Protein AF-0000000083167479 (afdb_homodimer)

Radius of gyration: 53.08 Å; Cα contacts (8 Å, |Δi|>4): 2328; chains: 2; bounding box: 78×182×163 Å

Organism: Aspergillus parasiticus (NCBI:txid5067)

Sequence (1270 aa):
MRNGRDNPLRPVHSHDAQPKSSTLSESQAQGLIDTSMTSSSPKRPLQARQLRYNKWQLIFDLLSAISALLFVALALVAMIFNSRSVDGHVWDDLQIAMKTSVTIFPLIYSAVIGRAIRQIAKQNFERGSTLGRLEQLNKSTTVFGAISTPLMLRSWNILSLVLVLIWLVSPLGGQASLYLISPRTLEHVERQEVQYLDINGLSKAPNLTSFPRFTDALEAMFLACLIAPVSVKEADSDAWGNVKIPLLRSLVRNNTVQSEGWFEPTCNNITYSSLVGVPMFGISSRGNSTFQLQTSYIDTDCFELGEPPDELVYEYKGQSGQFRVFPAAPWNATRSVNASVAPDIHVLSGYGREATNGAMITCHLTNVYVELKVLCSGSNTTAQSQRSCRVTAIRESVEPHQSSSLPPLMYPDFNVWDTFAQGLVNASLSVNRKVSTYTEAYLQDIDVAEIIPLPKYLLKTPLHDISDHLTQVMNTFYLGSIALPFVTLGPNLPSEGNYSKYSEAYEAFDRSSLASLVAERAFRDTTATYVVNWGWTVVLLLASLVLIGASVVSFLVARQSLNPDIIGYASTLTREAPYLPLPSAASTLSGYERARWLKDVLIRFGDVQPESTVGRLAISTPDLTDRSRKGRLYFMRNGRDNPLRPVHSHDAQPKSSTLSESQAQGLIDTSMTSSSPKRPLQARQLRYNKWQLIFDLLSAISALLFVALALVAMIFNSRSVDGHVWDDLQIAMKTSVTIFPLIYSAVIGRAIRQIAKQNFERGSTLGRLEQLNKSTTVFGAISTPLMLRSWNILSLVLVLIWLVSPLGGQASLYLISPRTLEHVERQEVQYLDINGLSKAPNLTSFPRFTDALEAMFLACLIAPVSVKEADSDAWGNVKIPLLRSLVRNNTVQSEGWFEPTCNNITYSSLVGVPMFGISSRGNSTFQLQTSYIDTDCFELGEPPDELVYEYKGQSGQFRVFPAAPWNATRSVNASVAPDIHVLSGYGREATNGAMITCHLTNVYVELKVLCSGSNTTAQSQRSCRVTAIRESVEPHQSSSLPPLMYPDFNVWDTFAQGLVNASLSVNRKVSTYTEAYLQDIDVAEIIPLPKYLLKTPLHDISDHLTQVMNTFYLGSIALPFVTLGPNLPSEGNYSKYSEAYEAFDRSSLASLVAERAFRDTTATYVVNWGWTVVLLLASLVLIGASVVSFLVARQSLNPDIIGYASTLTREAPYLPLPSAASTLSGYERARWLKDVLIRFGDVQPESTVGRLAISTPDLTDRSRKGRLYF

pLDDT: mean 76.13, std 20.34, range [15.3, 96.38]

Foldseek 3Di:
DDDDDDDPPPDPPPPPPDPPDCPVPPPVVVPPVVPPPVCPPPPPPDFWDFQDFDPVLVVLLVVLLVVLVLLVVLLVVLVVQFFPFDDPVVVVVLQVSLVVLLVVQLVSLLVLLLLLLLLVLLLCQLVWDFLQVSQQSQQLSAQVSLVCQCVLLVHDDPVSVVSNVLSVLRNLLSVLSNQFKDWDWDKDKDKWKKKWFAPQPPPAQPPLVVPPVCLVVLLVLLLCLLQDDPCQQLAQAHPLQAGFAFDVVVQVVPHDADPPFKGFDDNPDTQTLASFHIFMAGDALFFKWKDKDKHKAKFWAWDDKDDDDPVVLVVCAPVFFFWFKAWPDDCVVCLVVPLVAATKMWIWGGRYPPSPAIMIIIIGIWMFMKMFMKMWGHDNPDSPDRIHMHTGIMGGDPDDDRRRSDDSQCPPPNVSVVSLRVSLRVSQDDPDSNATGSLQCVLQVHNPVRPDSRRNCNSVGDSVSSRSSVSHSSRHSSVCSLCVCSRNVHHHPPPDPPCVVVDPPVVPNDCVSMDMDMIMGMHINPTIGMHTDVVSSVSNVVSSVSSSVSSVSSVVSSVVRRDDNDDDLSLVQPAPFVQEPDPNPDPPDDSSRSCSVSRRAMKHFAWQCPPDQETETGIYHPVRHDRHDGPGTYD/DDDDPDDDPPDPPPDDDDPDDDDPPPPPVPPPVVPPPVCPPPPPPDDWDFQDFDPVLVVVLVVLLVVLVLLVVLLVVLVVQFFPFDDPVVVVVLQVSLVVLLVVQLVSLLVLLLLLLLLVLLLCQQVWDFLQVSQQSNQLSAQVSLVCQCVLLVNDDPVSVVSNVLSVLRNLLSVLSNQFKDWDWDKDKDKWKKKWFAPQPPPDQPPLVVPPVCLVVLLVLLLCLLQDDPCQQLAQAHPLQAGFAFDVVVQVVPHDADPPFKGFDDNPDTQTLASFHIFMAGDALFFKWKDKDKHKAKFWAWDDKDDDDPVVLVVCAVVFFFWFKAWPDDVVVCLVVPLVAATKMWIWGGRYPPRPAIMIIIIGIWMFMKMFMKMWGHDNPDRPDRIHMHTGIMGGDPDDDRRRSADSQCPPPNVSVVSLRVSLRVSQDDPDSNATGSLQCVLQVHNPVPPPRRRNCNSVGDSVSNRSSVSHSSRHSSCCSLCVPSRNVHHCPPPDPPCVVVDPPVVPRDCVSMDMDMIMGMHINPTIGMHTDVVSSVSNVVSSVSSSVSSVSSVVSSVVRRDDNDDDLSLVLQAPFPAEPDDNPDPPDDSSRSCSVSRRAMKHFAFQCPPDQETETGIYHPVRHDRHDRPGTYD

Secondary structure (DSSP, 8-state):
-------------------------SGGGTTTT------------PPPEE----HHHHHHHHHHHHHHHHHHHHHHHHHHTTTPB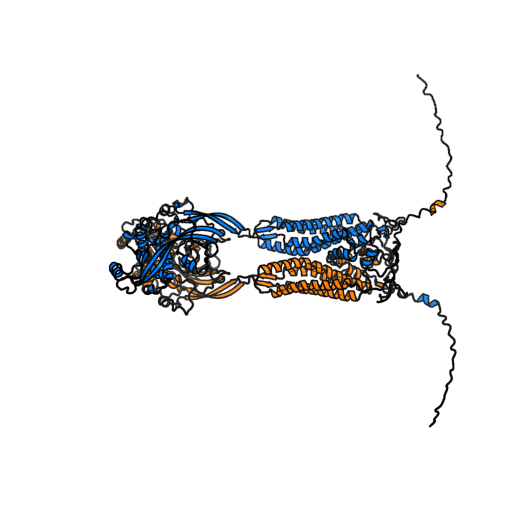PPHHHHHHHHHHHHHHHHHHHHHHHHHHHHHHHHHHHHHHHH-EEHHHHHHHHH-SSHHHHHHHHHHHT---HHHHHHHHHHHHHHHHHHHHHTSEEEEPPEEEEEEEEEEE-TTT--S---GGG-GGGHHHHHHHHHHHHHS-HHHHSSSB-TTSPBPPBPHHHHHHHS---GGG-B---TT---BS-SS-B-EE---SBSEEEEEEEEEEEEEEEEEEEPPPHHHHHHTTTSTT--EEEESS-TTTTTS--TTSPPEEEEEE--STT-TT-EEEEEEEEEEEEEEEEEEE-BSS-TTS--EEEEEEEEE--S--S-TTS-TTTSS-THHHHHHHHHHHHHT-BSSTTS-BHHHHHHTT--TTS----GGGGGGS-HHHHHHHHHHHHHHHHHHHHHHHHHHH-S----GGGGGSS-TTTTTS-GGGEEEEEEEEEEE-SS-EEEE-HHHHHHHHHHHHHHHHHHHHHHHHHHH--S----S-TTGGGTT-TTS-S----TT--HHHHHHHTTT-EEEEEES-TTSSSB-EEEE-TTT-BPP-TT-EE-/-------------------------SGGGGTTT------------PPPEE----HHHHHHHHHHHHHHHHHHHHHHHHHHTTTPBPPHHHHHHHHHHHHHHHHHHHHHHHHHHHHHHHHHHHHHHHH-EEHHHHHHHHH-SSHHHHHHHHHHHT---HHHHHHHHHHHHHHHHHHHHHTSEEEEPPEEEEEEEEEEE-STT--S---GGG-GGGHHHHHHHHHHHHHS-HHHHSSSB-TTSPBPPBPHHHHHHHS---GGG-B---TT---BS-SS-B-EE---SBSEEEEEEEEEEEEEEEEEEEPPPHHHHHHTTTSTT--EEEESS-HHHHTS--TTSPPEEEEEE--STT-TT-EEEEEEEEEEEEEEEEEEE-BSS-TTS--EEEEEEEEE--S--S-TTS-TTTSS-THHHHHHHHHHHHHT-BSSTTS-BHHHHHHTT--TT-----GGGGGGS-HHHHHHHHHHHHHHHHHHHHHHHHHHHTT----GGGGGSS-TTGGGS-GGGEEEEEEEEEEE-SS-EEEE-HHHHHHHHHHHHHHHHHHHHHHHHHHH--S----S-TTGGGTT-TTS-S----TT--HHHHHHHTTT-EEEEEES-TTSSSB-EEEE-TTT-BPP-TT-EE-

Structure (mmCIF, N/CA/C/O backbone):
data_AF-0000000083167479-model_v1
#
loop_
_entity.id
_entity.type
_entity.pdbx_description
1 polymer 'Uncharacterized protein'
#
loop_
_atom_site.group_PDB
_atom_site.id
_atom_site.type_symbol
_atom_site.label_atom_id
_atom_site.label_alt_id
_atom_site.label_comp_id
_atom_site.label_asym_id
_atom_site.label_entity_id
_atom_site.label_seq_id
_atom_site.pdbx_PDB_ins_code
_atom_site.Cartn_x
_atom_site.Cartn_y
_atom_site.Cartn_z
_atom_site.occupancy
_atom_site.B_iso_or_equiv
_atom_site.auth_seq_id
_atom_site.auth_comp_id
_atom_site.auth_asym_id
_atom_site.auth_atom_id
_atom_site.pdbx_PDB_model_num
ATOM 1 N N . MET A 1 1 ? -9.586 -114.062 41.031 1 17.53 1 MET A N 1
ATOM 2 C CA . MET A 1 1 ? -10.297 -115.062 40.25 1 17.53 1 MET A CA 1
ATOM 3 C C . MET A 1 1 ? -10.398 -114.562 38.781 1 17.53 1 MET A C 1
ATOM 5 O O . MET A 1 1 ? -10.266 -113.375 38.469 1 17.53 1 MET A O 1
ATOM 9 N N . ARG A 1 2 ? -11.133 -115.438 37.844 1 16.72 2 ARG A N 1
ATOM 10 C CA . ARG A 1 2 ? -10.922 -116.188 36.625 1 16.72 2 ARG A CA 1
ATOM 11 C C . ARG A 1 2 ? -11.398 -115.375 35.406 1 16.72 2 ARG A C 1
ATOM 13 O O . ARG A 1 2 ? -10.719 -115.312 34.375 1 16.72 2 ARG A O 1
ATOM 20 N N . ASN A 1 3 ? -12.641 -115 35.438 1 16.69 3 ASN A N 1
ATOM 21 C CA . ASN A 1 3 ? -13.5 -115.562 34.375 1 16.69 3 ASN A CA 1
ATOM 22 C C . ASN A 1 3 ? -13.203 -114.938 33.031 1 16.69 3 ASN A C 1
ATOM 24 O O . ASN A 1 3 ? -12.703 -113.812 32.969 1 16.69 3 ASN A O 1
ATOM 28 N N . GLY A 1 4 ? -13.617 -115.562 31.812 1 15.3 4 GLY A N 1
ATOM 29 C CA . GLY A 1 4 ? -13.414 -116.188 30.516 1 15.3 4 GLY A CA 1
ATOM 30 C C . GLY A 1 4 ? -14 -115.438 29.375 1 15.3 4 GLY A C 1
ATOM 31 O O . GLY A 1 4 ? -14.031 -115.875 28.234 1 15.3 4 GLY A O 1
ATOM 32 N N . ARG A 1 5 ? -14.766 -114.375 29.609 1 17.3 5 ARG A N 1
ATOM 33 C CA . ARG A 1 5 ? -15.836 -114.312 28.609 1 17.3 5 ARG A CA 1
ATOM 34 C C . ARG A 1 5 ? -15.273 -114.375 27.203 1 17.3 5 ARG A C 1
ATOM 36 O O . ARG A 1 5 ? -14.164 -113.938 26.938 1 17.3 5 ARG A O 1
ATOM 43 N N . ASP A 1 6 ? -16.094 -114.938 26.25 1 16.53 6 ASP A N 1
ATOM 44 C CA . ASP A 1 6 ? -16.297 -115.688 25.031 1 16.53 6 ASP A CA 1
ATOM 45 C C . ASP A 1 6 ? -15.836 -114.875 23.812 1 16.53 6 ASP A C 1
ATOM 47 O O . ASP A 1 6 ? -15.766 -113.688 23.844 1 16.53 6 ASP A O 1
ATOM 51 N N . ASN A 1 7 ? -15.469 -115.625 22.672 1 17.33 7 ASN A N 1
ATOM 52 C CA . ASN A 1 7 ? -14.555 -115.875 21.562 1 17.33 7 ASN A CA 1
ATOM 53 C C . ASN A 1 7 ? -15.055 -115.25 20.25 1 17.33 7 ASN A C 1
ATOM 55 O O . ASN A 1 7 ? -14.289 -115.125 19.297 1 17.33 7 ASN A O 1
ATOM 59 N N . PRO A 1 8 ? -16.5 -114.938 20.062 1 19 8 PRO A N 1
ATOM 60 C CA . PRO A 1 8 ? -16.906 -115.438 18.766 1 19 8 PRO A CA 1
ATOM 61 C C . PRO A 1 8 ? -16.219 -114.75 17.594 1 19 8 PRO A C 1
ATOM 63 O O . PRO A 1 8 ? -16.062 -113.5 17.625 1 19 8 PRO A O 1
ATOM 66 N N . LEU A 1 9 ? -15.391 -115.438 16.781 1 18.94 9 LEU A N 1
ATOM 67 C CA . LEU A 1 9 ? -14.43 -115.25 15.688 1 18.94 9 LEU A CA 1
ATOM 68 C C . LEU A 1 9 ? -15.141 -115 14.367 1 18.94 9 LEU A C 1
ATOM 70 O O . LEU A 1 9 ? -14.523 -115 13.305 1 18.94 9 LEU A O 1
ATOM 74 N N . ARG A 1 10 ? -16.359 -114.25 14.398 1 20.69 10 ARG A N 1
ATOM 75 C CA . ARG A 1 10 ? -17.109 -114.375 13.156 1 20.69 10 ARG A CA 1
ATOM 76 C C . ARG A 1 10 ? -16.219 -114.188 11.945 1 20.69 10 ARG A C 1
ATOM 78 O O . ARG A 1 10 ? -15.273 -113.375 12 1 20.69 10 ARG A O 1
ATOM 85 N N . PRO A 1 11 ? -16.578 -115 10.867 1 19.02 11 PRO A N 1
ATOM 86 C CA . PRO A 1 11 ? -15.945 -115.438 9.625 1 19.02 11 PRO A CA 1
ATOM 87 C C . PRO A 1 11 ? -15.664 -114.312 8.648 1 19.02 11 PRO A C 1
ATOM 89 O O . PRO A 1 11 ? -16.344 -113.25 8.695 1 19.02 11 PRO A O 1
ATOM 92 N N . VAL A 1 12 ? -14.445 -114.25 8.008 1 20.86 12 VAL A N 1
ATOM 93 C CA . VAL A 1 12 ? -13.539 -113.438 7.199 1 20.86 12 VAL A CA 1
ATOM 94 C C . VAL A 1 12 ? -14.031 -113.438 5.754 1 20.86 12 VAL A C 1
ATOM 96 O O . VAL A 1 12 ? -13.398 -112.812 4.887 1 20.86 12 VAL A O 1
ATOM 99 N N . HIS A 1 13 ? -15.484 -113.688 5.496 1 19.03 13 HIS A N 1
ATOM 100 C CA . HIS A 1 13 ? -15.641 -114.062 4.102 1 19.03 13 HIS A CA 1
ATOM 101 C C . HIS A 1 13 ? -15.078 -113 3.164 1 19.03 13 HIS A C 1
ATOM 103 O O . HIS A 1 13 ? -15.336 -111.812 3.35 1 19.03 13 HIS A O 1
ATOM 109 N N . SER A 1 14 ? -13.953 -113.312 2.562 1 19.66 14 SER A N 1
ATOM 110 C CA . SER A 1 14 ? -13 -112.625 1.671 1 19.66 14 SER A CA 1
ATOM 111 C C . SER A 1 14 ? -13.617 -112.375 0.301 1 19.66 14 SER A C 1
ATOM 113 O O . SER A 1 14 ? -12.914 -112 -0.638 1 19.66 14 SER A O 1
ATOM 115 N N . HIS A 1 15 ? -14.961 -112 0.285 1 19.27 15 HIS A N 1
ATOM 116 C CA . HIS A 1 15 ? -15.484 -112 -1.076 1 19.27 15 HIS A CA 1
ATOM 117 C C . HIS A 1 15 ? -14.57 -111.25 -2.027 1 19.27 15 HIS A C 1
ATOM 119 O O . HIS A 1 15 ? -14.062 -110.188 -1.682 1 19.27 15 HIS A O 1
ATOM 125 N N . ASP A 1 16 ? -13.969 -111.938 -2.893 1 18.28 16 ASP A N 1
ATOM 126 C CA . ASP A 1 16 ? -13.008 -111.75 -3.975 1 18.28 16 ASP A CA 1
ATOM 127 C C . ASP A 1 16 ? -13.57 -110.75 -5.027 1 18.28 16 ASP A C 1
ATOM 129 O O . ASP A 1 16 ? -12.992 -110.625 -6.102 1 18.28 16 ASP A O 1
ATOM 133 N N . ALA A 1 17 ? -14.344 -109.875 -4.594 1 20.67 17 ALA A N 1
ATOM 134 C CA . ALA A 1 17 ? -15.016 -109.188 -5.711 1 20.67 17 ALA A CA 1
ATOM 135 C C . ALA A 1 17 ? -14.023 -108.812 -6.816 1 20.67 17 ALA A C 1
ATOM 137 O O . ALA A 1 17 ? -12.914 -108.375 -6.539 1 20.67 17 ALA A O 1
ATOM 138 N N . GLN A 1 18 ? -14.242 -109.562 -7.887 1 19.73 18 GLN A N 1
ATOM 139 C CA . GLN A 1 18 ? -13.547 -109.5 -9.164 1 19.73 18 GLN A CA 1
ATOM 140 C C . GLN A 1 18 ? -13.359 -108.062 -9.641 1 19.73 18 GLN A C 1
ATOM 142 O O . GLN A 1 18 ? -14.219 -107.188 -9.406 1 19.73 18 GLN A O 1
ATOM 147 N N . PRO A 1 19 ? -12.078 -107.688 -9.844 1 20.16 19 PRO A N 1
ATOM 148 C CA . PRO A 1 19 ? -11.664 -106.375 -10.25 1 20.16 19 PRO A CA 1
ATOM 149 C C . PRO A 1 19 ? -12.32 -105.938 -11.555 1 20.16 19 PRO A C 1
ATOM 151 O O . PRO A 1 19 ? -12.18 -106.562 -12.578 1 20.16 19 PRO A O 1
ATOM 154 N N . LYS A 1 20 ? -13.711 -105.75 -11.438 1 24.2 20 LYS A N 1
ATOM 155 C CA . LYS A 1 20 ? -14.367 -105.25 -12.648 1 24.2 20 LYS A CA 1
ATOM 156 C C . LYS A 1 20 ? -13.453 -104.312 -13.445 1 24.2 20 LYS A C 1
ATOM 158 O O . LYS A 1 20 ? -12.789 -103.438 -12.867 1 24.2 20 LYS A O 1
ATOM 163 N N . SER A 1 21 ? -13.023 -104.938 -14.539 1 19.59 21 SER A N 1
ATOM 164 C CA . SER A 1 21 ? -12.227 -104.375 -15.633 1 19.59 21 SER A CA 1
ATOM 165 C C . SER A 1 21 ? -12.758 -103 -16.062 1 19.59 21 SER A C 1
ATOM 167 O O . SER A 1 21 ? -13.969 -102.812 -16.25 1 19.59 21 SER A O 1
ATOM 169 N N . SER A 1 22 ? -12.234 -102 -15.453 1 22.53 22 SER A N 1
ATOM 170 C CA . SER A 1 22 ? -12.516 -100.562 -15.75 1 22.53 22 SER A CA 1
ATOM 171 C C . SER A 1 22 ? -12.328 -100.25 -17.234 1 22.53 22 SER A C 1
ATOM 173 O O . SER A 1 22 ? -11.195 -100.188 -17.719 1 22.53 22 SER A O 1
ATOM 175 N N . THR A 1 23 ? -12.867 -101.25 -18.078 1 23.16 23 THR A N 1
ATOM 176 C CA . THR A 1 23 ? -12.664 -100.812 -19.453 1 23.16 23 THR A CA 1
ATOM 177 C C . THR A 1 23 ? -13.148 -99.375 -19.656 1 23.16 23 THR A C 1
ATOM 179 O O . THR A 1 23 ? -14.344 -99.062 -19.562 1 23.16 23 THR A O 1
ATOM 182 N N . LEU A 1 24 ? -12.5 -98.438 -19.031 1 24.88 24 LEU A N 1
ATOM 183 C CA . LEU A 1 24 ? -12.734 -97.062 -19.266 1 24.88 24 LEU A CA 1
ATOM 184 C C . LEU A 1 24 ? -12.812 -96.75 -20.75 1 24.88 24 LEU A C 1
ATOM 186 O O . LEU A 1 24 ? -11.867 -97 -21.5 1 24.88 24 LEU A O 1
ATOM 190 N N . SER A 1 25 ? -13.953 -97.125 -21.266 1 24.66 25 SER A N 1
ATOM 191 C CA . SER A 1 25 ? -14.305 -96.875 -22.656 1 24.66 25 SER A CA 1
ATOM 192 C C . SER A 1 25 ? -13.781 -95.5 -23.078 1 24.66 25 SER A C 1
ATOM 194 O O . SER A 1 25 ? -13.781 -94.562 -22.297 1 24.66 25 SER A O 1
ATOM 196 N N . GLU A 1 26 ? -12.789 -95.5 -24.062 1 24.14 26 GLU A N 1
ATOM 197 C CA . GLU A 1 26 ? -12.039 -94.5 -24.797 1 24.14 26 GLU A CA 1
ATOM 198 C C . GLU A 1 26 ? -12.961 -93.438 -25.344 1 24.14 26 GLU A C 1
ATOM 200 O O . GLU A 1 26 ? -12.5 -92.375 -25.734 1 24.14 26 GLU A O 1
ATOM 205 N N . SER A 1 27 ? -14.203 -93.875 -25.625 1 27.38 27 SER A N 1
ATOM 206 C CA . SER A 1 27 ? -14.938 -93.062 -26.578 1 27.38 27 SER A CA 1
ATOM 207 C C . SER A 1 27 ? -15.266 -91.688 -26 1 27.38 27 SER A C 1
ATOM 209 O O . SER A 1 27 ? -15.664 -90.75 -26.734 1 27.38 27 SER A O 1
ATOM 211 N N . GLN A 1 28 ? -15.633 -91.688 -24.719 1 24.89 28 GLN A N 1
ATOM 212 C CA . GLN A 1 28 ? -16.312 -90.5 -24.297 1 24.89 28 GLN A CA 1
ATOM 213 C C . GLN A 1 28 ? -15.344 -89.312 -24.312 1 24.89 28 GLN A C 1
ATOM 215 O O . GLN A 1 28 ? -15.703 -88.188 -23.875 1 24.89 28 GLN A O 1
ATOM 220 N N . ALA A 1 29 ? -14.039 -89.562 -24.391 1 26.89 29 ALA A N 1
ATOM 221 C CA . ALA A 1 29 ? -13.148 -88.375 -24.297 1 26.89 29 ALA A CA 1
ATOM 222 C C . ALA A 1 29 ? -13.5 -87.375 -25.344 1 26.89 29 ALA A C 1
ATOM 224 O O . ALA A 1 29 ? -13.07 -86.188 -25.234 1 26.89 29 ALA A O 1
ATOM 225 N N . GLN A 1 30 ? -13.961 -88 -26.438 1 26.77 30 GLN A N 1
ATOM 226 C CA . GLN A 1 30 ? -13.984 -87 -27.516 1 26.77 30 GLN A CA 1
ATOM 227 C C . GLN A 1 30 ? -15.102 -86 -27.312 1 26.77 30 GLN A C 1
ATOM 229 O O . GLN A 1 30 ? -15.164 -84.938 -28 1 26.77 30 GLN A O 1
ATOM 234 N N . GLY A 1 31 ? -16.234 -86.562 -26.688 1 24.61 31 GLY A N 1
ATOM 235 C CA . GLY A 1 31 ? -17.375 -85.688 -26.844 1 24.61 31 GLY A CA 1
ATOM 236 C C . GLY A 1 31 ? -17.234 -84.375 -26.109 1 24.61 31 GLY A C 1
ATOM 237 O O . GLY A 1 31 ? -18 -83.438 -26.328 1 24.61 31 GLY A O 1
ATOM 238 N N . LEU A 1 32 ? -16.828 -84.625 -24.828 1 24.81 32 LEU A N 1
ATOM 239 C CA . LEU A 1 32 ? -17.203 -83.5 -23.938 1 24.81 32 LEU A CA 1
ATOM 240 C C . LEU A 1 32 ? -16.578 -82.188 -24.375 1 24.81 32 LEU A C 1
ATOM 242 O O . LEU A 1 32 ? -16.797 -81.188 -23.75 1 24.81 32 LEU A O 1
ATOM 246 N N . ILE A 1 33 ? -15.438 -82.438 -24.969 1 27.22 33 ILE A N 1
ATOM 247 C CA . ILE A 1 33 ? -14.891 -81.125 -25.031 1 27.22 33 ILE A CA 1
ATOM 248 C C . ILE A 1 33 ? -15.773 -80.25 -25.906 1 27.22 33 ILE A C 1
ATOM 250 O O . ILE A 1 33 ? -15.297 -79.25 -26.531 1 27.22 33 ILE A O 1
ATOM 254 N N . ASP A 1 34 ? -16.906 -80.875 -26.391 1 28.2 34 ASP A N 1
ATOM 255 C CA . ASP A 1 34 ? -17.688 -79.875 -27.141 1 28.2 34 ASP A CA 1
ATOM 256 C C . ASP A 1 34 ? -18.094 -78.688 -26.25 1 28.2 34 ASP A C 1
ATOM 258 O O . ASP A 1 34 ? -19.234 -78.688 -25.766 1 28.2 34 ASP A O 1
ATOM 262 N N . THR A 1 35 ? -17.5 -78.625 -25.062 1 28.84 35 THR A N 1
ATOM 263 C CA . THR A 1 35 ? -18.031 -77.5 -24.312 1 28.84 35 THR A CA 1
ATOM 264 C C . THR A 1 35 ? -18.344 -76.375 -25.266 1 28.84 35 THR A C 1
ATOM 266 O O . THR A 1 35 ? -17.594 -76.125 -26.219 1 28.84 35 THR A O 1
ATOM 269 N N . SER A 1 36 ? -19.594 -75.938 -25.203 1 29.08 36 SER A N 1
ATOM 270 C CA . SER A 1 36 ? -20.156 -74.75 -25.781 1 29.08 36 SER A CA 1
ATOM 271 C C . SER A 1 36 ? -19.125 -73.625 -25.797 1 29.08 36 SER A C 1
ATOM 273 O O . SER A 1 36 ? -18.734 -73.062 -24.75 1 29.08 36 SER A O 1
ATOM 275 N N . MET A 1 37 ? -18.031 -73.812 -26.5 1 30.8 37 MET A N 1
ATOM 276 C CA . MET A 1 37 ? -17.344 -72.562 -26.875 1 30.8 37 MET A CA 1
ATOM 277 C C . MET A 1 37 ? -18.344 -71.438 -27.094 1 30.8 37 MET A C 1
ATOM 279 O O . MET A 1 37 ? -19.188 -71.5 -28 1 30.8 37 MET A O 1
ATOM 283 N N . THR A 1 38 ? -19.062 -71.062 -26.094 1 34.75 38 THR A N 1
ATOM 284 C CA . THR A 1 38 ? -19.688 -69.75 -26.344 1 34.75 38 THR A CA 1
ATOM 285 C C . THR A 1 38 ? -19 -69.062 -27.516 1 34.75 38 THR A C 1
ATOM 287 O O . THR A 1 38 ? -17.781 -68.875 -27.5 1 34.75 38 THR A O 1
ATOM 290 N N . SER A 1 39 ? -19.5 -69.312 -28.75 1 34.81 39 SER A N 1
ATOM 291 C CA . SER A 1 39 ? -19.219 -68.812 -30.094 1 34.81 39 SER A CA 1
ATOM 292 C C . SER A 1 39 ? -18.703 -67.375 -30.047 1 34.81 39 SER A C 1
ATOM 294 O O . SER A 1 39 ? -19.469 -66.438 -29.812 1 34.81 39 SER A O 1
ATOM 296 N N . SER A 1 40 ? -17.797 -67.062 -29.25 1 40.5 40 SER A N 1
ATOM 297 C CA . SER A 1 40 ? -17.219 -65.812 -29.688 1 40.5 40 SER A CA 1
ATOM 298 C C . SER A 1 40 ? -17.141 -65.75 -31.219 1 40.5 40 SER A C 1
ATOM 300 O O . SER A 1 40 ? -16.594 -66.625 -31.859 1 40.5 40 SER A O 1
ATOM 302 N N . SER A 1 41 ? -18.328 -65.375 -31.891 1 43.75 41 SER A N 1
ATOM 303 C CA . SER A 1 41 ? -18.391 -65.188 -33.344 1 43.75 41 SER A CA 1
ATOM 304 C C . SER A 1 41 ? -17.016 -64.875 -33.906 1 43.75 41 SER A C 1
ATOM 306 O O . SER A 1 41 ? -16.297 -64 -33.406 1 43.75 41 SER A O 1
ATOM 308 N N . PRO A 1 42 ? -16.344 -65.875 -34.531 1 49.25 42 PRO A N 1
ATOM 309 C CA . PRO A 1 42 ? -15.078 -65.625 -35.219 1 49.25 42 PRO A CA 1
ATOM 310 C C . PRO A 1 42 ? -15.078 -64.25 -35.938 1 49.25 42 PRO A C 1
ATOM 312 O O . PRO A 1 42 ? -15.969 -64 -36.75 1 49.25 42 PRO A O 1
ATOM 315 N N . LYS A 1 43 ? -14.75 -63.219 -35.188 1 57.59 43 LYS A N 1
ATOM 316 C CA . LYS A 1 43 ? -14.68 -61.938 -35.875 1 57.59 43 LYS A CA 1
ATOM 317 C C . LYS A 1 43 ? -14.031 -62.094 -37.25 1 57.59 43 LYS A C 1
ATOM 319 O O . LYS A 1 43 ? -13.109 -62.875 -37.406 1 57.59 43 LYS A O 1
ATOM 324 N N . ARG A 1 44 ? -14.789 -61.875 -38.281 1 59.22 44 ARG A N 1
ATOM 325 C CA . ARG A 1 44 ? -14.445 -61.906 -39.719 1 59.22 44 ARG A CA 1
ATOM 326 C C . ARG A 1 44 ? -13.016 -61.406 -39.938 1 59.22 44 ARG A C 1
ATOM 328 O O . ARG A 1 44 ? -12.617 -60.375 -39.406 1 59.22 44 ARG A O 1
ATOM 335 N N . PRO A 1 45 ? -12.125 -62.281 -40.438 1 62.88 45 PRO A N 1
ATOM 336 C CA . PRO A 1 45 ? -10.75 -61.906 -40.781 1 62.88 45 PRO A CA 1
ATOM 337 C C . PRO A 1 45 ? -10.672 -60.594 -41.562 1 62.88 45 PRO A C 1
ATOM 339 O O . PRO A 1 45 ? -11.508 -60.344 -42.438 1 62.88 45 PRO A O 1
ATOM 342 N N . LEU A 1 46 ? -10.086 -59.625 -41 1 68.75 46 LEU A N 1
ATOM 343 C CA . LEU A 1 46 ? -9.938 -58.312 -41.656 1 68.75 46 LEU A CA 1
ATOM 344 C C . LEU A 1 46 ? -9.133 -58.438 -42.938 1 68.75 46 LEU A C 1
ATOM 346 O O . LEU A 1 46 ? -8.219 -59.281 -43.031 1 68.75 46 LEU A O 1
ATOM 350 N N . GLN A 1 47 ? -9.648 -57.844 -44 1 73.38 47 GLN A N 1
ATOM 351 C CA . GLN A 1 47 ? -9.016 -57.844 -45.312 1 73.38 47 GLN A CA 1
ATOM 352 C C . GLN A 1 47 ? -7.695 -57.062 -45.281 1 73.38 47 GLN A C 1
ATOM 354 O O . GLN A 1 47 ? -7.469 -56.25 -44.375 1 73.38 47 GLN A O 1
ATOM 359 N N . ALA A 1 48 ? -6.785 -57.469 -46.125 1 82.25 48 ALA A N 1
ATOM 360 C CA . ALA A 1 48 ? -5.504 -56.781 -46.281 1 82.25 48 ALA A CA 1
ATOM 361 C C . ALA A 1 48 ? -5.703 -55.281 -46.562 1 82.25 48 ALA A C 1
ATOM 363 O O . ALA A 1 48 ? -6.617 -54.906 -47.281 1 82.25 48 ALA A O 1
ATOM 364 N N . ARG A 1 49 ? -5.102 -54.469 -45.719 1 83.62 49 ARG A N 1
ATOM 365 C CA . ARG A 1 49 ? -5.25 -53.031 -45.844 1 83.62 49 ARG A CA 1
ATOM 366 C C . ARG A 1 49 ? -3.902 -52.375 -46.094 1 83.62 49 ARG A C 1
ATOM 368 O O . ARG A 1 49 ? -2.854 -52.938 -45.75 1 83.62 49 ARG A O 1
ATOM 375 N N . GLN A 1 50 ? -4.012 -51.25 -46.781 1 83.94 50 GLN A N 1
ATOM 376 C CA . GLN A 1 50 ? -2.822 -50.438 -47 1 83.94 50 GLN A CA 1
ATOM 377 C C . GLN A 1 50 ? -2.557 -49.531 -45.781 1 83.94 50 GLN A C 1
ATOM 379 O O . GLN A 1 50 ? -3.486 -49.156 -45.062 1 83.94 50 GLN A O 1
ATOM 384 N N . LEU A 1 51 ? -1.304 -49.344 -45.531 1 84.12 51 LEU A N 1
ATOM 385 C CA . LEU A 1 51 ? -0.901 -48.5 -44.438 1 84.12 51 LEU A CA 1
ATOM 386 C C . LEU A 1 51 ? -1.165 -47.031 -44.781 1 84.12 51 LEU A C 1
ATOM 388 O O . LEU A 1 51 ? -0.842 -46.562 -45.875 1 84.12 51 LEU A O 1
ATOM 392 N N . ARG A 1 52 ? -2.123 -46.406 -44.094 1 75.31 52 ARG A N 1
ATOM 393 C CA . ARG A 1 52 ? -2.445 -45 -44.312 1 75.31 52 ARG A CA 1
ATOM 394 C C . ARG A 1 52 ? -1.949 -44.125 -43.156 1 75.31 52 ARG A C 1
ATOM 396 O O . ARG A 1 52 ? -1.798 -44.594 -42.062 1 75.31 52 ARG A O 1
ATOM 403 N N . TYR A 1 53 ? -1.584 -42.875 -43.594 1 73.62 53 TYR A N 1
ATOM 404 C CA . TYR A 1 53 ? -1.18 -41.906 -42.594 1 73.62 53 TYR A CA 1
ATOM 405 C C . TYR A 1 53 ? -2.363 -41.5 -41.719 1 73.62 53 TYR A C 1
ATOM 407 O O . TYR A 1 53 ? -3.49 -41.406 -42.219 1 73.62 53 TYR A O 1
ATOM 415 N N . ASN A 1 54 ? -2.158 -41.375 -40.344 1 72.19 54 ASN A N 1
ATOM 416 C CA . ASN A 1 54 ? -3.203 -41 -39.406 1 72.19 54 ASN A CA 1
ATOM 417 C C . ASN A 1 54 ? -3.439 -39.5 -39.438 1 72.19 54 ASN A C 1
ATOM 419 O O . ASN A 1 54 ? -2.592 -38.719 -39 1 72.19 54 ASN A O 1
ATOM 423 N N . LYS A 1 55 ? -4.535 -39 -40 1 73.12 55 LYS A N 1
ATOM 424 C CA . LYS A 1 55 ? -4.891 -37.594 -40.125 1 73.12 55 LYS A CA 1
ATOM 425 C C . LYS A 1 55 ? -5.047 -36.938 -38.719 1 73.12 55 LYS A C 1
ATOM 427 O O . LYS A 1 55 ? -4.75 -35.75 -38.562 1 73.12 55 LYS A O 1
ATOM 432 N N . TRP A 1 56 ? -5.445 -37.625 -37.719 1 75.31 56 TRP A N 1
ATOM 433 C CA . TRP A 1 56 ? -5.652 -37.125 -36.375 1 75.31 56 TRP A CA 1
ATOM 434 C C . TRP A 1 56 ? -4.328 -36.719 -35.719 1 75.31 56 TRP A C 1
ATOM 436 O O . TRP A 1 56 ? -4.281 -35.781 -34.906 1 75.31 56 TRP A O 1
ATOM 446 N N . GLN A 1 57 ? -3.324 -37.312 -36.188 1 77.19 57 GLN A N 1
ATOM 447 C CA . GLN A 1 57 ? -2.008 -36.969 -35.656 1 77.19 57 GLN A CA 1
ATOM 448 C C . GLN A 1 57 ? -1.569 -35.562 -36.125 1 77.19 57 GLN A C 1
ATOM 450 O O . GLN A 1 57 ? -0.95 -34.844 -35.375 1 77.19 57 GLN A O 1
ATOM 455 N N . LEU A 1 58 ? -1.994 -35.219 -37.312 1 79.5 58 LEU A N 1
ATOM 456 C CA . LEU A 1 58 ? -1.649 -33.906 -37.844 1 79.5 58 LEU A CA 1
ATOM 457 C C . LEU A 1 58 ? -2.387 -32.812 -37.094 1 79.5 58 LEU A C 1
ATOM 459 O O . LEU A 1 58 ? -1.809 -31.766 -36.781 1 79.5 58 LEU A O 1
ATOM 463 N N . ILE A 1 59 ? -3.535 -33.062 -36.719 1 81.38 59 ILE A N 1
ATOM 464 C CA . ILE A 1 59 ? -4.348 -32.062 -36.031 1 81.38 59 ILE A CA 1
ATOM 465 C C . ILE A 1 59 ? -3.781 -31.844 -34.625 1 81.38 59 ILE A C 1
ATOM 467 O O . ILE A 1 59 ? -3.693 -30.703 -34.156 1 81.38 59 ILE A O 1
ATOM 471 N N . PHE A 1 60 ? -3.359 -32.812 -33.969 1 81.56 60 PHE A N 1
ATOM 472 C CA . PHE A 1 60 ? -2.809 -32.688 -32.625 1 81.56 60 PHE A CA 1
ATOM 473 C C . PHE A 1 60 ? -1.486 -31.938 -32.656 1 81.56 60 PHE A C 1
ATOM 475 O O . PHE A 1 60 ? -1.192 -31.156 -31.75 1 81.56 60 PHE A O 1
ATOM 482 N N . ASP A 1 61 ? -0.797 -32.125 -33.688 1 82.38 61 ASP A N 1
ATOM 483 C CA . ASP A 1 61 ? 0.485 -31.438 -33.781 1 82.38 61 ASP A CA 1
ATOM 484 C C . ASP A 1 61 ? 0.288 -29.953 -34.062 1 82.38 61 ASP A C 1
ATOM 486 O O . ASP A 1 61 ? 1.014 -29.109 -33.5 1 82.38 61 ASP A O 1
ATOM 490 N N . LEU A 1 62 ? -0.707 -29.688 -34.812 1 83.94 62 LEU A N 1
ATOM 491 C CA . LEU A 1 62 ? -1.007 -28.281 -35.062 1 83.94 62 LEU A CA 1
ATOM 492 C C . LEU A 1 62 ? -1.54 -27.594 -33.812 1 83.94 62 LEU A C 1
ATOM 494 O O . LEU A 1 62 ? -1.151 -26.469 -33.5 1 83.94 62 LEU A O 1
ATOM 498 N N . LEU A 1 63 ? -2.303 -28.25 -33.062 1 86.38 63 LEU A N 1
ATOM 499 C CA . LEU A 1 63 ? -2.857 -27.688 -31.828 1 86.38 63 LEU A CA 1
ATOM 500 C C . LEU A 1 63 ? -1.766 -27.5 -30.781 1 86.38 63 LEU A C 1
ATOM 502 O O . LEU A 1 63 ? -1.801 -26.531 -30.016 1 86.38 63 LEU A O 1
ATOM 506 N N . SER A 1 64 ? -0.887 -28.359 -30.828 1 86.44 64 SER A N 1
ATOM 507 C CA . SER A 1 64 ? 0.221 -28.25 -29.875 1 86.44 64 SER A CA 1
ATOM 508 C C . SER A 1 64 ? 1.092 -27.031 -30.188 1 86.44 64 SER A C 1
ATOM 510 O O . SER A 1 64 ? 1.535 -26.328 -29.281 1 86.44 64 SER A O 1
ATOM 512 N N . ALA A 1 65 ? 1.267 -26.781 -31.438 1 86.19 65 ALA A N 1
ATOM 513 C CA . ALA A 1 65 ? 2.064 -25.625 -31.828 1 86.19 65 ALA A CA 1
ATOM 514 C C . ALA A 1 65 ? 1.351 -24.312 -31.469 1 86.19 65 ALA A C 1
ATOM 516 O O . ALA A 1 65 ? 1.977 -23.375 -30.984 1 86.19 65 ALA A O 1
ATOM 517 N N . ILE A 1 66 ? 0.106 -24.359 -31.547 1 89.94 66 ILE A N 1
ATOM 518 C CA . ILE A 1 66 ? -0.691 -23.172 -31.25 1 89.94 66 ILE A CA 1
ATOM 519 C C . ILE A 1 66 ? -0.698 -22.906 -29.75 1 89.94 66 ILE A C 1
ATOM 521 O O . ILE A 1 66 ? -0.626 -21.766 -29.312 1 89.94 66 ILE A O 1
ATOM 525 N N . SER A 1 67 ? -0.748 -23.891 -29 1 89.69 67 SER A N 1
ATOM 526 C CA . SER A 1 67 ? -0.773 -23.734 -27.547 1 89.69 67 SER A CA 1
ATOM 527 C C . SER A 1 67 ? 0.528 -23.125 -27.031 1 89.69 67 SER A C 1
ATOM 529 O O . SER A 1 67 ? 0.528 -22.391 -26.047 1 89.69 67 SER A O 1
ATOM 531 N N . ALA A 1 68 ? 1.619 -23.438 -27.781 1 90.38 68 ALA A N 1
ATOM 532 C CA . ALA A 1 68 ? 2.906 -22.875 -27.375 1 90.38 68 ALA A CA 1
ATOM 533 C C . ALA A 1 68 ? 2.949 -21.375 -27.625 1 90.38 68 ALA A C 1
ATOM 535 O O . ALA A 1 68 ? 3.629 -20.641 -26.922 1 90.38 68 ALA A O 1
ATOM 536 N N . LEU A 1 69 ? 2.223 -20.922 -28.547 1 92.31 69 LEU A N 1
ATOM 537 C CA . LEU A 1 69 ? 2.209 -19.516 -28.922 1 92.31 69 LEU A CA 1
ATOM 538 C C . LEU A 1 69 ? 1.528 -18.688 -27.844 1 92.31 69 LEU A C 1
ATOM 540 O O . LEU A 1 69 ? 1.821 -17.5 -27.688 1 92.31 69 LEU A O 1
ATOM 544 N N . LEU A 1 70 ? 0.646 -19.297 -27.078 1 93.31 70 LEU A N 1
ATOM 545 C CA . LEU A 1 70 ? -0.033 -18.578 -25.984 1 93.31 70 LEU A CA 1
ATOM 546 C C . LEU A 1 70 ? 0.96 -18.141 -24.922 1 93.31 70 LEU A C 1
ATOM 548 O O . LEU A 1 70 ? 0.829 -17.062 -24.344 1 93.31 70 LEU A O 1
ATOM 552 N N . PHE A 1 71 ? 1.974 -18.922 -24.734 1 95.38 71 PHE A N 1
ATOM 553 C CA . PHE A 1 71 ? 2.953 -18.594 -23.703 1 95.38 71 PHE A CA 1
ATOM 554 C C . PHE A 1 71 ? 3.943 -17.547 -24.203 1 95.38 71 PHE A C 1
ATOM 556 O O . PHE A 1 71 ? 4.402 -16.703 -23.422 1 95.38 71 PHE A O 1
ATOM 563 N N . VAL A 1 72 ? 4.234 -17.594 -25.516 1 94.94 72 VAL A N 1
ATOM 564 C CA . VAL A 1 72 ? 5.066 -16.547 -26.109 1 94.94 72 VAL A CA 1
ATOM 565 C C . VAL A 1 72 ? 4.328 -15.211 -26.078 1 94.94 72 VAL A C 1
ATOM 567 O O . VAL A 1 72 ? 4.93 -14.18 -25.766 1 94.94 72 VAL A O 1
ATOM 570 N N . ALA A 1 73 ? 3.066 -15.312 -26.312 1 95.25 73 ALA A N 1
ATOM 571 C CA . ALA A 1 73 ? 2.248 -14.102 -26.25 1 95.25 73 ALA A CA 1
ATOM 572 C C . ALA A 1 73 ? 2.254 -13.5 -24.859 1 95.25 73 ALA A C 1
ATOM 574 O O . ALA A 1 73 ? 2.328 -12.281 -24.688 1 95.25 73 ALA A O 1
ATOM 575 N N . LEU A 1 74 ? 2.143 -14.289 -23.875 1 95.69 74 LEU A N 1
ATOM 576 C CA . LEU A 1 74 ? 2.172 -13.812 -22.5 1 95.69 74 LEU A CA 1
ATOM 577 C C . LEU A 1 74 ? 3.494 -13.117 -22.188 1 95.69 74 LEU A C 1
ATOM 579 O O . LEU A 1 74 ? 3.514 -12.062 -21.547 1 95.69 74 LEU A O 1
ATOM 583 N N . ALA A 1 75 ? 4.562 -13.68 -22.703 1 95.69 75 ALA A N 1
ATOM 584 C CA . ALA A 1 75 ? 5.875 -13.078 -22.5 1 95.69 75 ALA A CA 1
ATOM 585 C C . ALA A 1 75 ? 5.977 -11.734 -23.219 1 95.69 75 ALA A C 1
ATOM 587 O O . ALA A 1 75 ? 6.512 -10.766 -22.688 1 95.69 75 ALA A O 1
ATOM 588 N N . LEU A 1 76 ? 5.449 -11.664 -24.359 1 95.19 76 LEU A N 1
ATOM 589 C CA . LEU A 1 76 ? 5.484 -10.438 -25.141 1 95.19 76 LEU A CA 1
ATOM 590 C C . LEU A 1 76 ? 4.637 -9.352 -24.484 1 95.19 76 LEU A C 1
ATOM 592 O O . LEU A 1 76 ? 5.023 -8.18 -24.453 1 95.19 76 LEU A O 1
ATOM 596 N N . VAL A 1 77 ? 3.531 -9.727 -24.016 1 95.25 77 VAL A N 1
ATOM 597 C CA . VAL A 1 77 ? 2.668 -8.773 -23.328 1 95.25 77 VAL A CA 1
ATOM 598 C C . VAL A 1 77 ? 3.395 -8.203 -22.109 1 95.25 77 VAL A C 1
ATOM 600 O O . VAL A 1 77 ? 3.342 -6.996 -21.844 1 95.25 77 VAL A O 1
ATOM 603 N N . ALA A 1 78 ? 4.047 -9.078 -21.359 1 95.12 78 ALA A N 1
ATOM 604 C CA . ALA A 1 78 ? 4.816 -8.617 -20.203 1 95.12 78 ALA A CA 1
ATOM 605 C C . ALA A 1 78 ? 5.902 -7.629 -20.641 1 95.12 78 ALA A C 1
ATOM 607 O O . ALA A 1 78 ? 6.129 -6.617 -19.969 1 95.12 78 ALA A O 1
ATOM 608 N N . MET A 1 79 ? 6.508 -7.871 -21.828 1 94.75 79 MET A N 1
ATOM 609 C CA . MET A 1 79 ? 7.57 -7.004 -22.328 1 94.75 79 MET A CA 1
ATOM 610 C C . MET A 1 79 ? 7.012 -5.656 -22.766 1 94.75 79 MET A C 1
ATOM 612 O O . MET A 1 79 ? 7.652 -4.621 -22.562 1 94.75 79 MET A O 1
ATOM 616 N N . ILE A 1 80 ? 5.871 -5.66 -23.219 1 94.19 80 ILE A N 1
ATOM 617 C CA . ILE A 1 80 ? 5.234 -4.434 -23.688 1 94.19 80 ILE A CA 1
ATOM 618 C C . ILE A 1 80 ? 4.816 -3.582 -22.484 1 94.19 80 ILE A C 1
ATOM 620 O O . ILE A 1 80 ? 4.922 -2.354 -22.516 1 94.19 80 ILE A O 1
ATOM 624 N N . PHE A 1 81 ? 4.414 -4.215 -21.438 1 93.75 81 PHE A N 1
ATOM 625 C CA . PHE A 1 81 ? 3.928 -3.494 -20.266 1 93.75 81 PHE A CA 1
ATOM 626 C C . PHE A 1 81 ? 5.09 -3.035 -19.406 1 93.75 81 PHE A C 1
ATOM 628 O O . PHE A 1 81 ? 4.895 -2.293 -18.438 1 93.75 81 PHE A O 1
ATOM 635 N N . ASN A 1 82 ? 6.258 -3.354 -19.875 1 92.94 82 ASN A N 1
ATOM 636 C CA . ASN A 1 82 ? 7.426 -2.963 -19.094 1 92.94 82 ASN A CA 1
ATOM 637 C C . ASN A 1 82 ? 7.559 -1.445 -19 1 92.94 82 ASN A C 1
ATOM 639 O O . ASN A 1 82 ? 7.461 -0.749 -20.016 1 92.94 82 ASN A O 1
ATOM 643 N N . SER A 1 83 ? 7.715 -0.841 -17.812 1 88.19 83 SER A N 1
ATOM 644 C CA . SER A 1 83 ? 7.961 0.566 -17.516 1 88.19 83 SER A CA 1
ATOM 645 C C . SER A 1 83 ? 6.695 1.398 -17.688 1 88.19 83 SER A C 1
ATOM 647 O O . SER A 1 83 ? 6.758 2.629 -17.75 1 88.19 83 SER A O 1
ATOM 649 N N . ARG A 1 84 ? 5.645 0.708 -17.828 1 88.19 84 ARG A N 1
ATOM 650 C CA . ARG A 1 84 ? 4.371 1.419 -17.875 1 88.19 84 ARG A CA 1
ATOM 651 C C . ARG A 1 84 ? 3.758 1.53 -16.484 1 88.19 84 ARG A C 1
ATOM 653 O O . ARG A 1 84 ? 4.086 0.749 -15.594 1 88.19 84 ARG A O 1
ATOM 660 N N . SER A 1 85 ? 2.902 2.5 -16.297 1 88.38 85 SER A N 1
ATOM 661 C CA . SER A 1 85 ? 2.23 2.695 -15.016 1 88.38 85 SER A CA 1
ATOM 662 C C . SER A 1 85 ? 1.189 1.608 -14.773 1 88.38 85 SER A C 1
ATOM 664 O O . SER A 1 85 ? 0.522 1.156 -15.703 1 88.38 85 SER A O 1
ATOM 666 N N . VAL A 1 86 ? 1.131 1.172 -13.5 1 89.31 86 VAL A N 1
ATOM 667 C CA . VAL A 1 86 ? 0.249 0.072 -13.125 1 89.31 86 VAL A CA 1
ATOM 668 C C . VAL A 1 86 ? -1.203 0.545 -13.141 1 89.31 86 VAL A C 1
ATOM 670 O O . VAL A 1 86 ? -1.536 1.569 -12.539 1 89.31 86 VAL A O 1
ATOM 673 N N . ASP A 1 87 ? -1.96 -0.05 -13.945 1 85.44 87 ASP A N 1
ATOM 674 C CA . ASP A 1 87 ? -3.414 0.078 -13.945 1 85.44 87 ASP A CA 1
ATOM 675 C C . ASP A 1 87 ? -4.066 -1.064 -13.164 1 85.44 87 ASP A C 1
ATOM 677 O O . ASP A 1 87 ? -3.791 -2.238 -13.43 1 85.44 87 ASP A O 1
ATOM 681 N N . GLY A 1 88 ? -4.918 -0.745 -12.211 1 83.69 88 GLY A N 1
ATOM 682 C CA . GLY A 1 88 ? -5.516 -1.743 -11.336 1 83.69 88 GLY A CA 1
ATOM 683 C C . GLY A 1 88 ? -6.234 -2.844 -12.094 1 83.69 88 GLY A C 1
ATOM 684 O O . GLY A 1 88 ? -6.074 -4.027 -11.789 1 83.69 88 GLY A O 1
ATOM 685 N N . HIS A 1 89 ? -6.93 -2.59 -13.07 1 87.38 89 HIS A N 1
ATOM 686 C CA . HIS A 1 89 ? -7.703 -3.58 -13.82 1 87.38 89 HIS A CA 1
ATOM 687 C C . HIS A 1 89 ? -6.797 -4.449 -14.68 1 87.38 89 HIS A C 1
ATOM 689 O O . HIS A 1 89 ? -6.949 -5.672 -14.711 1 87.38 89 HIS A O 1
ATOM 695 N N . VAL A 1 90 ? -5.859 -3.75 -15.312 1 90.31 90 VAL A N 1
ATOM 696 C CA . VAL A 1 90 ? -4.938 -4.484 -16.172 1 90.31 90 VAL A CA 1
ATOM 697 C C . VAL A 1 90 ? -4.07 -5.41 -15.32 1 90.31 90 VAL A C 1
ATOM 699 O O . VAL A 1 90 ? -3.777 -6.543 -15.719 1 90.31 90 VAL A O 1
ATOM 702 N N . TRP A 1 91 ? -3.715 -5.02 -14.141 1 92 91 TRP A N 1
ATOM 703 C CA . TRP A 1 91 ? -2.895 -5.832 -13.242 1 92 91 TRP A CA 1
ATOM 704 C C . TRP A 1 91 ? -3.65 -7.074 -12.789 1 92 91 TRP A C 1
ATOM 706 O O . TRP A 1 91 ? -3.084 -8.172 -12.734 1 92 91 TRP A O 1
ATOM 716 N N . ASP A 1 92 ? -5 -6.98 -12.562 1 89.31 92 ASP A N 1
ATOM 717 C CA . ASP A 1 92 ? -5.812 -8.125 -12.172 1 89.31 92 ASP A CA 1
ATOM 718 C C . ASP A 1 92 ? -5.883 -9.164 -13.289 1 89.31 92 ASP A C 1
ATOM 720 O O . ASP A 1 92 ? -5.773 -10.367 -13.039 1 89.31 92 ASP A O 1
ATOM 724 N N . ASP A 1 93 ? -5.992 -8.688 -14.445 1 92.31 93 ASP A N 1
ATOM 725 C CA . ASP A 1 93 ? -6.039 -9.594 -15.594 1 92.31 93 ASP A CA 1
ATOM 726 C C . ASP A 1 93 ? -4.695 -10.297 -15.789 1 92.31 93 ASP A C 1
ATOM 728 O O . ASP A 1 93 ? -4.652 -11.492 -16.078 1 92.31 93 ASP A O 1
ATOM 732 N N . LEU A 1 94 ? -3.699 -9.484 -15.648 1 93.06 94 LEU A N 1
ATOM 733 C CA . LEU A 1 94 ? -2.369 -10.062 -15.797 1 93.06 94 LEU A CA 1
ATOM 734 C C . LEU A 1 94 ? -2.104 -11.109 -14.719 1 93.06 94 LEU A C 1
ATOM 736 O O . LEU A 1 94 ? -1.503 -12.148 -15 1 93.06 94 LEU A O 1
ATOM 740 N N . GLN A 1 95 ? -2.617 -10.969 -13.57 1 90.75 95 GLN A N 1
ATOM 741 C CA . GLN A 1 95 ? -2.434 -11.922 -12.484 1 90.75 95 GLN A CA 1
ATOM 742 C C . GLN A 1 95 ? -3.201 -13.219 -12.75 1 90.75 95 GLN A C 1
ATOM 744 O O . GLN A 1 95 ? -2.688 -14.312 -12.508 1 90.75 95 GLN A O 1
ATOM 749 N N . ILE A 1 96 ? -4.359 -13.102 -13.273 1 90.81 96 ILE A N 1
ATOM 750 C CA . ILE A 1 96 ? -5.152 -14.273 -13.617 1 90.81 96 ILE A CA 1
ATOM 751 C C . ILE A 1 96 ? -4.457 -15.062 -14.727 1 90.81 96 ILE A C 1
ATOM 753 O O . ILE A 1 96 ? -4.379 -16.297 -14.664 1 90.81 96 ILE A O 1
ATOM 757 N N . ALA A 1 97 ? -3.936 -14.305 -15.68 1 93.44 97 ALA A N 1
ATOM 758 C CA . ALA A 1 97 ? -3.23 -14.953 -16.781 1 93.44 97 ALA A CA 1
ATOM 759 C C . ALA A 1 97 ? -1.99 -15.688 -16.281 1 93.44 97 ALA A C 1
ATOM 761 O O . ALA A 1 97 ? -1.727 -16.828 -16.688 1 93.44 97 ALA A O 1
ATOM 762 N N . MET A 1 98 ? -1.246 -15.117 -15.367 1 93.75 98 MET A N 1
ATOM 763 C CA . MET A 1 98 ? -0.033 -15.719 -14.828 1 93.75 98 MET A CA 1
ATOM 764 C C . MET A 1 98 ? -0.367 -16.938 -13.977 1 93.75 98 MET A C 1
ATOM 766 O O . MET A 1 98 ? 0.244 -18 -14.125 1 93.75 98 MET A O 1
ATOM 770 N N . LYS A 1 99 ? -1.425 -16.891 -13.164 1 90.25 99 LYS A N 1
ATOM 771 C CA . LYS A 1 99 ? -1.827 -18 -12.281 1 90.25 99 LYS A CA 1
ATOM 772 C C . LYS A 1 99 ? -2.406 -19.156 -13.086 1 90.25 99 LYS A C 1
ATOM 774 O O . LYS A 1 99 ? -2.199 -20.328 -12.742 1 90.25 99 LYS A O 1
ATOM 779 N N . THR A 1 100 ? -3.07 -18.812 -14.141 1 90.94 100 THR A N 1
ATOM 780 C CA . THR A 1 100 ? -3.629 -19.859 -14.992 1 90.94 100 THR A CA 1
ATOM 781 C C . THR A 1 100 ? -2.535 -20.516 -15.836 1 90.94 100 THR A C 1
ATOM 783 O O . THR A 1 100 ? -2.559 -21.719 -16.047 1 90.94 100 THR A O 1
ATOM 786 N N . SER A 1 101 ? -1.589 -19.672 -16.234 1 92.56 101 SER A N 1
ATOM 787 C CA . SER A 1 101 ? -0.506 -20.188 -17.078 1 92.56 101 SER A CA 1
ATOM 788 C C . SER A 1 101 ? 0.357 -21.188 -16.312 1 92.56 101 SER A C 1
ATOM 790 O O . SER A 1 101 ? 0.826 -22.172 -16.891 1 92.56 101 SER A O 1
ATOM 792 N N . VAL A 1 102 ? 0.55 -21.016 -15.039 1 92 102 VAL A N 1
ATOM 793 C CA . VAL A 1 102 ? 1.393 -21.922 -14.25 1 92 102 VAL A CA 1
ATOM 794 C C . VAL A 1 102 ? 0.755 -23.297 -14.188 1 92 102 VAL A C 1
ATOM 796 O O . VAL A 1 102 ? 1.458 -24.312 -14.133 1 92 102 VAL A O 1
ATOM 799 N N . THR A 1 103 ? -0.565 -23.375 -14.266 1 89.25 103 THR A N 1
ATOM 800 C CA . THR A 1 103 ? -1.284 -24.641 -14.188 1 89.25 103 THR A CA 1
ATOM 801 C C . THR A 1 103 ? -1.399 -25.281 -15.562 1 89.25 103 THR A C 1
ATOM 803 O O . THR A 1 103 ? -1.235 -26.5 -15.703 1 89.25 103 THR A O 1
ATOM 806 N N . ILE A 1 104 ? -1.559 -24.516 -16.578 1 89.75 104 ILE A N 1
ATOM 807 C CA . ILE A 1 104 ? -1.834 -25.047 -17.922 1 89.75 104 ILE A CA 1
ATOM 808 C C . ILE A 1 104 ? -0.525 -25.438 -18.594 1 89.75 104 ILE A C 1
ATOM 810 O O . ILE A 1 104 ? -0.488 -26.391 -19.375 1 89.75 104 ILE A O 1
ATOM 814 N N . PHE A 1 105 ? 0.596 -24.828 -18.281 1 92.94 105 PHE A N 1
ATOM 815 C CA . PHE A 1 105 ? 1.858 -25.047 -18.969 1 92.94 105 PHE A CA 1
ATOM 816 C C . PHE A 1 105 ? 2.352 -26.469 -18.781 1 92.94 105 PHE A C 1
ATOM 818 O O . PHE A 1 105 ? 2.613 -27.172 -19.766 1 92.94 105 PHE A O 1
ATOM 825 N N . PRO A 1 106 ? 2.402 -26.938 -17.547 1 90.44 106 PRO A N 1
ATOM 826 C CA . PRO A 1 106 ? 2.871 -28.312 -17.406 1 90.44 106 PRO A CA 1
ATOM 827 C C . PRO A 1 106 ? 1.926 -29.328 -18.047 1 90.44 106 PRO A C 1
ATOM 829 O O . PRO A 1 106 ? 2.371 -30.375 -18.531 1 90.44 106 PRO A O 1
ATOM 832 N N . LEU A 1 107 ? 0.663 -29.078 -18.078 1 88.62 107 LEU A N 1
ATOM 833 C CA . LEU A 1 107 ? -0.302 -29.969 -18.703 1 88.62 107 LEU A CA 1
ATOM 834 C C . LEU A 1 107 ? -0.077 -30.047 -20.203 1 88.62 107 LEU A C 1
ATOM 836 O O . LEU A 1 107 ? -0.005 -31.141 -20.766 1 88.62 107 LEU A O 1
ATOM 840 N N . ILE A 1 108 ? 0.083 -28.938 -20.797 1 90.69 108 ILE A N 1
ATOM 841 C CA . ILE A 1 108 ? 0.319 -28.891 -22.234 1 90.69 108 ILE A CA 1
ATOM 842 C C . ILE A 1 108 ? 1.702 -29.453 -22.547 1 90.69 108 ILE A C 1
ATOM 844 O O . ILE A 1 108 ? 1.872 -30.188 -23.516 1 90.69 108 ILE A O 1
ATOM 848 N N . TYR A 1 109 ? 2.666 -29.156 -21.703 1 93.19 109 TYR A N 1
ATOM 849 C CA . TYR A 1 109 ? 4.027 -29.641 -21.891 1 93.19 109 TYR A CA 1
ATOM 850 C C . TYR A 1 109 ? 4.059 -31.172 -21.875 1 93.19 109 TYR A C 1
ATOM 852 O O . TYR A 1 109 ? 4.707 -31.797 -22.719 1 93.19 109 TYR A O 1
ATOM 860 N N . SER A 1 110 ? 3.291 -31.672 -20.969 1 90.69 110 SER A N 1
ATOM 861 C CA . SER A 1 110 ? 3.256 -33.125 -20.859 1 90.69 110 SER A CA 1
ATOM 862 C C . SER A 1 110 ? 2.592 -33.75 -22.078 1 90.69 110 SER A C 1
ATOM 864 O O . SER A 1 110 ? 3.027 -34.812 -22.562 1 90.69 110 SER A O 1
ATOM 866 N N . ALA A 1 111 ? 1.599 -33.188 -22.578 1 89.69 111 ALA A N 1
ATOM 867 C CA . ALA A 1 111 ? 0.9 -33.688 -23.75 1 89.69 111 ALA A CA 1
ATOM 868 C C . ALA A 1 111 ? 1.786 -33.625 -25 1 89.69 111 ALA A C 1
ATOM 870 O O . ALA A 1 111 ? 1.854 -34.594 -25.766 1 89.69 111 ALA A O 1
ATOM 871 N N . VAL A 1 112 ? 2.527 -32.594 -25.141 1 92.5 112 VAL A N 1
ATOM 872 C CA . VAL A 1 112 ? 3.309 -32.375 -26.344 1 92.5 112 VAL A CA 1
ATOM 873 C C . VAL A 1 112 ? 4.59 -33.188 -26.297 1 92.5 112 VAL A C 1
ATOM 875 O O . VAL A 1 112 ? 4.906 -33.906 -27.25 1 92.5 112 VAL A O 1
ATOM 878 N N . ILE A 1 113 ? 5.297 -33.125 -25.203 1 93.12 113 ILE A N 1
ATOM 879 C CA . ILE A 1 113 ? 6.555 -33.844 -25.078 1 93.12 113 ILE A CA 1
ATOM 880 C C . ILE A 1 113 ? 6.281 -35.344 -25.047 1 93.12 113 ILE A C 1
ATOM 882 O O . ILE A 1 113 ? 7.004 -36.125 -25.672 1 93.12 113 ILE A O 1
ATOM 886 N N . GLY A 1 114 ? 5.207 -35.719 -24.328 1 90.19 114 GLY A N 1
ATOM 887 C CA . GLY A 1 114 ? 4.844 -37.125 -24.312 1 90.19 114 GLY A CA 1
ATOM 888 C C . GLY A 1 114 ? 4.555 -37.688 -25.703 1 90.19 114 GLY A C 1
ATOM 889 O O . GLY A 1 114 ? 5 -38.781 -26.031 1 90.19 114 GLY A O 1
ATOM 890 N N . ARG A 1 115 ? 3.945 -36.969 -26.453 1 89.06 115 ARG A N 1
ATOM 891 C CA . ARG A 1 115 ? 3.619 -37.406 -27.812 1 89.06 115 ARG A CA 1
ATOM 892 C C . ARG A 1 115 ? 4.863 -37.438 -28.688 1 89.06 115 ARG A C 1
ATOM 894 O O . ARG A 1 115 ? 5.027 -38.344 -29.516 1 89.06 115 ARG A O 1
ATOM 901 N N . ALA A 1 116 ? 5.676 -36.469 -28.578 1 92.19 116 ALA A N 1
ATOM 902 C CA . ALA A 1 116 ? 6.902 -36.406 -29.375 1 92.19 116 ALA A CA 1
ATOM 903 C C . ALA A 1 116 ? 7.793 -37.625 -29.078 1 92.19 116 ALA A C 1
ATOM 905 O O . ALA A 1 116 ? 8.32 -38.25 -30 1 92.19 116 ALA A O 1
ATOM 906 N N . ILE A 1 117 ? 7.891 -37.969 -27.844 1 93 117 ILE A N 1
ATOM 907 C CA . ILE A 1 117 ? 8.734 -39.094 -27.469 1 93 117 ILE A CA 1
ATOM 908 C C . ILE A 1 117 ? 8.125 -40.375 -28.016 1 93 117 ILE A C 1
ATOM 910 O O . ILE A 1 117 ? 8.852 -41.25 -28.516 1 93 117 ILE A O 1
ATOM 914 N N . ARG A 1 118 ? 6.852 -40.469 -27.984 1 89.19 118 ARG A N 1
ATOM 915 C CA . ARG A 1 118 ? 6.172 -41.656 -28.5 1 89.19 118 ARG A CA 1
ATOM 916 C C . ARG A 1 118 ? 6.406 -41.812 -30 1 89.19 118 ARG A C 1
ATOM 918 O O . ARG A 1 118 ? 6.613 -42.906 -30.5 1 89.19 118 ARG A O 1
ATOM 925 N N . GLN A 1 119 ? 6.375 -40.75 -30.688 1 90.19 119 GLN A N 1
ATOM 926 C CA . GLN A 1 119 ? 6.602 -40.781 -32.125 1 90.19 119 GLN A CA 1
ATOM 927 C C . GLN A 1 119 ? 8.047 -41.156 -32.469 1 90.19 119 GLN A C 1
ATOM 929 O O . GLN A 1 119 ? 8.32 -41.875 -33.406 1 90.19 119 GLN A O 1
ATOM 934 N N . ILE A 1 120 ? 8.922 -40.656 -31.656 1 92.75 120 ILE A N 1
ATOM 935 C CA . ILE A 1 120 ? 10.328 -40.969 -31.844 1 92.75 120 ILE A CA 1
ATOM 936 C C . ILE A 1 120 ? 10.547 -42.469 -31.578 1 92.75 120 ILE A C 1
ATOM 938 O O . ILE A 1 120 ? 11.289 -43.125 -32.281 1 92.75 120 ILE A O 1
ATOM 942 N N . ALA A 1 121 ? 9.859 -42.969 -30.562 1 92.38 121 ALA A N 1
ATOM 943 C CA . ALA A 1 121 ? 9.953 -44.406 -30.25 1 92.38 121 ALA A CA 1
ATOM 944 C C . ALA A 1 121 ? 9.398 -45.25 -31.391 1 92.38 121 ALA A C 1
ATOM 946 O O . ALA A 1 121 ? 9.984 -46.25 -31.75 1 92.38 121 ALA A O 1
ATOM 947 N N . LYS A 1 122 ? 8.336 -44.812 -31.969 1 89.88 122 LYS A N 1
ATOM 948 C CA . LYS A 1 122 ? 7.73 -45.531 -33.094 1 89.88 122 LYS A CA 1
ATOM 949 C C . LYS A 1 122 ? 8.672 -45.562 -34.281 1 89.88 122 LYS A C 1
ATOM 951 O O . LYS A 1 122 ? 8.828 -46.594 -34.938 1 89.88 122 LYS A O 1
ATOM 956 N N . GLN A 1 123 ? 9.289 -44.5 -34.562 1 91.31 123 GLN A N 1
ATOM 957 C CA . GLN A 1 123 ? 10.219 -44.438 -35.688 1 91.31 123 GLN A CA 1
ATOM 958 C C . GLN A 1 123 ? 11.43 -45.312 -35.438 1 91.31 123 GLN A C 1
ATOM 960 O O . GLN A 1 123 ? 11.898 -46 -36.375 1 91.31 123 GLN A O 1
ATOM 965 N N . ASN A 1 124 ? 11.93 -45.281 -34.219 1 92.5 124 ASN A N 1
ATOM 966 C CA . ASN A 1 124 ? 13.062 -46.156 -33.906 1 92.5 124 ASN A CA 1
ATOM 967 C C . ASN A 1 124 ? 12.688 -47.625 -34 1 92.5 124 ASN A C 1
ATOM 969 O O . ASN A 1 124 ? 13.516 -48.438 -34.406 1 92.5 124 ASN A O 1
ATOM 973 N N . PHE A 1 125 ? 11.461 -47.906 -33.625 1 92.06 125 PHE A N 1
ATOM 974 C CA . PHE A 1 125 ? 10.969 -49.281 -33.688 1 92.06 125 PHE A CA 1
ATOM 975 C C . PHE A 1 125 ? 10.859 -49.75 -35.125 1 92.06 125 PHE A C 1
ATOM 977 O O . PHE A 1 125 ? 11.156 -50.906 -35.438 1 92.06 125 PHE A O 1
ATOM 984 N N . GLU A 1 126 ? 10.445 -48.844 -36.031 1 91 126 GLU A N 1
ATOM 985 C CA . GLU A 1 126 ? 10.312 -49.188 -37.469 1 91 126 GLU A CA 1
ATOM 986 C C . GLU A 1 126 ? 11.68 -49.312 -38.125 1 91 126 GLU A C 1
ATOM 988 O O . GLU A 1 126 ? 11.844 -50.125 -39.031 1 91 126 GLU A O 1
ATOM 993 N N . ARG A 1 127 ? 12.633 -48.625 -37.719 1 91.25 127 ARG A N 1
ATOM 994 C CA . ARG A 1 127 ? 13.977 -48.656 -38.312 1 91.25 127 ARG A CA 1
ATOM 995 C C . ARG A 1 127 ? 14.812 -49.781 -37.688 1 91.25 127 ARG A C 1
ATOM 997 O O . ARG A 1 127 ? 15.766 -50.25 -38.281 1 91.25 127 ARG A O 1
ATOM 1004 N N . GLY A 1 128 ? 14.516 -50.188 -36.562 1 91.88 128 GLY A N 1
ATOM 1005 C CA . GLY A 1 128 ? 15.289 -51.156 -35.781 1 91.88 128 GLY A CA 1
ATOM 1006 C C . GLY A 1 128 ? 16.109 -50.531 -34.688 1 91.88 128 GLY A C 1
ATOM 1007 O O . GLY A 1 128 ? 16.844 -49.562 -34.938 1 91.88 128 GLY A O 1
ATOM 1008 N N . SER A 1 129 ? 15.844 -50.875 -33.5 1 92.19 129 SER A N 1
ATOM 1009 C CA . SER A 1 129 ? 16.562 -50.344 -32.375 1 92.19 129 SER A CA 1
ATOM 1010 C C . SER A 1 129 ? 16.703 -51.406 -31.266 1 92.19 129 SER A C 1
ATOM 1012 O O . SER A 1 129 ? 16.109 -52.469 -31.344 1 92.19 129 SER A O 1
ATOM 1014 N N . THR A 1 130 ? 17.594 -51.094 -30.344 1 92.81 130 THR A N 1
ATOM 1015 C CA . THR A 1 130 ? 17.75 -52 -29.219 1 92.81 130 THR A CA 1
ATOM 1016 C C . THR A 1 130 ? 16.547 -51.938 -28.281 1 92.81 130 THR A C 1
ATOM 1018 O O . THR A 1 130 ? 15.875 -50.906 -28.188 1 92.81 130 THR A O 1
ATOM 1021 N N . LEU A 1 131 ? 16.266 -53.031 -27.719 1 91.38 131 LEU A N 1
ATOM 1022 C CA . LEU A 1 131 ? 15.117 -53.094 -26.828 1 91.38 131 LEU A CA 1
ATOM 1023 C C . LEU A 1 131 ? 15.258 -52.156 -25.656 1 91.38 131 LEU A C 1
ATOM 1025 O O . LEU A 1 131 ? 14.281 -51.562 -25.203 1 91.38 131 LEU A O 1
ATOM 1029 N N . GLY A 1 132 ? 16.469 -51.969 -25.125 1 89.5 132 GLY A N 1
ATOM 1030 C CA . GLY A 1 132 ? 16.703 -51.031 -24.047 1 89.5 132 GLY A CA 1
ATOM 1031 C C . GLY A 1 132 ? 16.375 -49.594 -24.406 1 89.5 132 GLY A C 1
ATOM 1032 O O . GLY A 1 132 ? 15.742 -48.906 -23.625 1 89.5 132 GLY A O 1
ATOM 1033 N N . ARG A 1 133 ? 16.719 -49.156 -25.562 1 91.94 133 ARG A N 1
ATOM 1034 C CA . ARG A 1 133 ? 16.453 -47.812 -26.031 1 91.94 133 ARG A CA 1
ATOM 1035 C C . ARG A 1 133 ? 14.961 -47.594 -26.266 1 91.94 133 ARG A C 1
ATOM 1037 O O . ARG A 1 133 ? 14.414 -46.531 -25.938 1 91.94 133 ARG A O 1
ATOM 1044 N N . LEU A 1 134 ? 14.312 -48.594 -26.766 1 92.44 134 LEU A N 1
ATOM 1045 C CA . LEU A 1 134 ? 12.883 -48.5 -27.031 1 92.44 134 LEU A CA 1
ATOM 1046 C C . LEU A 1 134 ? 12.078 -48.406 -25.734 1 92.44 134 LEU A C 1
ATOM 1048 O O . LEU A 1 134 ? 11.133 -47.625 -25.625 1 92.44 134 LEU A O 1
ATOM 1052 N N . GLU A 1 135 ? 12.492 -49.219 -24.797 1 92 135 GLU A N 1
ATOM 1053 C CA . GLU A 1 135 ? 11.805 -49.219 -23.516 1 92 135 GLU A CA 1
ATOM 1054 C C . GLU A 1 135 ? 12.031 -47.875 -22.781 1 92 135 GLU A C 1
ATOM 1056 O O . GLU A 1 135 ? 11.109 -47.344 -22.156 1 92 135 GLU A O 1
ATOM 1061 N N . GLN A 1 136 ? 13.188 -47.375 -22.891 1 91.94 136 GLN A N 1
ATOM 1062 C CA . GLN A 1 136 ? 13.5 -46.094 -22.281 1 91.94 136 GLN A CA 1
ATOM 1063 C C . GLN A 1 136 ? 12.656 -44.969 -22.875 1 91.94 136 GLN A C 1
ATOM 1065 O O . GLN A 1 136 ? 12.133 -44.125 -22.156 1 91.94 136 GLN A O 1
ATOM 1070 N N . LEU A 1 137 ? 12.484 -44.906 -24.109 1 92.5 137 LEU A N 1
ATOM 1071 C CA . LEU A 1 137 ? 11.695 -43.875 -24.781 1 92.5 137 LEU A CA 1
ATOM 1072 C C . LEU A 1 137 ? 10.211 -44.031 -24.484 1 92.5 137 LEU A C 1
ATOM 1074 O O . LEU A 1 137 ? 9.531 -43.062 -24.109 1 92.5 137 LEU A O 1
ATOM 1078 N N . ASN A 1 138 ? 9.766 -45.25 -24.469 1 89.5 138 ASN A N 1
ATOM 1079 C CA . ASN A 1 138 ? 8.336 -45.5 -24.312 1 89.5 138 ASN A CA 1
ATOM 1080 C C . ASN A 1 138 ? 7.867 -45.219 -22.891 1 89.5 138 ASN A C 1
ATOM 1082 O O . ASN A 1 138 ? 6.73 -44.812 -22.672 1 89.5 138 ASN A O 1
ATOM 1086 N N . LYS A 1 139 ? 8.664 -45.438 -21.922 1 89.56 139 LYS A N 1
ATOM 1087 C CA . LYS A 1 139 ? 8.258 -45.281 -20.531 1 89.56 139 LYS A CA 1
ATOM 1088 C C . LYS A 1 139 ? 8.617 -43.875 -20.031 1 89.56 139 LYS A C 1
ATOM 1090 O O . LYS A 1 139 ? 8.305 -43.531 -18.891 1 89.56 139 LYS A O 1
ATOM 1095 N N . SER A 1 140 ? 9.258 -43.062 -20.844 1 90.88 140 SER A N 1
ATOM 1096 C CA . SER A 1 140 ? 9.617 -41.719 -20.469 1 90.88 140 SER A CA 1
ATOM 1097 C C . SER A 1 140 ? 8.656 -40.688 -21.078 1 90.88 140 SER A C 1
ATOM 1099 O O . SER A 1 140 ? 9.078 -39.625 -21.547 1 90.88 140 SER A O 1
ATOM 1101 N N . THR A 1 141 ? 7.379 -41 -21.109 1 90.06 141 THR A N 1
ATOM 1102 C CA . THR A 1 141 ? 6.387 -40.094 -21.672 1 90.06 141 THR A CA 1
ATOM 1103 C C . THR A 1 141 ? 5.824 -39.156 -20.594 1 90.06 141 THR A C 1
ATOM 1105 O O . THR A 1 141 ? 5.031 -38.281 -20.891 1 90.06 141 THR A O 1
ATOM 1108 N N . THR A 1 142 ? 6.152 -39.406 -19.344 1 88.44 142 THR A N 1
ATOM 1109 C CA . THR A 1 142 ? 5.812 -38.531 -18.234 1 88.44 142 THR A CA 1
ATOM 1110 C C . THR A 1 142 ? 7.062 -38.156 -17.453 1 88.44 142 THR A C 1
ATOM 1112 O O . THR A 1 142 ? 8.125 -38.75 -17.625 1 88.44 142 THR A O 1
ATOM 1115 N N . VAL A 1 143 ? 6.922 -37.156 -16.656 1 87.44 143 VAL A N 1
ATOM 1116 C CA . VAL A 1 143 ? 8.055 -36.688 -15.875 1 87.44 143 VAL A CA 1
ATOM 1117 C C . VAL A 1 143 ? 8.523 -37.781 -14.93 1 87.44 143 VAL A C 1
ATOM 1119 O O . VAL A 1 143 ? 9.719 -38.062 -14.844 1 87.44 143 VAL A O 1
ATOM 1122 N N . PHE A 1 144 ? 7.621 -38.438 -14.312 1 84.5 144 PHE A N 1
ATOM 1123 C CA . PHE A 1 144 ? 7.977 -39.5 -13.367 1 84.5 144 PHE A CA 1
ATOM 1124 C C . PHE A 1 144 ? 8.547 -40.688 -14.094 1 84.5 144 PHE A C 1
ATOM 1126 O O . PHE A 1 144 ? 9.477 -41.344 -13.602 1 84.5 144 PHE A O 1
ATOM 1133 N N . GLY A 1 145 ? 7.996 -40.969 -15.227 1 87.38 145 GLY A N 1
ATOM 1134 C CA . GLY A 1 145 ? 8.531 -42.062 -16.031 1 87.38 145 GLY A CA 1
ATOM 1135 C C . GLY A 1 145 ? 9.961 -41.812 -16.484 1 87.38 145 GLY A C 1
ATOM 1136 O O . GLY A 1 145 ? 10.773 -42.75 -16.5 1 87.38 145 GLY A O 1
ATOM 1137 N N . ALA A 1 146 ? 10.211 -40.562 -16.75 1 91.25 146 ALA A N 1
ATOM 1138 C CA . ALA A 1 146 ? 11.547 -40.219 -17.219 1 91.25 146 ALA A CA 1
ATOM 1139 C C . ALA A 1 146 ? 12.578 -40.375 -16.094 1 91.25 146 ALA A C 1
ATOM 1141 O O . ALA A 1 146 ? 13.727 -40.719 -16.344 1 91.25 146 ALA A O 1
ATOM 1142 N N . ILE A 1 147 ? 12.1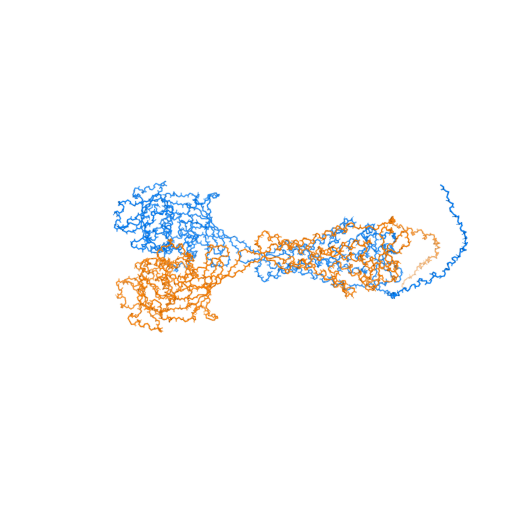48 -40.156 -14.898 1 88.31 147 ILE A N 1
ATOM 1143 C CA . ILE A 1 147 ? 13.078 -40.219 -13.773 1 88.31 147 ILE A CA 1
ATOM 1144 C C . ILE A 1 147 ? 13.195 -41.656 -13.273 1 88.31 147 ILE A C 1
ATOM 1146 O O . ILE A 1 147 ? 14.289 -42.094 -12.914 1 88.31 147 ILE A O 1
ATOM 1150 N N . SER A 1 148 ? 12.141 -42.438 -13.352 1 86.88 148 SER A N 1
ATOM 1151 C CA . SER A 1 148 ? 12.125 -43.781 -12.758 1 86.88 148 SER A CA 1
ATOM 1152 C C . SER A 1 148 ? 12.672 -44.812 -13.719 1 86.88 148 SER A C 1
ATOM 1154 O O . SER A 1 148 ? 13.227 -45.844 -13.297 1 86.88 148 SER A O 1
ATOM 1156 N N . THR A 1 149 ? 12.57 -44.594 -15.008 1 89 149 THR A N 1
ATOM 1157 C CA . THR A 1 149 ? 12.93 -45.594 -16 1 89 149 THR A CA 1
ATOM 1158 C C . THR A 1 149 ? 14.422 -45.906 -15.953 1 89 149 THR A C 1
ATOM 1160 O O . THR A 1 149 ? 14.82 -47.062 -15.922 1 89 149 THR A O 1
ATOM 1163 N N . PRO A 1 150 ? 15.266 -44.844 -15.852 1 89.62 150 PRO A N 1
ATOM 1164 C CA . PRO A 1 150 ? 16.688 -45.188 -15.766 1 89.62 150 PRO A CA 1
ATOM 1165 C C . PRO A 1 150 ? 17.047 -45.938 -14.492 1 89.62 150 PRO A C 1
ATOM 1167 O O . PRO A 1 150 ? 17.969 -46.75 -14.484 1 89.62 150 PRO A O 1
ATOM 1170 N N . LEU A 1 151 ? 16.344 -45.781 -13.492 1 85.31 151 LEU A N 1
ATOM 1171 C CA . LEU A 1 151 ? 16.594 -46.469 -12.227 1 85.31 151 LEU A CA 1
ATOM 1172 C C . LEU A 1 151 ? 16.141 -47.938 -12.305 1 85.31 151 LEU A C 1
ATOM 1174 O O . LEU A 1 151 ? 16.844 -48.812 -11.812 1 85.31 151 LEU A O 1
ATOM 1178 N N . MET A 1 152 ? 14.992 -48.188 -12.992 1 84.88 152 MET A N 1
ATOM 1179 C CA . MET A 1 152 ? 14.438 -49.531 -13.094 1 84.88 152 MET A CA 1
ATOM 1180 C C . MET A 1 152 ? 15.227 -50.344 -14.109 1 84.88 152 MET A C 1
ATOM 1182 O O . MET A 1 152 ? 15.391 -51.562 -13.93 1 84.88 152 MET A O 1
ATOM 1186 N N . LEU A 1 153 ? 15.641 -49.719 -15.172 1 87.75 153 LEU A N 1
ATOM 1187 C CA . LEU A 1 153 ? 16.422 -50.406 -16.188 1 87.75 153 LEU A CA 1
ATOM 1188 C C . LEU A 1 153 ? 17.891 -50.469 -15.797 1 87.75 153 LEU A C 1
ATOM 1190 O O . LEU A 1 153 ? 18.656 -51.219 -16.406 1 87.75 153 LEU A O 1
ATOM 1194 N N . ARG A 1 154 ? 18.344 -49.812 -14.688 1 85.06 154 ARG A N 1
ATOM 1195 C CA . ARG A 1 154 ? 19.734 -49.75 -14.234 1 85.06 154 ARG A CA 1
ATOM 1196 C C . ARG A 1 154 ? 20.672 -49.344 -15.375 1 85.06 154 ARG A C 1
ATOM 1198 O O . ARG A 1 154 ? 21.719 -49.969 -15.57 1 85.06 154 ARG A O 1
ATOM 1205 N N . SER A 1 155 ? 20.156 -48.438 -16.234 1 82.94 155 SER A N 1
ATOM 1206 C CA . SER A 1 155 ? 20.938 -47.969 -17.375 1 82.94 155 SER A CA 1
ATOM 1207 C C . SER A 1 155 ? 20.969 -46.438 -17.422 1 82.94 155 SER A C 1
ATOM 1209 O O . SER A 1 155 ? 20.016 -45.812 -17.859 1 82.94 155 SER A O 1
ATOM 1211 N N . TRP A 1 156 ? 22.094 -45.875 -16.922 1 85.75 156 TRP A N 1
ATOM 1212 C CA . TRP A 1 156 ? 22.281 -44.438 -17 1 85.75 156 TRP A CA 1
ATOM 1213 C C . TRP A 1 156 ? 23.109 -44.062 -18.219 1 85.75 156 TRP A C 1
ATOM 1215 O O . TRP A 1 156 ? 24.312 -44.344 -18.25 1 85.75 156 TRP A O 1
ATOM 1225 N N . ASN A 1 157 ? 22.406 -43.719 -19.266 1 90.81 157 ASN A N 1
ATOM 1226 C CA . ASN A 1 157 ? 23.062 -43.344 -20.516 1 90.81 157 ASN A CA 1
ATOM 1227 C C . ASN A 1 157 ? 22.734 -41.875 -20.891 1 90.81 157 ASN A C 1
ATOM 1229 O O . ASN A 1 157 ? 22.016 -41.188 -20.156 1 90.81 157 ASN A O 1
ATOM 1233 N N . ILE A 1 158 ? 23.234 -41.469 -21.984 1 92.69 158 ILE A N 1
ATOM 1234 C CA . ILE A 1 158 ? 23.078 -40.094 -22.438 1 92.69 158 ILE A CA 1
ATOM 1235 C C . ILE A 1 158 ? 21.625 -39.844 -22.812 1 92.69 158 ILE A C 1
ATOM 1237 O O . ILE A 1 158 ? 21.094 -38.75 -22.594 1 92.69 158 ILE A O 1
ATOM 1241 N N . LEU A 1 159 ? 20.938 -40.812 -23.281 1 92.88 159 LEU A N 1
ATOM 1242 C CA . LEU A 1 159 ? 19.531 -40.688 -23.641 1 92.88 159 LEU A CA 1
ATOM 1243 C C . LEU A 1 159 ? 18.672 -40.406 -22.406 1 92.88 159 LEU A C 1
ATOM 1245 O O . LEU A 1 159 ? 17.797 -39.531 -22.438 1 92.88 159 LEU A O 1
ATOM 1249 N N . SER A 1 160 ? 19 -41.094 -21.359 1 93 160 SER A N 1
ATOM 1250 C CA . SER A 1 160 ? 18.266 -40.875 -20.109 1 93 160 SER A CA 1
ATOM 1251 C C . SER A 1 160 ? 18.484 -39.469 -19.578 1 93 160 SER A C 1
ATOM 1253 O O . SER A 1 160 ? 17.547 -38.812 -19.078 1 93 160 SER A O 1
ATOM 1255 N N . LEU A 1 161 ? 19.641 -38.969 -19.703 1 93.81 161 LEU A N 1
ATOM 1256 C CA . LEU A 1 161 ? 19.953 -37.625 -19.219 1 93.81 161 LEU A CA 1
ATOM 1257 C C . LEU A 1 161 ? 19.219 -36.562 -20.016 1 93.81 161 LEU A C 1
ATOM 1259 O O . LEU A 1 161 ? 18.656 -35.625 -19.453 1 93.81 161 LEU A O 1
ATOM 1263 N N . VAL A 1 162 ? 19.234 -36.75 -21.312 1 94.38 162 VAL A N 1
ATOM 1264 C CA . VAL A 1 162 ? 18.578 -35.781 -22.188 1 94.38 162 VAL A CA 1
ATOM 1265 C C . VAL A 1 162 ? 17.062 -35.781 -21.906 1 94.38 162 VAL A C 1
ATOM 1267 O O . VAL A 1 162 ? 16.438 -34.719 -21.859 1 94.38 162 VAL A O 1
ATOM 1270 N N . LEU A 1 163 ? 16.469 -36.938 -21.641 1 95 163 LEU A N 1
ATOM 1271 C CA . LEU A 1 163 ? 15.039 -37.031 -21.375 1 95 163 LEU A CA 1
ATOM 1272 C C . LEU A 1 163 ? 14.68 -36.406 -20.047 1 95 163 LEU A C 1
ATOM 1274 O O . LEU A 1 163 ? 13.688 -35.656 -19.953 1 95 163 LEU A O 1
ATOM 1278 N N . VAL A 1 164 ? 15.508 -36.594 -19.062 1 94.19 164 VAL A N 1
ATOM 1279 C CA . VAL A 1 164 ? 15.266 -36 -17.75 1 94.19 164 VAL A CA 1
ATOM 1280 C C . VAL A 1 164 ? 15.367 -34.469 -17.859 1 94.19 164 VAL A C 1
ATOM 1282 O O . VAL A 1 164 ? 14.547 -33.75 -17.297 1 94.19 164 VAL A O 1
ATOM 1285 N N . LEU A 1 165 ? 16.312 -33.969 -18.609 1 94.5 165 LEU A N 1
ATOM 1286 C CA . LEU A 1 165 ? 16.5 -32.531 -18.766 1 94.5 165 LEU A CA 1
ATOM 1287 C C . LEU A 1 165 ? 15.336 -31.891 -19.516 1 94.5 165 LEU A C 1
ATOM 1289 O O . LEU A 1 165 ? 14.891 -30.797 -19.156 1 94.5 165 LEU A O 1
ATOM 1293 N N . ILE A 1 166 ? 14.836 -32.594 -20.484 1 95.25 166 ILE A N 1
ATOM 1294 C CA . ILE A 1 166 ? 13.711 -32.094 -21.25 1 95.25 166 ILE A CA 1
ATOM 1295 C C . ILE A 1 166 ? 12.477 -32 -20.344 1 95.25 166 ILE A C 1
ATOM 1297 O O . ILE A 1 166 ? 11.727 -31.016 -20.422 1 95.25 166 ILE A O 1
ATOM 1301 N N . TRP A 1 167 ? 12.305 -32.969 -19.484 1 94.94 167 TRP A N 1
ATOM 1302 C CA . TRP A 1 167 ? 11.117 -32.969 -18.641 1 94.94 167 TRP A CA 1
ATOM 1303 C C . TRP A 1 167 ? 11.25 -31.969 -17.5 1 94.94 167 TRP A C 1
ATOM 1305 O O . TRP A 1 167 ? 10.25 -31.484 -16.969 1 94.94 167 TRP A O 1
ATOM 1315 N N . LEU A 1 168 ? 12.445 -31.547 -17.125 1 93.38 168 LEU A N 1
ATOM 1316 C CA . LEU A 1 168 ? 12.664 -30.562 -16.062 1 93.38 168 LEU A CA 1
ATOM 1317 C C . LEU A 1 168 ? 12.305 -29.172 -16.547 1 93.38 168 LEU A C 1
ATOM 1319 O O . LEU A 1 168 ? 12.102 -28.266 -15.742 1 93.38 168 LEU A O 1
ATOM 1323 N N . VAL A 1 169 ? 12.195 -28.953 -17.812 1 94.81 169 VAL A N 1
ATOM 1324 C CA . VAL A 1 169 ? 11.82 -27.656 -18.391 1 94.81 169 VAL A CA 1
ATOM 1325 C C . VAL A 1 169 ? 10.352 -27.359 -18.062 1 94.81 169 VAL A C 1
ATOM 1327 O O . VAL A 1 169 ? 9.953 -26.203 -17.984 1 94.81 169 VAL A O 1
ATOM 1330 N N . SER A 1 170 ? 9.539 -28.422 -17.797 1 92.81 170 SER A N 1
ATOM 1331 C CA . SER A 1 170 ? 8.117 -28.25 -17.562 1 92.81 170 SER A CA 1
ATOM 1332 C C . SER A 1 170 ? 7.863 -27.453 -16.266 1 92.81 170 SER A C 1
ATOM 1334 O O . SER A 1 170 ? 7.223 -26.406 -16.297 1 92.81 170 SER A O 1
ATOM 1336 N N . PRO A 1 171 ? 8.422 -27.875 -15.078 1 91.56 171 PRO A N 1
ATOM 1337 C CA . PRO A 1 171 ? 8.211 -27.078 -13.867 1 91.56 171 PRO A CA 1
ATOM 1338 C C . PRO A 1 171 ? 8.883 -25.719 -13.945 1 91.56 171 PRO A C 1
ATOM 1340 O O . PRO A 1 171 ? 8.375 -24.734 -13.383 1 91.56 171 PRO A O 1
ATOM 1343 N N . LEU A 1 172 ? 9.953 -25.594 -14.688 1 93.12 172 LEU A N 1
ATOM 1344 C CA . LEU A 1 172 ? 10.648 -24.312 -14.805 1 93.12 172 LEU A CA 1
ATOM 1345 C C . LEU A 1 172 ? 9.852 -23.328 -15.656 1 93.12 172 LEU A C 1
ATOM 1347 O O . LEU A 1 172 ? 9.766 -22.141 -15.328 1 93.12 172 LEU A O 1
ATOM 1351 N N . GLY A 1 173 ? 9.359 -23.844 -16.719 1 92.5 173 GLY A N 1
ATOM 1352 C CA . GLY A 1 173 ? 8.523 -23 -17.547 1 92.5 173 GLY A CA 1
ATOM 1353 C C . GLY A 1 173 ? 7.266 -22.531 -16.844 1 92.5 173 GLY A C 1
ATOM 1354 O O . GLY A 1 173 ? 6.883 -21.359 -16.969 1 92.5 173 GLY A O 1
ATOM 1355 N N . GLY A 1 174 ? 6.609 -23.422 -16.094 1 91.75 174 GLY A N 1
ATOM 1356 C CA . GLY A 1 174 ? 5.445 -23.016 -15.328 1 91.75 174 GLY A CA 1
ATOM 1357 C C . GLY A 1 174 ? 5.754 -21.953 -14.289 1 91.75 174 GLY A C 1
ATOM 1358 O O . GLY A 1 174 ? 5.023 -20.969 -14.172 1 91.75 174 GLY A O 1
ATOM 1359 N N . GLN A 1 175 ? 6.832 -22.094 -13.609 1 92.5 175 GLN A N 1
ATOM 1360 C CA . GLN A 1 175 ? 7.227 -21.141 -12.57 1 92.5 175 GLN A CA 1
ATOM 1361 C C . GLN A 1 175 ? 7.625 -19.797 -13.18 1 92.5 175 GLN A C 1
ATOM 1363 O O . GLN A 1 175 ? 7.422 -18.75 -12.562 1 92.5 175 GLN A O 1
ATOM 1368 N N . ALA A 1 176 ? 8.203 -19.859 -14.336 1 94.56 176 ALA A N 1
ATOM 1369 C CA . ALA A 1 176 ? 8.641 -18.625 -14.992 1 94.56 176 ALA A CA 1
ATOM 1370 C C . ALA A 1 176 ? 7.465 -17.688 -15.25 1 94.56 176 ALA A C 1
ATOM 1372 O O . ALA A 1 176 ? 7.613 -16.469 -15.203 1 94.56 176 ALA A O 1
ATOM 1373 N N . SER A 1 177 ? 6.297 -18.25 -15.445 1 93.31 177 SER A N 1
ATOM 1374 C CA . SER A 1 177 ? 5.121 -17.438 -15.727 1 93.31 177 SER A CA 1
ATOM 1375 C C . SER A 1 177 ? 4.684 -16.656 -14.492 1 93.31 177 SER A C 1
ATOM 1377 O O . SER A 1 177 ? 4.098 -15.57 -14.609 1 93.31 177 SER A O 1
ATOM 1379 N N . LEU A 1 178 ? 4.98 -17.125 -13.305 1 91.44 178 LEU A N 1
ATOM 1380 C CA . LEU A 1 178 ? 4.547 -16.484 -12.062 1 91.44 178 LEU A CA 1
ATOM 1381 C C . LEU A 1 178 ? 5.438 -15.297 -11.727 1 91.44 178 LEU A C 1
ATOM 1383 O O . LEU A 1 178 ? 5.016 -14.383 -11.016 1 91.44 178 LEU A O 1
ATOM 1387 N N . TYR A 1 179 ? 6.637 -15.328 -12.258 1 92.31 179 TYR A N 1
ATOM 1388 C CA . TYR A 1 179 ? 7.598 -14.305 -11.867 1 92.31 179 TYR A CA 1
ATOM 1389 C C . TYR A 1 179 ? 7.906 -13.367 -13.031 1 92.31 179 TYR A C 1
ATOM 1391 O O . TYR A 1 179 ? 8.914 -12.664 -13.016 1 92.31 179 TYR A O 1
ATOM 1399 N N . LEU A 1 180 ? 7.035 -13.305 -14 1 94.38 180 LEU A N 1
ATOM 1400 C CA . LEU A 1 180 ? 7.27 -12.562 -15.227 1 94.38 180 LEU A CA 1
ATOM 1401 C C . LEU A 1 180 ? 7.301 -11.062 -14.961 1 94.38 180 LEU A C 1
ATOM 1403 O O . LEU A 1 180 ? 8.211 -10.367 -15.414 1 94.38 180 LEU A O 1
ATOM 1407 N N . ILE A 1 181 ? 6.316 -10.586 -14.281 1 93.62 181 ILE A N 1
ATOM 1408 C CA . ILE A 1 181 ? 6.152 -9.148 -14.133 1 93.62 181 ILE A CA 1
ATOM 1409 C C . ILE A 1 181 ? 5.633 -8.836 -12.727 1 93.62 181 ILE A C 1
ATOM 1411 O O . ILE A 1 181 ? 4.91 -9.641 -12.133 1 93.62 181 ILE A O 1
ATOM 1415 N N . SER A 1 182 ? 6.141 -7.758 -12.117 1 91.69 182 SER A N 1
ATOM 1416 C CA . SER A 1 182 ? 5.688 -7.312 -10.805 1 91.69 182 SER A CA 1
ATOM 1417 C C . SER A 1 182 ? 5.652 -5.789 -10.719 1 91.69 182 SER A C 1
ATOM 1419 O O . SER A 1 182 ? 6.422 -5.109 -11.398 1 91.69 182 SER A O 1
ATOM 1421 N N . PRO A 1 183 ? 4.711 -5.328 -9.984 1 89.69 183 PRO A N 1
ATOM 1422 C CA . PRO A 1 183 ? 4.684 -3.881 -9.773 1 89.69 183 PRO A CA 1
ATOM 1423 C C . PRO A 1 183 ? 5.73 -3.412 -8.766 1 89.69 183 PRO A C 1
ATOM 1425 O O . PRO A 1 183 ? 5.902 -4.035 -7.715 1 89.69 183 PRO A O 1
ATOM 1428 N N . ARG A 1 184 ? 6.539 -2.312 -9.25 1 86.12 184 ARG A N 1
ATOM 1429 C CA . ARG A 1 184 ? 7.531 -1.736 -8.352 1 86.12 184 ARG A CA 1
ATOM 1430 C C . ARG A 1 184 ? 7.469 -0.213 -8.367 1 86.12 184 ARG A C 1
ATOM 1432 O O . ARG A 1 184 ? 7.18 0.391 -9.398 1 86.12 184 ARG A O 1
ATOM 1439 N N . THR A 1 185 ? 7.57 0.249 -7.219 1 82.38 185 THR A N 1
ATOM 1440 C CA . THR A 1 185 ? 7.668 1.7 -7.109 1 82.38 185 THR A CA 1
ATOM 1441 C C . THR A 1 185 ? 9.125 2.152 -7.199 1 82.38 185 THR A C 1
ATOM 1443 O O . THR A 1 185 ? 9.961 1.712 -6.41 1 82.38 185 THR A O 1
ATOM 1446 N N . LEU A 1 186 ? 9.453 2.955 -8.25 1 77.12 186 LEU A N 1
ATOM 1447 C CA . LEU A 1 186 ? 10.82 3.418 -8.461 1 77.12 186 LEU A CA 1
ATOM 1448 C C . LEU A 1 186 ? 11.133 4.609 -7.566 1 77.12 186 LEU A C 1
ATOM 1450 O O . LEU A 1 186 ? 10.289 5.488 -7.371 1 77.12 186 LEU A O 1
ATOM 1454 N N . GLU A 1 187 ? 12.266 4.551 -6.965 1 77.62 187 GLU A N 1
ATOM 1455 C CA . GLU A 1 187 ? 12.75 5.641 -6.117 1 77.62 187 GLU A CA 1
ATOM 1456 C C . GLU A 1 187 ? 13.812 6.465 -6.836 1 77.62 187 GLU A C 1
ATOM 1458 O O . GLU A 1 187 ? 14.734 5.906 -7.438 1 77.62 187 GLU A O 1
ATOM 1463 N N . HIS A 1 188 ? 13.578 7.703 -7.027 1 79.62 188 HIS A N 1
ATOM 1464 C CA . HIS A 1 188 ? 14.531 8.633 -7.625 1 79.62 188 HIS A CA 1
ATOM 1465 C C . HIS A 1 188 ? 15.211 9.484 -6.562 1 79.62 188 HIS A C 1
ATOM 1467 O O . HIS A 1 188 ? 14.586 9.859 -5.57 1 79.62 188 HIS A O 1
ATOM 1473 N N . VAL A 1 189 ? 16.531 9.672 -6.773 1 82.75 189 VAL A N 1
ATOM 1474 C CA . VAL A 1 189 ? 17.281 10.562 -5.887 1 82.75 189 VAL A CA 1
ATOM 1475 C C . VAL A 1 189 ? 17.859 11.719 -6.695 1 82.75 189 VAL A C 1
ATOM 1477 O O . VAL A 1 189 ? 18.594 11.492 -7.66 1 82.75 189 VAL A O 1
ATOM 1480 N N . GLU A 1 190 ? 17.453 12.891 -6.574 1 83.94 190 GLU A N 1
ATOM 1481 C CA . GLU A 1 190 ? 17.953 14.094 -7.23 1 83.94 190 GLU A CA 1
ATOM 1482 C C . GLU A 1 190 ? 18.5 15.086 -6.215 1 83.94 190 GLU A C 1
ATOM 1484 O O . GLU A 1 190 ? 18.188 15 -5.023 1 83.94 190 GLU A O 1
ATOM 1489 N N . ARG A 1 191 ? 19.453 15.992 -6.852 1 86.44 191 ARG A N 1
ATOM 1490 C CA . ARG A 1 191 ? 19.969 17.078 -6.027 1 86.44 191 ARG A CA 1
ATOM 1491 C C . ARG A 1 191 ? 19.188 18.359 -6.246 1 86.44 191 ARG A C 1
ATOM 1493 O O . ARG A 1 191 ? 18.781 18.672 -7.371 1 86.44 191 ARG A O 1
ATOM 1500 N N . GLN A 1 192 ? 18.781 19.094 -5.121 1 86 192 GLN A N 1
ATOM 1501 C CA . GLN A 1 192 ? 18.094 20.375 -5.191 1 86 192 GLN A CA 1
ATOM 1502 C C . GLN A 1 192 ? 18.797 21.422 -4.344 1 86 192 GLN A C 1
ATOM 1504 O O . GLN A 1 192 ? 19.406 21.094 -3.324 1 86 192 GLN A O 1
ATOM 1509 N N . GLU A 1 193 ? 18.766 22.594 -4.793 1 85.88 193 GLU A N 1
ATOM 1510 C CA . GLU A 1 193 ? 19.344 23.703 -4.047 1 85.88 193 GLU A CA 1
ATOM 1511 C C . GLU A 1 193 ? 18.328 24.297 -3.059 1 85.88 193 GLU A C 1
ATOM 1513 O O . GLU A 1 193 ? 17.203 24.594 -3.43 1 85.88 193 GLU A O 1
ATOM 1518 N N . VAL A 1 194 ? 18.766 24.312 -1.873 1 86.88 194 VAL A N 1
ATOM 1519 C CA . VAL A 1 194 ? 17.938 24.859 -0.808 1 86.88 194 VAL A CA 1
ATOM 1520 C C . VAL A 1 194 ? 18.609 26.109 -0.224 1 86.88 194 VAL A C 1
ATOM 1522 O O . VAL A 1 194 ? 19.828 26.125 -0.034 1 86.88 194 VAL A O 1
ATOM 1525 N N . GLN A 1 195 ? 17.812 27.094 -0.059 1 86.44 195 GLN A N 1
ATOM 1526 C CA . GLN A 1 195 ? 18.281 28.312 0.587 1 86.44 195 GLN A CA 1
ATOM 1527 C C . GLN A 1 195 ? 17.656 28.469 1.969 1 86.44 195 GLN A C 1
ATOM 1529 O O . GLN A 1 195 ? 16.484 28.141 2.172 1 86.44 195 GLN A O 1
ATOM 1534 N N . TYR A 1 196 ? 18.453 28.844 2.891 1 88.19 196 TYR A N 1
ATOM 1535 C CA . TYR A 1 196 ? 17.938 29.094 4.234 1 88.19 196 TYR A CA 1
ATOM 1536 C C . TYR A 1 196 ? 18.531 30.375 4.816 1 88.19 196 TYR A C 1
ATOM 1538 O O . TYR A 1 196 ? 19.547 30.875 4.32 1 88.19 196 TYR A O 1
ATOM 1546 N N . LEU A 1 197 ? 17.859 30.922 5.758 1 85.38 197 LEU A N 1
ATOM 1547 C CA . LEU A 1 197 ? 18.359 32.125 6.438 1 85.38 197 LEU A CA 1
ATOM 1548 C C . LEU A 1 197 ? 19.578 31.797 7.285 1 85.38 197 LEU A C 1
ATOM 1550 O O . LEU A 1 197 ? 19.516 30.969 8.195 1 85.38 197 LEU A O 1
ATOM 1554 N N . ASP A 1 198 ? 20.672 32.469 6.922 1 83.5 198 ASP A N 1
ATOM 1555 C CA . ASP A 1 198 ? 21.891 32.312 7.695 1 83.5 198 ASP A CA 1
ATOM 1556 C C . ASP A 1 198 ? 21.969 33.312 8.836 1 83.5 198 ASP A C 1
ATOM 1558 O O . ASP A 1 198 ? 22.391 34.438 8.641 1 83.5 198 ASP A O 1
ATOM 1562 N N . ILE A 1 199 ? 21.641 32.844 9.969 1 80.31 199 ILE A N 1
ATOM 1563 C CA . ILE A 1 199 ? 21.641 33.719 11.148 1 80.31 199 ILE A CA 1
ATOM 1564 C C . ILE A 1 199 ? 23.078 34.062 11.523 1 80.31 199 ILE A C 1
ATOM 1566 O O . ILE A 1 199 ? 23.344 35.188 12.016 1 80.31 199 ILE A O 1
ATOM 1570 N N . ASN A 1 200 ? 23.984 33.156 11.273 1 74.06 200 ASN A N 1
ATOM 1571 C CA . ASN A 1 200 ? 25.375 33.375 11.633 1 74.06 200 ASN A CA 1
ATOM 1572 C C . ASN A 1 200 ? 26.047 34.406 10.727 1 74.06 200 ASN A C 1
ATOM 1574 O O . ASN A 1 200 ? 27 35.062 11.141 1 74.06 200 ASN A O 1
ATOM 1578 N N . GLY A 1 201 ? 25.625 34.344 9.469 1 62.91 201 GLY A N 1
ATOM 1579 C CA . GLY A 1 201 ? 26.25 35.25 8.523 1 62.91 201 GLY A CA 1
ATOM 1580 C C . GLY A 1 201 ? 25.703 36.656 8.586 1 62.91 201 GLY A C 1
ATOM 1581 O O . GLY A 1 201 ? 26.156 37.562 7.859 1 62.91 201 GLY A O 1
ATOM 1582 N N . LEU A 1 202 ? 24.609 36.781 9.305 1 57.81 202 LEU A N 1
ATOM 1583 C CA . LEU A 1 202 ? 24.031 38.094 9.398 1 57.81 202 LEU A CA 1
ATOM 1584 C C . LEU A 1 202 ? 24.984 39.062 10.109 1 57.81 202 LEU A C 1
ATOM 1586 O O . LEU A 1 202 ? 25.344 38.844 11.273 1 57.81 202 LEU A O 1
ATOM 1590 N N . SER A 1 203 ? 26.109 39.406 9.453 1 49.59 203 SER A N 1
ATOM 1591 C CA . SER A 1 203 ? 27.172 40.25 9.969 1 49.59 203 SER A CA 1
ATOM 1592 C C . SER A 1 203 ? 26.578 41.438 10.75 1 49.59 203 SER A C 1
ATOM 1594 O O . SER A 1 203 ? 27.234 41.938 11.664 1 49.59 203 SER A O 1
ATOM 1596 N N . LYS A 1 204 ? 25.453 42.062 10.297 1 48.47 204 LYS A N 1
ATOM 1597 C CA . LYS A 1 204 ? 24.984 43.281 10.977 1 48.47 204 LYS A CA 1
ATOM 1598 C C . LYS A 1 204 ? 23.562 43.094 11.5 1 48.47 204 LYS A C 1
ATOM 1600 O O . LYS A 1 204 ? 22.703 42.562 10.805 1 48.47 204 LYS A O 1
ATOM 1605 N N . ALA A 1 205 ? 23.594 43.031 12.852 1 47.59 205 ALA A N 1
ATOM 1606 C CA . ALA A 1 205 ? 22.266 43.031 13.469 1 47.59 205 ALA A CA 1
ATOM 1607 C C . ALA A 1 205 ? 21.297 43.906 12.688 1 47.59 205 ALA A C 1
ATOM 1609 O O . ALA A 1 205 ? 21.641 45.031 12.289 1 47.59 205 ALA A O 1
ATOM 1610 N N . PRO A 1 206 ? 20.453 43.406 12 1 48.31 206 PRO A N 1
ATOM 1611 C CA . PRO A 1 206 ? 19.562 44.312 11.25 1 48.31 206 PRO A CA 1
ATOM 1612 C C . PRO A 1 206 ? 19.172 45.562 12.047 1 48.31 206 PRO A C 1
ATOM 1614 O O . PRO A 1 206 ? 19.078 45.5 13.273 1 48.31 206 PRO A O 1
ATOM 1617 N N . ASN A 1 207 ? 19.562 46.656 11.648 1 44.78 207 ASN A N 1
ATOM 1618 C CA . ASN A 1 207 ? 19.141 47.906 12.281 1 44.78 207 ASN A CA 1
ATOM 1619 C C . ASN A 1 207 ? 17.672 47.875 12.695 1 44.78 207 ASN A C 1
ATOM 1621 O O . ASN A 1 207 ? 16.797 48.125 11.883 1 44.78 207 ASN A O 1
ATOM 1625 N N . LEU A 1 208 ? 17.453 47.156 13.672 1 46 208 LEU A N 1
ATOM 1626 C CA . LEU A 1 208 ? 16.109 47.094 14.25 1 46 208 LEU A CA 1
ATOM 1627 C C . LEU A 1 208 ? 15.5 48.5 14.352 1 46 208 LEU A C 1
ATOM 1629 O O . LEU A 1 208 ? 14.273 48.625 14.469 1 46 208 LEU A O 1
ATOM 1633 N N . THR A 1 209 ? 16.406 49.531 14.656 1 43.97 209 THR A N 1
ATOM 1634 C CA . THR A 1 209 ? 15.906 50.906 14.727 1 43.97 209 THR A CA 1
ATOM 1635 C C . THR A 1 209 ? 15.219 51.312 13.422 1 43.97 209 THR A C 1
ATOM 1637 O O . THR A 1 209 ? 14.367 52.219 13.414 1 43.97 209 THR A O 1
ATOM 1640 N N . SER A 1 210 ? 15.836 50.969 12.477 1 40.19 210 SER A N 1
ATOM 1641 C CA . SER A 1 210 ? 15.352 51.438 11.172 1 40.19 210 SER A CA 1
ATOM 1642 C C . SER A 1 210 ? 14 50.812 10.836 1 40.19 210 SER A C 1
ATOM 1644 O O . SER A 1 210 ? 13.391 51.156 9.82 1 40.19 210 SER A O 1
ATOM 1646 N N . PHE A 1 211 ? 13.586 49.875 11.648 1 41.34 211 PHE A N 1
ATOM 1647 C CA . PHE A 1 211 ? 12.352 49.281 11.188 1 41.34 211 PHE A CA 1
ATOM 1648 C C . PHE A 1 211 ? 11.195 49.594 12.125 1 41.34 211 PHE A C 1
ATOM 1650 O O . PHE A 1 211 ? 10.656 48.688 12.781 1 41.34 211 PHE A O 1
ATOM 1657 N N . PRO A 1 212 ? 11.203 50.781 12.57 1 44.72 212 PRO A N 1
ATOM 1658 C CA . PRO A 1 212 ? 10.039 51.156 13.375 1 44.72 212 PRO A CA 1
ATOM 1659 C C . PRO A 1 212 ? 8.742 50.562 12.844 1 44.72 212 PRO A C 1
ATOM 1661 O O . PRO A 1 212 ? 7.848 50.219 13.625 1 44.72 212 PRO A O 1
ATOM 1664 N N . ARG A 1 213 ? 8.648 50.625 11.492 1 47.53 213 ARG A N 1
ATOM 1665 C CA . ARG A 1 213 ? 7.453 50.312 10.711 1 47.53 213 ARG A CA 1
ATOM 1666 C C . ARG A 1 213 ? 7.051 48.844 10.852 1 47.53 213 ARG A C 1
ATOM 1668 O O . ARG A 1 213 ? 5.902 48.5 10.602 1 47.53 213 ARG A O 1
ATOM 1675 N N . PHE A 1 214 ? 8.078 48.031 11.336 1 54.62 214 PHE A N 1
ATOM 1676 C CA . PHE A 1 214 ? 7.84 46.594 11.398 1 54.62 214 PHE A CA 1
ATOM 1677 C C . PHE A 1 214 ? 7.516 46.156 12.828 1 54.62 214 PHE A C 1
ATOM 1679 O O . PHE A 1 214 ? 7.246 45 13.086 1 54.62 214 PHE A O 1
ATOM 1686 N N . THR A 1 215 ? 7.344 47.188 13.648 1 61.94 215 THR A N 1
ATOM 1687 C CA . THR A 1 215 ? 7.203 46.875 15.062 1 61.94 215 THR A CA 1
ATOM 1688 C C . THR A 1 215 ? 5.836 46.25 15.344 1 61.94 215 THR A C 1
ATOM 1690 O O . THR A 1 215 ? 5.73 45.281 16.078 1 61.94 215 THR A O 1
ATOM 1693 N N . ASP A 1 216 ? 4.91 46.75 14.516 1 64.12 216 ASP A N 1
ATOM 1694 C CA . ASP A 1 216 ? 3.582 46.219 14.812 1 64.12 216 ASP A CA 1
ATOM 1695 C C . ASP A 1 216 ? 3.412 44.812 14.273 1 64.12 216 ASP A C 1
ATOM 1697 O O . ASP A 1 216 ? 2.824 43.938 14.93 1 64.12 216 ASP A O 1
ATOM 1701 N N . ALA A 1 217 ? 4.008 44.656 13.055 1 70.69 217 ALA A N 1
ATOM 1702 C CA . ALA A 1 217 ? 3.91 43.312 12.484 1 70.69 217 ALA A CA 1
ATOM 1703 C C . ALA A 1 217 ? 4.695 42.281 13.312 1 70.69 217 ALA A C 1
ATOM 1705 O O . ALA A 1 217 ? 4.27 41.156 13.477 1 70.69 217 ALA A O 1
ATOM 1706 N N . LEU A 1 218 ? 5.816 42.75 13.742 1 80.5 218 LEU A N 1
ATOM 1707 C CA . LEU A 1 218 ? 6.625 41.875 14.594 1 80.5 218 LEU A CA 1
ATOM 1708 C C . LEU A 1 218 ? 5.895 41.562 15.891 1 80.5 218 LEU A C 1
ATOM 1710 O O . LEU A 1 218 ? 5.906 40.406 16.344 1 80.5 218 LEU A O 1
ATOM 1714 N N . GLU A 1 219 ? 5.273 42.531 16.438 1 78.19 219 GLU A N 1
ATOM 1715 C CA . GLU A 1 219 ? 4.516 42.344 17.672 1 78.19 219 GLU A CA 1
ATOM 1716 C C . GLU A 1 219 ? 3.352 41.375 17.453 1 78.19 219 GLU A C 1
ATOM 1718 O O . GLU A 1 219 ? 3.086 40.5 18.281 1 78.19 219 GLU A O 1
ATOM 1723 N N . ALA A 1 220 ? 2.756 41.562 16.359 1 74.69 220 ALA A N 1
ATOM 1724 C CA . ALA A 1 220 ? 1.627 40.688 16.031 1 74.69 220 ALA A CA 1
ATOM 1725 C C . ALA A 1 220 ? 2.08 39.25 15.852 1 74.69 220 ALA A C 1
ATOM 1727 O O . ALA A 1 220 ? 1.435 38.312 16.344 1 74.69 220 ALA A O 1
ATOM 1728 N N . MET A 1 221 ? 3.104 39.094 15.117 1 81.12 221 MET A N 1
ATOM 1729 C CA . MET A 1 221 ? 3.631 37.75 14.906 1 81.12 221 MET A CA 1
ATOM 1730 C C . MET A 1 221 ? 4.055 37.094 16.234 1 81.12 221 MET A C 1
ATOM 1732 O O . MET A 1 221 ? 3.785 35.938 16.484 1 81.12 221 MET A O 1
ATOM 1736 N N . PHE A 1 222 ? 4.73 37.875 17.016 1 86.12 222 PHE A N 1
ATOM 1737 C CA . PHE A 1 222 ? 5.199 37.406 18.312 1 86.12 222 PHE A CA 1
ATOM 1738 C C . PHE A 1 222 ? 4.027 36.969 19.188 1 86.12 222 PHE A C 1
ATOM 1740 O O . PHE A 1 222 ? 4.059 35.906 19.797 1 86.12 222 PHE A O 1
ATOM 1747 N N . LEU A 1 223 ? 3.07 37.719 19.219 1 79.12 223 LEU A N 1
ATOM 1748 C CA . LEU A 1 223 ? 1.894 37.406 20.016 1 79.12 223 LEU A CA 1
ATOM 1749 C C . LEU A 1 223 ? 1.179 3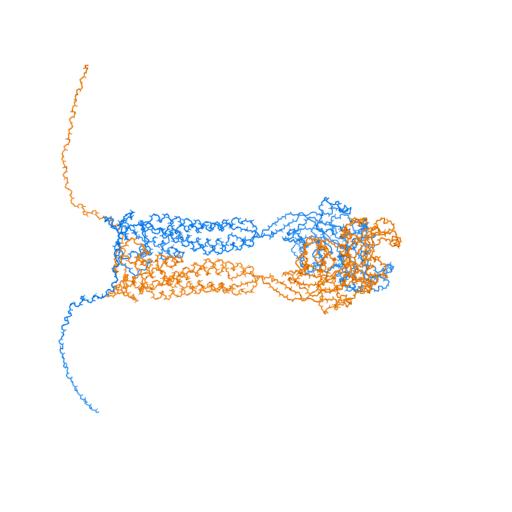6.188 19.469 1 79.12 223 LEU A C 1
ATOM 1751 O O . LEU A 1 223 ? 0.715 35.344 20.234 1 79.12 223 LEU A O 1
ATOM 1755 N N . ALA A 1 224 ? 1.077 36.188 18.188 1 79.06 224 ALA A N 1
ATOM 1756 C CA . ALA A 1 224 ? 0.445 35.031 17.562 1 79.06 224 ALA A CA 1
ATOM 1757 C C . ALA A 1 224 ? 1.161 33.719 17.938 1 79.06 224 ALA A C 1
ATOM 1759 O O . ALA A 1 224 ? 0.521 32.688 18.141 1 79.06 224 ALA A O 1
ATOM 1760 N N . CYS A 1 225 ? 2.393 33.719 18.031 1 87.19 225 CYS A N 1
ATOM 1761 C CA . CYS A 1 225 ? 3.17 32.562 18.406 1 87.19 225 CYS A CA 1
ATOM 1762 C C . CYS A 1 225 ? 2.938 32.156 19.859 1 87.19 225 CYS A C 1
ATOM 1764 O O . CYS A 1 225 ? 2.885 30.984 20.188 1 87.19 225 CYS A O 1
ATOM 1766 N N . LEU A 1 226 ? 2.801 33.125 20.688 1 84.94 226 LEU A N 1
ATOM 1767 C CA . LEU A 1 226 ? 2.633 32.875 22.109 1 84.94 226 LEU A CA 1
ATOM 1768 C C . LEU A 1 226 ? 1.26 32.25 22.391 1 84.94 226 LEU A C 1
ATOM 1770 O O . LEU A 1 226 ? 1.109 31.438 23.297 1 84.94 226 LEU A O 1
ATOM 1774 N N . ILE A 1 227 ? 0.316 32.625 21.562 1 77.25 227 ILE A N 1
ATOM 1775 C CA . ILE A 1 227 ? -1.047 32.219 21.859 1 77.25 227 ILE A CA 1
ATOM 1776 C C . ILE A 1 227 ? -1.398 30.969 21.031 1 77.25 227 ILE A C 1
ATOM 1778 O O . ILE A 1 227 ? -2.484 30.406 21.188 1 77.25 227 ILE A O 1
ATOM 1782 N N . ALA A 1 228 ? -0.471 30.625 20.172 1 79.81 228 ALA A N 1
ATOM 1783 C CA . ALA A 1 228 ? -0.715 29.438 19.344 1 79.81 228 ALA A CA 1
ATOM 1784 C C . ALA A 1 228 ? -0.983 28.219 20.219 1 79.81 228 ALA A C 1
ATOM 1786 O O . ALA A 1 228 ? -0.49 28.125 21.344 1 79.81 228 ALA A O 1
ATOM 1787 N N . PRO A 1 229 ? -1.776 27.297 19.703 1 76.19 229 PRO A N 1
ATOM 1788 C CA . PRO A 1 229 ? -2.027 26.078 20.484 1 76.19 229 PRO A CA 1
ATOM 1789 C C . PRO A 1 229 ? -0.77 25.234 20.688 1 76.19 229 PRO A C 1
ATOM 1791 O O . PRO A 1 229 ? 0.214 25.406 19.953 1 76.19 229 PRO A O 1
ATOM 1794 N N . VAL A 1 230 ? -0.842 24.344 21.609 1 76.75 230 VAL A N 1
ATOM 1795 C CA . VAL A 1 230 ? 0.3 23.516 21.984 1 76.75 230 VAL A CA 1
ATOM 1796 C C . VAL A 1 230 ? 0.698 22.625 20.797 1 76.75 230 VAL A C 1
ATOM 1798 O O . VAL A 1 230 ? 1.883 22.344 20.594 1 76.75 230 VAL A O 1
ATOM 1801 N N . SER A 1 231 ? -0.31 22.25 20 1 75.62 231 SER A N 1
ATOM 1802 C CA . SER A 1 231 ? -0.012 21.391 18.859 1 75.62 231 SER A CA 1
ATOM 1803 C C . SER A 1 231 ? 0.894 22.094 17.859 1 75.62 231 SER A C 1
ATOM 1805 O O . SER A 1 231 ? 1.746 21.469 17.234 1 75.62 231 SER A O 1
ATOM 1807 N N . VAL A 1 232 ? 0.746 23.375 17.766 1 79.75 232 VAL A N 1
ATOM 1808 C CA . VAL A 1 232 ? 1.57 24.141 16.859 1 79.75 232 VAL A CA 1
ATOM 1809 C C . VAL A 1 232 ? 2.926 24.438 17.5 1 79.75 232 VAL A C 1
ATOM 1811 O O . VAL A 1 232 ? 3.959 24.406 16.828 1 79.75 232 VAL A O 1
ATOM 1814 N N . LYS A 1 233 ? 2.893 24.672 18.766 1 84.31 233 LYS A N 1
ATOM 1815 C CA . LYS A 1 233 ? 4.133 25 19.469 1 84.31 233 LYS A CA 1
ATOM 1816 C C . LYS A 1 233 ? 5.062 23.797 19.516 1 84.31 233 LYS A C 1
ATOM 1818 O O . LYS A 1 233 ? 6.285 23.938 19.438 1 84.31 233 LYS A O 1
ATOM 1823 N N . GLU A 1 234 ? 4.496 22.641 19.562 1 83.62 234 GLU A N 1
ATOM 1824 C CA . GLU A 1 234 ? 5.309 21.438 19.703 1 83.62 234 GLU A CA 1
ATOM 1825 C C . GLU A 1 234 ? 5.547 20.781 18.359 1 83.62 234 GLU A C 1
ATOM 1827 O O . GLU A 1 234 ? 6.254 19.781 18.266 1 83.62 234 GLU A O 1
ATOM 1832 N N . ALA A 1 235 ? 4.941 21.344 17.422 1 83.94 235 ALA A N 1
ATOM 1833 C CA . ALA A 1 235 ? 5.156 20.781 16.078 1 83.94 235 ALA A CA 1
ATOM 1834 C C . ALA A 1 235 ? 6.59 21.031 15.617 1 83.94 235 ALA A C 1
ATOM 1836 O O . ALA A 1 235 ? 7.266 21.938 16.109 1 83.94 235 ALA A O 1
ATOM 1837 N N . ASP A 1 236 ? 7.016 20.266 14.656 1 88.81 236 ASP A N 1
ATOM 1838 C CA . ASP A 1 236 ? 8.375 20.359 14.125 1 88.81 236 ASP A CA 1
ATOM 1839 C C . ASP A 1 236 ? 8.555 21.609 13.281 1 88.81 236 ASP A C 1
ATOM 1841 O O . ASP A 1 236 ? 9.664 22.125 13.156 1 88.81 236 ASP A O 1
ATOM 1845 N N . SER A 1 237 ? 7.477 22.016 12.68 1 88.62 237 SER A N 1
ATOM 1846 C CA . SER A 1 237 ? 7.484 23.234 11.883 1 88.62 237 SER A CA 1
ATOM 1847 C C . SER A 1 237 ? 6.488 24.266 12.43 1 88.62 237 SER A C 1
ATOM 1849 O O . SER A 1 237 ? 5.523 23.906 13.102 1 88.62 237 SER A O 1
ATOM 1851 N N . ASP A 1 238 ? 6.84 25.469 12.211 1 87.75 238 ASP A N 1
ATOM 1852 C CA . ASP A 1 238 ? 5.926 26.516 12.672 1 87.75 238 ASP A CA 1
ATOM 1853 C C . ASP A 1 238 ? 4.734 26.656 11.727 1 87.75 238 ASP A C 1
ATOM 1855 O O . ASP A 1 238 ? 4.57 25.875 10.797 1 87.75 238 ASP A O 1
ATOM 1859 N N . ALA A 1 239 ? 3.893 27.578 12.016 1 79.56 239 ALA A N 1
ATOM 1860 C CA . ALA A 1 239 ? 2.656 27.75 11.258 1 79.56 239 ALA A CA 1
ATOM 1861 C C . ALA A 1 239 ? 2.951 28.141 9.812 1 79.56 239 ALA A C 1
ATOM 1863 O O . ALA A 1 239 ? 2.145 27.891 8.914 1 79.56 239 ALA A O 1
ATOM 1864 N N . TRP A 1 240 ? 4.105 28.766 9.617 1 81.38 240 TRP A N 1
ATOM 1865 C CA . TRP A 1 240 ? 4.465 29.219 8.273 1 81.38 240 TRP A CA 1
ATOM 1866 C C . TRP A 1 240 ? 5.293 28.172 7.547 1 81.38 240 TRP A C 1
ATOM 1868 O O . TRP A 1 240 ? 5.73 28.391 6.418 1 81.38 240 TRP A O 1
ATOM 1878 N N . GLY A 1 241 ? 5.562 27.094 8.188 1 81.5 241 GLY A N 1
ATOM 1879 C CA . GLY A 1 241 ? 6.262 25.984 7.551 1 81.5 241 GLY A CA 1
ATOM 1880 C C . GLY A 1 241 ? 7.762 26.031 7.758 1 81.5 241 GLY A C 1
ATOM 1881 O O . GLY A 1 241 ? 8.508 25.297 7.098 1 81.5 241 GLY A O 1
ATOM 1882 N N . ASN A 1 242 ? 8.227 26.859 8.594 1 88.94 242 ASN A N 1
ATOM 1883 C CA . ASN A 1 242 ? 9.648 26.938 8.898 1 88.94 242 ASN A CA 1
ATOM 1884 C C . ASN A 1 242 ? 10.062 25.859 9.898 1 88.94 242 ASN A C 1
ATOM 1886 O O . ASN A 1 242 ? 9.312 25.531 10.812 1 88.94 242 ASN A O 1
ATOM 1890 N N . VAL A 1 243 ? 11.227 25.391 9.742 1 91.75 243 VAL A N 1
ATOM 1891 C CA . VAL A 1 243 ? 11.688 24.297 10.586 1 91.75 243 VAL A CA 1
ATOM 1892 C C . VAL A 1 243 ? 12.203 24.844 11.914 1 91.75 243 VAL A C 1
ATOM 1894 O O . VAL A 1 243 ? 13 25.781 11.945 1 91.75 243 VAL A O 1
ATOM 1897 N N . LYS A 1 244 ? 11.75 24.266 12.93 1 94.25 244 LYS A N 1
ATOM 1898 C CA . LYS A 1 244 ? 12.18 24.703 14.258 1 94.25 244 LYS A CA 1
ATOM 1899 C C . LYS A 1 244 ? 13.445 23.969 14.695 1 94.25 244 LYS A C 1
ATOM 1901 O O . LYS A 1 244 ? 13.648 22.812 14.328 1 94.25 244 LYS A O 1
ATOM 1906 N N . ILE A 1 245 ? 14.18 24.688 15.492 1 95.5 245 ILE A N 1
ATOM 1907 C CA . ILE A 1 245 ? 15.43 24.125 15.992 1 95.5 245 ILE A CA 1
ATOM 1908 C C . ILE A 1 245 ? 15.234 23.594 17.406 1 95.5 245 ILE A C 1
ATOM 1910 O O . ILE A 1 245 ? 14.836 24.344 18.312 1 95.5 245 ILE A O 1
ATOM 1914 N N . PRO A 1 246 ? 15.508 22.359 17.625 1 95.25 246 PRO A N 1
ATOM 1915 C CA . PRO A 1 246 ? 15.414 21.844 18.984 1 95.25 246 PRO A CA 1
ATOM 1916 C C . PRO A 1 246 ? 16.422 22.5 19.938 1 95.25 246 PRO A C 1
ATOM 1918 O O . PRO A 1 246 ? 17.516 22.875 19.516 1 95.25 246 PRO A O 1
ATOM 1921 N N . LEU A 1 247 ? 15.977 22.656 21.109 1 95.44 247 LEU A N 1
ATOM 1922 C CA . LEU A 1 247 ? 16.859 23.203 22.141 1 95.44 247 LEU A CA 1
ATOM 1923 C C . LEU A 1 247 ? 17.844 22.141 22.625 1 95.44 247 LEU A C 1
ATOM 1925 O O . LEU A 1 247 ? 17.453 21.141 23.234 1 95.44 247 LEU A O 1
ATOM 1929 N N . LEU A 1 248 ? 19.094 22.391 22.422 1 93 248 LEU A N 1
ATOM 1930 C CA . LEU A 1 248 ? 20.141 21.422 22.719 1 93 248 LEU A CA 1
ATOM 1931 C C . LEU A 1 248 ? 20.219 21.141 24.219 1 93 248 LEU A C 1
ATOM 1933 O O . LEU A 1 248 ? 20.406 20 24.641 1 93 248 LEU A O 1
ATOM 1937 N N . ARG A 1 249 ? 20.078 22.141 25 1 91.19 249 ARG A N 1
ATOM 1938 C CA . ARG A 1 249 ? 20.156 21.984 26.453 1 91.19 249 ARG A CA 1
ATOM 1939 C C . ARG A 1 249 ? 19.109 20.984 26.953 1 91.19 249 ARG A C 1
ATOM 1941 O O . ARG A 1 249 ? 19.406 20.156 27.812 1 91.19 249 ARG A O 1
ATOM 1948 N N . SER A 1 250 ? 17.953 21.125 26.438 1 88.81 250 SER A N 1
ATOM 1949 C CA . SER A 1 250 ? 16.875 20.219 26.828 1 88.81 250 SER A CA 1
ATOM 1950 C C . SER A 1 250 ? 17.125 18.797 26.312 1 88.81 250 SER A C 1
ATOM 1952 O O . SER A 1 250 ? 16.812 17.828 26.984 1 88.81 250 SER A O 1
ATOM 1954 N N . LEU A 1 251 ? 17.703 18.703 25.219 1 89.19 251 LEU A N 1
ATOM 1955 C CA . LEU A 1 251 ? 18 17.406 24.625 1 89.19 251 LEU A CA 1
ATOM 1956 C C . LEU A 1 251 ? 19.109 16.703 25.391 1 89.19 251 LEU A C 1
ATOM 1958 O O . LEU A 1 251 ? 19.062 15.484 25.562 1 89.19 251 LEU A O 1
ATOM 1962 N N . VAL A 1 252 ? 20.047 17.469 25.766 1 85.81 252 VAL A N 1
ATOM 1963 C CA . VAL A 1 252 ? 21.156 16.922 26.516 1 85.81 252 VAL A CA 1
ATOM 1964 C C . VAL A 1 252 ? 20.672 16.375 27.844 1 85.81 252 VAL A C 1
ATOM 1966 O O . VAL A 1 252 ? 21.156 15.344 28.328 1 85.81 252 VAL A O 1
ATOM 1969 N N . ARG A 1 253 ? 19.703 16.938 28.328 1 81.69 253 ARG A N 1
ATOM 1970 C CA . ARG A 1 253 ? 19.141 16.516 29.609 1 81.69 253 ARG A CA 1
ATOM 1971 C C . ARG A 1 253 ? 18.359 15.219 29.469 1 81.69 253 ARG A C 1
ATOM 1973 O O . ARG A 1 253 ? 18.375 14.367 30.359 1 81.69 253 ARG A O 1
ATOM 1980 N N . ASN A 1 254 ? 17.703 15.086 28.391 1 76.44 254 ASN A N 1
ATOM 1981 C CA . ASN A 1 254 ? 16.703 14.031 28.281 1 76.44 254 ASN A CA 1
ATOM 1982 C C . ASN A 1 254 ? 17.188 12.875 27.406 1 76.44 254 ASN A C 1
ATOM 1984 O O . ASN A 1 254 ? 16.609 11.789 27.438 1 76.44 254 ASN A O 1
ATOM 1988 N N . ASN A 1 255 ? 18.172 13.109 26.609 1 76.69 255 ASN A N 1
ATOM 1989 C CA . ASN A 1 255 ? 18.562 12.102 25.641 1 76.69 255 ASN A CA 1
ATOM 1990 C C . ASN A 1 255 ? 20.031 11.727 25.766 1 76.69 255 ASN A C 1
ATOM 1992 O O . ASN A 1 255 ? 20.812 12.469 26.359 1 76.69 255 ASN A O 1
ATOM 1996 N N . THR A 1 256 ? 20.25 10.531 25.281 1 77.75 256 THR A N 1
ATOM 1997 C CA . THR A 1 256 ? 21.625 10.078 25.234 1 77.75 256 THR A CA 1
ATOM 1998 C C . THR A 1 256 ? 22.281 10.438 23.906 1 77.75 256 THR A C 1
ATOM 2000 O O . THR A 1 256 ? 21.609 10.438 22.859 1 77.75 256 THR A O 1
ATOM 2003 N N . VAL A 1 257 ? 23.516 10.844 24.016 1 78.06 257 VAL A N 1
ATOM 2004 C CA . VAL A 1 257 ? 24.281 11.258 22.859 1 78.06 257 VAL A CA 1
ATOM 2005 C C . VAL A 1 257 ? 24.594 10.047 21.984 1 78.06 257 VAL A C 1
ATOM 2007 O O . VAL A 1 257 ? 24.938 8.977 22.484 1 78.06 257 VAL A O 1
ATOM 2010 N N . GLN A 1 258 ? 24.25 10.219 20.766 1 78 258 GLN A N 1
ATOM 2011 C CA . GLN A 1 258 ? 24.625 9.188 19.797 1 78 258 GLN A CA 1
ATOM 2012 C C . GLN A 1 258 ? 26.062 9.367 19.328 1 78 258 GLN A C 1
ATOM 2014 O O . GLN A 1 258 ? 26.797 10.219 19.844 1 78 258 GLN A O 1
ATOM 2019 N N . SER A 1 259 ? 26.375 8.555 18.312 1 76.81 259 SER A N 1
ATOM 2020 C CA . SER A 1 259 ? 27.734 8.594 17.781 1 76.81 259 SER A CA 1
ATOM 2021 C C . SER A 1 259 ? 28.062 9.969 17.203 1 76.81 259 SER A C 1
ATOM 2023 O O . SER A 1 259 ? 27.203 10.617 16.609 1 76.81 259 SER A O 1
ATOM 2025 N N . GLU A 1 260 ? 29.266 10.57 17.375 1 81.81 260 GLU A N 1
ATOM 2026 C CA . GLU A 1 260 ? 29.844 11.797 16.844 1 81.81 260 GLU A CA 1
ATOM 2027 C C . GLU A 1 260 ? 29.172 13.031 17.453 1 81.81 260 GLU A C 1
ATOM 2029 O O . GLU A 1 260 ? 29.141 14.086 16.812 1 81.81 260 GLU A O 1
ATOM 2034 N N . GLY A 1 261 ? 28.391 12.859 18.562 1 87.38 261 GLY A N 1
ATOM 2035 C CA . GLY A 1 261 ? 27.844 14 19.266 1 87.38 261 GLY A CA 1
ATOM 2036 C C . GLY A 1 261 ? 26.438 14.359 18.828 1 87.38 261 GLY A C 1
ATOM 2037 O O . GLY A 1 261 ? 25.891 15.383 19.234 1 87.38 261 GLY A O 1
ATOM 2038 N N . TRP A 1 262 ? 25.875 13.562 17.938 1 92 262 TRP A N 1
ATOM 2039 C CA . TRP A 1 262 ? 24.531 13.852 17.422 1 92 262 TRP A CA 1
ATOM 2040 C C . TRP A 1 262 ? 23.469 13.406 18.406 1 92 262 TRP A C 1
ATOM 2042 O O . TRP A 1 262 ? 23.578 12.336 19.016 1 92 262 TRP A O 1
ATOM 2052 N N . PHE A 1 263 ? 22.5 14.305 18.578 1 91.12 263 PHE A N 1
ATOM 2053 C CA . PHE A 1 263 ? 21.297 13.977 19.328 1 91.12 263 PHE A CA 1
ATOM 2054 C C . PHE A 1 263 ? 20.109 13.789 18.391 1 91.12 263 PHE A C 1
ATOM 2056 O O . PHE A 1 263 ? 19.891 14.594 17.484 1 91.12 263 PHE A O 1
ATOM 2063 N N . GLU A 1 264 ? 19.359 12.75 18.547 1 87.81 264 GLU A N 1
ATOM 2064 C CA . GLU A 1 264 ? 18.156 12.523 17.781 1 87.81 264 GLU A CA 1
ATOM 2065 C C . GLU A 1 264 ? 16.906 12.836 18.594 1 87.81 264 GLU A C 1
ATOM 2067 O O . GLU A 1 264 ? 16.609 12.133 19.562 1 87.81 264 GLU A O 1
ATOM 2072 N N . PRO A 1 265 ? 16.281 13.953 18.156 1 84.81 265 PRO A N 1
ATOM 2073 C CA . PRO A 1 265 ? 15.055 14.289 18.891 1 84.81 265 PRO A CA 1
ATOM 2074 C C . PRO A 1 265 ? 13.945 13.258 18.688 1 84.81 265 PRO A C 1
ATOM 2076 O O . PRO A 1 265 ? 13.695 12.828 17.562 1 84.81 265 PRO A O 1
ATOM 2079 N N . THR A 1 266 ? 13.453 12.672 19.734 1 69.94 266 THR A N 1
ATOM 2080 C CA . THR A 1 266 ? 12.336 11.734 19.656 1 69.94 266 THR A CA 1
ATOM 2081 C C . THR A 1 266 ? 11 12.477 19.703 1 69.94 266 THR A C 1
ATOM 2083 O O . THR A 1 266 ? 10.906 13.555 20.297 1 69.94 266 THR A O 1
ATOM 2086 N N . CYS A 1 267 ? 9.883 12.125 18.984 1 59.59 267 CYS A N 1
ATOM 2087 C CA . CYS A 1 267 ? 8.617 12.75 18.609 1 59.59 267 CYS A CA 1
ATOM 2088 C C . CYS A 1 267 ? 7.891 13.281 19.844 1 59.59 267 CYS A C 1
ATOM 2090 O O . CYS A 1 267 ? 7.223 14.312 19.781 1 59.59 267 CYS A O 1
ATOM 2092 N N . ASN A 1 268 ? 7.957 12.68 21.078 1 58.88 268 ASN A N 1
ATOM 2093 C CA . ASN A 1 268 ? 6.953 13 22.078 1 58.88 268 ASN A CA 1
ATOM 2094 C C . ASN A 1 268 ? 7.457 14.07 23.047 1 58.88 268 ASN A C 1
ATOM 2096 O O . ASN A 1 268 ? 6.688 14.594 23.859 1 58.88 268 ASN A O 1
ATOM 2100 N N . ASN A 1 269 ? 8.531 14.828 22.75 1 67.81 269 ASN A N 1
ATOM 2101 C CA . ASN A 1 269 ? 8.867 15.781 23.797 1 67.81 269 ASN A CA 1
ATOM 2102 C C . ASN A 1 269 ? 10.039 16.672 23.391 1 67.81 269 ASN A C 1
ATOM 2104 O O . ASN A 1 269 ? 11.031 16.766 24.109 1 67.81 269 ASN A O 1
ATOM 2108 N N . ILE A 1 270 ? 9.734 17.344 22.359 1 82.94 270 ILE A N 1
ATOM 2109 C CA . ILE A 1 270 ? 10.844 18.172 21.922 1 82.94 270 ILE A CA 1
ATOM 2110 C C . ILE A 1 270 ? 10.555 19.641 22.281 1 82.94 270 ILE A C 1
ATOM 2112 O O . ILE A 1 270 ? 9.477 20.156 21.984 1 82.94 270 ILE A O 1
ATOM 2116 N N . THR A 1 271 ? 11.484 20.156 23.078 1 90.5 271 THR A N 1
ATOM 2117 C CA . THR A 1 271 ? 11.461 21.609 23.297 1 90.5 271 THR A CA 1
ATOM 2118 C C . THR A 1 271 ? 12.305 22.328 22.25 1 90.5 271 THR A C 1
ATOM 2120 O O . THR A 1 271 ? 13.477 22 22.047 1 90.5 271 THR A O 1
ATOM 2123 N N . TYR A 1 272 ? 11.688 23.234 21.688 1 94.75 272 TYR A N 1
ATOM 2124 C CA . TYR A 1 272 ? 12.398 23.938 20.625 1 94.75 272 TYR A CA 1
ATOM 2125 C C . TYR A 1 272 ? 13.016 25.234 21.141 1 94.75 272 TYR A C 1
ATOM 2127 O O . TYR A 1 272 ? 12.625 25.734 22.203 1 94.75 272 TYR A O 1
ATOM 2135 N N . SER A 1 273 ? 14.008 25.75 20.422 1 96.19 273 SER A N 1
ATOM 2136 C CA . SER A 1 273 ? 14.703 26.969 20.828 1 96.19 273 SER A CA 1
ATOM 2137 C C . SER A 1 273 ? 13.867 28.203 20.516 1 96.19 273 SER A C 1
ATOM 2139 O O . SER A 1 273 ? 14.117 29.281 21.062 1 96.19 273 SER A O 1
ATOM 2141 N N . SER A 1 274 ? 12.977 28.078 19.625 1 95.94 274 SER A N 1
ATOM 2142 C CA . SER A 1 274 ? 12.102 29.172 19.203 1 95.94 274 SER A CA 1
ATOM 2143 C C . SER A 1 274 ? 10.734 28.656 18.766 1 95.94 274 SER A C 1
ATOM 2145 O O . SER A 1 274 ? 10.586 27.469 18.469 1 95.94 274 SER A O 1
ATOM 2147 N N . LEU A 1 275 ? 9.797 29.516 18.797 1 93.69 275 LEU A N 1
ATOM 2148 C CA . LEU A 1 275 ? 8.461 29.141 18.328 1 93.69 275 LEU A CA 1
ATOM 2149 C C . LEU A 1 275 ? 8.352 29.328 16.828 1 93.69 275 LEU A C 1
ATOM 2151 O O . LEU A 1 275 ? 7.387 28.875 16.203 1 93.69 275 LEU A O 1
ATOM 2155 N N . VAL A 1 276 ? 9.32 30 16.328 1 92.94 276 VAL A N 1
ATOM 2156 C CA . VAL A 1 276 ? 9.43 30.125 14.883 1 92.94 276 VAL A CA 1
ATOM 2157 C C . VAL A 1 276 ? 10.695 29.438 14.398 1 92.94 276 VAL A C 1
ATOM 2159 O O . VAL A 1 276 ? 11.719 29.422 15.086 1 92.94 276 VAL A O 1
ATOM 2162 N N . GLY A 1 277 ? 10.547 28.953 13.258 1 92.06 277 GLY A N 1
ATOM 2163 C CA . GLY A 1 277 ? 11.68 28.203 12.727 1 92.06 277 GLY A CA 1
ATOM 2164 C C . GLY A 1 277 ? 12.516 29.016 11.742 1 92.06 277 GLY A C 1
ATOM 2165 O O . GLY A 1 277 ? 12.289 30.219 11.57 1 92.06 277 GLY A O 1
ATOM 2166 N N . VAL A 1 278 ? 13.484 28.344 11.227 1 91.19 278 VAL A N 1
ATOM 2167 C CA . VAL A 1 278 ? 14.359 28.938 10.219 1 91.19 278 VAL A CA 1
ATOM 2168 C C . VAL A 1 278 ? 13.711 28.812 8.844 1 91.19 278 VAL A C 1
ATOM 2170 O O . VAL A 1 278 ? 13.391 27.719 8.391 1 91.19 278 VAL A O 1
ATOM 2173 N N . PRO A 1 279 ? 13.516 29.953 8.258 1 87.75 279 PRO A N 1
ATOM 2174 C CA . PRO A 1 279 ? 12.906 29.891 6.926 1 87.75 279 PRO A CA 1
ATOM 2175 C C . PRO A 1 279 ? 13.812 29.234 5.891 1 87.75 279 PRO A C 1
ATOM 2177 O O . PRO A 1 279 ? 15.016 29.5 5.848 1 87.75 279 PRO A O 1
ATOM 2180 N N . MET A 1 280 ? 13.18 28.391 5.184 1 86.81 280 MET A N 1
ATOM 2181 C CA . MET A 1 280 ? 13.859 27.688 4.102 1 86.81 280 MET A CA 1
ATOM 2182 C C . MET A 1 280 ? 13.078 27.797 2.799 1 86.81 280 MET A C 1
ATOM 2184 O O . MET A 1 280 ? 11.844 27.75 2.807 1 86.81 280 MET A O 1
ATOM 2188 N N . PHE A 1 281 ? 13.867 27.906 1.765 1 82.19 281 PHE A N 1
ATOM 2189 C CA . PHE A 1 281 ? 13.242 28.109 0.463 1 82.19 281 PHE A CA 1
ATOM 2190 C C . PHE A 1 281 ? 13.82 27.141 -0.569 1 82.19 281 PHE A C 1
ATOM 2192 O O . PHE A 1 281 ? 14.938 26.656 -0.416 1 82.19 281 PHE A O 1
ATOM 2199 N N . GLY A 1 282 ? 13 26.812 -1.552 1 78.5 282 GLY A N 1
ATOM 2200 C CA . GLY A 1 282 ? 13.469 26.031 -2.676 1 78.5 282 GLY A CA 1
ATOM 2201 C C . GLY A 1 282 ? 13.266 24.531 -2.484 1 78.5 282 GLY A C 1
ATOM 2202 O O . GLY A 1 282 ? 13.891 23.719 -3.176 1 78.5 282 GLY A O 1
ATOM 2203 N N . ILE A 1 283 ? 12.57 24.156 -1.498 1 81.62 283 ILE A N 1
ATOM 2204 C CA . ILE A 1 283 ? 12.336 22.734 -1.258 1 81.62 283 ILE A CA 1
ATOM 2205 C C . ILE A 1 283 ? 11.109 22.281 -2.049 1 81.62 283 ILE A C 1
ATOM 2207 O O . ILE A 1 283 ? 10.031 22.859 -1.932 1 81.62 283 ILE A O 1
ATOM 2211 N N . SER A 1 284 ? 11.297 21.312 -2.822 1 77.44 284 SER A N 1
ATOM 2212 C CA . SER A 1 284 ? 10.211 20.781 -3.635 1 77.44 284 SER A CA 1
ATOM 2213 C C . SER A 1 284 ? 9.164 20.078 -2.768 1 77.44 284 SER A C 1
ATOM 2215 O O . SER A 1 284 ? 9.508 19.484 -1.747 1 77.44 284 SER A O 1
ATOM 2217 N N . SER A 1 285 ? 7.895 20.219 -3.111 1 74.12 285 SER A N 1
ATOM 2218 C CA . SER A 1 285 ? 6.801 19.594 -2.377 1 74.12 285 SER A CA 1
ATOM 2219 C C . SER A 1 285 ? 6.719 18.094 -2.686 1 74.12 285 SER A C 1
ATOM 2221 O O . SER A 1 285 ? 6.043 17.344 -1.976 1 74.12 285 SER A O 1
ATOM 2223 N N . ARG A 1 286 ? 7.508 17.781 -3.652 1 73.88 286 ARG A N 1
ATOM 2224 C CA . ARG A 1 286 ? 7.461 16.391 -4.047 1 73.88 286 ARG A CA 1
ATOM 2225 C C . ARG A 1 286 ? 8.648 15.617 -3.48 1 73.88 286 ARG A C 1
ATOM 2227 O O . ARG A 1 286 ? 9.805 16.016 -3.668 1 73.88 286 ARG A O 1
ATOM 2234 N N . GLY A 1 287 ? 8.344 14.586 -2.711 1 76.56 287 GLY A N 1
ATOM 2235 C CA . GLY A 1 287 ? 9.406 13.727 -2.213 1 76.56 287 GLY A CA 1
ATOM 2236 C C . GLY A 1 287 ? 9.969 14.18 -0.881 1 76.56 287 GLY A C 1
ATOM 2237 O O . GLY A 1 287 ? 9.539 15.195 -0.332 1 76.56 287 GLY A O 1
ATOM 2238 N N . ASN A 1 288 ? 10.898 13.297 -0.432 1 82 288 ASN A N 1
ATOM 2239 C CA . ASN A 1 288 ? 11.594 13.609 0.811 1 82 288 ASN A CA 1
ATOM 2240 C C . ASN A 1 288 ? 12.953 14.242 0.545 1 82 288 ASN A C 1
ATOM 2242 O O . ASN A 1 288 ? 13.711 13.773 -0.31 1 82 288 ASN A O 1
ATOM 2246 N N . SER A 1 289 ? 13.18 15.312 1.129 1 86.62 289 SER A N 1
ATOM 2247 C CA . SER A 1 289 ? 14.469 15.992 1.02 1 86.62 289 SER A CA 1
ATOM 2248 C C . SER A 1 289 ? 15.227 15.953 2.34 1 86.62 289 SER A C 1
ATOM 2250 O O . SER A 1 289 ? 14.641 16.141 3.406 1 86.62 289 SER A O 1
ATOM 2252 N N . THR A 1 290 ? 16.5 15.562 2.186 1 89.69 290 THR A N 1
ATOM 2253 C CA . THR A 1 290 ? 17.359 15.555 3.363 1 89.69 290 THR A CA 1
ATOM 2254 C C . THR A 1 290 ? 18.594 16.422 3.141 1 89.69 290 THR A C 1
ATOM 2256 O O . THR A 1 290 ? 19.156 16.438 2.043 1 89.69 290 THR A O 1
ATOM 2259 N N . PHE A 1 291 ? 18.953 17.203 4.07 1 90.31 291 PHE A N 1
ATOM 2260 C CA . PHE A 1 291 ? 20.141 18.047 3.988 1 90.31 291 PHE A CA 1
ATOM 2261 C C . PHE A 1 291 ? 20.625 18.438 5.379 1 90.31 291 PHE A C 1
ATOM 2263 O O . PHE A 1 291 ? 19.922 18.203 6.371 1 90.31 291 PHE A O 1
ATOM 2270 N N . GLN A 1 292 ? 21.859 18.922 5.418 1 91.12 292 GLN A N 1
ATOM 2271 C CA . GLN A 1 292 ? 22.484 19.391 6.648 1 91.12 292 GLN A CA 1
ATOM 2272 C C . GLN A 1 292 ? 22.734 20.906 6.598 1 91.12 292 GLN A C 1
ATOM 2274 O O . GLN A 1 292 ? 23.141 21.438 5.562 1 91.12 292 GLN A O 1
ATOM 2279 N N . LEU A 1 293 ? 22.344 21.578 7.641 1 91.25 293 LEU A N 1
ATOM 2280 C CA . LEU A 1 293 ? 22.625 23.016 7.688 1 91.25 293 LEU A CA 1
ATOM 2281 C C . LEU A 1 293 ? 23.188 23.406 9.047 1 91.25 293 LEU A C 1
ATOM 2283 O O . LEU A 1 293 ? 23.141 22.641 10 1 91.25 293 LEU A O 1
ATOM 2287 N N . GLN A 1 294 ? 23.766 24.656 9.047 1 91.12 294 GLN A N 1
ATOM 2288 C CA . GLN A 1 294 ? 24.328 25.25 10.258 1 91.12 294 GLN A CA 1
ATOM 2289 C C . GLN A 1 294 ? 23.594 26.531 10.633 1 91.12 294 GLN A C 1
ATOM 2291 O O . GLN A 1 294 ? 23.25 27.344 9.766 1 91.12 294 GLN A O 1
ATOM 2296 N N . THR A 1 295 ? 23.234 26.609 11.844 1 92.12 295 THR A N 1
ATOM 2297 C CA . THR A 1 295 ? 22.578 27.797 12.359 1 92.12 295 THR A CA 1
ATOM 2298 C C . THR A 1 295 ? 22.922 28.031 13.828 1 92.12 295 THR A C 1
ATOM 2300 O O . THR A 1 295 ? 23.828 27.375 14.367 1 92.12 295 THR A O 1
ATOM 2303 N N . SER A 1 296 ? 22.438 29.078 14.406 1 92.38 296 SER A N 1
ATOM 2304 C CA . SER A 1 296 ? 22.672 29.391 15.812 1 92.38 296 SER A CA 1
ATOM 2305 C C . SER A 1 296 ? 21.438 29.984 16.469 1 92.38 296 SER A C 1
ATOM 2307 O O . SER A 1 296 ? 20.5 30.375 15.781 1 92.38 296 SER A O 1
ATOM 2309 N N . TYR A 1 297 ? 21.344 29.922 17.719 1 93.5 297 TYR A N 1
ATOM 2310 C CA . TYR A 1 297 ? 20.297 30.578 18.5 1 93.5 297 TYR A CA 1
ATOM 2311 C C . TYR A 1 297 ? 20.844 31.078 19.828 1 93.5 297 TYR A C 1
ATOM 2313 O O . TYR A 1 297 ? 21.938 30.672 20.25 1 93.5 297 TYR A O 1
ATOM 2321 N N . ILE A 1 298 ? 20.094 31.953 20.422 1 92.31 298 ILE A N 1
ATOM 2322 C CA . ILE A 1 298 ? 20.453 32.531 21.719 1 92.31 298 ILE A CA 1
ATOM 2323 C C . ILE A 1 298 ? 19.906 31.656 22.844 1 92.31 298 ILE A C 1
ATOM 2325 O O . ILE A 1 298 ? 18.719 31.328 22.844 1 92.31 298 ILE A O 1
ATOM 2329 N N . ASP A 1 299 ? 20.766 31.281 23.703 1 94.75 299 ASP A N 1
ATOM 2330 C CA . ASP A 1 299 ? 20.344 30.484 24.859 1 94.75 299 ASP A CA 1
ATOM 2331 C C . ASP A 1 299 ? 20.406 31.297 26.141 1 94.75 299 ASP A C 1
ATOM 2333 O O . ASP A 1 299 ? 21.406 31.953 26.422 1 94.75 299 ASP A O 1
ATOM 2337 N N . THR A 1 300 ? 19.312 31.266 26.812 1 94.75 300 THR A N 1
ATOM 2338 C CA . THR A 1 300 ? 19.234 31.922 28.109 1 94.75 300 THR A CA 1
ATOM 2339 C C . THR A 1 300 ? 19.188 30.891 29.234 1 94.75 300 THR A C 1
ATOM 2341 O O . THR A 1 300 ? 18.141 30.281 29.484 1 94.75 300 THR A O 1
ATOM 2344 N N . ASP A 1 301 ? 20.281 30.766 29.875 1 92.94 301 ASP A N 1
ATOM 2345 C CA . ASP A 1 301 ? 20.375 29.844 31.016 1 92.94 301 ASP A CA 1
ATOM 2346 C C . ASP A 1 301 ? 20.188 30.594 32.344 1 92.94 301 ASP A C 1
ATOM 2348 O O . ASP A 1 301 ? 21.125 31.234 32.812 1 92.94 301 ASP A O 1
ATOM 2352 N N . CYS A 1 302 ? 18.984 30.391 32.875 1 94.19 302 CYS A N 1
ATOM 2353 C CA . CYS A 1 302 ? 18.672 31.094 34.125 1 94.19 302 CYS A CA 1
ATOM 2354 C C . CYS A 1 302 ? 19.141 30.312 35.344 1 94.19 302 CYS A C 1
ATOM 2356 O O . CYS A 1 302 ? 18.969 29.094 35.406 1 94.19 302 CYS A O 1
ATOM 2358 N N . PHE A 1 303 ? 19.766 31 36.375 1 91.69 303 PHE A N 1
ATOM 2359 C CA . PHE A 1 303 ? 20.328 30.266 37.5 1 91.69 303 PHE A CA 1
ATOM 2360 C C . PHE A 1 303 ? 19.859 30.859 38.812 1 91.69 303 PHE A C 1
ATOM 2362 O O . PHE A 1 303 ? 20.062 30.266 39.875 1 91.69 303 PHE A O 1
ATOM 2369 N N . GLU A 1 304 ? 19.219 32.031 38.812 1 90.31 304 GLU A N 1
ATOM 2370 C CA . GLU A 1 304 ? 18.734 32.625 40.062 1 90.31 304 GLU A CA 1
ATOM 2371 C C . GLU A 1 304 ? 17.328 33.188 39.875 1 90.31 304 GLU A C 1
ATOM 2373 O O . GLU A 1 304 ? 17.031 33.844 38.875 1 90.31 304 GLU A O 1
ATOM 2378 N N . LEU A 1 305 ? 16.469 32.781 40.75 1 88.38 305 LEU A N 1
ATOM 2379 C CA . LEU A 1 305 ? 15.102 33.281 40.812 1 88.38 305 LEU A CA 1
ATOM 2380 C C . LEU A 1 305 ? 14.789 33.812 42.219 1 88.38 305 LEU A C 1
ATOM 2382 O O . LEU A 1 305 ? 15 33.094 43.219 1 88.38 305 LEU A O 1
ATOM 2386 N N . GLY A 1 306 ? 14.477 35.125 42.312 1 82.06 306 GLY A N 1
ATOM 2387 C CA . GLY A 1 306 ? 14.164 35.688 43.625 1 82.06 306 GLY A CA 1
ATOM 2388 C C . GLY A 1 306 ? 13.297 36.938 43.531 1 82.06 306 GLY A C 1
ATOM 2389 O O . GLY A 1 306 ? 12.836 37.281 42.469 1 82.06 306 GLY A O 1
ATOM 2390 N N . GLU A 1 307 ? 13.016 37.438 44.688 1 78.06 307 GLU A N 1
ATOM 2391 C CA . GLU A 1 307 ? 12.297 38.719 44.75 1 78.06 307 GLU A CA 1
ATOM 2392 C C . GLU A 1 307 ? 13.203 39.875 44.375 1 78.06 307 GLU A C 1
ATOM 2394 O O . GLU A 1 307 ? 14.391 39.906 44.719 1 78.06 307 GLU A O 1
ATOM 2399 N N . PRO A 1 308 ? 12.617 40.719 43.531 1 76.69 308 PRO A N 1
ATOM 2400 C CA . PRO A 1 308 ? 13.445 41.844 43.156 1 76.69 308 PRO A CA 1
ATOM 2401 C C . PRO A 1 308 ? 13.883 42.688 44.375 1 76.69 308 PRO A C 1
ATOM 2403 O O . PRO A 1 308 ? 13.117 42.844 45.312 1 76.69 308 PRO A O 1
ATOM 2406 N N . PRO A 1 309 ? 15.148 43.156 44.312 1 72.56 309 PRO A N 1
ATOM 2407 C CA . PRO A 1 309 ? 15.586 44.062 45.406 1 72.56 309 PRO A CA 1
ATOM 2408 C C . PRO A 1 309 ? 14.75 45.312 45.469 1 72.56 309 PRO A C 1
ATOM 2410 O O . PRO A 1 309 ? 14.227 45.781 44.469 1 72.56 309 PRO A O 1
ATOM 2413 N N . ASP A 1 310 ? 14.539 45.844 46.625 1 65.19 310 ASP A N 1
ATOM 2414 C CA . ASP A 1 310 ? 13.711 47.031 46.906 1 65.19 310 ASP A CA 1
ATOM 2415 C C . ASP A 1 310 ? 14.141 48.219 46.062 1 65.19 310 ASP A C 1
ATOM 2417 O O . ASP A 1 310 ? 13.305 49 45.594 1 65.19 310 ASP A O 1
ATOM 2421 N N . GLU A 1 311 ? 15.438 48.344 45.781 1 63.94 311 GLU A N 1
ATOM 2422 C CA . GLU A 1 311 ? 15.953 49.469 45 1 63.94 311 GLU A CA 1
ATOM 2423 C C . GLU A 1 311 ? 15.422 49.438 43.594 1 63.94 311 GLU A C 1
ATOM 2425 O O . GLU A 1 311 ? 15.148 50.5 43 1 63.94 311 GLU A O 1
ATOM 2430 N N . LEU A 1 312 ? 15.305 48.312 43.062 1 63.03 312 LEU A N 1
ATOM 2431 C CA . LEU A 1 312 ? 14.859 48.188 41.688 1 63.03 312 LEU A CA 1
ATOM 2432 C C . LEU A 1 312 ? 13.352 48.406 41.594 1 63.03 312 LEU A C 1
ATOM 2434 O O . LEU A 1 312 ? 12.867 48.906 40.562 1 63.03 312 LEU A O 1
ATOM 2438 N N . VAL A 1 313 ? 12.711 48.062 42.688 1 59.41 313 VAL A N 1
ATOM 2439 C CA . VAL A 1 313 ? 11.266 48.25 42.75 1 59.41 313 VAL A CA 1
ATOM 2440 C C . VAL A 1 313 ? 10.945 49.75 42.719 1 59.41 313 VAL A C 1
ATOM 2442 O O . VAL A 1 313 ? 10 50.188 42.062 1 59.41 313 VAL A O 1
ATOM 2445 N N . TYR A 1 314 ? 11.758 50.531 43.406 1 54.41 314 TYR A N 1
ATOM 2446 C CA . TYR A 1 314 ? 11.531 51.938 43.531 1 54.41 314 TYR A CA 1
ATOM 2447 C C . TYR A 1 314 ? 11.891 52.656 42.219 1 54.41 314 TYR A C 1
ATOM 2449 O O . TYR A 1 314 ? 11.219 53.625 41.844 1 54.41 314 TYR A O 1
ATOM 2457 N N . GLU A 1 315 ? 12.953 52.344 41.656 1 54.78 315 GLU A N 1
ATOM 2458 C CA . GLU A 1 315 ? 13.406 53 40.406 1 54.78 315 GLU A CA 1
ATOM 2459 C C . GLU A 1 315 ? 12.383 52.875 39.312 1 54.78 315 GLU A C 1
ATOM 2461 O O . GLU A 1 315 ? 12.227 53.75 38.469 1 54.78 315 GLU A O 1
ATOM 2466 N N . TYR A 1 316 ? 11.805 51.812 39.375 1 51.56 316 TYR A N 1
ATOM 2467 C CA . TYR A 1 316 ? 10.867 51.562 38.281 1 51.56 316 TYR A CA 1
ATOM 2468 C C . TYR A 1 316 ? 9.43 51.719 38.781 1 51.56 316 TYR A C 1
ATOM 2470 O O . TYR A 1 316 ? 8.492 51.219 38.125 1 51.56 316 TYR A O 1
ATOM 2478 N N . LYS A 1 317 ? 9.188 52.219 40 1 49.47 317 LYS A N 1
ATOM 2479 C CA . LYS A 1 317 ? 7.879 52.438 40.625 1 49.47 317 LYS A CA 1
ATOM 2480 C C . LYS A 1 317 ? 6.879 53 39.594 1 49.47 317 LYS A C 1
ATOM 2482 O O . LYS A 1 317 ? 5.695 52.656 39.656 1 49.47 317 LYS A O 1
ATOM 2487 N N . GLY A 1 318 ? 7.266 53.938 38.938 1 44.75 318 GLY A N 1
ATOM 2488 C CA . GLY A 1 318 ? 6.281 54.562 38.062 1 44.75 318 GLY A CA 1
ATOM 2489 C C . GLY A 1 318 ? 5.938 53.719 36.844 1 44.75 318 GLY A C 1
ATOM 2490 O O . GLY A 1 318 ? 5 54.031 36.125 1 44.75 318 GLY A O 1
ATOM 2491 N N . GLN A 1 319 ? 6.773 53 36.438 1 46.31 319 GLN A N 1
ATOM 2492 C CA . GLN A 1 319 ? 6.441 52.219 35.25 1 46.31 319 GLN A CA 1
ATOM 2493 C C . GLN A 1 319 ? 5.777 50.906 35.625 1 46.31 319 GLN A C 1
ATOM 2495 O O . GLN A 1 319 ? 6.461 49.906 35.875 1 46.31 319 GLN A O 1
ATOM 2500 N N . SER A 1 320 ? 4.859 50.812 36.375 1 43.28 320 SER A N 1
ATOM 2501 C CA . SER A 1 320 ? 3.988 49.781 36.938 1 43.28 320 SER A CA 1
ATOM 2502 C C . SER A 1 320 ? 3.656 48.719 35.906 1 43.28 320 SER A C 1
ATOM 2504 O O . SER A 1 320 ? 3.234 49.031 34.781 1 43.28 320 SER A O 1
ATOM 2506 N N . GLY A 1 321 ? 4 47.344 36.219 1 51.5 321 GLY A N 1
ATOM 2507 C CA . GLY A 1 321 ? 3.389 46.125 35.719 1 51.5 321 GLY A CA 1
ATOM 2508 C C . GLY A 1 321 ? 4.035 45.594 34.438 1 51.5 321 GLY A C 1
ATOM 2509 O O . GLY A 1 321 ? 3.398 44.906 33.656 1 51.5 321 GLY A O 1
ATOM 2510 N N . GLN A 1 322 ? 5.266 46.188 34.156 1 61.62 322 GLN A N 1
ATOM 2511 C CA . GLN A 1 322 ? 5.664 45.875 32.812 1 61.62 322 GLN A CA 1
ATOM 2512 C C . GLN A 1 322 ? 6.789 44.844 32.781 1 61.62 322 GLN A C 1
ATOM 2514 O O . GLN A 1 322 ? 7.645 44.844 33.688 1 61.62 322 GLN A O 1
ATOM 2519 N N . PHE A 1 323 ? 6.73 43.719 32.219 1 76.44 323 PHE A N 1
ATOM 2520 C CA . PHE A 1 323 ? 7.781 42.812 31.781 1 76.44 323 PHE A CA 1
ATOM 2521 C C . PHE A 1 323 ? 8.984 43.594 31.25 1 76.44 323 PHE A C 1
ATOM 2523 O O . PHE A 1 323 ? 8.82 44.531 30.469 1 76.44 323 PHE A O 1
ATOM 2530 N N . ARG A 1 324 ? 10.25 43.344 31.938 1 79.56 324 ARG A N 1
ATOM 2531 C CA . ARG A 1 324 ? 11.438 44.031 31.438 1 79.56 324 ARG A CA 1
ATOM 2532 C C . ARG A 1 324 ? 12.625 43.062 31.359 1 79.56 324 ARG A C 1
ATOM 2534 O O . ARG A 1 324 ? 12.727 42.125 32.156 1 79.56 324 ARG A O 1
ATOM 2541 N N . VAL A 1 325 ? 13.477 43.375 30.453 1 83.94 325 VAL A N 1
ATOM 2542 C CA . VAL A 1 325 ? 14.742 42.688 30.297 1 83.94 325 VAL A CA 1
ATOM 2543 C C . VAL A 1 325 ? 15.891 43.656 30.203 1 83.94 325 VAL A C 1
ATOM 2545 O O . VAL A 1 325 ? 15.836 44.625 29.406 1 83.94 325 VAL A O 1
ATOM 2548 N N . PHE A 1 326 ? 16.891 43.531 31.062 1 81.19 326 PHE A N 1
ATOM 2549 C CA . PHE A 1 326 ? 18.016 44.469 31.047 1 81.19 326 PHE A CA 1
ATOM 2550 C C . PHE A 1 326 ? 19.297 43.75 31.5 1 81.19 326 PHE A C 1
ATOM 2552 O O . PHE A 1 326 ? 19.234 42.719 32.156 1 81.19 326 PHE A O 1
ATOM 2559 N N . PRO A 1 327 ? 20.391 44.281 31.094 1 79.81 327 PRO A N 1
ATOM 2560 C CA . PRO A 1 327 ? 21.656 43.656 31.5 1 79.81 327 PRO A CA 1
ATOM 2561 C C . PRO A 1 327 ? 21.922 43.812 33 1 79.81 327 PRO A C 1
ATOM 2563 O O . PRO A 1 327 ? 21.547 44.812 33.594 1 79.81 327 PRO A O 1
ATOM 2566 N N . ALA A 1 328 ? 22.469 42.781 33.625 1 73.75 328 ALA A N 1
ATOM 2567 C CA . ALA A 1 328 ? 22.766 42.781 35.062 1 73.75 328 ALA A CA 1
ATOM 2568 C C . ALA A 1 328 ? 23.812 43.844 35.406 1 73.75 328 ALA A C 1
ATOM 2570 O O . ALA A 1 328 ? 23.797 44.406 36.5 1 73.75 328 ALA A O 1
ATOM 2571 N N . ALA A 1 329 ? 24.844 44.031 34.688 1 63.53 329 ALA A N 1
ATOM 2572 C CA . ALA A 1 329 ? 25.844 45.062 34.938 1 63.53 329 ALA A CA 1
ATOM 2573 C C . ALA A 1 329 ? 25.734 46.188 33.906 1 63.53 329 ALA A C 1
ATOM 2575 O O . ALA A 1 329 ? 25.344 45.969 32.781 1 63.53 329 ALA A O 1
ATOM 2576 N N . PRO A 1 330 ? 25.703 47.531 34.562 1 56.06 330 PRO A N 1
ATOM 2577 C CA . PRO A 1 330 ? 25.656 48.656 33.625 1 56.06 330 PRO A CA 1
ATOM 2578 C C . PRO A 1 330 ? 26.625 48.5 32.438 1 56.06 330 PRO A C 1
ATOM 2580 O O . PRO A 1 330 ? 27.734 47.969 32.625 1 56.06 330 PRO A O 1
ATOM 2583 N N . TRP A 1 331 ? 26.156 48.594 31.297 1 51.69 331 TRP A N 1
ATOM 2584 C CA . TRP A 1 331 ? 26.875 48.312 30.062 1 51.69 331 TRP A CA 1
ATOM 2585 C C . TRP A 1 331 ? 28.172 49.125 29.984 1 51.69 331 TRP A C 1
ATOM 2587 O O . TRP A 1 331 ? 29.094 48.781 29.281 1 51.69 331 TRP A O 1
ATOM 2597 N N . ASN A 1 332 ? 28.219 50.312 30.422 1 46.16 332 ASN A N 1
ATOM 2598 C CA . ASN A 1 332 ? 29.516 51 30.312 1 46.16 332 ASN A CA 1
ATOM 2599 C C . ASN A 1 332 ? 30.656 50.094 30.781 1 46.16 332 ASN A C 1
ATOM 2601 O O . ASN A 1 332 ? 31.75 50.125 30.219 1 46.16 332 ASN A O 1
ATOM 2605 N N . ALA A 1 333 ? 30.578 49.625 31.891 1 43.03 333 ALA A N 1
ATOM 2606 C CA . ALA A 1 333 ? 31.656 48.781 32.438 1 43.03 333 ALA A CA 1
ATOM 2607 C C . ALA A 1 333 ? 31.781 47.469 31.672 1 43.03 333 ALA A C 1
ATOM 2609 O O . ALA A 1 333 ? 32.875 46.906 31.578 1 43.03 333 ALA A O 1
ATOM 2610 N N . THR A 1 334 ? 30.828 46.781 31.375 1 44.94 334 THR A N 1
ATOM 2611 C CA . THR A 1 334 ? 30.906 45.5 30.656 1 44.94 334 THR A CA 1
ATOM 2612 C C . THR A 1 334 ? 31.125 45.75 29.156 1 44.94 334 THR A C 1
ATOM 2614 O O . THR A 1 334 ? 30.828 44.875 28.344 1 44.94 334 THR A O 1
ATOM 2617 N N . ARG A 1 335 ? 31.109 46.906 28.625 1 47.38 335 ARG A N 1
ATOM 2618 C CA . ARG A 1 335 ? 31.547 47.156 27.25 1 47.38 335 ARG A CA 1
ATOM 2619 C C . ARG A 1 335 ? 32.719 46.281 26.891 1 47.38 335 ARG A C 1
ATOM 2621 O O . ARG A 1 335 ? 33 46.031 25.703 1 47.38 335 ARG A O 1
ATOM 2628 N N . SER A 1 336 ? 33.562 46.094 27.844 1 46.75 336 SER A N 1
ATOM 2629 C CA . SER A 1 336 ? 34.656 45.188 27.531 1 46.75 336 SER A CA 1
ATOM 2630 C C . SER A 1 336 ? 34.219 43.75 27.562 1 46.75 336 SER A C 1
ATOM 2632 O O . SER A 1 336 ? 34.031 43.156 28.641 1 46.75 336 SER A O 1
ATOM 2634 N N . VAL A 1 337 ? 33.188 43.469 26.828 1 52.09 337 VAL A N 1
ATOM 2635 C CA . VAL A 1 337 ? 32.688 42.125 26.719 1 52.09 337 VAL A CA 1
ATOM 2636 C C . VAL A 1 337 ? 33.812 41.125 26.688 1 52.09 337 VAL A C 1
ATOM 2638 O O . VAL A 1 337 ? 34.625 41.125 25.75 1 52.09 337 VAL A O 1
ATOM 2641 N N . ASN A 1 338 ? 34.312 40.781 27.781 1 55.81 338 ASN A N 1
ATOM 2642 C CA . ASN A 1 338 ? 35.25 39.656 27.828 1 55.81 338 ASN A CA 1
ATOM 2643 C C . ASN A 1 338 ? 34.688 38.438 27.078 1 55.81 338 ASN A C 1
ATOM 2645 O O . ASN A 1 338 ? 33.625 37.938 27.406 1 55.81 338 ASN A O 1
ATOM 2649 N N . ALA A 1 339 ? 35.25 38.156 25.984 1 64 339 ALA A N 1
ATOM 2650 C CA . ALA A 1 339 ? 34.875 37.062 25.078 1 64 339 ALA A CA 1
ATOM 2651 C C . ALA A 1 339 ? 34.812 35.75 25.812 1 64 339 ALA A C 1
ATOM 2653 O O . ALA A 1 339 ? 34.281 34.75 25.281 1 64 339 ALA A O 1
ATOM 2654 N N . SER A 1 340 ? 35.25 35.781 27.109 1 67.75 340 SER A N 1
ATOM 2655 C CA . SER A 1 340 ? 35.344 34.469 27.781 1 67.75 340 SER A CA 1
ATOM 2656 C C . SER A 1 340 ? 34.156 34.281 28.75 1 67.75 340 SER A C 1
ATOM 2658 O O . SER A 1 340 ? 33.906 33.156 29.188 1 67.75 340 SER A O 1
ATOM 2660 N N . VAL A 1 341 ? 33.469 35.438 29.109 1 74.94 341 VAL A N 1
ATOM 2661 C CA . VAL A 1 341 ? 32.406 35.281 30.094 1 74.94 341 VAL A CA 1
ATOM 2662 C C . VAL A 1 341 ? 31.062 35.656 29.469 1 74.94 341 VAL A C 1
ATOM 2664 O O . VAL A 1 341 ? 30.938 36.75 28.906 1 74.94 341 VAL A O 1
ATOM 2667 N N . ALA A 1 342 ? 30.109 34.812 29.641 1 81.44 342 ALA A N 1
ATOM 2668 C CA . ALA A 1 342 ? 28.781 35.062 29.125 1 81.44 342 ALA A CA 1
ATOM 2669 C C . ALA A 1 342 ? 28.109 36.219 29.875 1 81.44 342 ALA A C 1
ATOM 2671 O O . ALA A 1 342 ? 28.188 36.281 31.109 1 81.44 342 ALA A O 1
ATOM 2672 N N . PRO A 1 343 ? 27.578 37.156 29.172 1 84 343 PRO A N 1
ATOM 2673 C CA . PRO A 1 343 ? 26.875 38.25 29.844 1 84 343 PRO A CA 1
ATOM 2674 C C . PRO A 1 343 ? 25.625 37.781 30.578 1 84 343 PRO A C 1
ATOM 2676 O O . PRO A 1 343 ? 24.969 36.812 30.141 1 84 343 PRO A O 1
ATOM 2679 N N . ASP A 1 344 ? 25.375 38.469 31.734 1 87.19 344 ASP A N 1
ATOM 2680 C CA . ASP A 1 344 ? 24.172 38.188 32.5 1 87.19 344 ASP A CA 1
ATOM 2681 C C . ASP A 1 344 ? 23.062 39.188 32.219 1 87.19 344 ASP A C 1
ATOM 2683 O O . ASP A 1 344 ? 23.344 40.375 32.031 1 87.19 344 ASP A O 1
ATOM 2687 N N . ILE A 1 345 ? 21.875 38.656 32.156 1 88 345 ILE A N 1
ATOM 2688 C CA . ILE A 1 345 ? 20.719 39.531 31.969 1 88 345 ILE A CA 1
ATOM 2689 C C . ILE A 1 345 ? 19.75 39.344 33.125 1 88 345 ILE A C 1
ATOM 2691 O O . ILE A 1 345 ? 19.703 38.281 33.75 1 88 345 ILE A O 1
ATOM 2695 N N . HIS A 1 346 ? 19 40.375 33.469 1 87.69 346 HIS A N 1
ATOM 2696 C CA . HIS A 1 346 ? 17.922 40.312 34.438 1 87.69 346 HIS A CA 1
ATOM 2697 C C . HIS A 1 346 ? 16.562 40.438 33.781 1 87.69 346 HIS A C 1
ATOM 2699 O O . HIS A 1 346 ? 16.391 41.25 32.844 1 87.69 346 HIS A O 1
ATOM 2705 N N . VAL A 1 347 ? 15.711 39.562 34.125 1 87.19 347 VAL A N 1
ATOM 2706 C CA . VAL A 1 347 ? 14.32 39.625 33.719 1 87.19 347 VAL A CA 1
ATOM 2707 C C . VAL A 1 347 ? 13.422 39.938 34.906 1 87.19 347 VAL A C 1
ATOM 2709 O O . VAL A 1 347 ? 13.414 39.188 35.875 1 87.19 347 VAL A O 1
ATOM 2712 N N . LEU A 1 348 ? 12.703 41.031 34.781 1 80.06 348 LEU A N 1
ATOM 2713 C CA . LEU A 1 348 ? 11.82 41.469 35.844 1 80.06 348 LEU A CA 1
ATOM 2714 C C . LEU A 1 348 ? 10.359 41.281 35.469 1 80.06 348 LEU A C 1
ATOM 2716 O O . LEU A 1 348 ? 9.938 41.688 34.375 1 80.06 348 LEU A O 1
ATOM 2720 N N . SER A 1 349 ? 9.617 40.438 36.281 1 76.19 349 SER A N 1
ATOM 2721 C CA . SER A 1 349 ? 8.188 40.219 36.094 1 76.19 349 SER A CA 1
ATOM 2722 C C . SER A 1 349 ? 7.363 40.844 37.219 1 76.19 349 SER A C 1
ATOM 2724 O O . SER A 1 349 ? 7.719 40.75 38.375 1 76.19 349 SER A O 1
ATOM 2726 N N . GLY A 1 350 ? 6.008 41.438 36.969 1 61.62 350 GLY A N 1
ATOM 2727 C CA . GLY A 1 350 ? 4.996 41.812 37.938 1 61.62 350 GLY A CA 1
ATOM 2728 C C . GLY A 1 350 ? 5.289 43.125 38.656 1 61.62 350 GLY A C 1
ATOM 2729 O O . GLY A 1 350 ? 4.836 43.375 39.781 1 61.62 350 GLY A O 1
ATOM 2730 N N . TYR A 1 351 ? 6.129 44.156 38.219 1 50.47 351 TYR A N 1
ATOM 2731 C CA . TYR A 1 351 ? 6.492 45.219 39.125 1 50.47 351 TYR A CA 1
ATOM 2732 C C . TYR A 1 351 ? 5.441 46.344 39.094 1 50.47 351 TYR A C 1
ATOM 2734 O O . TYR A 1 351 ? 5.133 46.875 38.031 1 50.47 351 TYR A O 1
ATOM 2742 N N . GLY A 1 352 ? 4.242 46.312 39.531 1 46.31 352 GLY A N 1
ATOM 2743 C CA . GLY A 1 352 ? 3.48 47.5 39.844 1 46.31 352 GLY A CA 1
ATOM 2744 C C . GLY A 1 352 ? 3.449 47.812 41.344 1 46.31 352 GLY A C 1
ATOM 2745 O O . GLY A 1 352 ? 3.908 47 42.156 1 46.31 352 GLY A O 1
ATOM 2746 N N . ARG A 1 353 ? 3.045 49.031 41.688 1 45.53 353 ARG A N 1
ATOM 2747 C CA . ARG A 1 353 ? 2.922 49.531 43.062 1 45.53 353 ARG A CA 1
ATOM 2748 C C . ARG A 1 353 ? 2.367 48.438 44 1 45.53 353 ARG A C 1
ATOM 2750 O O . ARG A 1 353 ? 2.771 48.344 45.156 1 45.53 353 ARG A O 1
ATOM 2757 N N . GLU A 1 354 ? 1.258 47.875 43.688 1 44.19 354 GLU A N 1
ATOM 2758 C CA . GLU A 1 354 ? 0.55 46.875 44.469 1 44.19 354 GLU A CA 1
ATOM 2759 C C . GLU A 1 354 ? 1.063 45.469 44.188 1 44.19 354 GLU A C 1
ATOM 2761 O O . GLU A 1 354 ? 0.524 44.5 44.688 1 44.19 354 GLU A O 1
ATOM 2766 N N . ALA A 1 355 ? 1.875 45.312 43.281 1 46.19 355 ALA A N 1
ATOM 2767 C CA . ALA A 1 355 ? 2.258 43.969 42.875 1 46.19 355 ALA A CA 1
ATOM 2768 C C . ALA A 1 355 ? 3.195 43.344 43.906 1 46.19 355 ALA A C 1
ATOM 2770 O O . ALA A 1 355 ? 4.402 43.594 43.906 1 46.19 355 ALA A O 1
ATOM 2771 N N . THR A 1 356 ? 2.861 43.125 45.062 1 48.94 356 THR A N 1
ATOM 2772 C CA . THR A 1 356 ? 3.457 42.312 46.125 1 48.94 356 THR A CA 1
ATOM 2773 C C . THR A 1 356 ? 4.105 41.062 45.531 1 48.94 356 THR A C 1
ATOM 2775 O O . THR A 1 356 ? 4.773 40.312 46.25 1 48.94 356 THR A O 1
ATOM 2778 N N . ASN A 1 357 ? 4.043 40.781 44.25 1 55.41 357 ASN A N 1
ATOM 2779 C CA . ASN A 1 357 ? 4.477 39.438 43.844 1 55.41 357 ASN A CA 1
ATOM 2780 C C . ASN A 1 357 ? 5.371 39.531 42.594 1 55.41 357 ASN A C 1
ATOM 2782 O O . ASN A 1 357 ? 5.211 38.75 41.656 1 55.41 357 ASN A O 1
ATOM 2786 N N . GLY A 1 358 ? 6.383 40.469 42.562 1 68.69 358 GLY A N 1
ATOM 2787 C CA . GLY A 1 358 ? 7.328 40.5 41.438 1 68.69 358 GLY A CA 1
ATOM 2788 C C . GLY A 1 358 ? 8.422 39.469 41.562 1 68.69 358 GLY A C 1
ATOM 2789 O O . GLY A 1 358 ? 8.648 38.906 42.656 1 68.69 358 GLY A O 1
ATOM 2790 N N . ALA A 1 359 ? 8.945 38.969 40.406 1 79.44 359 ALA A N 1
ATOM 2791 C CA . ALA A 1 359 ? 10.055 38.031 40.375 1 79.44 359 ALA A CA 1
ATOM 2792 C C . ALA A 1 359 ? 11.188 38.531 39.5 1 79.44 359 ALA A C 1
ATOM 2794 O O . ALA A 1 359 ? 10.945 39.219 38.5 1 79.44 359 ALA A O 1
ATOM 2795 N N . MET A 1 360 ? 12.398 38.438 40.094 1 84.56 360 MET A N 1
ATOM 2796 C CA . MET A 1 360 ? 13.594 38.75 39.281 1 84.56 360 MET A CA 1
ATOM 2797 C C . MET A 1 360 ? 14.336 37.438 38.938 1 84.56 360 MET A C 1
ATOM 2799 O O . MET A 1 360 ? 14.641 36.656 39.812 1 84.56 360 MET A O 1
ATOM 2803 N N . ILE A 1 361 ? 14.594 37.375 37.656 1 89.94 361 ILE A N 1
ATOM 2804 C CA . ILE A 1 361 ? 15.297 36.188 37.156 1 89.94 361 ILE A CA 1
ATOM 2805 C C . ILE A 1 361 ? 16.641 36.625 36.562 1 89.94 361 ILE A C 1
ATOM 2807 O O . ILE A 1 361 ? 16.719 37.594 35.812 1 89.94 361 ILE A O 1
ATOM 2811 N N . THR A 1 362 ? 17.734 35.969 36.938 1 90.56 362 THR A N 1
ATOM 2812 C CA . THR A 1 362 ? 19.047 36.219 36.375 1 90.56 362 THR A CA 1
ATOM 2813 C C . THR A 1 362 ? 19.469 35.062 35.469 1 90.56 362 THR A C 1
ATOM 2815 O O . THR A 1 362 ? 19.406 33.875 35.875 1 90.56 362 THR A O 1
ATOM 2818 N N . CYS A 1 363 ? 19.859 35.438 34.281 1 93 363 CYS A N 1
ATOM 2819 C CA . CYS A 1 363 ? 20.203 34.406 33.312 1 93 363 CYS A CA 1
ATOM 2820 C C . CYS A 1 363 ? 21.531 34.719 32.625 1 93 363 CYS A C 1
ATOM 2822 O O . CYS A 1 363 ? 21.922 35.906 32.531 1 93 363 CYS A O 1
ATOM 2824 N N . HIS A 1 364 ? 22.281 33.656 32.188 1 90.69 364 HIS A N 1
ATOM 2825 C CA . HIS A 1 364 ? 23.422 33.781 31.281 1 90.69 364 HIS A CA 1
ATOM 2826 C C . HIS A 1 364 ? 22.969 33.781 29.828 1 90.69 364 HIS A C 1
ATOM 2828 O O . HIS A 1 364 ? 22.109 32.969 29.438 1 90.69 364 HIS A O 1
ATOM 2834 N N . LEU A 1 365 ? 23.422 34.75 29.078 1 90.56 365 LEU A N 1
ATOM 2835 C CA . LEU A 1 365 ? 23.109 34.781 27.656 1 90.56 365 LEU A CA 1
ATOM 2836 C C . LEU A 1 365 ? 24.281 34.25 26.828 1 90.56 365 LEU A C 1
ATOM 2838 O O . LEU A 1 365 ? 25.391 34.781 26.906 1 90.56 365 LEU A O 1
ATOM 2842 N N . THR A 1 366 ? 24.047 33.219 26.109 1 90.94 366 THR A N 1
ATOM 2843 C CA . THR A 1 366 ? 25.078 32.625 25.234 1 90.94 366 THR A CA 1
ATOM 2844 C C . THR A 1 366 ? 24.516 32.344 23.844 1 90.94 366 THR A C 1
ATOM 2846 O O . THR A 1 366 ? 23.297 32.25 23.672 1 90.94 366 THR A O 1
ATOM 2849 N N . ASN A 1 367 ? 25.359 32.406 22.875 1 90.75 367 ASN A N 1
ATOM 2850 C CA . ASN A 1 367 ? 25 31.984 21.531 1 90.75 367 ASN A CA 1
ATOM 2851 C C . ASN A 1 367 ? 25.453 30.562 21.25 1 90.75 367 ASN A C 1
ATOM 2853 O O . ASN A 1 367 ? 26.641 30.234 21.375 1 90.75 367 ASN A O 1
ATOM 2857 N N . VAL A 1 368 ? 24.547 29.703 20.922 1 93.31 368 VAL A N 1
ATOM 2858 C CA . VAL A 1 368 ? 24.859 28.297 20.656 1 93.31 368 VAL A CA 1
ATOM 2859 C C . VAL A 1 368 ? 24.828 28.031 19.156 1 93.31 368 VAL A C 1
ATOM 2861 O O . VAL A 1 368 ? 23.844 28.312 18.484 1 93.31 368 VAL A O 1
ATOM 2864 N N . TYR A 1 369 ? 25.938 27.531 18.688 1 93 369 TYR A N 1
ATOM 2865 C CA . TYR A 1 369 ? 26.062 27.141 17.297 1 93 369 TYR A CA 1
ATOM 2866 C C . TYR A 1 369 ? 25.75 25.672 17.109 1 93 369 TYR A C 1
ATOM 2868 O O . TYR A 1 369 ? 26.312 24.812 17.797 1 93 369 TYR A O 1
ATOM 2876 N N . VAL A 1 370 ? 24.859 25.406 16.156 1 94.31 370 VAL A N 1
ATOM 2877 C CA . VAL A 1 370 ? 24.422 24.016 16.016 1 94.31 370 VAL A CA 1
ATOM 2878 C C . VAL A 1 370 ? 24.453 23.609 14.539 1 94.31 370 VAL A C 1
ATOM 2880 O O . VAL A 1 370 ? 24.344 24.469 13.656 1 94.31 370 VAL A O 1
ATOM 2883 N N . GLU A 1 371 ? 24.641 22.359 14.352 1 94 371 GLU A N 1
ATOM 2884 C CA . GLU A 1 371 ? 24.438 21.703 13.062 1 94 371 GLU A CA 1
ATOM 2885 C C . GLU A 1 371 ? 23.188 20.828 13.07 1 94 371 GLU A C 1
ATOM 2887 O O . GLU A 1 371 ? 22.922 20.125 14.047 1 94 371 GLU A O 1
ATOM 2892 N N . LEU A 1 372 ? 22.422 20.953 12.023 1 94.88 372 LEU A N 1
ATOM 2893 C CA . LEU A 1 372 ? 21.125 20.25 11.961 1 94.88 372 LEU A CA 1
ATOM 2894 C C . LEU A 1 372 ? 21.062 19.344 10.75 1 94.88 372 LEU A C 1
ATOM 2896 O O . LEU A 1 372 ? 21.547 19.688 9.672 1 94.88 372 LEU A O 1
ATOM 2900 N N . LYS A 1 373 ? 20.562 18.203 10.969 1 93.31 373 LYS A N 1
ATOM 2901 C CA . LYS A 1 373 ? 20.078 17.375 9.867 1 93.31 373 LYS A CA 1
ATOM 2902 C C . LYS A 1 373 ? 18.562 17.5 9.711 1 93.31 373 LYS A C 1
ATOM 2904 O O . LYS A 1 373 ? 17.812 17.203 10.648 1 93.31 373 LYS A O 1
ATOM 2909 N N . VAL A 1 374 ? 18.141 17.891 8.562 1 93.06 374 VAL A N 1
ATOM 2910 C CA . VAL A 1 374 ? 16.734 18.188 8.344 1 93.06 374 VAL A CA 1
ATOM 2911 C C . VAL A 1 374 ? 16.156 17.219 7.312 1 93.06 374 VAL A C 1
ATOM 2913 O O . VAL A 1 374 ? 16.797 16.906 6.309 1 93.06 374 VAL A O 1
ATOM 2916 N N . LEU A 1 375 ? 15.047 16.75 7.641 1 91.06 375 LEU A N 1
ATOM 2917 C CA . LEU A 1 375 ? 14.258 15.938 6.723 1 91.06 375 LEU A CA 1
ATOM 2918 C C . LEU A 1 375 ? 12.93 16.625 6.391 1 91.06 375 LEU A C 1
ATOM 2920 O O . LEU A 1 375 ? 12.148 16.938 7.285 1 91.06 375 LEU A O 1
ATOM 2924 N N . CYS A 1 376 ? 12.656 16.938 5.234 1 86.38 376 CYS A N 1
ATOM 2925 C CA . CYS A 1 376 ? 11.383 17.469 4.762 1 86.38 376 CYS A CA 1
ATOM 2926 C C . CYS A 1 376 ? 10.602 16.422 3.992 1 86.38 376 CYS A C 1
ATOM 2928 O O . CYS A 1 376 ? 11.047 15.938 2.951 1 86.38 376 CYS A O 1
ATOM 2930 N N . SER A 1 377 ? 9.523 16.078 4.578 1 81.25 377 SER A N 1
ATOM 2931 C CA . SER A 1 377 ? 8.688 15.062 3.963 1 81.25 377 SER A CA 1
ATOM 2932 C C . SER A 1 377 ? 7.598 15.688 3.094 1 81.25 377 SER A C 1
ATOM 2934 O O . SER A 1 377 ? 6.91 16.609 3.525 1 81.25 377 SER A O 1
ATOM 2936 N N . GLY A 1 378 ? 7.531 15.328 1.938 1 71.44 378 GLY A N 1
ATOM 2937 C CA . GLY A 1 378 ? 6.488 15.766 1.023 1 71.44 378 GLY A CA 1
ATOM 2938 C C . GLY A 1 378 ? 5.543 14.656 0.613 1 71.44 378 GLY A C 1
ATOM 2939 O O . GLY A 1 378 ? 5.715 13.508 1.022 1 71.44 378 GLY A O 1
ATOM 2940 N N . SER A 1 379 ? 4.246 15.023 0.179 1 61.62 379 SER A N 1
ATOM 2941 C CA . SER A 1 379 ? 3.287 14.039 -0.303 1 61.62 379 SER A CA 1
ATOM 2942 C C . SER A 1 379 ? 3.701 13.484 -1.663 1 61.62 379 SER A C 1
ATOM 2944 O O . SER A 1 379 ? 4.301 14.195 -2.473 1 61.62 379 SER A O 1
ATOM 2946 N N . ASN A 1 380 ? 3.832 12.164 -1.703 1 57.44 380 ASN A N 1
ATOM 2947 C CA . ASN A 1 380 ? 4.102 11.57 -3.01 1 57.44 380 ASN A CA 1
ATOM 2948 C C . ASN A 1 380 ? 2.979 11.867 -4 1 57.44 380 ASN A C 1
ATOM 2950 O O . ASN A 1 380 ? 3.148 11.695 -5.207 1 57.44 380 ASN A O 1
ATOM 2954 N N . THR A 1 381 ? 1.823 12.133 -3.457 1 51.47 381 THR A N 1
ATOM 2955 C CA . THR A 1 381 ? 0.697 12.18 -4.383 1 51.47 381 THR A CA 1
ATOM 2956 C C . THR A 1 381 ? 0.402 13.617 -4.805 1 51.47 381 THR A C 1
ATOM 2958 O O . THR A 1 381 ? 0.053 13.867 -5.961 1 51.47 381 THR A O 1
ATOM 2961 N N . THR A 1 382 ? -0.002 14.539 -3.742 1 47.22 382 THR A N 1
ATOM 2962 C CA . THR A 1 382 ? -0.595 15.805 -4.152 1 47.22 382 THR A CA 1
ATOM 2963 C C . THR A 1 382 ? 0.36 16.969 -3.877 1 47.22 382 THR A C 1
ATOM 2965 O O . THR A 1 382 ? 1.025 17 -2.838 1 47.22 382 THR A O 1
ATOM 2968 N N . ALA A 1 383 ? 0.726 17.656 -4.98 1 43.94 383 ALA A N 1
ATOM 2969 C CA . ALA A 1 383 ? 1.512 18.875 -4.988 1 43.94 383 ALA A CA 1
ATOM 2970 C C . ALA A 1 383 ? 1.154 19.766 -3.801 1 43.94 383 ALA A C 1
ATOM 2972 O O . ALA A 1 383 ? 1.959 20.594 -3.375 1 43.94 383 ALA A O 1
ATOM 2973 N N . GLN A 1 384 ? 0.008 19.688 -3.359 1 45.5 384 GLN A N 1
ATOM 2974 C CA . GLN A 1 384 ? -0.475 20.766 -2.502 1 45.5 384 GLN A CA 1
ATOM 2975 C C . GLN A 1 384 ? -0.279 20.422 -1.027 1 45.5 384 GLN A C 1
ATOM 2977 O O . GLN A 1 384 ? -0.603 21.234 -0.15 1 45.5 384 GLN A O 1
ATOM 2982 N N . SER A 1 385 ? 0.287 19.156 -0.87 1 51.06 385 SER A N 1
ATOM 2983 C CA . SER A 1 385 ? 0.289 18.875 0.562 1 51.06 385 SER A CA 1
ATOM 2984 C C . SER A 1 385 ? 1.422 19.609 1.271 1 51.06 385 SER A C 1
ATOM 2986 O O . SER A 1 385 ? 2.453 19.906 0.663 1 51.06 385 SER A O 1
ATOM 2988 N N . GLN A 1 386 ? 1.017 20.25 2.354 1 59.12 386 GLN A N 1
ATOM 2989 C CA . GLN A 1 386 ? 1.921 21.016 3.207 1 59.12 386 GLN A CA 1
ATOM 2990 C C . GLN A 1 386 ? 3.139 20.188 3.6 1 59.12 386 GLN A C 1
ATOM 2992 O O . GLN A 1 386 ? 3 19.047 4.059 1 59.12 386 GLN A O 1
ATOM 2997 N N . ARG A 1 387 ? 4.281 20.547 2.994 1 69.81 387 ARG A N 1
ATOM 2998 C CA . ARG A 1 387 ? 5.562 19.969 3.383 1 69.81 387 ARG A CA 1
ATOM 2999 C C . ARG A 1 387 ? 5.801 20.125 4.883 1 69.81 387 ARG A C 1
ATOM 3001 O O . ARG A 1 387 ? 5.453 21.156 5.469 1 69.81 387 ARG A O 1
ATOM 3008 N N . SER A 1 388 ? 6.148 18.984 5.48 1 77.31 388 SER A N 1
ATOM 3009 C CA . SER A 1 388 ? 6.527 19.062 6.887 1 77.31 388 SER A CA 1
ATOM 3010 C C . SER A 1 388 ? 8.016 18.781 7.078 1 77.31 388 SER A C 1
ATOM 3012 O O . SER A 1 388 ? 8.492 17.703 6.711 1 77.31 388 SER A O 1
ATOM 3014 N N . CYS A 1 389 ? 8.672 19.812 7.469 1 86.62 389 CYS A N 1
ATOM 3015 C CA . CYS A 1 389 ? 10.102 19.641 7.727 1 86.62 389 CYS A CA 1
ATOM 3016 C C . CYS A 1 389 ? 10.359 19.406 9.211 1 86.62 389 CYS A C 1
ATOM 3018 O O . CYS A 1 389 ? 9.68 19.984 10.062 1 86.62 389 CYS A O 1
ATOM 3020 N N . ARG A 1 390 ? 11.305 18.5 9.469 1 90.25 390 ARG A N 1
ATOM 3021 C CA . ARG A 1 390 ? 11.656 18.234 10.859 1 90.25 390 ARG A CA 1
ATOM 3022 C C . ARG A 1 390 ? 13.156 17.984 11.008 1 90.25 390 ARG A C 1
ATOM 3024 O O . ARG A 1 390 ? 13.805 17.5 10.078 1 90.25 390 ARG A O 1
ATOM 3031 N N . VAL A 1 391 ? 13.656 18.328 12.133 1 93.31 391 VAL A N 1
ATOM 3032 C CA . VAL A 1 391 ? 15.047 18.031 12.453 1 93.31 391 VAL A CA 1
ATOM 3033 C C . VAL A 1 391 ? 15.18 16.609 12.969 1 93.31 391 VAL A C 1
ATOM 3035 O O . VAL A 1 391 ? 14.516 16.219 13.93 1 93.31 391 VAL A O 1
ATOM 3038 N N . THR A 1 392 ? 16.047 15.883 12.359 1 90.94 392 THR A N 1
ATOM 3039 C CA . THR A 1 392 ? 16.203 14.484 12.742 1 90.94 392 THR A CA 1
ATOM 3040 C C . THR A 1 392 ? 17.391 14.312 13.68 1 90.94 392 THR A C 1
ATOM 3042 O O . THR A 1 392 ? 17.438 13.367 14.469 1 90.94 392 THR A O 1
ATOM 3045 N N . ALA A 1 393 ? 18.312 15.172 13.5 1 92.62 393 ALA A N 1
ATOM 3046 C CA . ALA A 1 393 ? 19.5 15.125 14.367 1 92.62 393 ALA A CA 1
ATOM 3047 C C . ALA A 1 393 ? 20.094 16.516 14.547 1 92.62 393 ALA A C 1
ATOM 3049 O O . ALA A 1 393 ? 20.031 17.359 13.641 1 92.62 393 ALA A O 1
ATOM 3050 N N . ILE A 1 394 ? 20.641 16.734 15.727 1 94 394 ILE A N 1
ATOM 3051 C CA . ILE A 1 394 ? 21.234 18.016 16.047 1 94 394 ILE A CA 1
ATOM 3052 C C . ILE A 1 394 ? 22.516 17.812 16.875 1 94 394 ILE A C 1
ATOM 3054 O O . ILE A 1 394 ? 22.594 16.875 17.672 1 94 394 ILE A O 1
ATOM 3058 N N . ARG A 1 395 ? 23.516 18.594 16.656 1 93.69 395 ARG A N 1
ATOM 3059 C CA . ARG A 1 395 ? 24.734 18.609 17.469 1 93.69 395 ARG A CA 1
ATOM 3060 C C . ARG A 1 395 ? 25.344 20 17.5 1 93.69 395 ARG A C 1
ATOM 3062 O O . ARG A 1 395 ? 24.984 20.875 16.703 1 93.69 395 ARG A O 1
ATOM 3069 N N . GLU A 1 396 ? 26.156 20.219 18.5 1 93.12 396 GLU A N 1
ATOM 3070 C CA . GLU A 1 396 ? 26.922 21.469 18.531 1 93.12 396 GLU A CA 1
ATOM 3071 C C . GLU A 1 396 ? 27.875 21.547 17.344 1 93.12 396 GLU A C 1
ATOM 3073 O O . GLU A 1 396 ? 28.516 20.562 16.984 1 93.12 396 GLU A O 1
ATOM 3078 N N . SER A 1 397 ? 27.891 22.719 16.766 1 92.06 397 SER A N 1
ATOM 3079 C CA . SER A 1 397 ? 28.703 22.875 15.57 1 92.06 397 SER A CA 1
ATOM 3080 C C . SER A 1 397 ? 30.172 22.609 15.867 1 92.06 397 SER A C 1
ATOM 3082 O O . SER A 1 397 ? 30.703 23.062 16.891 1 92.06 397 SER A O 1
ATOM 3084 N N . VAL A 1 398 ? 30.797 21.875 14.953 1 88.62 398 VAL A N 1
ATOM 3085 C CA . VAL A 1 398 ? 32.219 21.562 15.109 1 88.62 398 VAL A CA 1
ATOM 3086 C C . VAL A 1 398 ? 33.062 22.547 14.312 1 88.62 398 VAL A C 1
ATOM 3088 O O . VAL A 1 398 ? 34.281 22.594 14.461 1 88.62 398 VAL A O 1
ATOM 3091 N N . GLU A 1 399 ? 32.469 23.406 13.656 1 86.88 399 GLU A N 1
ATOM 3092 C CA . GLU A 1 399 ? 33.188 24.406 12.875 1 86.88 399 GLU A CA 1
ATOM 3093 C C . GLU A 1 399 ? 33.625 25.594 13.75 1 86.88 399 GLU A C 1
ATOM 3095 O O . GLU A 1 399 ? 33.031 25.828 14.805 1 86.88 399 GLU A O 1
ATOM 3100 N N . PRO A 1 400 ? 34.594 26.203 13.344 1 86.81 400 PRO A N 1
ATOM 3101 C CA . PRO A 1 400 ? 35 27.375 14.133 1 86.81 400 PRO A CA 1
ATOM 3102 C C . PRO A 1 400 ? 34.031 28.531 14.031 1 86.81 400 PRO A C 1
ATOM 3104 O O . PRO A 1 400 ? 33.562 28.859 12.938 1 86.81 400 PRO A O 1
ATOM 3107 N N . HIS A 1 401 ? 33.656 28.984 15.172 1 84.56 401 HIS A N 1
ATOM 3108 C CA . HIS A 1 401 ? 32.75 30.141 15.266 1 84.56 401 HIS A CA 1
ATOM 3109 C C . HIS A 1 401 ? 33.281 31.172 16.266 1 84.56 401 HIS A C 1
ATOM 3111 O O . HIS A 1 401 ? 34.281 30.938 16.922 1 84.56 401 HIS A O 1
ATOM 3117 N N . GLN A 1 402 ? 32.625 32.312 16.203 1 80.56 402 GLN A N 1
ATOM 3118 C CA . GLN A 1 402 ? 32.875 33.281 17.25 1 80.56 402 GLN A CA 1
ATOM 3119 C C . GLN A 1 402 ? 32.531 32.75 18.625 1 80.56 402 GLN A C 1
ATOM 3121 O O . GLN A 1 402 ? 31.75 31.797 18.75 1 80.56 402 GLN A O 1
ATOM 3126 N N . SER A 1 403 ? 33.094 33.375 19.578 1 83.19 403 SER A N 1
ATOM 3127 C CA . SER A 1 403 ? 32.875 32.906 20.938 1 83.19 403 SER A CA 1
ATOM 3128 C C . SER A 1 403 ? 31.375 32.906 21.266 1 83.19 403 SER A C 1
ATOM 3130 O O . SER A 1 403 ? 30.656 33.844 20.891 1 83.19 403 SER A O 1
ATOM 3132 N N . SER A 1 404 ? 30.891 31.891 21.938 1 86.12 404 SER A N 1
ATOM 3133 C CA . SER A 1 404 ? 29.5 31.734 22.344 1 86.12 404 SER A CA 1
ATOM 3134 C C . SER A 1 404 ? 29.094 32.812 23.344 1 86.12 404 SER A C 1
ATOM 3136 O O . SER A 1 404 ? 27.906 33.094 23.531 1 86.12 404 SER A O 1
ATOM 3138 N N . SER A 1 405 ? 30.109 33.438 23.984 1 83.69 405 SER A N 1
ATOM 3139 C CA . SER A 1 405 ? 29.828 34.406 25.016 1 83.69 405 SER A CA 1
ATOM 3140 C C . SER A 1 405 ? 29.625 35.812 24.406 1 83.69 405 SER A C 1
ATOM 3142 O O . SER A 1 405 ? 29.5 36.781 25.141 1 83.69 405 SER A O 1
ATOM 3144 N N . LEU A 1 406 ? 29.672 35.844 23.125 1 78.94 406 LEU A N 1
ATOM 3145 C CA . LEU A 1 406 ? 29.391 37.094 22.422 1 78.94 406 LEU A CA 1
ATOM 3146 C C . LEU A 1 406 ? 28.141 36.969 21.562 1 78.94 406 LEU A C 1
ATOM 3148 O O . LEU A 1 406 ? 28.219 36.875 20.344 1 78.94 406 LEU A O 1
ATOM 3152 N N . PRO A 1 407 ? 27.047 37.062 22.25 1 78.25 407 PRO A N 1
ATOM 3153 C CA . PRO A 1 407 ? 25.828 36.938 21.453 1 78.25 407 PRO A CA 1
ATOM 3154 C C . PRO A 1 407 ? 25.625 38.094 20.469 1 78.25 407 PRO A C 1
ATOM 3156 O O . PRO A 1 407 ? 26.062 39.219 20.734 1 78.25 407 PRO A O 1
ATOM 3159 N N . PRO A 1 408 ? 25.031 37.781 19.297 1 76.19 408 PRO A N 1
ATOM 3160 C CA . PRO A 1 408 ? 24.891 38.781 18.234 1 76.19 408 PRO A CA 1
ATOM 3161 C C . PRO A 1 408 ? 24.094 40 18.688 1 76.19 408 PRO A C 1
ATOM 3163 O O . PRO A 1 408 ? 24.234 41.094 18.109 1 76.19 408 PRO A O 1
ATOM 3166 N N . LEU A 1 409 ? 23.297 39.938 19.688 1 76.88 409 LEU A N 1
ATOM 3167 C CA . LEU A 1 409 ? 22.484 41.062 20.172 1 76.88 409 LEU A CA 1
ATOM 3168 C C . LEU A 1 409 ? 23.328 42.062 20.953 1 76.88 409 LEU A C 1
ATOM 3170 O O . LEU A 1 409 ? 22.953 43.219 21.109 1 76.88 409 LEU A O 1
ATOM 3174 N N . MET A 1 410 ? 24.375 41.562 21.469 1 72.31 410 MET A N 1
ATOM 3175 C CA . MET A 1 410 ? 25.156 42.438 22.375 1 72.31 410 MET A CA 1
ATOM 3176 C C . MET A 1 410 ? 26.484 42.812 21.734 1 72.31 410 MET A C 1
ATOM 3178 O O . MET A 1 410 ? 27.078 43.844 22.109 1 72.31 410 MET A O 1
ATOM 3182 N N . TYR A 1 411 ? 26.969 41.969 20.906 1 67.06 411 TYR A N 1
ATOM 3183 C CA . TYR A 1 411 ? 28.25 42.25 20.25 1 67.06 411 TYR A CA 1
ATOM 3184 C C . TYR A 1 411 ? 28.062 42.438 18.75 1 67.06 411 TYR A C 1
ATOM 3186 O O . TYR A 1 411 ? 27.312 41.688 18.109 1 67.06 411 TYR A O 1
ATOM 3194 N N . PRO A 1 412 ? 28.594 43.531 18.156 1 63.75 412 PRO A N 1
ATOM 3195 C CA . PRO A 1 412 ? 29.531 44.531 18.672 1 63.75 412 PRO A CA 1
ATOM 3196 C C . PRO A 1 412 ? 28.828 45.781 19.188 1 63.75 412 PRO A C 1
ATOM 3198 O O . PRO A 1 412 ? 29.438 46.594 19.906 1 63.75 412 PRO A O 1
ATOM 3201 N N . ASP A 1 413 ? 27.672 46 18.828 1 64.75 413 ASP A N 1
ATOM 3202 C CA . ASP A 1 413 ? 26.953 47.219 19.172 1 64.75 413 ASP A CA 1
ATOM 3203 C C . ASP A 1 413 ? 25.844 46.969 20.188 1 64.75 413 ASP A C 1
ATOM 3205 O O . ASP A 1 413 ? 24.859 46.281 19.875 1 64.75 413 ASP A O 1
ATOM 3209 N N . PHE A 1 414 ? 26.062 47.531 21.375 1 65.25 414 PHE A N 1
ATOM 3210 C CA . PHE A 1 414 ? 25.141 47.312 22.484 1 65.25 414 PHE A CA 1
ATOM 3211 C C . PHE A 1 414 ? 23.812 48.031 22.234 1 65.25 414 PHE A C 1
ATOM 3213 O O . PHE A 1 414 ? 22.812 47.719 22.875 1 65.25 414 PHE A O 1
ATOM 3220 N N . ASN A 1 415 ? 23.875 48.938 21.328 1 68.44 415 ASN A N 1
ATOM 3221 C CA . ASN A 1 415 ? 22.641 49.656 21 1 68.44 415 ASN A CA 1
ATOM 3222 C C . ASN A 1 415 ? 21.594 48.688 20.422 1 68.44 415 ASN A C 1
ATOM 3224 O O . ASN A 1 415 ? 20.391 48.938 20.547 1 68.44 415 ASN A O 1
ATOM 3228 N N . VAL A 1 416 ? 22.156 47.625 19.953 1 75.5 416 VAL A N 1
ATOM 3229 C CA . VAL A 1 416 ? 21.25 46.625 19.375 1 75.5 416 VAL A CA 1
ATOM 3230 C C . VAL A 1 416 ? 20.469 45.938 20.469 1 75.5 416 VAL A C 1
ATOM 3232 O O . VAL A 1 416 ? 19.266 45.688 20.328 1 75.5 416 VAL A O 1
ATOM 3235 N N . TRP A 1 417 ? 21.078 45.781 21.578 1 79.56 417 TRP A N 1
ATOM 3236 C CA . TRP A 1 417 ? 20.406 45.125 22.703 1 79.56 417 TRP A CA 1
ATOM 3237 C C . TRP A 1 417 ? 19.281 46 23.25 1 79.56 417 TRP A C 1
ATOM 3239 O O . TRP A 1 417 ? 18.188 45.5 23.5 1 79.56 417 TRP A O 1
ATOM 3249 N N . ASP A 1 418 ? 19.547 47.312 23.391 1 75.69 418 ASP A N 1
ATOM 3250 C CA . ASP A 1 418 ? 18.562 48.219 23.969 1 75.69 418 ASP A CA 1
ATOM 3251 C C . ASP A 1 418 ? 17.312 48.281 23.094 1 75.69 418 ASP A C 1
ATOM 3253 O O . ASP A 1 418 ? 16.188 48.25 23.594 1 75.69 418 ASP A O 1
ATOM 3257 N N . THR A 1 419 ? 17.562 48.344 21.875 1 77 419 THR A N 1
ATOM 3258 C CA . THR A 1 419 ? 16.438 48.406 20.953 1 77 419 THR A CA 1
ATOM 3259 C C . THR A 1 419 ? 15.664 47.094 20.953 1 77 419 THR A C 1
ATOM 3261 O O . THR A 1 419 ? 14.43 47.062 20.906 1 77 419 THR A O 1
ATOM 3264 N N . PHE A 1 420 ? 16.391 46.031 21 1 83.88 420 PHE A N 1
ATOM 3265 C CA . PHE A 1 420 ? 15.789 44.688 21.031 1 83.88 420 PHE A CA 1
ATOM 3266 C C . PHE A 1 420 ? 14.961 44.531 22.297 1 83.88 420 PHE A C 1
ATOM 3268 O O . PHE A 1 420 ? 13.805 44.094 22.234 1 83.88 420 PHE A O 1
ATOM 3275 N N . ALA A 1 421 ? 15.57 44.844 23.422 1 82.44 421 ALA A N 1
ATOM 3276 C CA . ALA A 1 421 ? 14.898 44.688 24.719 1 82.44 421 ALA A CA 1
ATOM 3277 C C . ALA A 1 421 ? 13.641 45.531 24.797 1 82.44 421 ALA A C 1
ATOM 3279 O O . ALA A 1 421 ? 12.602 45.062 25.281 1 82.44 421 ALA A O 1
ATOM 3280 N N . GLN A 1 422 ? 13.742 46.719 24.328 1 79.12 422 GLN A N 1
ATOM 3281 C CA . GLN A 1 422 ? 12.57 47.625 24.328 1 79.12 422 GLN A CA 1
ATOM 3282 C C . GLN A 1 422 ? 11.484 47.094 23.406 1 79.12 422 GLN A C 1
ATOM 3284 O O . GLN A 1 422 ? 10.297 47.156 23.734 1 79.12 422 GLN A O 1
ATOM 3289 N N . GLY A 1 423 ? 11.93 46.625 22.266 1 80.75 423 GLY A N 1
ATOM 3290 C CA . GLY A 1 423 ? 10.969 46.031 21.359 1 80.75 423 GLY A CA 1
ATOM 3291 C C . GLY A 1 423 ? 10.25 44.844 21.953 1 80.75 423 GLY A C 1
ATOM 3292 O O . GLY A 1 423 ? 9.039 44.688 21.781 1 80.75 423 GLY A O 1
ATOM 3293 N N . LEU A 1 424 ? 10.977 44 22.625 1 86.44 424 LEU A N 1
ATOM 3294 C CA . LEU A 1 424 ? 10.406 42.812 23.25 1 86.44 424 LEU A CA 1
ATOM 3295 C C . LEU A 1 424 ? 9.398 43.219 24.328 1 86.44 424 LEU A C 1
ATOM 3297 O O . LEU A 1 424 ? 8.336 42.594 24.438 1 86.44 424 LEU A O 1
ATOM 3301 N N . VAL A 1 425 ? 9.734 44.156 25.062 1 80.31 425 VAL A N 1
ATOM 3302 C CA . VAL A 1 425 ? 8.852 44.625 26.141 1 80.31 425 VAL A CA 1
ATOM 3303 C C . VAL A 1 425 ? 7.57 45.188 25.531 1 80.31 425 VAL A C 1
ATOM 3305 O O . VAL A 1 425 ? 6.473 44.906 26.016 1 80.31 425 VAL A O 1
ATOM 3308 N N . ASN A 1 426 ? 7.715 45.906 24.484 1 74.75 426 ASN A N 1
ATOM 3309 C CA . ASN A 1 426 ? 6.551 46.5 23.828 1 74.75 426 ASN A CA 1
ATOM 3310 C C . ASN A 1 426 ? 5.656 45.406 23.219 1 74.75 426 ASN A C 1
ATOM 3312 O O . ASN A 1 426 ? 4.43 45.531 23.219 1 74.75 426 ASN A O 1
ATOM 3316 N N . ALA A 1 427 ? 6.312 44.406 22.766 1 79.38 427 ALA A N 1
ATOM 3317 C CA . ALA A 1 427 ? 5.574 43.312 22.125 1 79.38 427 ALA A CA 1
ATOM 3318 C C . ALA A 1 427 ? 4.855 42.469 23.156 1 79.38 427 ALA A C 1
ATOM 3320 O O . ALA A 1 427 ? 3.951 41.688 22.812 1 79.38 427 ALA A O 1
ATOM 3321 N N . SER A 1 428 ? 5.258 42.469 24.375 1 75.69 428 SER A N 1
ATOM 3322 C CA . SER A 1 428 ? 4.668 41.656 25.438 1 75.69 428 SER A CA 1
ATOM 3323 C C . SER A 1 428 ? 3.35 42.219 25.922 1 75.69 428 SER A C 1
ATOM 3325 O O . SER A 1 428 ? 2.729 41.719 26.844 1 75.69 428 SER A O 1
ATOM 3327 N N . LEU A 1 429 ? 2.471 42.719 25.109 1 62.72 429 LEU A N 1
ATOM 3328 C CA . LEU A 1 429 ? 1.201 43.375 25.359 1 62.72 429 LEU A CA 1
ATOM 3329 C C . LEU A 1 429 ? 0.642 43 26.719 1 62.72 429 LEU A C 1
ATOM 3331 O O . LEU A 1 429 ? 0.871 41.875 27.188 1 62.72 429 LEU A O 1
ATOM 3335 N N . SER A 1 430 ? 0.2 43.938 27.469 1 57.78 430 SER A N 1
ATOM 3336 C CA . SER A 1 430 ? -0.419 43.688 28.766 1 57.78 430 SER A CA 1
ATOM 3337 C C . SER A 1 430 ? -1.788 43.031 28.609 1 57.78 430 SER A C 1
ATOM 3339 O O . SER A 1 430 ? -2.535 43.375 27.688 1 57.78 430 SER A O 1
ATOM 3341 N N . VAL A 1 431 ? -1.984 41.719 29 1 51.84 431 VAL A N 1
ATOM 3342 C CA . VAL A 1 431 ? -3.322 41.156 29.031 1 51.84 431 VAL A CA 1
ATOM 3343 C C . VAL A 1 431 ? -4.281 42.094 29.75 1 51.84 431 VAL A C 1
ATOM 3345 O O . VAL A 1 431 ? -5.371 42.375 29.25 1 51.84 431 VAL A O 1
ATOM 3348 N N . ASN A 1 432 ? -4.141 42.344 31.078 1 46.09 432 ASN A N 1
ATOM 3349 C CA . ASN A 1 432 ? -4.879 43.281 31.906 1 46.09 432 ASN A CA 1
ATOM 3350 C C . ASN A 1 432 ? -3.936 44.156 32.75 1 46.09 432 ASN A C 1
ATOM 3352 O O . ASN A 1 432 ? -2.828 43.75 33.062 1 46.09 432 ASN A O 1
ATOM 3356 N N . ARG A 1 433 ? -4.129 45.531 32.625 1 47.31 433 ARG A N 1
ATOM 3357 C CA . ARG A 1 433 ? -3.324 46.531 33.344 1 47.31 433 ARG A CA 1
ATOM 3358 C C . ARG A 1 433 ? -2.822 45.938 34.656 1 47.31 433 ARG A C 1
ATOM 3360 O O . ARG A 1 433 ? -1.739 46.281 35.125 1 47.31 433 ARG A O 1
ATOM 3367 N N . LYS A 1 434 ? -3.756 45.125 35.312 1 48.38 434 LYS A N 1
ATOM 3368 C CA . LYS A 1 434 ? -3.414 44.594 36.625 1 48.38 434 LYS A CA 1
ATOM 3369 C C . LYS A 1 434 ? -2.814 43.188 36.531 1 48.38 434 LYS A C 1
ATOM 3371 O O . LYS A 1 434 ? -2.432 42.594 37.531 1 48.38 434 LYS A O 1
ATOM 3376 N N . VAL A 1 435 ? -2.725 42.75 35.219 1 54.81 435 VAL A N 1
ATOM 3377 C CA . VAL A 1 435 ? -2.379 41.344 35.156 1 54.81 435 VAL A CA 1
ATOM 3378 C C . VAL A 1 435 ? -1.129 41.156 34.312 1 54.81 435 VAL A C 1
ATOM 3380 O O . VAL A 1 435 ? -0.693 42.062 33.594 1 54.81 435 VAL A O 1
ATOM 3383 N N . SER A 1 436 ? -0.501 39.938 34.219 1 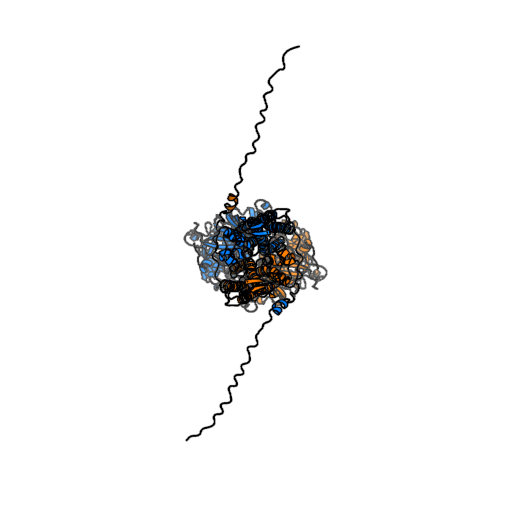65.62 436 SER A N 1
ATOM 3384 C CA . SER A 1 436 ? 0.719 39.469 33.594 1 65.62 436 SER A CA 1
ATOM 3385 C C . SER A 1 436 ? 0.638 39.562 32.094 1 65.62 436 SER A C 1
ATOM 3387 O O . SER A 1 436 ? -0.455 39.656 31.516 1 65.62 436 SER A O 1
ATOM 3389 N N . THR A 1 437 ? 1.734 40.031 31.453 1 76.5 437 THR A N 1
ATOM 3390 C CA . THR A 1 437 ? 1.85 40.031 30 1 76.5 437 THR A CA 1
ATOM 3391 C C . THR A 1 437 ? 1.78 38.625 29.438 1 76.5 437 THR A C 1
ATOM 3393 O O . THR A 1 437 ? 1.912 37.656 30.172 1 76.5 437 THR A O 1
ATOM 3396 N N . TYR A 1 438 ? 1.466 38.531 28.203 1 77.5 438 TYR A N 1
ATOM 3397 C CA . TYR A 1 438 ? 1.437 37.25 27.547 1 77.5 438 TYR A CA 1
ATOM 3398 C C . TYR A 1 438 ? 2.793 36.562 27.641 1 77.5 438 TYR A C 1
ATOM 3400 O O . TYR A 1 438 ? 2.865 35.312 27.734 1 77.5 438 TYR A O 1
ATOM 3408 N N . THR A 1 439 ? 3.812 37.344 27.656 1 84.12 439 THR A N 1
ATOM 3409 C CA . THR A 1 439 ? 5.152 36.781 27.781 1 84.12 439 THR A CA 1
ATOM 3410 C C . THR A 1 439 ? 5.355 36.156 29.156 1 84.12 439 THR A C 1
ATOM 3412 O O . THR A 1 439 ? 5.918 35.062 29.281 1 84.12 439 THR A O 1
ATOM 3415 N N . GLU A 1 440 ? 4.879 36.781 30.094 1 81.12 440 GLU A N 1
ATOM 3416 C CA . GLU A 1 440 ? 5.004 36.25 31.453 1 81.12 440 GLU A CA 1
ATOM 3417 C C . GLU A 1 440 ? 4.168 35 31.641 1 81.12 440 GLU A C 1
ATOM 3419 O O . GLU A 1 440 ? 4.594 34.062 32.312 1 81.12 440 GLU A O 1
ATOM 3424 N N . ALA A 1 441 ? 3.023 35.031 31.062 1 78.5 441 ALA A N 1
ATOM 3425 C CA . ALA A 1 441 ? 2.182 33.844 31.109 1 78.5 441 ALA A CA 1
ATOM 3426 C C . ALA A 1 441 ? 2.861 32.656 30.422 1 78.5 441 ALA A C 1
ATOM 3428 O O . ALA A 1 441 ? 2.779 31.531 30.906 1 78.5 441 ALA A O 1
ATOM 3429 N N . TYR A 1 442 ? 3.48 32.969 29.375 1 85.5 442 TYR A N 1
ATOM 3430 C CA . TYR A 1 442 ? 4.172 31.906 28.641 1 85.5 442 TYR A CA 1
ATOM 3431 C C . TYR A 1 442 ? 5.348 31.375 29.438 1 85.5 442 TYR A C 1
ATOM 3433 O O . TYR A 1 442 ? 5.629 30.172 29.406 1 85.5 442 TYR A O 1
ATOM 3441 N N . LEU A 1 443 ? 6.039 32.219 30.094 1 86.56 443 LEU A N 1
ATOM 3442 C CA . LEU A 1 443 ? 7.176 31.797 30.906 1 86.56 443 LEU A CA 1
ATOM 3443 C C . LEU A 1 443 ? 6.73 30.828 32 1 86.56 443 LEU A C 1
ATOM 3445 O O . LEU A 1 443 ? 7.504 29.969 32.406 1 86.56 443 LEU A O 1
ATOM 3449 N N . GLN A 1 444 ? 5.508 30.938 32.344 1 79.25 444 GLN A N 1
ATOM 3450 C CA . GLN A 1 444 ? 4.98 30.078 33.375 1 79.25 444 GLN A CA 1
ATOM 3451 C C . GLN A 1 444 ? 4.258 28.875 32.781 1 79.25 444 GLN A C 1
ATOM 3453 O O . GLN A 1 444 ? 3.695 28.062 33.531 1 79.25 444 GLN A O 1
ATOM 3458 N N . ASP A 1 445 ? 4.34 28.703 31.531 1 74.56 445 ASP A N 1
ATOM 3459 C CA . ASP A 1 445 ? 3.727 27.578 30.812 1 74.56 445 ASP A CA 1
ATOM 3460 C C . ASP A 1 445 ? 2.211 27.578 30.984 1 74.56 445 ASP A C 1
ATOM 3462 O O . ASP A 1 445 ? 1.605 26.531 31.219 1 74.56 445 ASP A O 1
ATOM 3466 N N . ILE A 1 446 ? 1.729 28.688 31.047 1 62.94 446 ILE A N 1
ATOM 3467 C CA . ILE A 1 446 ? 0.279 28.797 31.172 1 62.94 446 ILE A CA 1
ATOM 3468 C C . ILE A 1 446 ? -0.341 29.047 29.812 1 62.94 446 ILE A C 1
ATOM 3470 O O . ILE A 1 446 ? 0.153 29.891 29.047 1 62.94 446 ILE A O 1
ATOM 3474 N N . ASP A 1 447 ? -1.226 28.203 29.406 1 58.28 447 ASP A N 1
ATOM 3475 C CA . ASP A 1 447 ? -1.924 28.391 28.141 1 58.28 447 ASP A CA 1
ATOM 3476 C C . ASP A 1 447 ? -2.711 29.703 28.141 1 58.28 447 ASP A C 1
ATOM 3478 O O . ASP A 1 447 ? -3.346 30.047 29.141 1 58.28 447 ASP A O 1
ATOM 3482 N N . VAL A 1 448 ? -2.404 30.516 27.141 1 55.62 448 VAL A N 1
ATOM 3483 C CA . VAL A 1 448 ? -3.01 31.844 27.031 1 55.62 448 VAL A CA 1
ATOM 3484 C C . VAL A 1 448 ? -4.52 31.734 27.219 1 55.62 448 VAL A C 1
ATOM 3486 O O . VAL A 1 448 ? -5.156 32.656 27.719 1 55.62 448 VAL A O 1
ATOM 3489 N N . ALA A 1 449 ? -4.973 30.672 26.656 1 50.69 449 ALA A N 1
ATOM 3490 C CA . ALA A 1 449 ? -6.422 30.547 26.766 1 50.69 449 ALA A CA 1
ATOM 3491 C C . ALA A 1 449 ? -6.863 30.469 28.219 1 50.69 449 ALA A C 1
ATOM 3493 O O . ALA A 1 449 ? -8.055 30.609 28.516 1 50.69 449 ALA A O 1
ATOM 3494 N N . GLU A 1 450 ? -5.824 30.172 29.047 1 49.16 450 GLU A N 1
ATOM 3495 C CA . GLU A 1 450 ? -6.168 30.016 30.453 1 49.16 450 GLU A CA 1
ATOM 3496 C C . GLU A 1 450 ? -6.254 31.375 31.156 1 49.16 450 GLU A C 1
ATOM 3498 O O . GLU A 1 450 ? -5.32 32.156 31.078 1 49.16 450 GLU A O 1
ATOM 3503 N N . ILE A 1 451 ? -7.199 32.062 31.141 1 45.09 451 ILE A N 1
ATOM 3504 C CA . ILE A 1 451 ? -7.523 33.344 31.75 1 45.09 451 ILE A CA 1
ATOM 3505 C C . ILE A 1 451 ? -6.965 33.375 33.156 1 45.09 451 ILE A C 1
ATOM 3507 O O . ILE A 1 451 ? -7.668 33.062 34.125 1 45.09 451 ILE A O 1
ATOM 3511 N N . ILE A 1 452 ? -5.82 32.906 33.719 1 43.88 452 ILE A N 1
ATOM 3512 C CA . ILE A 1 452 ? -5.57 32.875 35.156 1 43.88 452 ILE A CA 1
ATOM 3513 C C . ILE A 1 452 ? -4.957 34.188 35.625 1 43.88 452 ILE A C 1
ATOM 3515 O O . ILE A 1 452 ? -4.086 34.75 34.938 1 43.88 452 ILE A O 1
ATOM 3519 N N . PRO A 1 453 ? -5.543 34.906 36.469 1 43.84 453 PRO A N 1
ATOM 3520 C CA . PRO A 1 453 ? -4.805 35.969 37.188 1 43.84 453 PRO A CA 1
ATOM 3521 C C . PRO A 1 453 ? -3.352 35.562 37.469 1 43.84 453 PRO A C 1
ATOM 3523 O O . PRO A 1 453 ? -3.09 34.656 38.25 1 43.84 453 PRO A O 1
ATOM 3526 N N . LEU A 1 454 ? -2.369 35.656 36.688 1 47 454 LEU A N 1
ATOM 3527 C CA . LEU A 1 454 ? -1.112 35.031 36.312 1 47 454 LEU A CA 1
ATOM 3528 C C . LEU A 1 454 ? -0.018 35.344 37.312 1 47 454 LEU A C 1
ATOM 3530 O O . LEU A 1 454 ? 0.96 34.594 37.438 1 47 454 LEU A O 1
ATOM 3534 N N . PRO A 1 455 ? 0.188 36.625 37.906 1 49.22 455 PRO A N 1
ATOM 3535 C CA . PRO A 1 455 ? 1.544 36.969 38.344 1 49.22 455 PRO A CA 1
ATOM 3536 C C . PRO A 1 455 ? 2.068 36.031 39.438 1 49.22 455 PRO A C 1
ATOM 3538 O O . PRO A 1 455 ? 3.279 35.844 39.562 1 49.22 455 PRO A O 1
ATOM 3541 N N . LYS A 1 456 ? 1.301 35.719 40.5 1 50.66 456 LYS A N 1
ATOM 3542 C CA . LYS A 1 456 ? 1.871 35.125 41.688 1 50.66 456 LYS A CA 1
ATOM 3543 C C . LYS A 1 456 ? 2.65 33.875 41.406 1 50.66 456 LYS A C 1
ATOM 3545 O O . LYS A 1 456 ? 3.514 33.469 42.188 1 50.66 456 LYS A O 1
ATOM 3550 N N . TYR A 1 457 ? 2.754 33.344 40.094 1 59.06 457 TYR A N 1
ATOM 3551 C CA . TYR A 1 457 ? 3.055 31.922 39.938 1 59.06 457 TYR A CA 1
ATOM 3552 C C . TYR A 1 457 ? 4.418 31.734 39.281 1 59.06 457 TYR A C 1
ATOM 3554 O O . TYR A 1 457 ? 4.961 30.625 39.281 1 59.06 457 TYR A O 1
ATOM 3562 N N . LEU A 1 458 ? 5.168 32.875 39 1 72.44 458 LEU A N 1
ATOM 3563 C CA . LEU A 1 458 ? 6.469 32.656 38.375 1 72.44 458 LEU A CA 1
ATOM 3564 C C . LEU A 1 458 ? 7.465 32.094 39.375 1 72.44 458 LEU A C 1
ATOM 3566 O O . LEU A 1 458 ? 8.312 31.266 39.031 1 72.44 458 LEU A O 1
ATOM 3570 N N . LEU A 1 459 ? 7.277 32.531 40.688 1 74.81 459 LEU A N 1
ATOM 3571 C CA . LEU A 1 459 ? 8.195 32.094 41.719 1 74.81 459 LEU A CA 1
ATOM 3572 C C . LEU A 1 459 ? 8.023 30.594 42 1 74.81 459 LEU A C 1
ATOM 3574 O O . LEU A 1 459 ? 8.914 29.969 42.562 1 74.81 459 LEU A O 1
ATOM 3578 N N . LYS A 1 460 ? 6.988 30.094 41.594 1 76.31 460 LYS A N 1
ATOM 3579 C CA . LYS A 1 460 ? 6.727 28.688 41.812 1 76.31 460 LYS A CA 1
ATOM 3580 C C . LYS A 1 460 ? 7.086 27.844 40.594 1 76.31 460 LYS A C 1
ATOM 3582 O O . LYS A 1 460 ? 7.059 26.609 40.656 1 76.31 460 LYS A O 1
ATOM 3587 N N . THR A 1 461 ? 7.461 28.484 39.594 1 84.5 461 THR A N 1
ATOM 3588 C CA . THR A 1 461 ? 7.812 27.766 38.375 1 84.5 461 THR A CA 1
ATOM 3589 C C . THR A 1 461 ? 9.266 27.297 38.406 1 84.5 461 THR A C 1
ATOM 3591 O O . THR A 1 461 ? 10.156 28.062 38.812 1 84.5 461 THR A O 1
ATOM 3594 N N . PRO A 1 462 ? 9.477 26.062 38.062 1 88.12 462 PRO A N 1
ATOM 3595 C CA . PRO A 1 462 ? 10.867 25.609 38.062 1 88.12 462 PRO A CA 1
ATOM 3596 C C . PRO A 1 462 ? 11.742 26.422 37.094 1 88.12 462 PRO A C 1
ATOM 3598 O O . PRO A 1 462 ? 11.297 26.812 36.031 1 88.12 462 PRO A O 1
ATOM 3601 N N . LEU A 1 463 ? 12.984 26.625 37.531 1 90.75 463 LEU A N 1
ATOM 3602 C CA . LEU A 1 463 ? 13.922 27.484 36.812 1 90.75 463 LEU A CA 1
ATOM 3603 C C . LEU A 1 463 ? 14.219 26.938 35.438 1 90.75 463 LEU A C 1
ATOM 3605 O O . LEU A 1 463 ? 14.422 27.688 34.469 1 90.75 463 LEU A O 1
ATOM 3609 N N . HIS A 1 464 ? 14.25 25.641 35.344 1 90.31 464 HIS A N 1
ATOM 3610 C CA . HIS A 1 464 ? 14.562 25.062 34.031 1 90.31 464 HIS A CA 1
ATOM 3611 C C . HIS A 1 464 ? 13.469 25.375 33 1 90.31 464 HIS A C 1
ATOM 3613 O O . HIS A 1 464 ? 13.758 25.609 31.828 1 90.31 464 HIS A O 1
ATOM 3619 N N . ASP A 1 465 ? 12.242 25.375 33.5 1 90.19 465 ASP A N 1
ATOM 3620 C CA . ASP A 1 465 ? 11.133 25.703 32.594 1 90.19 465 ASP A CA 1
ATOM 3621 C C . ASP A 1 465 ? 11.172 27.172 32.188 1 90.19 465 ASP A C 1
ATOM 3623 O O . ASP A 1 465 ? 10.938 27.5 31.016 1 90.19 465 ASP A O 1
ATOM 3627 N N . ILE A 1 466 ? 11.523 28 33.094 1 91.25 466 ILE A N 1
ATOM 3628 C CA . ILE A 1 466 ? 11.625 29.422 32.781 1 91.25 466 ILE A CA 1
ATOM 3629 C C . ILE A 1 466 ? 12.75 29.656 31.781 1 91.25 466 ILE A C 1
ATOM 3631 O O . ILE A 1 466 ? 12.594 30.453 30.859 1 91.25 466 ILE A O 1
ATOM 3635 N N . SER A 1 467 ? 13.844 28.953 32 1 94.31 467 SER A N 1
ATOM 3636 C CA . SER A 1 467 ? 14.969 29.094 31.094 1 94.31 467 SER A CA 1
ATOM 3637 C C . SER A 1 467 ? 14.602 28.688 29.672 1 94.31 467 SER A C 1
ATOM 3639 O O . SER A 1 467 ? 14.922 29.391 28.703 1 94.31 467 SER A O 1
ATOM 3641 N N . ASP A 1 468 ? 13.922 27.578 29.594 1 93.5 468 ASP A N 1
ATOM 3642 C CA . ASP A 1 468 ? 13.531 27.094 28.281 1 93.5 468 ASP A CA 1
ATOM 3643 C C . ASP A 1 468 ? 12.562 28.047 27.594 1 93.5 468 ASP A C 1
ATOM 3645 O O . ASP A 1 468 ? 12.742 28.391 26.422 1 93.5 468 ASP A O 1
ATOM 3649 N N . HIS A 1 469 ? 11.609 28.516 28.312 1 93.44 469 HIS A N 1
ATOM 3650 C CA . HIS A 1 469 ? 10.602 29.391 27.734 1 93.44 469 HIS A CA 1
ATOM 3651 C C . HIS A 1 469 ? 11.203 30.766 27.391 1 93.44 469 HIS A C 1
ATOM 3653 O O . HIS A 1 469 ? 10.828 31.375 26.391 1 93.44 469 HIS A O 1
ATOM 3659 N N . LEU A 1 470 ? 12.078 31.219 28.234 1 94.38 470 LEU A N 1
ATOM 3660 C CA . LEU A 1 470 ? 12.711 32.5 27.953 1 94.38 470 LEU A CA 1
ATOM 3661 C C . LEU A 1 470 ? 13.57 32.406 26.688 1 94.38 470 LEU A C 1
ATOM 3663 O O . LEU A 1 470 ? 13.602 33.344 25.891 1 94.38 470 LEU A O 1
ATOM 3667 N N . THR A 1 471 ? 14.266 31.328 26.578 1 95.94 471 THR A N 1
ATOM 3668 C CA . THR A 1 471 ? 15.031 31.109 25.359 1 95.94 471 THR A CA 1
ATOM 3669 C C . THR A 1 471 ? 14.117 31.156 24.125 1 95.94 471 THR A C 1
ATOM 3671 O O . THR A 1 471 ? 14.453 31.797 23.125 1 95.94 471 THR A O 1
ATOM 3674 N N . GLN A 1 472 ? 12.953 30.562 24.219 1 95.81 472 GLN A N 1
ATOM 3675 C CA . GLN A 1 472 ? 11.992 30.562 23.109 1 95.81 472 GLN A CA 1
ATOM 3676 C C . GLN A 1 472 ? 11.492 31.969 22.812 1 95.81 472 GLN A C 1
ATOM 3678 O O . GLN A 1 472 ? 11.414 32.375 21.641 1 95.81 472 GLN A O 1
ATOM 3683 N N . VAL A 1 473 ? 11.234 32.625 23.844 1 93.88 473 VAL A N 1
ATOM 3684 C CA . VAL A 1 473 ? 10.727 33.969 23.703 1 93.88 473 VAL A CA 1
ATOM 3685 C C . VAL A 1 473 ? 11.773 34.875 23.031 1 93.88 473 VAL A C 1
ATOM 3687 O O . VAL A 1 473 ? 11.484 35.562 22.062 1 93.88 473 VAL A O 1
ATOM 3690 N N . MET A 1 474 ? 12.977 34.781 23.5 1 92.69 474 MET A N 1
ATOM 3691 C CA . MET A 1 474 ? 14.07 35.625 23 1 92.69 474 MET A CA 1
ATOM 3692 C C . MET A 1 474 ? 14.352 35.312 21.531 1 92.69 474 MET A C 1
ATOM 3694 O O . MET A 1 474 ? 14.461 36.219 20.703 1 92.69 474 MET A O 1
ATOM 3698 N N . ASN A 1 475 ? 14.391 34.125 21.219 1 94.12 475 ASN A N 1
ATOM 3699 C CA . ASN A 1 475 ? 14.742 33.75 19.859 1 94.12 475 ASN A CA 1
ATOM 3700 C C . ASN A 1 475 ? 13.586 34 18.891 1 94.12 475 ASN A C 1
ATOM 3702 O O . ASN A 1 475 ? 13.812 34.344 17.719 1 94.12 475 ASN A O 1
ATOM 3706 N N . THR A 1 476 ? 12.352 33.75 19.359 1 93.69 476 THR A N 1
ATOM 3707 C CA . THR A 1 476 ? 11.203 34.062 18.5 1 93.69 476 THR A CA 1
ATOM 3708 C C . THR A 1 476 ? 11.188 35.531 18.109 1 93.69 476 THR A C 1
ATOM 3710 O O . THR A 1 476 ? 11.008 35.844 16.938 1 93.69 476 THR A O 1
ATOM 3713 N N . PHE A 1 477 ? 11.414 36.312 19.078 1 90.25 477 PHE A N 1
ATOM 3714 C CA . PHE A 1 477 ? 11.422 37.75 18.812 1 90.25 477 PHE A CA 1
ATOM 3715 C C . PHE A 1 477 ? 12.648 38.156 18 1 90.25 477 PHE A C 1
ATOM 3717 O O . PHE A 1 477 ? 12.578 39 17.125 1 90.25 477 PHE A O 1
ATOM 3724 N N . TYR A 1 478 ? 13.719 37.531 18.266 1 88.25 478 TYR A N 1
ATOM 3725 C CA . TYR A 1 478 ? 14.961 37.812 17.547 1 88.25 478 TYR A CA 1
ATOM 3726 C C . TYR A 1 478 ? 14.844 37.469 16.078 1 88.25 478 TYR A C 1
ATOM 3728 O O . TYR A 1 478 ? 15.156 38.281 15.203 1 88.25 478 TYR A O 1
ATOM 3736 N N . LEU A 1 479 ? 14.383 36.344 15.797 1 87.19 479 LEU A N 1
ATOM 3737 C CA . LEU A 1 479 ? 14.25 35.906 14.406 1 87.19 479 LEU A CA 1
ATOM 3738 C C . LEU A 1 479 ? 13.273 36.781 13.648 1 87.19 479 LEU A C 1
ATOM 3740 O O . LEU A 1 479 ? 13.5 37.094 12.477 1 87.19 479 LEU A O 1
ATOM 3744 N N . GLY A 1 480 ? 12.211 37.094 14.305 1 83.62 480 GLY A N 1
ATOM 3745 C CA . GLY A 1 480 ? 11.258 38 13.688 1 83.62 480 GLY A CA 1
ATOM 3746 C C . GLY A 1 480 ? 11.836 39.375 13.414 1 83.62 480 GLY A C 1
ATOM 3747 O O . GLY A 1 480 ? 11.492 40 12.414 1 83.62 480 GLY A O 1
ATOM 3748 N N . SER A 1 481 ? 12.727 39.75 14.281 1 81.56 481 SER A N 1
ATOM 3749 C CA . SER A 1 481 ? 13.312 41.062 14.156 1 81.56 481 SER A CA 1
ATOM 3750 C C . SER A 1 481 ? 14.305 41.125 13 1 81.56 481 SER A C 1
ATOM 3752 O O . SER A 1 481 ? 14.438 42.156 12.344 1 81.56 481 SER A O 1
ATOM 3754 N N . ILE A 1 482 ? 14.961 40.094 12.711 1 77.75 482 ILE A N 1
ATOM 3755 C CA . ILE A 1 482 ? 16 40.094 11.695 1 77.75 482 ILE A CA 1
ATOM 3756 C C . ILE A 1 482 ? 15.406 39.781 10.328 1 77.75 482 ILE A C 1
ATOM 3758 O O . ILE A 1 482 ? 15.891 40.25 9.297 1 77.75 482 ILE A O 1
ATOM 3762 N N . ALA A 1 483 ? 14.367 39 10.336 1 78.12 483 ALA A N 1
ATOM 3763 C CA . ALA A 1 483 ? 13.906 38.531 9.039 1 78.12 483 ALA A CA 1
ATOM 3764 C C . ALA A 1 483 ? 12.398 38.281 9.055 1 78.12 483 ALA A C 1
ATOM 3766 O O . ALA A 1 483 ? 11.93 37.219 8.625 1 78.12 483 ALA A O 1
ATOM 3767 N N . LEU A 1 484 ? 11.633 39.188 9.477 1 77.94 484 LEU A N 1
ATOM 3768 C CA . LEU A 1 484 ? 10.188 39.031 9.602 1 77.94 484 LEU A CA 1
ATOM 3769 C C . LEU A 1 484 ? 9.578 38.625 8.273 1 77.94 484 LEU A C 1
ATOM 3771 O O . LEU A 1 484 ? 8.805 37.656 8.211 1 77.94 484 LEU A O 1
ATOM 3775 N N . PRO A 1 485 ? 9.984 39.219 7.137 1 72.69 485 PRO A N 1
ATOM 3776 C CA . PRO A 1 485 ? 9.344 38.844 5.879 1 72.69 485 PRO A CA 1
ATOM 3777 C C . PRO A 1 485 ? 9.648 37.406 5.477 1 72.69 485 PRO A C 1
ATOM 3779 O O . PRO A 1 485 ? 8.781 36.719 4.922 1 72.69 485 PRO A O 1
ATOM 3782 N N . PHE A 1 486 ? 10.875 36.969 5.77 1 77.5 486 PHE A N 1
ATOM 3783 C CA . PHE A 1 486 ? 11.234 35.594 5.414 1 77.5 486 PHE A CA 1
ATOM 3784 C C . PHE A 1 486 ? 10.484 34.594 6.281 1 77.5 486 PHE A C 1
ATOM 3786 O O . PHE A 1 486 ? 10.125 33.5 5.816 1 77.5 486 PHE A O 1
ATOM 3793 N N . VAL A 1 487 ? 10.258 34.969 7.457 1 80.12 487 VAL A N 1
ATOM 3794 C CA . VAL A 1 487 ? 9.578 34.094 8.391 1 80.12 487 VAL A CA 1
ATOM 3795 C C . VAL A 1 487 ? 8.117 33.938 7.992 1 80.12 487 VAL A C 1
ATOM 3797 O O . VAL A 1 487 ? 7.547 32.844 8.078 1 80.12 487 VAL A O 1
ATOM 3800 N N . THR A 1 488 ? 7.547 35.031 7.477 1 75.38 488 THR A N 1
ATOM 3801 C CA . THR A 1 488 ? 6.102 35 7.266 1 75.38 488 THR A CA 1
ATOM 3802 C C . THR A 1 488 ? 5.77 34.656 5.816 1 75.38 488 THR A C 1
ATOM 3804 O O . THR A 1 488 ? 4.613 34.406 5.488 1 75.38 488 THR A O 1
ATOM 3807 N N . LEU A 1 489 ? 6.73 34.719 4.934 1 66.06 489 LEU A N 1
ATOM 3808 C CA . LEU A 1 489 ? 6.477 34.406 3.531 1 66.06 489 LEU A CA 1
ATOM 3809 C C . LEU A 1 489 ? 6.223 32.906 3.336 1 66.06 489 LEU A C 1
ATOM 3811 O O . LEU A 1 489 ? 5.516 32.531 2.408 1 66.06 489 LEU A O 1
ATOM 3815 N N . GLY A 1 490 ? 6.551 32.156 4.156 1 58.59 490 GLY A N 1
ATOM 3816 C CA . GLY A 1 490 ? 6.379 30.734 3.969 1 58.59 490 GLY A CA 1
ATOM 3817 C C . GLY A 1 490 ? 7.328 30.141 2.941 1 58.59 490 GLY A C 1
ATOM 3818 O O . GLY A 1 490 ? 8.328 30.766 2.58 1 58.59 490 GLY A O 1
ATOM 3819 N N . PRO A 1 491 ? 7.145 28.859 2.398 1 57.19 491 PRO A N 1
ATOM 3820 C CA . PRO A 1 491 ? 8.102 28.094 1.584 1 57.19 491 PRO A CA 1
ATOM 3821 C C . PRO A 1 491 ? 8.234 28.656 0.166 1 57.19 491 PRO A C 1
ATOM 3823 O O . PRO A 1 491 ? 9.188 28.328 -0.539 1 57.19 491 PRO A O 1
ATOM 3826 N N . ASN A 1 492 ? 7.277 29.453 -0.389 1 54.12 492 ASN A N 1
ATOM 3827 C CA . ASN A 1 492 ? 7.395 29.844 -1.792 1 54.12 492 ASN A CA 1
ATOM 3828 C C . ASN A 1 492 ? 7.961 31.25 -1.943 1 54.12 492 ASN A C 1
ATOM 3830 O O . ASN A 1 492 ? 7.301 32.219 -1.599 1 54.12 492 ASN A O 1
ATOM 3834 N N . LEU A 1 493 ? 9.328 31.281 -1.938 1 55.84 493 LEU A N 1
ATOM 3835 C CA . LEU A 1 493 ? 9.891 32.594 -2.314 1 55.84 493 LEU A CA 1
ATOM 3836 C C . LEU A 1 493 ? 9.555 32.906 -3.764 1 55.84 493 LEU A C 1
ATOM 3838 O O . LEU A 1 493 ? 9.836 32.125 -4.672 1 55.84 493 LEU A O 1
ATOM 3842 N N . PRO A 1 494 ? 8.578 33.875 -3.988 1 45.59 494 PRO A N 1
ATOM 3843 C CA . PRO A 1 494 ? 8.391 34.156 -5.41 1 45.59 494 PRO A CA 1
ATOM 3844 C C . PRO A 1 494 ? 9.703 34.375 -6.152 1 45.59 494 PRO A C 1
ATOM 3846 O O . PRO A 1 494 ? 10.672 34.875 -5.57 1 45.59 494 PRO A O 1
ATOM 3849 N N . SER A 1 495 ? 9.961 33.594 -7.176 1 40.19 495 SER A N 1
ATOM 3850 C CA . SER A 1 495 ? 11.117 33.812 -8.039 1 40.19 495 SER A CA 1
ATOM 3851 C C . SER A 1 495 ? 11.367 35.281 -8.273 1 40.19 495 SER A C 1
ATOM 3853 O O . SER A 1 495 ? 10.469 36.094 -8.078 1 40.19 495 SER A O 1
ATOM 3855 N N . GLU A 1 496 ? 12.555 35.75 -8.75 1 39.94 496 GLU A N 1
ATOM 3856 C CA . GLU A 1 496 ? 13.102 37.062 -9.047 1 39.94 496 GLU A CA 1
ATOM 3857 C C . GLU A 1 496 ? 12 38.031 -9.492 1 39.94 496 GLU A C 1
ATOM 3859 O O . GLU A 1 496 ? 12 39.188 -9.094 1 39.94 496 GLU A O 1
ATOM 3864 N N . GLY A 1 497 ? 11.328 37.844 -10.727 1 34.25 497 GLY A N 1
ATOM 3865 C CA . GLY A 1 497 ? 10.727 38.875 -11.555 1 34.25 497 GLY A CA 1
ATOM 3866 C C . GLY A 1 497 ? 9.461 39.438 -10.969 1 34.25 497 GLY A C 1
ATOM 3867 O O . GLY A 1 497 ? 8.992 40.5 -11.398 1 34.25 497 GLY A O 1
ATOM 3868 N N . ASN A 1 498 ? 8.617 38.688 -10.617 1 33.75 498 ASN A N 1
ATOM 3869 C CA . ASN A 1 498 ? 7.305 39.281 -10.367 1 33.75 498 ASN A CA 1
ATOM 3870 C C . ASN A 1 498 ? 7.246 39.938 -9 1 33.75 498 ASN A C 1
ATOM 3872 O O . ASN A 1 498 ? 6.176 40.031 -8.391 1 33.75 498 ASN A O 1
ATOM 3876 N N . TYR A 1 499 ? 8.273 40.156 -8.516 1 36.41 499 TYR A N 1
ATOM 3877 C CA . TYR A 1 499 ? 8.43 40.906 -7.273 1 36.41 499 TYR A CA 1
ATOM 3878 C C . TYR A 1 499 ? 7.719 42.25 -7.355 1 36.41 499 TYR A C 1
ATOM 3880 O O . TYR A 1 499 ? 7.746 43.031 -6.398 1 36.41 499 TYR A O 1
ATOM 3888 N N . SER A 1 500 ? 7.602 42.656 -8.555 1 36.38 500 SER A N 1
ATOM 3889 C CA . SER A 1 500 ? 7.051 44 -8.719 1 36.38 500 SER A CA 1
ATOM 3890 C C . SER A 1 500 ? 5.758 44.156 -7.93 1 36.38 500 SER A C 1
ATOM 3892 O O . SER A 1 500 ? 5.332 45.281 -7.656 1 36.38 500 SER A O 1
ATOM 3894 N N . LYS A 1 501 ? 5.023 43.156 -7.996 1 38.03 501 LYS A N 1
ATOM 3895 C CA . LYS A 1 501 ? 3.77 43.469 -7.316 1 38.03 501 LYS A CA 1
ATOM 3896 C C . LYS A 1 501 ? 3.969 43.531 -5.805 1 38.03 501 LYS A C 1
ATOM 3898 O O . LYS A 1 501 ? 3.086 44 -5.082 1 38.03 501 LYS A O 1
ATOM 3903 N N . TYR A 1 502 ? 4.906 42.719 -5.238 1 37.62 502 TYR A N 1
ATOM 3904 C CA . TYR A 1 502 ? 5.145 42.75 -3.799 1 37.62 502 TYR A CA 1
ATOM 3905 C C . TYR A 1 502 ? 6.066 43.906 -3.426 1 37.62 502 TYR A C 1
ATOM 3907 O O . TYR A 1 502 ? 7.027 44.188 -4.145 1 37.62 502 TYR A O 1
ATOM 3915 N N . SER A 1 503 ? 5.637 44.844 -2.594 1 39.41 503 SER A N 1
A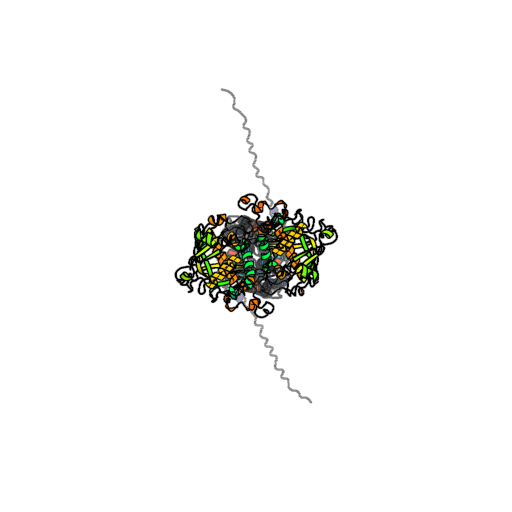TOM 3916 C CA . SER A 1 503 ? 6.105 46.188 -2.246 1 39.41 503 SER A CA 1
ATOM 3917 C C . SER A 1 503 ? 7.598 46.188 -1.929 1 39.41 503 SER A C 1
ATOM 3919 O O . SER A 1 503 ? 8.188 45.125 -1.7 1 39.41 503 SER A O 1
ATOM 3921 N N . GLU A 1 504 ? 8.188 47.438 -1.877 1 40.25 504 GLU A N 1
ATOM 3922 C CA . GLU A 1 504 ? 9.43 48.031 -1.388 1 40.25 504 GLU A CA 1
ATOM 3923 C C . GLU A 1 504 ? 9.922 47.344 -0.131 1 40.25 504 GLU A C 1
ATOM 3925 O O . GLU A 1 504 ? 11.117 47.344 0.16 1 40.25 504 GLU A O 1
ATOM 3930 N N . ALA A 1 505 ? 9.094 46.781 0.512 1 40.75 505 ALA A N 1
ATOM 3931 C CA . ALA A 1 505 ? 9.523 46.219 1.801 1 40.75 505 ALA A CA 1
ATOM 3932 C C . ALA A 1 505 ? 10.438 45.031 1.615 1 40.75 505 ALA A C 1
ATOM 3934 O O . ALA A 1 505 ? 11.375 44.812 2.385 1 40.75 505 ALA A O 1
ATOM 3935 N N . TYR A 1 506 ? 10.148 44.156 0.63 1 46.16 506 TYR A N 1
ATOM 3936 C CA . TYR A 1 506 ? 11.023 43.031 0.407 1 46.16 506 TYR A CA 1
ATOM 3937 C C . TYR A 1 506 ? 12.336 43.469 -0.234 1 46.16 506 TYR A C 1
ATOM 3939 O O . TYR A 1 506 ? 13.352 42.781 -0.103 1 46.16 506 TYR A O 1
ATOM 3947 N N . GLU A 1 507 ? 12.203 44.562 -0.991 1 45.62 507 GLU A N 1
ATOM 3948 C CA . GLU A 1 507 ? 13.453 45.094 -1.534 1 45.62 507 GLU A CA 1
ATOM 3949 C C . GLU A 1 507 ? 14.477 45.312 -0.428 1 45.62 507 GLU A C 1
ATOM 3951 O O . GLU A 1 507 ? 15.68 45.219 -0.663 1 45.62 507 GLU A O 1
ATOM 3956 N N . ALA A 1 508 ? 13.898 45.594 0.713 1 44.81 508 ALA A N 1
ATOM 3957 C CA . ALA A 1 508 ? 14.867 45.938 1.746 1 44.81 508 ALA A CA 1
ATOM 3958 C C . ALA A 1 508 ? 15.547 44.719 2.316 1 44.81 508 ALA A C 1
ATOM 3960 O O . ALA A 1 508 ? 16.516 44.812 3.072 1 44.81 508 ALA A O 1
ATOM 3961 N N . PHE A 1 509 ? 14.844 43.594 2.174 1 51 509 PHE A N 1
ATOM 3962 C CA . PHE A 1 509 ? 15.539 42.5 2.844 1 51 509 PHE A CA 1
ATOM 3963 C C . PHE A 1 509 ? 16.562 41.875 1.916 1 51 509 PHE A C 1
ATOM 3965 O O . PHE A 1 509 ? 16.234 41.5 0.786 1 51 509 PHE A O 1
ATOM 3972 N N . ASP A 1 510 ? 17.781 42.156 2.154 1 55.16 510 ASP A N 1
ATOM 3973 C CA . ASP A 1 510 ? 19.016 41.719 1.507 1 55.16 510 ASP A CA 1
ATOM 3974 C C . ASP A 1 510 ? 19.062 40.219 1.391 1 55.16 510 ASP A C 1
ATOM 3976 O O . ASP A 1 510 ? 19.125 39.5 2.402 1 55.16 510 ASP A O 1
ATOM 3980 N N . ARG A 1 511 ? 18.609 39.531 0.265 1 61 511 ARG A N 1
ATOM 3981 C CA . ARG A 1 511 ? 18.766 38.125 -0.039 1 61 511 ARG A CA 1
ATOM 3982 C C . ARG A 1 511 ? 20.172 37.656 0.273 1 61 511 ARG A C 1
ATOM 3984 O O . ARG A 1 511 ? 20.438 36.438 0.306 1 61 511 ARG A O 1
ATOM 3991 N N . SER A 1 512 ? 21.047 38.625 0.525 1 63.06 512 SER A N 1
ATOM 3992 C CA . SER A 1 512 ? 22.422 38.25 0.827 1 63.06 512 SER A CA 1
ATOM 3993 C C . SER A 1 512 ? 22.516 37.5 2.143 1 63.06 512 SER A C 1
ATOM 3995 O O . SER A 1 512 ? 23.5 36.812 2.404 1 63.06 512 SER A O 1
ATOM 3997 N N . SER A 1 513 ? 21.344 37.469 2.83 1 71.81 513 SER A N 1
ATOM 3998 C CA . SER A 1 513 ? 21.375 36.781 4.121 1 71.81 513 SER A CA 1
ATOM 3999 C C . SER A 1 513 ? 20.984 35.312 3.98 1 71.81 513 SER A C 1
ATOM 4001 O O . SER A 1 513 ? 21.078 34.562 4.945 1 71.81 513 SER A O 1
ATOM 4003 N N . LEU A 1 514 ? 20.75 35 2.709 1 77.69 514 LEU A N 1
ATOM 4004 C CA . LEU A 1 514 ? 20.375 33.594 2.49 1 77.69 514 LEU A CA 1
ATOM 4005 C C . LEU A 1 514 ? 21.594 32.781 2.057 1 77.69 514 LEU A C 1
ATOM 4007 O O . LEU A 1 514 ? 22.391 33.219 1.239 1 77.69 514 LEU A O 1
ATOM 4011 N N . ALA A 1 515 ? 21.797 31.703 2.771 1 82.69 515 ALA A N 1
ATOM 4012 C CA . ALA A 1 515 ? 22.828 30.734 2.393 1 82.69 515 ALA A CA 1
ATOM 4013 C C . ALA A 1 515 ? 22.234 29.594 1.563 1 82.69 515 ALA A C 1
ATOM 4015 O O . ALA A 1 515 ? 21.062 29.25 1.728 1 82.69 515 ALA A O 1
ATOM 4016 N N . SER A 1 516 ? 23 29.203 0.603 1 85.62 516 SER A N 1
ATOM 4017 C CA . SER A 1 516 ? 22.547 28.125 -0.264 1 85.62 516 SER A CA 1
ATOM 4018 C C . SER A 1 516 ? 23.234 26.797 0.083 1 85.62 516 SER A C 1
ATOM 4020 O O . SER A 1 516 ? 24.406 26.781 0.449 1 85.62 516 SER A O 1
ATOM 4022 N N . LEU A 1 517 ? 22.438 25.719 0.104 1 87.12 517 LEU A N 1
ATOM 4023 C CA . LEU A 1 517 ? 22.969 24.375 0.298 1 87.12 517 LEU A CA 1
ATOM 4024 C C . LEU A 1 517 ? 22.344 23.391 -0.675 1 87.12 517 LEU A C 1
ATOM 4026 O O . LEU A 1 517 ? 21.312 23.703 -1.286 1 87.12 517 LEU A O 1
ATOM 4030 N N . VAL A 1 518 ? 23.031 22.312 -0.863 1 85.69 518 VAL A N 1
ATOM 4031 C CA . VAL A 1 518 ? 22.531 21.281 -1.76 1 85.69 518 VAL A CA 1
ATOM 4032 C C . VAL A 1 518 ? 21.891 20.156 -0.945 1 85.69 518 VAL A C 1
ATOM 4034 O O . VAL A 1 518 ? 22.5 19.625 -0.015 1 85.69 518 VAL A O 1
ATOM 4037 N N . ALA A 1 519 ? 20.641 19.906 -1.177 1 85.81 519 ALA A N 1
ATOM 4038 C CA . ALA A 1 519 ? 19.891 18.844 -0.51 1 85.81 519 ALA A CA 1
ATOM 4039 C C . ALA A 1 519 ? 19.656 17.656 -1.446 1 85.81 519 ALA A C 1
ATOM 4041 O O . ALA A 1 519 ? 19.609 17.828 -2.666 1 85.81 519 ALA A O 1
ATOM 4042 N N . GLU A 1 520 ? 19.734 16.516 -0.879 1 84.06 520 GLU A N 1
ATOM 4043 C CA . GLU A 1 520 ? 19.359 15.312 -1.624 1 84.06 520 GLU A CA 1
ATOM 4044 C C . GLU A 1 520 ? 17.859 15.039 -1.501 1 84.06 520 GLU A C 1
ATOM 4046 O O . GLU A 1 520 ? 17.328 14.961 -0.393 1 84.06 520 GLU A O 1
ATOM 4051 N N . ARG A 1 521 ? 17.172 14.961 -2.531 1 79.38 521 ARG A N 1
ATOM 4052 C CA . ARG A 1 521 ? 15.734 14.695 -2.574 1 79.38 521 ARG A CA 1
ATOM 4053 C C . ARG A 1 521 ? 15.445 13.297 -3.105 1 79.38 521 ARG A C 1
ATOM 4055 O O . ARG A 1 521 ? 15.891 12.938 -4.199 1 79.38 521 ARG A O 1
ATOM 4062 N N . ALA A 1 522 ? 14.82 12.555 -2.271 1 74.5 522 ALA A N 1
ATOM 4063 C CA . ALA A 1 522 ? 14.391 11.219 -2.68 1 74.5 522 ALA A CA 1
ATOM 4064 C C . ALA A 1 522 ? 12.875 11.164 -2.855 1 74.5 522 ALA A C 1
ATOM 4066 O O . ALA A 1 522 ? 12.125 11.586 -1.971 1 74.5 522 ALA A O 1
ATOM 4067 N N . PHE A 1 523 ? 12.383 10.828 -3.941 1 73.44 523 PHE A N 1
ATOM 4068 C CA . PHE A 1 523 ? 10.945 10.711 -4.113 1 73.44 523 PHE A CA 1
ATOM 4069 C C . PHE A 1 523 ? 10.594 9.453 -4.898 1 73.44 523 PHE A C 1
ATOM 4071 O O . PHE A 1 523 ? 11.453 8.883 -5.578 1 73.44 523 PHE A O 1
ATOM 4078 N N . ARG A 1 524 ? 9.492 8.961 -4.383 1 71.06 524 ARG A N 1
ATOM 4079 C CA . ARG A 1 524 ? 8.938 7.785 -5.051 1 71.06 524 ARG A CA 1
ATOM 4080 C C . ARG A 1 524 ? 7.809 8.172 -5.996 1 71.06 524 ARG A C 1
ATOM 4082 O O . ARG A 1 524 ? 7.031 9.086 -5.703 1 71.06 524 ARG A O 1
ATOM 4089 N N . ASP A 1 525 ? 7.859 7.449 -7.078 1 67.75 525 ASP A N 1
ATOM 4090 C CA . ASP A 1 525 ? 6.762 7.711 -8 1 67.75 525 ASP A CA 1
ATOM 4091 C C . ASP A 1 525 ? 5.426 7.277 -7.402 1 67.75 525 ASP A C 1
ATOM 4093 O O . ASP A 1 525 ? 5.363 6.301 -6.656 1 67.75 525 ASP A O 1
ATOM 4097 N N . THR A 1 526 ? 4.48 8.07 -7.426 1 66.25 526 THR A N 1
ATOM 4098 C CA . THR A 1 526 ? 3.154 7.805 -6.887 1 66.25 526 THR A CA 1
ATOM 4099 C C . THR A 1 526 ? 2.529 6.582 -7.551 1 66.25 526 THR A C 1
ATOM 4101 O O . THR A 1 526 ? 1.725 5.879 -6.938 1 66.25 526 THR A O 1
ATOM 4104 N N . THR A 1 527 ? 2.914 6.426 -8.742 1 72.38 527 THR A N 1
ATOM 4105 C CA . THR A 1 527 ? 2.299 5.316 -9.469 1 72.38 527 THR A CA 1
ATOM 4106 C C . THR A 1 527 ? 3.295 4.18 -9.664 1 72.38 527 THR A C 1
ATOM 4108 O O . THR A 1 527 ? 4.469 4.418 -9.953 1 72.38 527 THR A O 1
ATOM 4111 N N . ALA A 1 528 ? 2.9 3.027 -9.172 1 82 528 ALA A N 1
ATOM 4112 C CA . ALA A 1 528 ? 3.742 1.853 -9.391 1 82 528 ALA A CA 1
ATOM 4113 C C . ALA A 1 528 ? 3.936 1.581 -10.875 1 82 528 ALA A C 1
ATOM 4115 O O . ALA A 1 528 ? 3.072 1.914 -11.695 1 82 528 ALA A O 1
ATOM 4116 N N . THR A 1 529 ? 5.191 1.232 -11.195 1 88.25 529 THR A N 1
ATOM 4117 C CA . THR A 1 529 ? 5.5 0.861 -12.57 1 88.25 529 THR A CA 1
ATOM 4118 C C . THR A 1 529 ? 5.754 -0.639 -12.688 1 88.25 529 THR A C 1
ATOM 4120 O O . THR A 1 529 ? 6.188 -1.273 -11.719 1 88.25 529 THR A O 1
ATOM 4123 N N . TYR A 1 530 ? 5.34 -1.209 -13.867 1 92.75 530 TYR A N 1
ATOM 4124 C CA . TYR A 1 530 ? 5.59 -2.625 -14.117 1 92.75 530 TYR A CA 1
ATOM 4125 C C . TYR A 1 530 ? 7.074 -2.879 -14.375 1 92.75 530 TYR A C 1
ATOM 4127 O O . TYR A 1 530 ? 7.711 -2.15 -15.133 1 92.75 530 TYR A O 1
ATOM 4135 N N . VAL A 1 531 ? 7.613 -3.809 -13.688 1 92.81 531 VAL A N 1
ATOM 4136 C CA . VAL A 1 531 ? 8.992 -4.219 -13.922 1 92.81 531 VAL A CA 1
ATOM 4137 C C . VAL A 1 531 ? 9.031 -5.688 -14.336 1 92.81 531 VAL A C 1
ATOM 4139 O O . VAL A 1 531 ? 8.523 -6.555 -13.625 1 92.81 531 VAL A O 1
ATOM 4142 N N . VAL A 1 532 ? 9.594 -5.898 -15.469 1 95.06 532 VAL A N 1
ATOM 4143 C CA . VAL A 1 532 ? 9.703 -7.254 -16 1 95.06 532 VAL A CA 1
ATOM 4144 C C . VAL A 1 532 ? 10.984 -7.91 -15.508 1 95.06 532 VAL A C 1
ATOM 4146 O O . VAL A 1 532 ? 12.031 -7.262 -15.43 1 95.06 532 VAL A O 1
ATOM 4149 N N . ASN A 1 533 ? 10.859 -9.188 -15.039 1 95 533 ASN A N 1
ATOM 4150 C CA . ASN A 1 533 ? 12.031 -10 -14.727 1 95 533 ASN A CA 1
ATOM 4151 C C . ASN A 1 533 ? 12.602 -10.664 -15.977 1 95 533 ASN A C 1
ATOM 4153 O O . ASN A 1 533 ? 12.086 -11.688 -16.422 1 95 533 ASN A O 1
ATOM 4157 N N . TRP A 1 534 ? 13.695 -10.227 -16.469 1 94.5 534 TRP A N 1
ATOM 4158 C CA . TRP A 1 534 ? 14.266 -10.68 -17.734 1 94.5 534 TRP A CA 1
ATOM 4159 C C . TRP A 1 534 ? 14.766 -12.117 -17.625 1 94.5 534 TRP A C 1
ATOM 4161 O O . TRP A 1 534 ? 14.688 -12.891 -18.594 1 94.5 534 TRP A O 1
ATOM 4171 N N . GLY A 1 535 ? 15.305 -12.469 -16.453 1 94.44 535 GLY A N 1
ATOM 4172 C CA . GLY A 1 535 ? 15.719 -13.852 -16.25 1 94.44 535 GLY A CA 1
ATOM 4173 C C . GLY A 1 535 ? 14.594 -14.852 -16.469 1 94.44 535 GLY A C 1
ATOM 4174 O O . GLY A 1 535 ? 14.742 -15.805 -17.234 1 94.44 535 GLY A O 1
ATOM 4175 N N . TRP A 1 536 ? 13.492 -14.586 -15.898 1 95.12 536 TRP A N 1
ATOM 4176 C CA . TRP A 1 536 ? 12.352 -15.492 -15.992 1 95.12 536 TRP A CA 1
ATOM 4177 C C . TRP A 1 536 ? 11.688 -15.391 -17.359 1 95.12 536 TRP A C 1
ATOM 4179 O O . TRP A 1 536 ? 11.133 -16.375 -17.859 1 95.12 536 TRP A O 1
ATOM 4189 N N . THR A 1 537 ? 11.766 -14.203 -18 1 95.75 537 THR A N 1
ATOM 4190 C CA . THR A 1 537 ? 11.227 -14.047 -19.344 1 95.75 537 THR A CA 1
ATOM 4191 C C . THR A 1 537 ? 12 -14.914 -20.344 1 95.75 537 THR A C 1
ATOM 4193 O O . THR A 1 537 ? 11.398 -15.586 -21.188 1 95.75 537 THR A O 1
ATOM 4196 N N . VAL A 1 538 ? 13.258 -14.984 -20.203 1 95.69 538 VAL A N 1
ATOM 4197 C CA . VAL A 1 538 ? 14.094 -15.797 -21.078 1 95.69 538 VAL A CA 1
ATOM 4198 C C . VAL A 1 538 ? 13.805 -17.281 -20.844 1 95.69 538 VAL A C 1
ATOM 4200 O O . VAL A 1 538 ? 13.727 -18.062 -21.797 1 95.69 538 VAL A O 1
ATOM 4203 N N . VAL A 1 539 ? 13.609 -17.641 -19.578 1 96 539 VAL A N 1
ATOM 4204 C CA . VAL A 1 539 ? 13.312 -19.031 -19.25 1 96 539 VAL A CA 1
ATOM 4205 C C . VAL A 1 539 ? 11.977 -19.438 -19.891 1 96 539 VAL A C 1
ATOM 4207 O O . VAL A 1 539 ? 11.859 -20.516 -20.469 1 96 539 VAL A O 1
ATOM 4210 N N . LEU A 1 540 ? 11 -18.594 -19.828 1 96.38 540 LEU A N 1
ATOM 4211 C CA . LEU A 1 540 ? 9.695 -18.875 -20.422 1 96.38 540 LEU A CA 1
ATOM 4212 C C . LEU A 1 540 ? 9.789 -18.984 -21.938 1 96.38 540 LEU A C 1
ATOM 4214 O O . LEU A 1 540 ? 9.203 -19.875 -22.547 1 96.38 540 LEU A O 1
ATOM 4218 N N . LEU A 1 541 ? 10.562 -18.172 -22.547 1 95.94 541 LEU A N 1
ATOM 4219 C CA . LEU A 1 541 ? 10.727 -18.188 -24 1 95.94 541 LEU A CA 1
ATOM 4220 C C . LEU A 1 541 ? 11.484 -19.438 -24.438 1 95.94 541 LEU A C 1
ATOM 4222 O O . LEU A 1 541 ? 11.117 -20.078 -25.438 1 95.94 541 LEU A O 1
ATOM 4226 N N . LEU A 1 542 ? 12.5 -19.812 -23.703 1 95.5 542 LEU A N 1
ATOM 4227 C CA . LEU A 1 542 ? 13.25 -21.031 -24.016 1 95.5 542 LEU A CA 1
ATOM 4228 C C . LEU A 1 542 ? 12.375 -22.266 -23.859 1 95.5 542 LEU A C 1
ATOM 4230 O O . LEU A 1 542 ? 12.43 -23.172 -24.688 1 95.5 542 LEU A O 1
ATOM 4234 N N . ALA A 1 543 ? 11.594 -22.266 -22.781 1 95.75 543 ALA A N 1
ATOM 4235 C CA . ALA A 1 543 ? 10.68 -23.375 -22.578 1 95.75 543 ALA A CA 1
ATOM 4236 C C . ALA A 1 543 ? 9.641 -23.469 -23.688 1 95.75 543 ALA A C 1
ATOM 4238 O O . ALA A 1 543 ? 9.305 -24.547 -24.156 1 95.75 543 ALA A O 1
ATOM 4239 N N . SER A 1 544 ? 9.164 -22.328 -24.109 1 94.44 544 SER A N 1
ATOM 4240 C CA . SER A 1 544 ? 8.203 -22.297 -25.219 1 94.44 544 SER A CA 1
ATOM 4241 C C . SER A 1 544 ? 8.844 -22.734 -26.531 1 94.44 544 SER A C 1
ATOM 4243 O O . SER A 1 544 ? 8.211 -23.391 -27.344 1 94.44 544 SER A O 1
ATOM 4245 N N . LEU A 1 545 ? 10.094 -22.469 -26.688 1 93.88 545 LEU A N 1
ATOM 4246 C CA . LEU A 1 545 ? 10.82 -22.906 -27.875 1 93.88 545 LEU A CA 1
ATOM 4247 C C . LEU A 1 545 ? 10.992 -24.422 -27.891 1 93.88 545 LEU A C 1
ATOM 4249 O O . LEU A 1 545 ? 10.922 -25.047 -28.953 1 93.88 545 LEU A O 1
ATOM 4253 N N . VAL A 1 546 ? 11.242 -24.938 -26.719 1 94.38 546 VAL A N 1
ATOM 4254 C CA . VAL A 1 546 ? 11.336 -26.391 -26.609 1 94.38 546 VAL A CA 1
ATOM 4255 C C . VAL A 1 546 ? 10 -27.031 -27 1 94.38 546 VAL A C 1
ATOM 4257 O O . VAL A 1 546 ? 9.961 -28.047 -27.703 1 94.38 546 VAL A O 1
ATOM 4260 N N . LEU A 1 547 ? 8.922 -26.406 -26.609 1 93.62 547 LEU A N 1
ATOM 4261 C CA . LEU A 1 547 ? 7.59 -26.891 -26.938 1 93.62 547 LEU A CA 1
ATOM 4262 C C . LEU A 1 547 ? 7.348 -26.828 -28.438 1 93.62 547 LEU A C 1
ATOM 4264 O O . LEU A 1 547 ? 6.852 -27.797 -29.047 1 93.62 547 LEU A O 1
ATOM 4268 N N . ILE A 1 548 ? 7.707 -25.781 -29.031 1 92.81 548 ILE A N 1
ATOM 4269 C CA . ILE A 1 548 ? 7.535 -25.609 -30.469 1 92.81 548 ILE A CA 1
ATOM 4270 C C . ILE A 1 548 ? 8.43 -26.609 -31.203 1 92.81 548 ILE A C 1
ATOM 4272 O O . ILE A 1 548 ? 7.988 -27.25 -32.156 1 92.81 548 ILE A O 1
ATOM 4276 N N . GLY A 1 549 ? 9.648 -26.719 -30.75 1 92.69 549 GLY A N 1
ATOM 4277 C CA . GLY A 1 549 ? 10.562 -27.688 -31.359 1 92.69 549 GLY A CA 1
ATOM 4278 C C . GLY A 1 549 ? 10.055 -29.109 -31.281 1 92.69 549 GLY A C 1
ATOM 4279 O O . GLY A 1 549 ? 10.148 -29.859 -32.25 1 92.69 549 GLY A O 1
ATOM 4280 N N . ALA A 1 550 ? 9.516 -29.484 -30.094 1 93.5 550 ALA A N 1
ATOM 4281 C CA . ALA A 1 550 ? 8.969 -30.828 -29.922 1 93.5 550 ALA A CA 1
ATOM 4282 C C . ALA A 1 550 ? 7.777 -31.062 -30.844 1 93.5 550 ALA A C 1
ATOM 4284 O O . ALA A 1 550 ? 7.598 -32.156 -31.375 1 93.5 550 ALA A O 1
ATOM 4285 N N . SER A 1 551 ? 6.961 -30.016 -31.031 1 91.94 551 SER A N 1
ATOM 4286 C CA . SER A 1 551 ? 5.82 -30.141 -31.922 1 91.94 551 SER A CA 1
ATOM 4287 C C . SER A 1 551 ? 6.273 -30.328 -33.375 1 91.94 551 SER A C 1
ATOM 4289 O O . SER A 1 551 ? 5.684 -31.109 -34.125 1 91.94 551 SER A O 1
ATOM 4291 N N . VAL A 1 552 ? 7.312 -29.75 -33.75 1 90.81 552 VAL A N 1
ATOM 4292 C CA . VAL A 1 552 ? 7.844 -29.859 -35.094 1 90.81 552 VAL A CA 1
ATOM 4293 C C . VAL A 1 552 ? 8.477 -31.234 -35.281 1 90.81 552 VAL A C 1
ATOM 4295 O O . VAL A 1 552 ? 8.266 -31.891 -36.312 1 90.81 552 VAL A O 1
ATOM 4298 N N . VAL A 1 553 ? 9.188 -31.656 -34.281 1 90.88 553 VAL A N 1
ATOM 4299 C CA . VAL A 1 553 ? 9.82 -32.969 -34.344 1 90.88 553 VAL A CA 1
ATOM 4300 C C . VAL A 1 553 ? 8.742 -34.062 -34.469 1 90.88 553 VAL A C 1
ATOM 4302 O O . VAL A 1 553 ? 8.859 -34.969 -35.25 1 90.88 553 VAL A O 1
ATOM 4305 N N . SER A 1 554 ? 7.723 -33.906 -33.594 1 90.25 554 SER A N 1
ATOM 4306 C CA . SER A 1 554 ? 6.625 -34.875 -33.625 1 90.25 554 SER A CA 1
ATOM 4307 C C . SER A 1 554 ? 5.977 -34.906 -35.031 1 90.25 554 SER A C 1
ATOM 4309 O O . SER A 1 554 ? 5.66 -35.969 -35.531 1 90.25 554 SER A O 1
ATOM 4311 N N . PHE A 1 555 ? 5.867 -33.812 -35.625 1 88.5 555 PHE A N 1
ATOM 4312 C CA . PHE A 1 555 ? 5.254 -33.719 -36.938 1 88.5 555 PHE A CA 1
ATOM 4313 C C . PHE A 1 555 ? 6.145 -34.344 -38 1 88.5 555 PHE A C 1
ATOM 4315 O O . PHE A 1 555 ? 5.668 -35.125 -38.844 1 88.5 555 PHE A O 1
ATOM 4322 N N . LEU A 1 556 ? 7.414 -34.094 -38.031 1 89.56 556 LEU A N 1
ATOM 4323 C CA . LEU A 1 556 ? 8.344 -34.594 -39.031 1 89.56 556 LEU A CA 1
ATOM 4324 C C . LEU A 1 556 ? 8.516 -36.094 -38.875 1 89.56 556 LEU A C 1
ATOM 4326 O O . LEU A 1 556 ? 8.547 -36.812 -39.875 1 89.56 556 LEU A O 1
ATOM 4330 N N . VAL A 1 557 ? 8.57 -36.562 -37.625 1 89.5 557 VAL A N 1
ATOM 4331 C CA . VAL A 1 557 ? 8.758 -38 -37.375 1 89.5 557 VAL A CA 1
ATOM 4332 C C . VAL A 1 557 ? 7.48 -38.75 -37.75 1 89.5 557 VAL A C 1
ATOM 4334 O O . VAL A 1 557 ? 7.543 -39.875 -38.281 1 89.5 557 VAL A O 1
ATOM 4337 N N . ALA A 1 558 ? 6.359 -38.188 -37.5 1 84.88 558 ALA A N 1
ATOM 4338 C CA . ALA A 1 558 ? 5.086 -38.812 -37.812 1 84.88 558 ALA A CA 1
ATOM 4339 C C . ALA A 1 558 ? 4.922 -39 -39.312 1 84.88 558 ALA A C 1
ATOM 4341 O O . ALA A 1 558 ? 4.289 -39.938 -39.781 1 84.88 558 ALA A O 1
ATOM 4342 N N . ARG A 1 559 ? 5.543 -38.156 -40.094 1 83.81 559 ARG A N 1
ATOM 4343 C CA . ARG A 1 559 ? 5.438 -38.219 -41.562 1 83.81 559 ARG A CA 1
ATOM 4344 C C . ARG A 1 559 ? 6.367 -39.281 -42.125 1 83.81 559 ARG A C 1
ATOM 4346 O O . ARG A 1 559 ? 6.137 -39.812 -43.219 1 83.81 559 ARG A O 1
ATOM 4353 N N . GLN A 1 560 ? 7.312 -39.656 -41.344 1 84.19 560 GLN A N 1
ATOM 4354 C CA . GLN A 1 560 ? 8.289 -40.625 -41.812 1 84.19 560 GLN A CA 1
ATOM 4355 C C . GLN A 1 560 ? 7.926 -42.031 -41.375 1 84.19 560 GLN A C 1
ATOM 4357 O O . GLN A 1 560 ? 8.477 -43.031 -41.875 1 84.19 560 GLN A O 1
ATOM 4362 N N . SER A 1 561 ? 7.047 -42.094 -40.406 1 83.44 561 SER A N 1
ATOM 4363 C CA . SER A 1 561 ? 6.668 -43.406 -39.906 1 83.44 561 SER A CA 1
ATOM 4364 C C . SER A 1 561 ? 5.371 -43.906 -40.531 1 83.44 561 SER A C 1
ATOM 4366 O O . SER A 1 561 ? 4.398 -43.156 -40.625 1 83.44 561 SER A O 1
ATOM 4368 N N . LEU A 1 562 ? 5.391 -45.188 -41.094 1 84 562 LEU A N 1
ATOM 4369 C CA . LEU A 1 562 ? 4.23 -45.75 -41.781 1 84 562 LEU A CA 1
ATOM 4370 C C . LEU A 1 562 ? 3.543 -46.781 -40.906 1 84 562 LEU A C 1
ATOM 4372 O O . LEU A 1 562 ? 2.324 -46.969 -40.969 1 84 562 LEU A O 1
ATOM 4376 N N . ASN A 1 563 ? 4.305 -47.438 -40 1 85.94 563 ASN A N 1
ATOM 4377 C CA . ASN A 1 563 ? 3.771 -48.531 -39.219 1 85.94 563 ASN A CA 1
ATOM 4378 C C . ASN A 1 563 ? 2.803 -48.031 -38.156 1 85.94 563 ASN A C 1
ATOM 4380 O O . ASN A 1 563 ? 2.926 -46.906 -37.656 1 85.94 563 ASN A O 1
ATOM 4384 N N . PRO A 1 564 ? 1.791 -48.75 -37.844 1 84.81 564 PRO A N 1
ATOM 4385 C CA . PRO A 1 564 ? 0.866 -48.375 -36.781 1 84.81 564 PRO A CA 1
ATOM 4386 C C . PRO A 1 564 ? 1.521 -48.375 -35.406 1 84.81 564 PRO A C 1
ATOM 4388 O O . PRO A 1 564 ? 2.543 -49.031 -35.219 1 84.81 564 PRO A O 1
ATOM 4391 N N . ASP A 1 565 ? 0.967 -47.625 -34.531 1 83.06 565 ASP A N 1
ATOM 4392 C CA . ASP A 1 565 ? 1.498 -47.531 -33.156 1 83.06 565 ASP A CA 1
ATOM 4393 C C . ASP A 1 565 ? 1.011 -48.719 -32.312 1 83.06 565 ASP A C 1
ATOM 4395 O O . ASP A 1 565 ? -0.184 -48.844 -32.031 1 83.06 565 ASP A O 1
ATOM 4399 N N . ILE A 1 566 ? 1.94 -49.562 -31.875 1 79.94 566 ILE A N 1
ATOM 4400 C CA . ILE A 1 566 ? 1.56 -50.719 -31.078 1 79.94 566 ILE A CA 1
ATOM 4401 C C . ILE A 1 566 ? 2.414 -50.781 -29.812 1 79.94 566 ILE A C 1
ATOM 4403 O O . ILE A 1 566 ? 2.311 -51.719 -29.031 1 79.94 566 ILE A O 1
ATOM 4407 N N . ILE A 1 567 ? 3.213 -49.812 -29.625 1 72.5 567 ILE A N 1
ATOM 4408 C CA . ILE A 1 567 ? 4.215 -49.938 -28.562 1 72.5 567 ILE A CA 1
ATOM 4409 C C . ILE A 1 567 ? 3.578 -49.625 -27.219 1 72.5 567 ILE A C 1
ATOM 4411 O O . ILE A 1 567 ? 3 -48.531 -27.031 1 72.5 567 ILE A O 1
ATOM 4415 N N . GLY A 1 568 ? 3.498 -50.562 -26.406 1 73.69 568 GLY A N 1
ATOM 4416 C CA . GLY A 1 568 ? 3.309 -50.406 -24.969 1 73.69 568 GLY A CA 1
ATOM 4417 C C . GLY A 1 568 ? 4.582 -50.625 -24.172 1 73.69 568 GLY A C 1
ATOM 4418 O O . GLY A 1 568 ? 5.477 -49.781 -24.188 1 73.69 568 GLY A O 1
ATOM 4419 N N . TYR A 1 569 ? 4.727 -51.875 -23.672 1 71.31 569 TYR A N 1
ATOM 4420 C CA . TYR A 1 569 ? 6.031 -52.406 -23.266 1 71.31 569 TYR A CA 1
ATOM 4421 C C . TYR A 1 569 ? 6.738 -53.062 -24.438 1 71.31 569 TYR A C 1
ATOM 4423 O O . TYR A 1 569 ? 6.195 -54 -25.047 1 71.31 569 TYR A O 1
ATOM 4431 N N . ALA A 1 570 ? 7.871 -52.438 -24.781 1 76.38 570 ALA A N 1
ATOM 4432 C CA . ALA A 1 570 ? 8.633 -53.094 -25.859 1 76.38 570 ALA A CA 1
ATOM 4433 C C . ALA A 1 570 ? 9.023 -54.5 -25.484 1 76.38 570 ALA A C 1
ATOM 4435 O O . ALA A 1 570 ? 9.078 -55.375 -26.359 1 76.38 570 ALA A O 1
ATOM 4436 N N . SER A 1 571 ? 9.156 -54.656 -24.203 1 81.19 571 SER A N 1
ATOM 4437 C CA . SER A 1 571 ? 9.562 -55.969 -23.734 1 81.19 571 SER A CA 1
ATOM 4438 C C . SER A 1 571 ? 8.422 -57 -23.844 1 81.19 571 SER A C 1
ATOM 4440 O O . SER A 1 571 ? 8.656 -58.188 -24.047 1 81.19 571 SER A O 1
ATOM 4442 N N . THR A 1 572 ? 7.234 -56.5 -23.75 1 82.56 572 THR A N 1
ATOM 4443 C CA . THR A 1 572 ? 6.082 -57.375 -23.812 1 82.56 572 THR A CA 1
ATOM 4444 C C . THR A 1 572 ? 5.863 -57.875 -25.234 1 82.56 572 THR A C 1
ATOM 4446 O O . THR A 1 572 ? 5.316 -58.969 -25.438 1 82.56 572 THR A O 1
ATOM 4449 N N . LEU A 1 573 ? 6.355 -57.188 -26.188 1 82.75 573 LEU A N 1
ATOM 4450 C CA . LEU A 1 573 ? 6.219 -57.562 -27.578 1 82.75 573 LEU A CA 1
ATOM 4451 C C . LEU A 1 573 ? 7.121 -58.75 -27.922 1 82.75 573 LEU A C 1
ATOM 4453 O O . LEU A 1 573 ? 6.902 -59.438 -28.922 1 82.75 573 LEU A O 1
ATOM 4457 N N . THR A 1 574 ? 8.07 -59 -27.062 1 83.69 574 THR A N 1
ATOM 4458 C CA . THR A 1 574 ? 9.016 -60.094 -27.328 1 83.69 574 THR A CA 1
ATOM 4459 C C . THR A 1 574 ? 8.531 -61.406 -26.703 1 83.69 574 THR A C 1
ATOM 4461 O O . THR A 1 574 ? 9.078 -62.469 -26.984 1 83.69 574 THR A O 1
ATOM 4464 N N . ARG A 1 575 ? 7.418 -61.188 -26 1 82.06 575 ARG A N 1
ATOM 4465 C CA . ARG A 1 575 ? 6.895 -62.406 -25.375 1 82.06 575 ARG A CA 1
ATOM 4466 C C . ARG A 1 575 ? 6.168 -63.281 -26.391 1 82.06 575 ARG A C 1
ATOM 4468 O O . ARG A 1 575 ? 5.27 -62.781 -27.094 1 82.06 575 ARG A O 1
ATOM 4475 N N . GLU A 1 576 ? 6.566 -64.438 -26.562 1 77.44 576 GLU A N 1
ATOM 4476 C CA . GLU A 1 576 ? 5.941 -65.5 -27.422 1 77.44 576 GLU A CA 1
ATOM 4477 C C . GLU A 1 576 ? 5.867 -65 -28.875 1 77.44 576 GLU A C 1
ATOM 4479 O O . GLU A 1 576 ? 4.863 -65.188 -29.562 1 77.44 576 GLU A O 1
ATOM 4484 N N . ALA A 1 577 ? 6.848 -64.188 -29.234 1 78.75 577 ALA A N 1
ATOM 4485 C CA . ALA A 1 577 ? 6.902 -63.719 -30.609 1 78.75 577 ALA A CA 1
ATOM 4486 C C . ALA A 1 577 ? 7.371 -64.812 -31.547 1 78.75 577 ALA A C 1
ATOM 4488 O O . ALA A 1 577 ? 8.5 -65.312 -31.422 1 78.75 577 ALA A O 1
ATOM 4489 N N . PRO A 1 578 ? 6.484 -65.25 -32.406 1 79.5 578 PRO A N 1
ATOM 4490 C CA . PRO A 1 578 ? 6.812 -66.438 -33.25 1 79.5 578 PRO A CA 1
ATOM 4491 C C . PRO A 1 578 ? 7.996 -66.125 -34.156 1 79.5 578 PRO A C 1
ATOM 4493 O O . PRO A 1 578 ? 8.719 -67.062 -34.531 1 79.5 578 PRO A O 1
ATOM 4496 N N . TYR A 1 579 ? 8.227 -64.938 -34.562 1 82.5 579 TYR A N 1
ATOM 4497 C CA . TYR A 1 579 ? 9.25 -64.688 -35.562 1 82.5 579 TYR A CA 1
ATOM 4498 C C . TYR A 1 579 ? 10.523 -64.188 -34.906 1 82.5 579 TYR A C 1
ATOM 4500 O O . TYR A 1 579 ? 11.445 -63.719 -35.594 1 82.5 579 TYR A O 1
ATOM 4508 N N . LEU A 1 580 ? 10.539 -64.125 -33.562 1 82.88 580 LEU A N 1
ATOM 4509 C CA . LEU A 1 580 ? 11.727 -63.75 -32.844 1 82.88 580 LEU A CA 1
ATOM 4510 C C . LEU A 1 580 ? 12.461 -64.938 -32.281 1 82.88 580 LEU A C 1
ATOM 4512 O O . LEU A 1 580 ? 11.883 -65.75 -31.531 1 82.88 580 LEU A O 1
ATOM 4516 N N . PRO A 1 581 ? 13.664 -65.125 -32.75 1 78.12 581 PRO A N 1
ATOM 4517 C CA . PRO A 1 581 ? 14.422 -66.312 -32.281 1 78.12 581 PRO A CA 1
ATOM 4518 C C . PRO A 1 581 ? 14.875 -66.125 -30.828 1 78.12 581 PRO A C 1
ATOM 4520 O O . PRO A 1 581 ? 16.078 -66 -30.562 1 78.12 581 PRO A O 1
ATOM 4523 N N . LEU A 1 582 ? 14.031 -65.938 -29.859 1 75.88 582 LEU A N 1
ATOM 4524 C CA . LEU A 1 582 ? 14.359 -65.812 -28.453 1 75.88 582 LEU A CA 1
ATOM 4525 C C . LEU A 1 582 ? 13.672 -66.875 -27.641 1 75.88 582 LEU A C 1
ATOM 4527 O O . LEU A 1 582 ? 12.609 -67.375 -28.016 1 75.88 582 LEU A O 1
ATOM 4531 N N . PRO A 1 583 ? 14.492 -67.438 -26.688 1 61.59 583 PRO A N 1
ATOM 4532 C CA . PRO A 1 583 ? 13.867 -68.438 -25.875 1 61.59 583 PRO A CA 1
ATOM 4533 C C . PRO A 1 583 ? 12.562 -68 -25.219 1 61.59 583 PRO A C 1
ATOM 4535 O O . PRO A 1 583 ? 12.445 -66.875 -24.812 1 61.59 583 PRO A O 1
ATOM 4538 N N . SER A 1 584 ? 11.477 -68.75 -25.547 1 61.47 584 SER A N 1
ATOM 4539 C CA . SER A 1 584 ? 10.141 -68.438 -25.031 1 61.47 584 SER A CA 1
ATOM 4540 C C . SER A 1 584 ? 10.117 -68.5 -23.5 1 61.47 584 SER A C 1
ATOM 4542 O O . SER A 1 584 ? 9.109 -68.188 -22.875 1 61.47 584 SER A O 1
ATOM 4544 N N . ALA A 1 585 ? 11.297 -68.75 -22.922 1 61.41 585 ALA A N 1
ATOM 4545 C CA . ALA A 1 585 ? 11.383 -69 -21.484 1 61.41 585 ALA A CA 1
ATOM 4546 C C . ALA A 1 585 ? 11.469 -67.75 -20.688 1 61.41 585 ALA A C 1
ATOM 4548 O O . ALA A 1 585 ? 11.797 -66.688 -21.219 1 61.41 585 ALA A O 1
ATOM 4549 N N . ALA A 1 586 ? 10.539 -67.312 -19.594 1 73.62 586 ALA A N 1
ATOM 4550 C CA . ALA A 1 586 ? 10.633 -66.312 -18.562 1 73.62 586 ALA A CA 1
ATOM 4551 C C . ALA A 1 586 ? 9.32 -65.562 -18.422 1 73.62 586 ALA A C 1
ATOM 4553 O O . ALA A 1 586 ? 9.297 -64.312 -18.516 1 73.62 586 ALA A O 1
ATOM 4554 N N . SER A 1 587 ? 8.336 -66.25 -18.219 1 80.56 587 SER A N 1
ATOM 4555 C CA . SER A 1 587 ? 6.984 -65.688 -18.094 1 80.56 587 SER A CA 1
ATOM 4556 C C . SER A 1 587 ? 6.809 -64.938 -16.797 1 80.56 587 SER A C 1
ATOM 4558 O O . SER A 1 587 ? 5.875 -64.125 -16.641 1 80.56 587 SER A O 1
ATOM 4560 N N . THR A 1 588 ? 7.82 -65.062 -15.875 1 82.75 588 THR A N 1
ATOM 4561 C CA . THR A 1 588 ? 7.68 -64.5 -14.555 1 82.75 588 THR A CA 1
ATOM 4562 C C . THR A 1 588 ? 8.32 -63.094 -14.523 1 82.75 588 THR A C 1
ATOM 4564 O O . THR A 1 588 ? 8.172 -62.344 -13.555 1 82.75 588 THR A O 1
ATOM 4567 N N . LEU A 1 589 ? 9.016 -62.719 -15.586 1 83.75 589 LEU A N 1
ATOM 4568 C CA . LEU A 1 589 ? 9.711 -61.438 -15.578 1 83.75 589 LEU A CA 1
ATOM 4569 C C . LEU A 1 589 ? 8.75 -60.312 -15.883 1 83.75 589 LEU A C 1
ATOM 4571 O O . LEU A 1 589 ? 7.883 -60.438 -16.75 1 83.75 589 LEU A O 1
ATOM 4575 N N . SER A 1 590 ? 8.836 -59.312 -15.07 1 84.94 590 SER A N 1
ATOM 4576 C CA . SER A 1 590 ? 8.047 -58.094 -15.336 1 84.94 590 SER A CA 1
ATOM 4577 C C . SER A 1 590 ? 8.539 -57.375 -16.578 1 84.94 590 SER A C 1
ATOM 4579 O O . SER A 1 590 ? 9.57 -57.75 -17.156 1 84.94 590 SER A O 1
ATOM 4581 N N . GLY A 1 591 ? 7.73 -56.5 -17.078 1 82.38 591 GLY A N 1
ATOM 4582 C CA . GLY A 1 591 ? 8.125 -55.75 -18.266 1 82.38 591 GLY A CA 1
ATOM 4583 C C . GLY A 1 591 ? 9.492 -55.094 -18.125 1 82.38 591 GLY A C 1
ATOM 4584 O O . GLY A 1 591 ? 10.312 -55.156 -19.047 1 82.38 591 GLY A O 1
ATOM 4585 N N . TYR A 1 592 ? 9.836 -54.594 -16.953 1 84.31 592 TYR A N 1
ATOM 4586 C CA . TYR A 1 592 ? 11.109 -53.906 -16.734 1 84.31 592 TYR A CA 1
ATOM 4587 C C . TYR A 1 592 ? 12.242 -54.938 -16.594 1 84.31 592 TYR A C 1
ATOM 4589 O O . TYR A 1 592 ? 13.344 -54.719 -17.125 1 84.31 592 TYR A O 1
ATOM 4597 N N . GLU A 1 593 ? 12.008 -55.969 -15.914 1 84.88 593 GLU A N 1
ATOM 4598 C CA . GLU A 1 593 ? 13.039 -57 -15.727 1 84.88 593 GLU A CA 1
ATOM 4599 C C . GLU A 1 593 ? 13.406 -57.656 -17.047 1 84.88 593 GLU A C 1
ATOM 4601 O O . GLU A 1 593 ? 14.578 -57.938 -17.312 1 84.88 593 GLU A O 1
ATOM 4606 N N . ARG A 1 594 ? 12.367 -57.875 -17.812 1 87.62 594 ARG A N 1
ATOM 4607 C CA . ARG A 1 594 ? 12.617 -58.469 -19.125 1 87.62 594 ARG A CA 1
ATOM 4608 C C . ARG A 1 594 ? 13.352 -57.5 -20.047 1 87.62 594 ARG A C 1
ATOM 4610 O O . ARG A 1 594 ? 14.219 -57.906 -20.828 1 87.62 594 ARG A O 1
ATOM 4617 N N . ALA A 1 595 ? 12.945 -56.281 -19.922 1 87.62 595 ALA A N 1
ATOM 4618 C CA . ALA A 1 595 ? 13.633 -55.281 -20.719 1 87.62 595 ALA A CA 1
ATOM 4619 C C . ALA A 1 595 ? 15.102 -55.156 -20.328 1 87.62 595 ALA A C 1
ATOM 4621 O O . ALA A 1 595 ? 15.961 -54.938 -21.188 1 87.62 595 ALA A O 1
ATOM 4622 N N . ARG A 1 596 ? 15.445 -55.344 -19.062 1 87.38 596 ARG A N 1
ATOM 4623 C CA . ARG A 1 596 ? 16.828 -55.312 -18.594 1 87.38 596 ARG A CA 1
ATOM 4624 C C . ARG A 1 596 ? 17.609 -56.531 -19.078 1 87.38 596 ARG A C 1
ATOM 4626 O O . ARG A 1 596 ? 18.781 -56.406 -19.438 1 87.38 596 ARG A O 1
ATOM 4633 N N . TRP A 1 597 ? 16.906 -57.594 -19.109 1 86.12 597 TRP A N 1
ATOM 4634 C CA . TRP A 1 597 ? 17.531 -58.844 -19.547 1 86.12 597 TRP A CA 1
ATOM 4635 C C . TRP A 1 597 ? 17.844 -58.812 -21.031 1 86.12 597 TRP A C 1
ATOM 4637 O O . TRP A 1 597 ? 18.906 -59.25 -21.469 1 86.12 597 TRP A O 1
ATOM 4647 N N . LEU A 1 598 ? 16.922 -58.25 -21.844 1 88.5 598 LEU A N 1
ATOM 4648 C CA . LEU A 1 598 ? 17.047 -58.219 -23.297 1 88.5 598 LEU A CA 1
ATOM 4649 C C . LEU A 1 598 ? 17.453 -56.844 -23.781 1 88.5 598 LEU A C 1
ATOM 4651 O O . LEU A 1 598 ? 17.156 -56.469 -24.922 1 88.5 598 LEU A O 1
ATOM 4655 N N . LYS A 1 599 ? 18.141 -56.094 -23.047 1 88.12 599 LYS A N 1
ATOM 4656 C CA . LYS A 1 599 ? 18.422 -54.688 -23.297 1 88.12 599 LYS A CA 1
ATOM 4657 C C . LYS A 1 599 ? 19.219 -54.5 -24.594 1 88.12 599 LYS A C 1
ATOM 4659 O O . LYS A 1 599 ? 19 -53.562 -25.328 1 88.12 599 LYS A O 1
ATOM 4664 N N . ASP A 1 600 ? 20.047 -55.438 -24.969 1 88.12 600 ASP A N 1
ATOM 4665 C CA . ASP A 1 600 ? 20.969 -55.25 -26.078 1 88.12 600 ASP A CA 1
ATOM 4666 C C . ASP A 1 600 ? 20.469 -55.969 -27.328 1 88.12 600 ASP A C 1
ATOM 4668 O O . ASP A 1 600 ? 21.109 -55.906 -28.391 1 88.12 600 ASP A O 1
ATOM 4672 N N . VAL A 1 601 ? 19.266 -56.594 -27.297 1 89.94 601 VAL A N 1
ATOM 4673 C CA . VAL A 1 601 ? 18.703 -57.281 -28.453 1 89.94 601 VAL A CA 1
ATOM 4674 C C . VAL A 1 601 ? 18.078 -56.281 -29.406 1 89.94 601 VAL A C 1
ATOM 4676 O O . VAL A 1 601 ? 17.375 -55.375 -28.984 1 89.94 601 VAL A O 1
ATOM 4679 N N . LEU A 1 602 ? 18.422 -56.406 -30.656 1 92.44 602 LEU A N 1
ATOM 4680 C CA . LEU A 1 602 ? 17.891 -55.531 -31.688 1 92.44 602 LEU A CA 1
ATOM 4681 C C . LEU A 1 602 ? 16.562 -56.062 -32.25 1 92.44 602 LEU A C 1
ATOM 4683 O O . LEU A 1 602 ? 16.484 -57.219 -32.625 1 92.44 602 LEU A O 1
ATOM 4687 N N . ILE A 1 603 ? 15.539 -55.219 -32.156 1 90.81 603 ILE A N 1
ATOM 4688 C CA . ILE A 1 603 ? 14.242 -55.625 -32.656 1 90.81 603 ILE A CA 1
ATOM 4689 C C . ILE A 1 603 ? 13.727 -54.594 -33.656 1 90.81 603 ILE A C 1
ATOM 4691 O O . ILE A 1 603 ? 14.078 -53.438 -33.594 1 90.81 603 ILE A O 1
ATOM 4695 N N . ARG A 1 604 ? 12.969 -55.125 -34.625 1 92.62 604 ARG A N 1
ATOM 4696 C CA . ARG A 1 604 ? 12.359 -54.25 -35.625 1 92.62 604 ARG A CA 1
ATOM 4697 C C . ARG A 1 604 ? 10.93 -54.688 -35.938 1 92.62 604 ARG A C 1
ATOM 4699 O O . ARG A 1 604 ? 10.633 -55.875 -35.969 1 92.62 604 ARG A O 1
ATOM 4706 N N . PHE A 1 605 ? 10.031 -53.719 -36 1 91.25 605 PHE A N 1
ATOM 4707 C CA . PHE A 1 605 ? 8.664 -53.938 -36.438 1 91.25 605 PHE A CA 1
ATOM 4708 C C . PHE A 1 605 ? 8.555 -53.719 -37.938 1 91.25 605 PHE A C 1
ATOM 4710 O O . PHE A 1 605 ? 8.641 -52.562 -38.406 1 91.25 605 PHE A O 1
ATOM 4717 N N . GLY A 1 606 ? 8.492 -54.75 -38.719 1 89.94 606 GLY A N 1
ATOM 4718 C CA . GLY A 1 606 ? 8.477 -54.625 -40.156 1 89.94 606 GLY A CA 1
ATOM 4719 C C . GLY A 1 606 ? 7.867 -55.844 -40.844 1 89.94 606 GLY A C 1
ATOM 4720 O O . GLY A 1 606 ? 7.102 -56.594 -40.25 1 89.94 606 GLY A O 1
ATOM 4721 N N . ASP A 1 607 ? 8.125 -55.875 -42.156 1 91.12 607 ASP A N 1
ATOM 4722 C CA . ASP A 1 607 ? 7.582 -56.938 -43 1 91.12 607 ASP A CA 1
ATOM 4723 C C . ASP A 1 607 ? 8.391 -58.219 -42.875 1 91.12 607 ASP A C 1
ATOM 4725 O O . ASP A 1 607 ? 9.562 -58.281 -43.25 1 91.12 607 ASP A O 1
ATOM 4729 N N . VAL A 1 608 ? 7.75 -59.281 -42.281 1 89.38 608 VAL A N 1
ATOM 4730 C CA . VAL A 1 608 ? 8.438 -60.531 -42.031 1 89.38 608 VAL A CA 1
ATOM 4731 C C . VAL A 1 608 ? 8.281 -61.469 -43.25 1 89.38 608 VAL A C 1
ATOM 4733 O O . VAL A 1 608 ? 8.992 -62.469 -43.375 1 89.38 608 VAL A O 1
ATOM 4736 N N . GLN A 1 609 ? 7.344 -61.094 -44.125 1 89.25 609 GLN A N 1
ATOM 4737 C CA . GLN A 1 609 ? 7.156 -61.875 -45.344 1 89.25 609 GLN A CA 1
ATOM 4738 C C . GLN A 1 609 ? 7.281 -61 -46.594 1 89.25 609 GLN A C 1
ATOM 4740 O O . GLN A 1 609 ? 6.312 -60.781 -47.312 1 89.25 609 GLN A O 1
ATOM 4745 N N . PRO A 1 610 ? 8.477 -60.656 -46.875 1 87.19 610 PRO A N 1
ATOM 4746 C CA . PRO A 1 610 ? 8.656 -59.719 -47.969 1 87.19 610 PRO A CA 1
ATOM 4747 C C . PRO A 1 610 ? 8.43 -60.375 -49.344 1 87.19 610 PRO A C 1
ATOM 4749 O O . PRO A 1 610 ? 8.094 -59.688 -50.312 1 87.19 610 PRO A O 1
ATOM 4752 N N . GLU A 1 611 ? 8.477 -61.656 -49.406 1 86.75 611 GLU A N 1
ATOM 4753 C CA . GLU A 1 611 ? 8.414 -62.344 -50.688 1 86.75 611 GLU A CA 1
ATOM 4754 C C . GLU A 1 611 ? 6.969 -62.656 -51.062 1 86.75 611 GLU A C 1
ATOM 4756 O O . GLU A 1 611 ? 6.672 -62.875 -52.25 1 86.75 611 GLU A O 1
ATOM 4761 N N . SER A 1 612 ? 6.168 -62.562 -50.125 1 86.81 612 SER A N 1
ATOM 4762 C CA . SER A 1 612 ? 4.766 -62.875 -50.406 1 86.81 612 SER A CA 1
ATOM 4763 C C . SER A 1 612 ? 4.047 -61.656 -50.969 1 86.81 612 SER A C 1
ATOM 4765 O O . SER A 1 612 ? 4.527 -60.5 -50.844 1 86.81 612 SER A O 1
ATOM 4767 N N . THR A 1 613 ? 2.949 -61.812 -51.75 1 85.69 613 THR A N 1
ATOM 4768 C CA . THR A 1 613 ? 2.164 -60.719 -52.344 1 85.69 613 THR A CA 1
ATOM 4769 C C . THR A 1 613 ? 1.52 -59.875 -51.281 1 85.69 613 THR A C 1
ATOM 4771 O O . THR A 1 613 ? 1.461 -58.656 -51.406 1 85.69 613 THR A O 1
ATOM 4774 N N . VAL A 1 614 ? 1.057 -60.562 -50.312 1 88.06 614 VAL A N 1
ATOM 4775 C CA . VAL A 1 614 ? 0.517 -59.844 -49.188 1 88.06 614 VAL A CA 1
ATOM 4776 C C . VAL A 1 614 ? 1.473 -59.969 -48 1 88.06 614 VAL A C 1
ATOM 4778 O O . VAL A 1 614 ? 1.839 -61.094 -47.594 1 88.06 614 VAL A O 1
ATOM 4781 N N . GLY A 1 615 ? 1.96 -58.875 -47.562 1 87.12 615 GLY A N 1
ATOM 4782 C CA . GLY A 1 615 ? 2.93 -58.875 -46.469 1 87.12 615 GLY A CA 1
ATOM 4783 C C . GLY A 1 615 ? 2.291 -59.031 -45.094 1 87.12 615 GLY A C 1
ATOM 4784 O O . GLY A 1 615 ? 1.065 -59.031 -44.969 1 87.12 615 GLY A O 1
ATOM 4785 N N . ARG A 1 616 ? 3.156 -59.312 -44.125 1 87.62 616 ARG A N 1
ATOM 4786 C CA . ARG A 1 616 ? 2.746 -59.406 -42.719 1 87.62 616 ARG A CA 1
ATOM 4787 C C . ARG A 1 616 ? 3.705 -58.625 -41.812 1 87.62 616 ARG A C 1
ATOM 4789 O O . ARG A 1 616 ? 4.926 -58.812 -41.906 1 87.62 616 ARG A O 1
ATOM 4796 N N . LEU A 1 617 ? 3.055 -57.719 -41.062 1 89.38 617 LEU A N 1
ATOM 4797 C CA . LEU A 1 617 ? 3.875 -56.938 -40.125 1 89.38 617 LEU A CA 1
ATOM 4798 C C . LEU A 1 617 ? 4.023 -57.656 -38.812 1 89.38 617 LEU A C 1
ATOM 4800 O O . LEU A 1 617 ? 3.033 -58.094 -38.219 1 89.38 617 LEU A O 1
ATOM 4804 N N . ALA A 1 618 ? 5.203 -57.906 -38.312 1 88.06 618 ALA A N 1
ATOM 4805 C CA . ALA A 1 618 ? 5.484 -58.531 -37.031 1 88.06 618 ALA A CA 1
ATOM 4806 C C . ALA A 1 618 ? 6.852 -58.125 -36.5 1 88.06 618 ALA A C 1
ATOM 4808 O O . ALA A 1 618 ? 7.574 -57.375 -37.156 1 88.06 618 ALA A O 1
ATOM 4809 N N . ILE A 1 619 ? 7.117 -58.531 -35.344 1 89.88 619 ILE A N 1
ATOM 4810 C CA . ILE A 1 619 ? 8.375 -58.156 -34.688 1 89.88 619 ILE A CA 1
ATOM 4811 C C . ILE A 1 619 ? 9.422 -59.25 -34.938 1 89.88 619 ILE A C 1
ATOM 4813 O O . ILE A 1 619 ? 9.133 -60.438 -34.844 1 89.88 619 ILE A O 1
ATOM 4817 N N . SER A 1 620 ? 10.477 -58.875 -35.406 1 90.69 620 SER A N 1
ATOM 4818 C CA . SER A 1 620 ? 11.602 -59.781 -35.656 1 90.69 620 SER A CA 1
ATOM 4819 C C . SER A 1 620 ? 12.93 -59.031 -35.625 1 90.69 620 SER A C 1
ATOM 4821 O O . SER A 1 620 ? 12.984 -57.875 -35.219 1 90.69 620 SER A O 1
ATOM 4823 N N . THR A 1 621 ? 14.023 -59.688 -35.75 1 90.69 621 THR A N 1
ATOM 4824 C CA . THR A 1 621 ? 15.328 -59.062 -35.844 1 90.69 621 THR A CA 1
ATOM 4825 C C . THR A 1 621 ? 15.492 -58.344 -37.188 1 90.69 621 THR A C 1
ATOM 4827 O O . THR A 1 621 ? 14.875 -58.75 -38.188 1 90.69 621 THR A O 1
ATOM 4830 N N . PRO A 1 622 ? 16.219 -57.281 -37.188 1 90.69 622 PRO A N 1
ATOM 4831 C CA . PRO A 1 622 ? 16.359 -56.5 -38.406 1 90.69 622 PRO A CA 1
ATOM 4832 C C . PRO A 1 622 ? 16.891 -57.344 -39.594 1 90.69 622 PRO A C 1
ATOM 4834 O O . PRO A 1 622 ? 16.609 -57.031 -40.75 1 90.69 622 PRO A O 1
ATOM 4837 N N . ASP A 1 623 ? 17.547 -58.406 -39.344 1 86.62 623 ASP A N 1
ATOM 4838 C CA . ASP A 1 623 ? 18.125 -59.25 -40.406 1 86.62 623 ASP A CA 1
ATOM 4839 C C . ASP A 1 623 ? 17.047 -60.094 -41.062 1 86.62 623 ASP A C 1
ATOM 4841 O O . ASP A 1 623 ? 17.156 -60.438 -42.25 1 86.62 623 ASP A O 1
ATOM 4845 N N . LEU A 1 624 ? 15.961 -60.312 -40.344 1 88 624 LEU A N 1
ATOM 4846 C CA . LEU A 1 624 ? 14.93 -61.219 -40.812 1 88 624 LEU A CA 1
ATOM 4847 C C . LEU A 1 624 ? 13.688 -60.469 -41.25 1 88 624 LEU A C 1
ATOM 4849 O O . LEU A 1 624 ? 12.68 -61.062 -41.625 1 88 624 LEU A O 1
ATOM 4853 N N . THR A 1 625 ? 13.734 -59.156 -41.156 1 90.31 625 THR A N 1
ATOM 4854 C CA . THR A 1 625 ? 12.578 -58.312 -41.5 1 90.31 625 THR A CA 1
ATOM 4855 C C . THR A 1 625 ? 12.977 -57.188 -42.406 1 90.31 625 THR A C 1
ATOM 4857 O O . THR A 1 625 ? 14.062 -56.594 -42.281 1 90.31 625 THR A O 1
ATOM 4860 N N . ASP A 1 626 ? 12.102 -56.906 -43.375 1 88.94 626 ASP A N 1
ATOM 4861 C CA . ASP A 1 626 ? 12.305 -55.719 -44.219 1 88.94 626 ASP A CA 1
ATOM 4862 C C . ASP A 1 626 ? 11.438 -54.562 -43.781 1 88.94 626 ASP A C 1
ATOM 4864 O O . ASP A 1 626 ? 10.438 -54.75 -43.094 1 88.94 626 ASP A O 1
ATOM 4868 N N . ARG A 1 627 ? 11.867 -53.406 -44.156 1 88.62 627 ARG A N 1
ATOM 4869 C CA . ARG A 1 627 ? 11.102 -52.188 -43.844 1 88.62 627 ARG A CA 1
ATOM 4870 C C . ARG A 1 627 ? 9.781 -52.156 -44.625 1 88.62 627 ARG A C 1
ATOM 4872 O O . ARG A 1 627 ? 9.695 -52.688 -45.719 1 88.62 627 ARG A O 1
ATOM 4879 N N . SER A 1 628 ? 8.812 -51.625 -43.875 1 87.94 628 SER A N 1
ATOM 4880 C CA . SER A 1 628 ? 7.496 -51.531 -44.531 1 87.94 628 SER A CA 1
ATOM 4881 C C . SER A 1 628 ? 7.523 -50.562 -45.719 1 87.94 628 SER A C 1
ATOM 4883 O O . SER A 1 628 ? 8.234 -49.562 -45.688 1 87.94 628 SER A O 1
ATOM 4885 N N . ARG A 1 629 ? 6.867 -50.938 -46.75 1 85.94 629 ARG A N 1
ATOM 4886 C CA . ARG A 1 629 ? 6.809 -50.125 -47.969 1 85.94 629 ARG A CA 1
ATOM 4887 C C . ARG A 1 629 ? 5.438 -49.5 -48.125 1 85.94 629 ARG A C 1
ATOM 4889 O O . ARG A 1 629 ? 4.414 -50.094 -47.812 1 85.94 629 ARG A O 1
ATOM 4896 N N . LYS A 1 630 ? 5.547 -48.312 -48.656 1 83.44 630 LYS A N 1
ATOM 4897 C CA . LYS A 1 630 ? 4.316 -47.562 -48.906 1 83.44 630 LYS A CA 1
ATOM 4898 C C . LYS A 1 630 ? 3.533 -48.156 -50.062 1 83.44 630 LYS A C 1
ATOM 4900 O O . LYS A 1 630 ? 4.109 -48.5 -51.094 1 83.44 630 LYS A O 1
ATOM 4905 N N . GLY A 1 631 ? 2.24 -48.375 -49.875 1 81.12 631 GLY A N 1
ATOM 4906 C CA . GLY A 1 631 ? 1.39 -48.844 -50.938 1 81.12 631 GLY A CA 1
ATOM 4907 C C . GLY A 1 631 ? 1.218 -50.375 -50.969 1 81.12 631 GLY A C 1
ATOM 4908 O O . GLY A 1 631 ? 0.363 -50.875 -51.688 1 81.12 631 GLY A O 1
ATOM 4909 N N . ARG A 1 632 ? 2.047 -51.062 -50.188 1 87 632 ARG A N 1
ATOM 4910 C CA . ARG A 1 632 ? 1.939 -52.531 -50.125 1 87 632 ARG A CA 1
ATOM 4911 C C . ARG A 1 632 ? 0.804 -52.938 -49.188 1 87 632 ARG A C 1
ATOM 4913 O O . ARG A 1 632 ? 0.466 -52.219 -48.25 1 87 632 ARG A O 1
ATOM 4920 N N . LEU A 1 633 ? 0.158 -54.094 -49.625 1 87.62 633 LEU A N 1
ATOM 4921 C CA . LEU A 1 633 ? -0.93 -54.625 -48.812 1 87.62 633 LEU A CA 1
ATOM 4922 C C . LEU A 1 633 ? -0.393 -55.531 -47.688 1 87.62 633 LEU A C 1
ATOM 4924 O O . LEU A 1 633 ? 0.531 -56.312 -47.938 1 87.62 633 LEU A O 1
ATOM 4928 N N . TYR A 1 634 ? -0.889 -55.281 -46.562 1 87.25 634 TYR A N 1
ATOM 4929 C CA . TYR A 1 634 ? -0.501 -56.094 -45.406 1 87.25 634 TYR A CA 1
ATOM 4930 C C . TYR A 1 634 ? -1.724 -56.719 -44.75 1 87.25 634 TYR A C 1
ATOM 4932 O O . TYR A 1 634 ? -2.799 -56.125 -44.719 1 87.25 634 TYR A O 1
ATOM 4940 N N . PHE A 1 635 ? -1.521 -57.938 -44.219 1 83.31 635 PHE A N 1
ATOM 4941 C CA . PHE A 1 635 ? -2.594 -58.594 -43.469 1 83.31 635 PHE A CA 1
ATOM 4942 C C . PHE A 1 635 ? -2.656 -58.031 -42.031 1 83.31 635 PHE A C 1
ATOM 4944 O O . PHE A 1 635 ? -1.621 -57.812 -41.406 1 83.31 635 PHE A O 1
ATOM 4951 N N . MET B 1 1 ? 34.812 -38.656 -116.062 1 18.59 1 MET B N 1
ATOM 4952 C CA . MET B 1 1 ? 35.281 -40 -116.375 1 18.59 1 MET B CA 1
ATOM 4953 C C . MET B 1 1 ? 35.812 -40.688 -115.125 1 18.59 1 MET B C 1
ATOM 4955 O O . MET B 1 1 ? 35.969 -41.906 -115.125 1 18.59 1 MET B O 1
ATOM 4959 N N . ARG B 1 2 ? 36.469 -39.906 -114.312 1 18.25 2 ARG B N 1
ATOM 4960 C CA . ARG B 1 2 ? 37.688 -40.438 -113.688 1 18.25 2 ARG B CA 1
ATOM 4961 C C . ARG B 1 2 ? 37.312 -41.594 -112.75 1 18.25 2 ARG B C 1
ATOM 4963 O O . ARG B 1 2 ? 36.188 -41.656 -112.25 1 18.25 2 ARG B O 1
ATOM 4970 N N . ASN B 1 3 ? 38.312 -42.031 -112 1 17.41 3 ASN B N 1
ATOM 4971 C CA . ASN B 1 3 ? 39 -43.281 -111.688 1 17.41 3 ASN B CA 1
ATOM 4972 C C . ASN B 1 3 ? 38.406 -43.969 -110.438 1 17.41 3 ASN B C 1
ATOM 4974 O O . ASN B 1 3 ? 37.75 -43.312 -109.625 1 17.41 3 ASN B O 1
ATOM 4978 N N . GLY B 1 4 ? 38.812 -45.219 -110.062 1 17.55 4 GLY B N 1
ATOM 4979 C CA . GLY B 1 4 ? 38.562 -46.625 -109.75 1 17.55 4 GLY B CA 1
ATOM 4980 C C . GLY B 1 4 ? 38.5 -46.906 -108.312 1 17.55 4 GLY B C 1
ATOM 4981 O O . GLY B 1 4 ? 39.438 -46.594 -107.562 1 17.55 4 GLY B O 1
ATOM 4982 N N . ARG B 1 5 ? 37.281 -46.844 -107.5 1 20.09 5 ARG B N 1
ATOM 4983 C CA . ARG B 1 5 ? 36.156 -46.938 -106.562 1 20.09 5 ARG B CA 1
ATOM 4984 C C . ARG B 1 5 ? 36.156 -48.312 -105.875 1 20.09 5 ARG B C 1
ATOM 4986 O O . ARG B 1 5 ? 35.094 -48.719 -105.375 1 20.09 5 ARG B O 1
ATOM 4993 N N . ASP B 1 6 ? 37.438 -49.062 -106.062 1 15.87 6 ASP B N 1
ATOM 4994 C CA . ASP B 1 6 ? 37.531 -50.5 -105.938 1 15.87 6 ASP B CA 1
ATOM 4995 C C . ASP B 1 6 ? 37.125 -50.969 -104.562 1 15.87 6 ASP B C 1
ATOM 4997 O O . ASP B 1 6 ? 36.188 -51.719 -104.375 1 15.87 6 ASP B O 1
ATOM 5001 N N . ASN B 1 7 ? 38.188 -51.344 -103.625 1 16.81 7 ASN B N 1
ATOM 5002 C CA . ASN B 1 7 ? 38.562 -52.688 -103.25 1 16.81 7 ASN B CA 1
ATOM 5003 C C . ASN B 1 7 ? 37.812 -53.188 -102 1 16.81 7 ASN B C 1
ATOM 5005 O O . ASN B 1 7 ? 37.062 -54.156 -102.062 1 16.81 7 ASN B O 1
ATOM 5009 N N . PRO B 1 8 ? 38.625 -53.562 -100.75 1 18.28 8 PRO B N 1
ATOM 5010 C CA . PRO B 1 8 ? 38.844 -54.906 -100.25 1 18.28 8 PRO B CA 1
ATOM 5011 C C . PRO B 1 8 ? 37.938 -55.219 -99.062 1 18.28 8 PRO B C 1
ATOM 5013 O O . PRO B 1 8 ? 37.719 -54.375 -98.188 1 18.28 8 PRO B O 1
ATOM 5016 N N . LEU B 1 9 ? 36.906 -56.094 -99.25 1 18.31 9 LEU B N 1
ATOM 5017 C CA . LEU B 1 9 ? 35.781 -56.719 -98.562 1 18.31 9 LEU B CA 1
ATOM 5018 C C . LEU B 1 9 ? 36.219 -57.438 -97.312 1 18.31 9 LEU B C 1
ATOM 5020 O O . LEU B 1 9 ? 36.844 -58.5 -97.375 1 18.31 9 LEU B O 1
ATOM 5024 N N . ARG B 1 10 ? 36.812 -56.594 -96.312 1 17.7 10 ARG B N 1
ATOM 5025 C CA . ARG B 1 10 ? 37.469 -57.219 -95.188 1 17.7 10 ARG B CA 1
ATOM 5026 C C . ARG B 1 10 ? 36.531 -58.219 -94.5 1 17.7 10 ARG B C 1
ATOM 5028 O O . ARG B 1 10 ? 35.375 -57.875 -94.188 1 17.7 10 ARG B O 1
ATOM 5035 N N . PRO B 1 11 ? 36.906 -59.562 -94.562 1 17.98 11 PRO B N 1
ATOM 5036 C CA . PRO B 1 11 ? 36.156 -60.781 -94.188 1 17.98 11 PRO B CA 1
ATOM 5037 C C . PRO B 1 11 ? 35.75 -60.812 -92.75 1 17.98 11 PRO B C 1
ATOM 5039 O O . PRO B 1 11 ? 36.531 -60.406 -91.875 1 17.98 11 PRO B O 1
ATOM 5042 N N . VAL B 1 12 ? 34.469 -60.562 -92.375 1 20.53 12 VAL B N 1
ATOM 5043 C CA . VAL B 1 12 ? 33.75 -60.469 -91.125 1 20.53 12 VAL B CA 1
ATOM 5044 C C . VAL B 1 12 ? 33.812 -61.812 -90.375 1 20.53 12 VAL B C 1
ATOM 5046 O O . VAL B 1 12 ? 33.188 -62.781 -90.875 1 20.53 12 VAL B O 1
ATOM 5049 N N . HIS B 1 13 ? 35.094 -62.281 -90.125 1 17.91 13 HIS B N 1
ATOM 5050 C CA . HIS B 1 13 ? 35.219 -63.625 -89.5 1 17.91 13 HIS B CA 1
ATOM 5051 C C . HIS B 1 13 ? 34.344 -63.781 -88.312 1 17.91 13 HIS B C 1
ATOM 5053 O O . HIS B 1 13 ? 34.469 -63 -87.312 1 17.91 13 HIS B O 1
ATOM 5059 N N . SER B 1 14 ? 33.125 -64.188 -88.562 1 19.62 14 SER B N 1
ATOM 5060 C CA . SER B 1 14 ? 32.031 -64.438 -87.625 1 19.62 14 SER B CA 1
ATOM 5061 C C . SER B 1 14 ? 32.438 -65.5 -86.562 1 19.62 14 SER B C 1
ATOM 5063 O O . SER B 1 14 ? 32.812 -66.625 -87 1 19.62 14 SER B O 1
ATOM 5065 N N . HIS B 1 15 ? 33.281 -65 -85.625 1 17.73 15 HIS B N 1
ATOM 5066 C CA . HIS B 1 15 ? 33.812 -65.812 -84.562 1 17.73 15 HIS B CA 1
ATOM 5067 C C . HIS B 1 15 ? 32.719 -66.75 -84 1 17.73 15 HIS B C 1
ATOM 5069 O O . HIS B 1 15 ? 31.531 -66.375 -84 1 17.73 15 HIS B O 1
ATOM 5075 N N . ASP B 1 16 ? 33.094 -67.938 -83.938 1 16.8 16 ASP B N 1
ATOM 5076 C CA . ASP B 1 16 ? 32.719 -69.312 -83.625 1 16.8 16 ASP B CA 1
ATOM 5077 C C . ASP B 1 16 ? 31.922 -69.312 -82.312 1 16.8 16 ASP B C 1
ATOM 5079 O O . ASP B 1 16 ? 32 -68.375 -81.5 1 16.8 16 ASP B O 1
ATOM 5083 N N . ALA B 1 17 ? 31.266 -70.438 -82.25 1 18.95 17 ALA B N 1
ATOM 5084 C CA . ALA B 1 17 ? 30.172 -71.25 -81.688 1 18.95 17 ALA B CA 1
ATOM 5085 C C . ALA B 1 17 ? 30.266 -71.375 -80.188 1 18.95 17 ALA B C 1
ATOM 5087 O O . ALA B 1 17 ? 29.25 -71.312 -79.5 1 18.95 17 ALA B O 1
ATOM 5088 N N . GLN B 1 18 ? 31.469 -71.875 -79.688 1 17.81 18 GLN B N 1
ATOM 5089 C CA . GLN B 1 18 ? 31.125 -73.062 -78.938 1 17.81 18 GLN B CA 1
ATOM 5090 C C . GLN B 1 18 ? 30.594 -72.75 -77.562 1 17.81 18 GLN B C 1
ATOM 5092 O O . GLN B 1 18 ? 31.156 -71.938 -76.812 1 17.81 18 GLN B O 1
ATOM 5097 N N . PRO B 1 19 ? 29.312 -72.938 -77.375 1 21.27 19 PRO B N 1
ATOM 5098 C CA . PRO B 1 19 ? 28.594 -72.688 -76.125 1 21.27 19 PRO B CA 1
ATOM 5099 C C . PRO B 1 19 ? 29.188 -73.438 -74.938 1 21.27 19 PRO B C 1
ATOM 5101 O O . PRO B 1 19 ? 29.391 -74.625 -75.062 1 21.27 19 PRO B O 1
ATOM 5104 N N . LYS B 1 20 ? 30.25 -72.812 -74.438 1 21.38 20 LYS B N 1
ATOM 5105 C CA . LYS B 1 20 ? 30.922 -73.375 -73.25 1 21.38 20 LYS B CA 1
ATOM 5106 C C . LYS B 1 20 ? 29.938 -74 -72.25 1 21.38 20 LYS B C 1
ATOM 5108 O O . LYS B 1 20 ? 28.828 -73.5 -72.062 1 21.38 20 LYS B O 1
ATOM 5113 N N . SER B 1 21 ? 30.203 -75.25 -71.938 1 19.55 21 SER B N 1
ATOM 5114 C CA . SER B 1 21 ? 29.781 -76.438 -71.188 1 19.55 21 SER B CA 1
ATOM 5115 C C . SER B 1 21 ? 29.344 -76.125 -69.75 1 19.55 21 SER B C 1
ATOM 5117 O O . SER B 1 21 ? 28.406 -76.75 -69.25 1 19.55 21 SER B O 1
ATOM 5119 N N . SER B 1 22 ? 30.047 -75.375 -69 1 21.75 22 SER B N 1
ATOM 5120 C CA . SER B 1 22 ? 30.5 -76 -67.75 1 21.75 22 SER B CA 1
ATOM 5121 C C . SER B 1 22 ? 29.344 -76.25 -66.812 1 21.75 22 SER B C 1
ATOM 5123 O O . SER B 1 22 ? 28.328 -75.562 -66.812 1 21.75 22 SER B O 1
ATOM 5125 N N . THR B 1 23 ? 29.281 -77.5 -66.188 1 21.39 23 THR B N 1
ATOM 5126 C CA . THR B 1 23 ? 28.656 -78.375 -65.188 1 21.39 23 THR B CA 1
ATOM 5127 C C . THR B 1 23 ? 28.562 -77.625 -63.875 1 21.39 23 THR B C 1
ATOM 5129 O O . THR B 1 23 ? 29.578 -77.25 -63.281 1 21.39 23 THR B O 1
ATOM 5132 N N . LEU B 1 24 ? 27.562 -76.812 -63.688 1 24.84 24 LEU B N 1
ATOM 5133 C CA . LEU B 1 24 ? 27.109 -76.062 -62.5 1 24.84 24 LEU B CA 1
ATOM 5134 C C . LEU B 1 24 ? 27.047 -77 -61.312 1 24.84 24 LEU B C 1
ATOM 5136 O O . LEU B 1 24 ? 26.25 -77.938 -61.281 1 24.84 24 LEU B O 1
ATOM 5140 N N . SER B 1 25 ? 28.297 -77.438 -60.906 1 23.16 25 SER B N 1
ATOM 5141 C CA . SER B 1 25 ? 28.391 -78.312 -59.75 1 23.16 25 SER B CA 1
ATOM 5142 C C . SER B 1 25 ? 27.453 -77.875 -58.625 1 23.16 25 SER B C 1
ATOM 5144 O O . SER B 1 25 ? 27.266 -76.688 -58.406 1 23.16 25 SER B O 1
ATOM 5146 N N . GLU B 1 26 ? 26.453 -78.75 -58.344 1 23.36 26 GLU B N 1
ATOM 5147 C CA . GLU B 1 26 ? 25.328 -78.812 -57.406 1 23.36 26 GLU B CA 1
ATOM 5148 C C . GLU B 1 26 ? 25.766 -78.375 -56 1 23.36 26 GLU B C 1
ATOM 5150 O O . GLU B 1 26 ? 24.938 -78.062 -55.156 1 23.36 26 GLU B O 1
ATOM 5155 N N . SER B 1 27 ? 27.047 -78.75 -55.688 1 26.12 27 SER B N 1
ATOM 5156 C CA . SER B 1 27 ? 27.328 -78.938 -54.281 1 26.12 27 SER B CA 1
ATOM 5157 C C . SER B 1 27 ? 27.266 -77.688 -53.5 1 26.12 27 SER B C 1
ATOM 5159 O O . SER B 1 27 ? 27.469 -77.625 -52.281 1 26.12 27 SER B O 1
ATOM 5161 N N . GLN B 1 28 ? 27.547 -76.562 -54.219 1 23.61 28 GLN B N 1
ATOM 5162 C CA . GLN B 1 28 ? 27.859 -75.375 -53.344 1 23.61 28 GLN B CA 1
ATOM 5163 C C . GLN B 1 28 ? 26.625 -74.938 -52.594 1 23.61 28 GLN B C 1
ATOM 5165 O O . GLN B 1 28 ? 26.656 -73.875 -51.938 1 23.61 28 GLN B O 1
ATOM 5170 N N . ALA B 1 29 ? 25.469 -75.438 -52.969 1 27.06 29 ALA B N 1
ATOM 5171 C CA . ALA B 1 29 ? 24.312 -74.75 -52.375 1 27.06 29 ALA B CA 1
ATOM 5172 C C . ALA B 1 29 ? 24.391 -74.812 -50.844 1 27.06 29 ALA B C 1
ATOM 5174 O O . ALA B 1 29 ? 23.656 -74.125 -50.156 1 27.06 29 ALA B O 1
ATOM 5175 N N . GLN B 1 30 ? 25.031 -76 -50.5 1 26.17 30 GLN B N 1
ATOM 5176 C CA . GLN B 1 30 ? 24.719 -76.188 -49.094 1 26.17 30 GLN B CA 1
ATOM 5177 C C . GLN B 1 30 ? 25.453 -75.188 -48.188 1 26.17 30 GLN B C 1
ATOM 5179 O O . GLN B 1 30 ? 25.188 -75.125 -47 1 26.17 30 GLN B O 1
ATOM 5184 N N . GLY B 1 31 ? 26.688 -74.812 -48.781 1 23.81 31 GLY B N 1
ATOM 5185 C CA . GLY B 1 31 ? 27.547 -74.312 -47.719 1 23.81 31 GLY B CA 1
ATOM 5186 C C . GLY B 1 31 ? 27 -73 -47.094 1 23.81 31 GLY B C 1
ATOM 5187 O O . GLY B 1 31 ? 27.359 -72.688 -45.969 1 23.81 31 GLY B O 1
ATOM 5188 N N . LEU B 1 32 ? 26.766 -72.062 -48.062 1 24.73 32 LEU B N 1
ATOM 5189 C CA . LEU B 1 32 ? 26.922 -70.688 -47.594 1 24.73 32 LEU B CA 1
ATOM 5190 C C . LEU B 1 32 ? 25.875 -70.375 -46.531 1 24.73 32 LEU B C 1
ATOM 5192 O O . LEU B 1 32 ? 25.781 -69.25 -46.094 1 24.73 32 LEU B O 1
ATOM 5196 N N . ILE B 1 33 ? 24.859 -71.188 -46.625 1 26.41 33 ILE B N 1
ATOM 5197 C CA . ILE B 1 33 ? 23.953 -70.438 -45.75 1 26.41 33 ILE B CA 1
ATOM 5198 C C . ILE B 1 33 ? 24.547 -70.375 -44.344 1 26.41 33 ILE B C 1
ATOM 5200 O O . ILE B 1 33 ? 23.844 -70.562 -43.344 1 26.41 33 ILE B O 1
ATOM 5204 N N . ASP B 1 34 ? 25.812 -70.938 -44.219 1 27.83 34 ASP B N 1
ATOM 5205 C CA . ASP B 1 34 ? 26.281 -70.75 -42.844 1 27.83 34 ASP B CA 1
ATOM 5206 C C . ASP B 1 34 ? 26.328 -69.312 -42.469 1 27.83 34 ASP B C 1
ATOM 5208 O O . ASP B 1 34 ? 27.359 -68.625 -42.625 1 27.83 34 ASP B O 1
ATOM 5212 N N . THR B 1 35 ? 25.594 -68.438 -43.188 1 28.38 35 THR B N 1
ATOM 5213 C CA . THR B 1 35 ? 25.75 -67.062 -42.719 1 28.38 35 THR B CA 1
ATOM 5214 C C . THR B 1 35 ? 25.906 -67.062 -41.219 1 28.38 35 THR B C 1
ATOM 5216 O O . THR B 1 35 ? 25.203 -67.75 -40.5 1 28.38 35 THR B O 1
ATOM 5219 N N . SER B 1 36 ? 27.062 -66.625 -40.781 1 29.3 36 SER B N 1
ATOM 5220 C CA . SER B 1 36 ? 27.438 -66.188 -39.406 1 29.3 36 SER B CA 1
ATOM 5221 C C . SER B 1 36 ? 26.234 -65.562 -38.688 1 29.3 36 SER B C 1
ATOM 5223 O O . SER B 1 36 ? 25.781 -64.5 -39 1 29.3 36 SER B O 1
ATOM 5225 N N . MET B 1 37 ? 25.203 -66.375 -38.5 1 30.61 37 MET B N 1
ATOM 5226 C CA . MET B 1 37 ? 24.312 -65.938 -37.406 1 30.61 37 MET B CA 1
ATOM 5227 C C . MET B 1 37 ? 25.109 -65.312 -36.25 1 30.61 37 MET B C 1
ATOM 5229 O O . MET B 1 37 ? 25.938 -65.938 -35.625 1 30.61 37 MET B O 1
ATOM 5233 N N . THR B 1 38 ? 25.75 -64.188 -36.5 1 34.84 38 THR B N 1
ATOM 5234 C CA . THR B 1 38 ? 26.172 -63.5 -35.281 1 34.84 38 THR B CA 1
ATOM 5235 C C . THR B 1 38 ? 25.391 -64 -34.062 1 34.84 38 THR B C 1
ATOM 5237 O O . THR B 1 38 ? 24.156 -63.969 -34.031 1 34.84 38 THR B O 1
ATOM 5240 N N . SER B 1 39 ? 25.875 -65.125 -33.469 1 34.91 39 SER B N 1
ATOM 5241 C CA . SER B 1 39 ? 25.5 -65.875 -32.281 1 34.91 39 SER B CA 1
ATOM 5242 C C . SER B 1 39 ? 24.906 -65 -31.203 1 34.91 39 SER B C 1
ATOM 5244 O O . SER B 1 39 ? 25.625 -64.188 -30.594 1 34.91 39 SER B O 1
ATOM 5246 N N . SER B 1 40 ? 23.969 -64.188 -31.469 1 40.69 40 SER B N 1
ATOM 5247 C CA . SER B 1 40 ? 23.312 -63.781 -30.25 1 40.69 40 SER B CA 1
ATOM 5248 C C . SER B 1 40 ? 23.297 -64.875 -29.203 1 40.69 40 SER B C 1
ATOM 5250 O O . SER B 1 40 ? 22.844 -66 -29.469 1 40.69 40 SER B O 1
ATOM 5252 N N . SER B 1 41 ? 24.469 -65.062 -28.469 1 43.88 41 SER B N 1
ATOM 5253 C CA . SER B 1 41 ? 24.578 -66 -27.359 1 43.88 41 SER B CA 1
ATOM 5254 C C . SER B 1 41 ? 23.203 -66.375 -26.781 1 43.88 41 SER B C 1
ATOM 5256 O O . SER B 1 41 ? 22.406 -65.5 -26.484 1 43.88 41 SER B O 1
ATOM 5258 N N . PRO B 1 42 ? 22.641 -67.5 -27.156 1 49.06 42 PRO B N 1
ATOM 5259 C CA . PRO B 1 42 ? 21.391 -68 -26.531 1 49.06 42 PRO B CA 1
ATOM 5260 C C . PRO B 1 42 ? 21.312 -67.625 -25.047 1 49.06 42 PRO B C 1
ATOM 5262 O O . PRO B 1 42 ? 22.219 -68 -24.281 1 49.06 42 PRO B O 1
ATOM 5265 N N . LYS B 1 43 ? 20.891 -66.375 -24.75 1 57.78 43 LYS B N 1
ATOM 5266 C CA . LYS B 1 43 ? 20.719 -66.062 -23.328 1 57.78 43 LYS B CA 1
ATOM 5267 C C . LYS B 1 43 ? 20.156 -67.25 -22.562 1 57.78 43 LYS B C 1
ATOM 5269 O O . LYS B 1 43 ? 19.328 -68 -23.078 1 57.78 43 LYS B O 1
ATOM 5274 N N . ARG B 1 44 ? 20.938 -67.875 -21.672 1 59.16 44 ARG B N 1
ATOM 5275 C CA . ARG B 1 44 ? 20.656 -69 -20.781 1 59.16 44 ARG B CA 1
ATOM 5276 C C . ARG B 1 44 ? 19.203 -68.938 -20.312 1 59.16 44 ARG B C 1
ATOM 5278 O O . ARG B 1 44 ? 18.703 -67.938 -19.891 1 59.16 44 ARG B O 1
ATOM 5285 N N . PRO B 1 45 ? 18.406 -69.938 -20.656 1 62.84 45 PRO B N 1
ATOM 5286 C CA . PRO B 1 45 ? 17.031 -70.125 -20.203 1 62.84 45 PRO B CA 1
ATOM 5287 C C . PRO B 1 45 ? 16.875 -69.875 -18.703 1 62.84 45 PRO B C 1
ATOM 5289 O O . PRO B 1 45 ? 17.719 -70.312 -17.906 1 62.84 45 PRO B O 1
ATOM 5292 N N . LEU B 1 46 ? 16.188 -68.812 -18.344 1 69.19 46 LEU B N 1
ATOM 5293 C CA . LEU B 1 46 ? 15.953 -68.5 -16.953 1 69.19 46 LEU B CA 1
ATOM 5294 C C . LEU B 1 46 ? 15.219 -69.625 -16.234 1 69.19 46 LEU B C 1
ATOM 5296 O O . LEU B 1 46 ? 14.375 -70.312 -16.828 1 69.19 46 LEU B O 1
ATOM 5300 N N . GLN B 1 47 ? 15.727 -70 -15.086 1 73.56 47 GLN B N 1
ATOM 5301 C CA . GLN B 1 47 ? 15.141 -71 -14.227 1 73.56 47 GLN B CA 1
ATOM 5302 C C . GLN B 1 47 ? 13.766 -70.625 -13.719 1 73.56 47 GLN B C 1
ATOM 5304 O O . GLN B 1 47 ? 13.445 -69.438 -13.703 1 73.56 47 GLN B O 1
ATOM 5309 N N . ALA B 1 48 ? 12.914 -71.562 -13.5 1 82.44 48 ALA B N 1
ATOM 5310 C CA . ALA B 1 48 ? 11.594 -71.375 -12.922 1 82.44 48 ALA B CA 1
ATOM 5311 C C . ALA B 1 48 ? 11.688 -70.562 -11.602 1 82.44 48 ALA B C 1
ATOM 5313 O O . ALA B 1 48 ? 12.594 -70.812 -10.805 1 82.44 48 ALA B O 1
ATOM 5314 N N . ARG B 1 49 ? 11 -69.5 -11.562 1 83.94 49 ARG B N 1
ATOM 5315 C CA . ARG B 1 49 ? 11.039 -68.625 -10.375 1 83.94 49 ARG B CA 1
ATOM 5316 C C . ARG B 1 49 ? 9.656 -68.5 -9.75 1 83.94 49 ARG B C 1
ATOM 5318 O O . ARG B 1 49 ? 8.641 -68.688 -10.422 1 83.94 49 ARG B O 1
ATOM 5325 N N . GLN B 1 50 ? 9.703 -68.312 -8.461 1 84.19 50 GLN B N 1
ATOM 5326 C CA . GLN B 1 50 ? 8.469 -68 -7.738 1 84.19 50 GLN B CA 1
ATOM 5327 C C . GLN B 1 50 ? 8.094 -66.562 -7.848 1 84.19 50 GLN B C 1
ATOM 5329 O O . GLN B 1 50 ? 8.961 -65.688 -8 1 84.19 50 GLN B O 1
ATOM 5334 N N . LEU B 1 51 ? 6.809 -66.312 -7.895 1 84.56 51 LEU B N 1
ATOM 5335 C CA . LEU B 1 51 ? 6.301 -64.938 -7.961 1 84.56 51 LEU B CA 1
ATOM 5336 C C . LEU B 1 51 ? 6.473 -64.25 -6.617 1 84.56 51 LEU B C 1
ATOM 5338 O O . LEU B 1 51 ? 6.156 -64.812 -5.57 1 84.56 51 LEU B O 1
ATOM 5342 N N . ARG B 1 52 ? 7.352 -63.25 -6.562 1 75.62 52 ARG B N 1
ATOM 5343 C CA . ARG B 1 52 ? 7.578 -62.469 -5.34 1 75.62 52 ARG B CA 1
ATOM 5344 C C . ARG B 1 52 ? 6.98 -61.094 -5.449 1 75.62 52 ARG B C 1
ATOM 5346 O O . ARG B 1 52 ? 6.828 -60.562 -6.551 1 75.62 52 ARG B O 1
ATOM 5353 N N . TYR B 1 53 ? 6.547 -60.656 -4.234 1 74 53 TYR B N 1
ATOM 5354 C CA . TYR B 1 53 ? 6.035 -59.281 -4.168 1 74 53 TYR B CA 1
ATOM 5355 C C . TYR B 1 53 ? 7.156 -58.25 -4.387 1 74 53 TYR B C 1
ATOM 5357 O O . TYR B 1 53 ? 8.289 -58.469 -3.945 1 74 53 TYR B O 1
ATOM 5365 N N . ASN B 1 54 ? 6.883 -57.156 -5.191 1 72.44 54 ASN B N 1
ATOM 5366 C CA . ASN B 1 54 ? 7.863 -56.125 -5.473 1 72.44 54 ASN B CA 1
ATOM 5367 C C . ASN B 1 54 ? 7.984 -55.156 -4.305 1 72.44 54 ASN B C 1
ATOM 5369 O O . ASN B 1 54 ? 7.062 -54.375 -4.039 1 72.44 54 ASN B O 1
ATOM 5373 N N . LYS B 1 55 ? 9.047 -55.156 -3.527 1 73.19 55 LYS B N 1
ATOM 5374 C CA . LYS B 1 55 ? 9.297 -54.312 -2.375 1 73.19 55 LYS B CA 1
ATOM 5375 C C . LYS B 1 55 ? 9.352 -52.844 -2.785 1 73.19 55 LYS B C 1
ATOM 5377 O O . LYS B 1 55 ? 8.953 -51.969 -2.018 1 73.19 55 LYS B O 1
ATOM 5382 N N . TRP B 1 56 ? 9.773 -52.469 -3.969 1 75.31 56 TRP B N 1
ATOM 5383 C CA . TRP B 1 56 ? 9.883 -51.094 -4.441 1 75.31 56 TRP B CA 1
ATOM 5384 C C . TRP B 1 56 ? 8.508 -50.469 -4.594 1 75.31 56 TRP B C 1
ATOM 5386 O O . TRP B 1 56 ? 8.359 -49.25 -4.422 1 75.31 56 TRP B O 1
ATOM 5396 N N . GLN B 1 57 ? 7.574 -51.281 -4.781 1 77.19 57 GLN B N 1
ATOM 5397 C CA . GLN B 1 57 ? 6.215 -50.781 -4.91 1 77.19 57 GLN B CA 1
ATOM 5398 C C . GLN B 1 57 ? 5.688 -50.25 -3.568 1 77.19 57 GLN B C 1
ATOM 5400 O O . GLN B 1 57 ? 4.984 -49.25 -3.512 1 77.19 57 GLN B O 1
ATOM 5405 N N . LEU B 1 58 ? 6.121 -50.906 -2.518 1 79.38 58 LEU B N 1
ATOM 5406 C CA . LEU B 1 58 ? 5.695 -50.469 -1.185 1 79.38 58 LEU B CA 1
ATOM 5407 C C . LEU B 1 58 ? 6.32 -49.156 -0.807 1 79.38 58 LEU B C 1
ATOM 5409 O O . LEU B 1 58 ? 5.656 -48.281 -0.217 1 79.38 58 LEU B O 1
ATOM 5413 N N . ILE B 1 59 ? 7.469 -48.938 -1.192 1 81.31 59 ILE B N 1
ATOM 5414 C CA . ILE B 1 59 ? 8.172 -47.688 -0.876 1 81.31 59 ILE B CA 1
ATOM 5415 C C . ILE B 1 59 ? 7.539 -46.531 -1.63 1 81.31 59 ILE B C 1
ATOM 5417 O O . ILE B 1 59 ? 7.348 -45.438 -1.066 1 81.31 59 ILE B O 1
ATOM 5421 N N . PHE B 1 60 ? 7.164 -46.719 -2.816 1 81.69 60 PHE B N 1
ATOM 5422 C CA . PHE B 1 60 ? 6.555 -45.656 -3.607 1 81.69 60 PHE B CA 1
ATOM 5423 C C . PHE B 1 60 ? 5.18 -45.281 -3.057 1 81.69 60 PHE B C 1
ATOM 5425 O O . PHE B 1 60 ? 4.793 -44.125 -3.066 1 81.69 60 PHE B O 1
ATOM 5432 N N . ASP B 1 61 ? 4.559 -46.25 -2.549 1 82.44 61 ASP B N 1
ATOM 5433 C CA . ASP B 1 61 ? 3.234 -45.969 -2.002 1 82.44 61 ASP B CA 1
ATOM 5434 C C . ASP B 1 61 ? 3.33 -45.188 -0.695 1 82.44 61 ASP B C 1
ATOM 5436 O O . ASP B 1 61 ? 2.523 -44.312 -0.442 1 82.44 61 ASP B O 1
ATOM 5440 N N . LEU B 1 62 ? 4.324 -45.531 0.008 1 84.06 62 LEU B N 1
ATOM 5441 C CA . LEU B 1 62 ? 4.527 -44.781 1.255 1 84.06 62 LEU B CA 1
ATOM 5442 C C . LEU B 1 62 ? 4.961 -43.344 0.978 1 84.06 62 LEU B C 1
ATOM 5444 O O . LEU B 1 62 ? 4.473 -42.406 1.621 1 84.06 62 LEU B O 1
ATOM 5448 N N . LEU B 1 63 ? 5.75 -43.156 0.017 1 86.56 63 LEU B N 1
ATOM 5449 C CA . LEU B 1 63 ? 6.215 -41.812 -0.347 1 86.56 63 LEU B CA 1
ATOM 5450 C C . LEU B 1 63 ? 5.07 -40.969 -0.909 1 86.56 63 LEU B C 1
ATOM 5452 O O . LEU B 1 63 ? 5 -39.75 -0.67 1 86.56 63 LEU B O 1
ATOM 5456 N N . SER B 1 64 ? 4.242 -41.625 -1.561 1 86.81 64 SER B N 1
ATOM 5457 C CA . SER B 1 64 ? 3.092 -40.938 -2.125 1 86.81 64 SER B CA 1
ATOM 5458 C C . SER B 1 64 ? 2.148 -40.438 -1.03 1 86.81 64 SER B C 1
ATOM 5460 O O . SER B 1 64 ? 1.622 -39.344 -1.104 1 86.81 64 SER B O 1
ATOM 5462 N N . ALA B 1 65 ? 2.01 -41.25 -0.034 1 86.31 65 ALA B N 1
ATOM 5463 C CA . ALA B 1 65 ? 1.143 -40.844 1.075 1 86.31 65 ALA B CA 1
ATOM 5464 C C . ALA B 1 65 ? 1.741 -39.688 1.857 1 86.31 65 ALA B C 1
ATOM 5466 O O . ALA B 1 65 ? 1.028 -38.75 2.24 1 86.31 65 ALA B O 1
ATOM 5467 N N . ILE B 1 66 ? 2.992 -39.656 1.933 1 90 66 ILE B N 1
ATOM 5468 C CA . ILE B 1 66 ? 3.686 -38.625 2.67 1 90 66 ILE B CA 1
ATOM 5469 C C . ILE B 1 66 ? 3.617 -37.312 1.887 1 90 66 ILE B C 1
ATOM 5471 O O . ILE B 1 66 ? 3.443 -36.25 2.471 1 90 66 ILE B O 1
ATOM 5475 N N . SER B 1 67 ? 3.715 -37.375 0.652 1 89.88 67 SER B N 1
ATOM 5476 C CA . SER B 1 67 ? 3.68 -36.156 -0.179 1 89.88 67 SER B CA 1
ATOM 5477 C C . SER B 1 67 ? 2.32 -35.469 -0.099 1 89.88 67 SER B C 1
ATOM 5479 O O . SER B 1 67 ? 2.232 -34.25 -0.177 1 89.88 67 SER B O 1
ATOM 5481 N N . ALA B 1 68 ? 1.276 -36.344 0.116 1 90.5 68 ALA B N 1
ATOM 5482 C CA . ALA B 1 68 ? -0.063 -35.75 0.241 1 90.5 68 ALA B CA 1
ATOM 5483 C C . ALA B 1 68 ? -0.207 -34.969 1.544 1 90.5 68 ALA B C 1
ATOM 5485 O O . ALA B 1 68 ? -0.965 -34 1.612 1 90.5 68 ALA B O 1
ATOM 5486 N N . LEU B 1 69 ? 0.522 -35.312 2.5 1 92.31 69 LEU B N 1
ATOM 5487 C CA . LEU B 1 69 ? 0.442 -34.688 3.809 1 92.31 69 LEU B CA 1
ATOM 5488 C C . LEU B 1 69 ? 1.019 -33.281 3.758 1 92.31 69 LEU B C 1
ATOM 5490 O O . LEU B 1 69 ? 0.635 -32.406 4.555 1 92.31 69 LEU B O 1
ATOM 5494 N N . LEU B 1 70 ? 1.915 -33.031 2.838 1 93.31 70 LEU B N 1
ATOM 5495 C CA . LEU B 1 70 ? 2.5 -31.688 2.691 1 93.31 70 LEU B CA 1
ATOM 5496 C C . LEU B 1 70 ? 1.439 -30.672 2.295 1 93.31 70 LEU B C 1
ATOM 5498 O O . LEU B 1 70 ? 1.47 -29.531 2.756 1 93.31 70 LEU B O 1
ATOM 5502 N N . PHE B 1 71 ? 0.479 -31.109 1.536 1 95.5 71 PHE B N 1
ATOM 5503 C CA . PHE B 1 71 ? -0.562 -30.188 1.078 1 95.5 71 PHE B CA 1
ATOM 5504 C C . PHE B 1 71 ? -1.604 -29.969 2.166 1 95.5 71 PHE B C 1
ATOM 5506 O O . PHE B 1 71 ? -2.152 -28.875 2.295 1 95.5 71 PHE B O 1
ATOM 5513 N N . VAL B 1 72 ? -1.838 -31 2.977 1 95.06 72 VAL B N 1
ATOM 5514 C CA . VAL B 1 72 ? -2.723 -30.859 4.129 1 95.06 72 VAL B CA 1
ATOM 5515 C C . VAL B 1 72 ? -2.09 -29.906 5.145 1 95.06 72 VAL B C 1
ATOM 5517 O O . VAL B 1 72 ? -2.773 -29.047 5.715 1 95.06 72 VAL B O 1
ATOM 5520 N N . ALA B 1 73 ? -0.817 -30.047 5.277 1 95.38 73 ALA B N 1
ATOM 5521 C CA . ALA B 1 73 ? -0.093 -29.172 6.188 1 95.38 73 ALA B CA 1
ATOM 5522 C C . ALA B 1 73 ? -0.195 -27.719 5.738 1 95.38 73 ALA B C 1
ATOM 5524 O O . ALA B 1 73 ? -0.364 -26.812 6.566 1 95.38 73 ALA B O 1
ATOM 5525 N N . LEU B 1 74 ? -0.063 -27.469 4.508 1 95.75 74 LEU B N 1
ATOM 5526 C CA . LEU B 1 74 ? -0.176 -26.109 3.98 1 95.75 74 LEU B CA 1
ATOM 5527 C C . LEU B 1 74 ? -1.557 -25.531 4.27 1 95.75 74 LEU B C 1
ATOM 5529 O O . LEU B 1 74 ? -1.675 -24.375 4.652 1 95.75 74 LEU B O 1
ATOM 5533 N N . ALA B 1 75 ? -2.566 -26.359 4.117 1 95.81 75 ALA B N 1
ATOM 5534 C CA . ALA B 1 75 ? -3.928 -25.922 4.41 1 95.81 75 ALA B CA 1
ATOM 5535 C C . ALA B 1 75 ? -4.102 -25.609 5.895 1 95.81 75 ALA B C 1
ATOM 5537 O O . ALA B 1 75 ? -4.727 -24.609 6.262 1 95.81 75 ALA B O 1
ATOM 5538 N N . LEU B 1 76 ? -3.535 -26.406 6.688 1 95.31 76 LEU B N 1
ATOM 5539 C CA . LEU B 1 76 ? -3.633 -26.203 8.133 1 95.31 76 LEU B CA 1
ATOM 5540 C C . LEU B 1 76 ? -2.896 -24.938 8.555 1 95.31 76 LEU B C 1
ATOM 5542 O O . LEU B 1 76 ? -3.375 -24.203 9.414 1 95.31 76 LEU B O 1
ATOM 5546 N N . VAL B 1 77 ? -1.784 -24.734 8.023 1 95.31 77 VAL B N 1
ATOM 5547 C CA . VAL B 1 77 ? -1.021 -23.531 8.328 1 95.31 77 VAL B CA 1
ATOM 5548 C C . VAL B 1 77 ? -1.834 -22.297 7.945 1 95.31 77 VAL B C 1
ATOM 5550 O O . VAL B 1 77 ? -1.882 -21.328 8.695 1 95.31 77 VAL B O 1
ATOM 5553 N N . ALA B 1 78 ? -2.441 -22.344 6.77 1 95.19 78 ALA B N 1
ATOM 5554 C CA . ALA B 1 78 ? -3.283 -21.234 6.348 1 95.19 78 ALA B CA 1
ATOM 5555 C C . ALA B 1 78 ? -4.426 -21 7.332 1 95.19 78 ALA B C 1
ATOM 5557 O O . ALA B 1 78 ? -4.75 -19.859 7.664 1 95.19 78 ALA B O 1
ATOM 5558 N N . MET B 1 79 ? -4.969 -22.109 7.895 1 94.88 79 MET B N 1
ATOM 5559 C CA . MET B 1 79 ? -6.078 -22 8.844 1 94.88 79 MET B CA 1
ATOM 5560 C C . MET B 1 79 ? -5.605 -21.422 10.172 1 94.88 79 MET B C 1
ATOM 5562 O O . MET B 1 79 ? -6.332 -20.656 10.805 1 94.88 79 MET B O 1
ATOM 5566 N N . ILE B 1 80 ? -4.453 -21.688 10.5 1 94.25 80 ILE B N 1
ATOM 5567 C CA . ILE B 1 80 ? -3.896 -21.203 11.758 1 94.25 80 ILE B CA 1
ATOM 5568 C C . ILE B 1 80 ? -3.59 -19.703 11.641 1 94.25 80 ILE B C 1
ATOM 5570 O O . ILE B 1 80 ? -3.787 -18.953 12.594 1 94.25 80 ILE B O 1
ATOM 5574 N N . PHE B 1 81 ? -3.162 -19.297 10.5 1 93.88 81 PHE B N 1
ATOM 5575 C CA . PHE B 1 81 ? -2.775 -17.906 10.305 1 93.88 81 PHE B CA 1
ATOM 5576 C C . PHE B 1 81 ? -4 -17.031 10.047 1 93.88 81 PHE B C 1
ATOM 5578 O O . PHE B 1 81 ? -3.895 -15.805 9.992 1 93.88 81 PHE B O 1
ATOM 5585 N N . ASN B 1 82 ? -5.125 -17.688 10.07 1 92.88 82 ASN B N 1
ATOM 5586 C CA . ASN B 1 82 ? -6.348 -16.938 9.82 1 92.88 82 ASN B CA 1
ATOM 5587 C C . ASN B 1 82 ? -6.598 -15.898 10.914 1 92.88 82 ASN B C 1
ATOM 5589 O O . ASN B 1 82 ? -6.52 -16.219 12.102 1 92.88 82 ASN B O 1
ATOM 5593 N N . SER B 1 83 ? -6.828 -14.594 10.594 1 88.19 83 SER B N 1
ATOM 5594 C CA . SER B 1 83 ? -7.191 -13.484 11.461 1 88.19 83 SER B CA 1
ATOM 5595 C C . SER B 1 83 ? -5.988 -12.977 12.25 1 88.19 83 SER B C 1
ATOM 5597 O O . SER B 1 83 ? -6.137 -12.234 13.219 1 88.19 83 SER B O 1
ATOM 5599 N N . ARG B 1 84 ? -4.891 -13.477 11.867 1 88.12 84 ARG B N 1
ATOM 5600 C CA . ARG B 1 84 ? -3.674 -12.953 12.484 1 88.12 84 ARG B CA 1
ATOM 5601 C C . ARG B 1 84 ? -3.115 -11.781 11.688 1 88.12 84 ARG B C 1
ATOM 5603 O O . ARG B 1 84 ? -3.414 -11.633 10.5 1 88.12 84 ARG B O 1
ATOM 5610 N N . SER B 1 85 ? -2.334 -10.938 12.328 1 88.25 85 SER B N 1
ATOM 5611 C CA . SER B 1 85 ? -1.724 -9.789 11.664 1 88.25 85 SER B CA 1
ATOM 5612 C C . SER B 1 85 ? -0.615 -10.219 10.711 1 88.25 85 SER B C 1
ATOM 5614 O O . SER B 1 85 ? 0.119 -11.172 11 1 88.25 85 SER B O 1
ATOM 5616 N N . VAL B 1 86 ? -0.573 -9.531 9.547 1 89.25 86 VAL B N 1
ATOM 5617 C CA . VAL B 1 86 ? 0.375 -9.891 8.5 1 89.25 86 VAL B CA 1
ATOM 5618 C C . VAL B 1 86 ? 1.787 -9.492 8.922 1 89.25 86 VAL B C 1
ATOM 5620 O O . VAL B 1 86 ? 2.023 -8.352 9.328 1 89.25 86 VAL B O 1
ATOM 5623 N N . ASP B 1 87 ? 2.619 -10.43 9.008 1 85.38 87 ASP B N 1
ATOM 5624 C CA . ASP B 1 87 ? 4.059 -10.242 9.156 1 85.38 87 ASP B CA 1
ATOM 5625 C C . ASP B 1 87 ? 4.766 -10.344 7.805 1 85.38 87 ASP B C 1
ATOM 5627 O O . ASP B 1 87 ? 4.594 -11.32 7.078 1 85.38 87 ASP B O 1
ATOM 5631 N N . GLY B 1 88 ? 5.547 -9.336 7.461 1 83.5 88 GLY B N 1
ATOM 5632 C CA . GLY B 1 88 ? 6.188 -9.273 6.156 1 83.5 88 GLY B CA 1
ATOM 5633 C C . GLY B 1 88 ? 7.012 -10.508 5.84 1 83.5 88 GLY B C 1
ATOM 5634 O O . GLY B 1 88 ? 6.93 -11.055 4.734 1 83.5 88 GLY B O 1
ATOM 5635 N N . HIS B 1 89 ? 7.727 -11.023 6.688 1 87.5 89 HIS B N 1
ATOM 5636 C CA . HIS B 1 89 ? 8.594 -12.172 6.445 1 87.5 89 HIS B CA 1
ATOM 5637 C C . HIS B 1 89 ? 7.789 -13.461 6.312 1 87.5 89 HIS B C 1
ATOM 5639 O O . HIS B 1 89 ? 8.039 -14.266 5.41 1 87.5 89 HIS B O 1
ATOM 5645 N N . VAL B 1 90 ? 6.824 -13.57 7.219 1 90.62 90 VAL B N 1
ATOM 5646 C CA . VAL B 1 90 ? 5.992 -14.766 7.184 1 90.62 90 VAL B CA 1
ATOM 5647 C C . VAL B 1 90 ? 5.168 -14.781 5.895 1 90.62 90 VAL B C 1
ATOM 5649 O O . VAL B 1 90 ? 4.977 -15.836 5.289 1 90.62 90 VAL B O 1
ATOM 5652 N N . TRP B 1 91 ? 4.738 -13.656 5.414 1 92.12 91 TRP B N 1
ATOM 5653 C CA . TRP B 1 91 ? 3.951 -13.562 4.191 1 92.12 91 TRP B CA 1
ATOM 5654 C C . TRP B 1 91 ? 4.785 -13.969 2.977 1 92.12 91 TRP B C 1
ATOM 5656 O O . TRP B 1 91 ? 4.301 -14.672 2.09 1 92.12 91 TRP B O 1
ATOM 5666 N N . ASP B 1 92 ? 6.109 -13.633 2.949 1 89.31 92 ASP B N 1
ATOM 5667 C CA . ASP B 1 92 ? 6.992 -14.008 1.85 1 89.31 92 ASP B CA 1
ATOM 5668 C C . ASP B 1 92 ? 7.184 -15.523 1.793 1 89.31 92 ASP B C 1
ATOM 5670 O O . ASP B 1 92 ? 7.156 -16.125 0.714 1 89.31 92 ASP B O 1
ATOM 5674 N N . ASP B 1 93 ? 7.309 -16.078 2.914 1 92.31 93 ASP B N 1
ATOM 5675 C CA . ASP B 1 93 ? 7.465 -17.531 2.971 1 92.31 93 ASP B CA 1
ATOM 5676 C C . ASP B 1 93 ? 6.188 -18.25 2.521 1 92.31 93 ASP B C 1
ATOM 5678 O O . ASP B 1 93 ? 6.242 -19.234 1.795 1 92.31 93 ASP B O 1
ATOM 5682 N N . LEU B 1 94 ? 5.129 -17.688 3.016 1 93.25 94 LEU B N 1
ATOM 5683 C CA . LEU B 1 94 ? 3.85 -18.281 2.633 1 93.25 94 LEU B CA 1
ATOM 5684 C C . LEU B 1 94 ? 3.623 -18.172 1.13 1 93.25 94 LEU B C 1
ATOM 5686 O O . LEU B 1 94 ? 3.115 -19.094 0.499 1 93.25 94 LEU B O 1
ATOM 5690 N N . GLN B 1 95 ? 4.074 -17.156 0.505 1 90.75 95 GLN B N 1
ATOM 5691 C CA . GLN B 1 95 ? 3.922 -16.953 -0.933 1 90.75 95 GLN B CA 1
ATOM 5692 C C . GLN B 1 95 ? 4.793 -17.938 -1.716 1 90.75 95 GLN B C 1
ATOM 5694 O O . GLN B 1 95 ? 4.355 -18.5 -2.723 1 90.75 95 GLN B O 1
ATOM 5699 N N . ILE B 1 96 ? 5.957 -18.172 -1.246 1 90.88 96 ILE B N 1
ATOM 5700 C CA . ILE B 1 96 ? 6.848 -19.125 -1.892 1 90.88 96 ILE B CA 1
ATOM 5701 C C . ILE B 1 96 ? 6.254 -20.531 -1.793 1 90.88 96 ILE B C 1
ATOM 5703 O O . ILE B 1 96 ? 6.262 -21.297 -2.768 1 90.88 96 ILE B O 1
ATOM 5707 N N . ALA B 1 97 ? 5.711 -20.812 -0.619 1 93.5 97 ALA B N 1
ATOM 5708 C CA . ALA B 1 97 ? 5.098 -22.125 -0.422 1 93.5 97 ALA B CA 1
ATOM 5709 C C . ALA B 1 97 ? 3.895 -22.312 -1.344 1 93.5 97 ALA B C 1
ATOM 5711 O O . ALA B 1 97 ? 3.727 -23.375 -1.949 1 93.5 97 ALA B O 1
ATOM 5712 N N . MET B 1 98 ? 3.08 -21.297 -1.521 1 93.81 98 MET B N 1
ATOM 5713 C CA . MET B 1 98 ? 1.896 -21.359 -2.373 1 93.81 98 MET B CA 1
ATOM 5714 C C . MET B 1 98 ? 2.289 -21.484 -3.842 1 93.81 98 MET B C 1
ATOM 5716 O O . MET B 1 98 ? 1.762 -22.328 -4.566 1 93.81 98 MET B O 1
ATOM 5720 N N . LYS B 1 99 ? 3.309 -20.75 -4.297 1 90.25 99 LYS B N 1
ATOM 5721 C CA . LYS B 1 99 ? 3.76 -20.766 -5.684 1 90.25 99 LYS B CA 1
ATOM 5722 C C . LYS B 1 99 ? 4.445 -22.078 -6.027 1 90.25 99 LYS B C 1
ATOM 5724 O O . LYS B 1 99 ? 4.312 -22.594 -7.145 1 90.25 99 LYS B O 1
ATOM 5729 N N . THR B 1 100 ? 5.113 -22.625 -5.066 1 90.88 100 THR B N 1
ATOM 5730 C CA . THR B 1 100 ? 5.773 -23.906 -5.289 1 90.88 100 THR B CA 1
ATOM 5731 C C . THR B 1 100 ? 4.758 -25.047 -5.277 1 90.88 100 THR B C 1
ATOM 5733 O O . THR B 1 100 ? 4.875 -25.984 -6.059 1 90.88 100 THR B O 1
ATOM 5736 N N . SER B 1 101 ? 3.785 -24.875 -4.418 1 92.69 101 SER B N 1
ATOM 5737 C CA . SER B 1 101 ? 2.771 -25.922 -4.293 1 92.69 101 SER B CA 1
ATOM 5738 C C . SER B 1 101 ? 1.955 -26.047 -5.574 1 92.69 101 SER B C 1
ATOM 5740 O O . SER B 1 101 ? 1.576 -27.156 -5.969 1 92.69 101 SER B O 1
ATOM 5742 N N . VAL B 1 102 ? 1.695 -25 -6.289 1 92.19 102 VAL B N 1
ATOM 5743 C CA . VAL B 1 102 ? 0.893 -25.047 -7.508 1 92.19 102 VAL B CA 1
ATOM 5744 C C . VAL B 1 102 ? 1.621 -25.844 -8.578 1 92.19 102 VAL B C 1
ATOM 5746 O O . VAL B 1 102 ? 0.987 -26.516 -9.398 1 92.19 102 VAL B O 1
ATOM 5749 N N . THR B 1 103 ? 2.943 -25.859 -8.539 1 89.44 103 THR B N 1
ATOM 5750 C CA . THR B 1 103 ? 3.746 -26.562 -9.531 1 89.44 103 THR B CA 1
ATOM 5751 C C . THR B 1 103 ? 3.957 -28.016 -9.117 1 89.44 103 THR B C 1
ATOM 5753 O O . THR B 1 103 ? 3.891 -28.922 -9.945 1 89.44 103 THR B O 1
ATOM 5756 N N . ILE B 1 104 ? 4.102 -28.281 -7.863 1 90 104 ILE B N 1
ATOM 5757 C CA . ILE B 1 104 ? 4.465 -29.609 -7.375 1 90 104 ILE B CA 1
ATOM 5758 C C . ILE B 1 104 ? 3.215 -30.469 -7.277 1 90 104 ILE B C 1
ATOM 5760 O O . ILE B 1 104 ? 3.277 -31.688 -7.484 1 90 104 ILE B O 1
ATOM 5764 N N . PHE B 1 105 ? 2.045 -29.938 -7.066 1 93.12 105 PHE B N 1
ATOM 5765 C CA . PHE B 1 105 ? 0.828 -30.688 -6.812 1 93.12 105 PHE B CA 1
ATOM 5766 C C . PHE B 1 105 ? 0.443 -31.516 -8.039 1 93.12 105 PHE B C 1
ATOM 5768 O O . PHE B 1 105 ? 0.272 -32.75 -7.941 1 93.12 105 PHE B O 1
ATOM 5775 N N . PRO B 1 106 ? 0.363 -30.875 -9.203 1 90.44 106 PRO B N 1
ATOM 5776 C CA . PRO B 1 106 ? 0 -31.703 -10.352 1 90.44 106 PRO B CA 1
ATOM 5777 C C . PRO B 1 106 ? 1.045 -32.781 -10.672 1 90.44 106 PRO B C 1
ATOM 5779 O O . PRO B 1 106 ? 0.703 -33.844 -11.164 1 90.44 106 PRO B O 1
ATOM 5782 N N . LEU B 1 107 ? 2.295 -32.531 -10.406 1 88.81 107 LEU B N 1
ATOM 5783 C CA . LEU B 1 107 ? 3.35 -33.5 -10.648 1 88.81 107 LEU B CA 1
ATOM 5784 C C . LEU B 1 107 ? 3.186 -34.719 -9.734 1 88.81 107 LEU B C 1
ATOM 5786 O O . LEU B 1 107 ? 3.217 -35.844 -10.203 1 88.81 107 LEU B O 1
ATOM 5790 N N . ILE B 1 108 ? 2.959 -34.469 -8.516 1 90.69 108 ILE B N 1
ATOM 5791 C CA . ILE B 1 108 ? 2.771 -35.531 -7.559 1 90.69 108 ILE B CA 1
ATOM 5792 C C . ILE B 1 108 ? 1.447 -36.25 -7.836 1 90.69 108 ILE B C 1
ATOM 5794 O O . ILE B 1 108 ? 1.369 -37.469 -7.77 1 90.69 108 ILE B O 1
ATOM 5798 N N . TYR B 1 109 ? 0.431 -35.5 -8.188 1 93.19 109 TYR B N 1
ATOM 5799 C CA . TYR B 1 109 ? -0.879 -36.062 -8.492 1 93.19 109 TYR B CA 1
ATOM 5800 C C . TYR B 1 109 ? -0.795 -37.031 -9.656 1 93.19 109 TYR B C 1
ATOM 5802 O O . TYR B 1 109 ? -1.361 -38.125 -9.602 1 93.19 109 TYR B O 1
ATOM 5810 N N . SER B 1 110 ? -0.02 -36.625 -10.602 1 90.69 110 SER B N 1
ATOM 5811 C CA . SER B 1 110 ? 0.125 -37.469 -11.781 1 90.69 110 SER B CA 1
ATOM 5812 C C . SER B 1 110 ? 0.879 -38.75 -11.438 1 90.69 110 SER B C 1
ATOM 5814 O O . SER B 1 110 ? 0.545 -39.812 -11.938 1 90.69 110 SER B O 1
ATOM 5816 N N . ALA B 1 111 ? 1.848 -38.656 -10.625 1 89.69 111 ALA B N 1
ATOM 5817 C CA . ALA B 1 111 ? 2.627 -39.844 -10.242 1 89.69 111 ALA B CA 1
ATOM 5818 C C . ALA B 1 111 ? 1.784 -40.812 -9.422 1 89.69 111 ALA B C 1
ATOM 5820 O O . ALA B 1 111 ? 1.818 -42 -9.648 1 89.69 111 ALA B O 1
ATOM 5821 N N . VAL B 1 112 ? 0.967 -40.312 -8.562 1 92.5 112 VAL B N 1
ATOM 5822 C CA . VAL B 1 112 ? 0.214 -41.156 -7.637 1 92.5 112 VAL B CA 1
ATOM 5823 C C . VAL B 1 112 ? -1 -41.75 -8.344 1 92.5 112 VAL B C 1
ATOM 5825 O O . VAL B 1 112 ? -1.228 -42.938 -8.281 1 92.5 112 VAL B O 1
ATOM 5828 N N . ILE B 1 113 ? -1.749 -40.906 -9.016 1 93.12 113 ILE B N 1
ATOM 5829 C CA . ILE B 1 113 ? -2.951 -41.375 -9.695 1 93.12 113 ILE B CA 1
ATOM 5830 C C . ILE B 1 113 ? -2.564 -42.312 -10.844 1 93.12 113 ILE B C 1
ATOM 5832 O O . ILE B 1 113 ? -3.205 -43.344 -11.055 1 93.12 113 ILE B O 1
ATOM 5836 N N . GLY B 1 114 ? -1.497 -41.938 -11.578 1 90.31 114 GLY B N 1
ATOM 5837 C CA . GLY B 1 114 ? -1.029 -42.812 -12.641 1 90.31 114 GLY B CA 1
ATOM 5838 C C . GLY B 1 114 ? -0.646 -44.188 -12.148 1 90.31 114 GLY B C 1
ATOM 5839 O O . GLY B 1 114 ? -0.994 -45.188 -12.773 1 90.31 114 GLY B O 1
ATOM 5840 N N . ARG B 1 115 ? -0.056 -44.25 -11.094 1 89.12 115 ARG B N 1
ATOM 5841 C CA . ARG B 1 115 ? 0.351 -45.531 -10.523 1 89.12 115 ARG B CA 1
ATOM 5842 C C . ARG B 1 115 ? -0.856 -46.312 -10.016 1 89.12 115 ARG B C 1
ATOM 5844 O O . ARG B 1 115 ? -0.921 -47.531 -10.172 1 89.12 115 ARG B O 1
ATOM 5851 N N . ALA B 1 116 ? -1.737 -45.656 -9.383 1 92.25 116 ALA B N 1
ATOM 5852 C CA . ALA B 1 116 ? -2.936 -46.312 -8.875 1 92.25 116 ALA B CA 1
ATOM 5853 C C . ALA B 1 116 ? -3.74 -46.938 -10.008 1 92.25 116 ALA B C 1
ATOM 5855 O O . ALA B 1 116 ? -4.184 -48.094 -9.906 1 92.25 116 ALA B O 1
ATOM 5856 N N . ILE B 1 117 ? -3.869 -46.219 -11.07 1 93.19 117 ILE B N 1
ATOM 5857 C CA . ILE B 1 117 ? -4.629 -46.75 -12.203 1 93.19 117 ILE B CA 1
ATOM 5858 C C . ILE B 1 117 ? -3.906 -47.938 -12.805 1 93.19 117 ILE B C 1
ATOM 5860 O O . ILE B 1 117 ? -4.539 -48.938 -13.172 1 93.19 117 ILE B O 1
ATOM 5864 N N . ARG B 1 118 ? -2.627 -47.875 -12.844 1 89.31 118 ARG B N 1
ATOM 5865 C CA . ARG B 1 118 ? -1.838 -48.969 -13.375 1 89.31 118 ARG B CA 1
ATOM 5866 C C . ARG B 1 118 ? -2.006 -50.219 -12.523 1 89.31 118 ARG B C 1
ATOM 5868 O O . ARG B 1 118 ? -2.107 -51.344 -13.055 1 89.31 118 ARG B O 1
ATOM 5875 N N . GLN B 1 119 ? -2.031 -50.094 -11.281 1 90.31 119 GLN B N 1
ATOM 5876 C CA . GLN B 1 119 ? -2.205 -51.219 -10.383 1 90.31 119 GLN B CA 1
ATOM 5877 C C . GLN B 1 119 ? -3.607 -51.812 -10.508 1 90.31 119 GLN B C 1
ATOM 5879 O O . GLN B 1 119 ? -3.783 -53.031 -10.445 1 90.31 119 GLN B O 1
ATOM 5884 N N . ILE B 1 120 ? -4.547 -50.938 -10.68 1 92.88 120 ILE B N 1
ATOM 5885 C CA . ILE B 1 120 ? -5.918 -51.406 -10.867 1 92.88 120 ILE B CA 1
ATOM 5886 C C . ILE B 1 120 ? -6.02 -52.188 -12.18 1 92.88 120 ILE B C 1
ATOM 5888 O O . ILE B 1 120 ? -6.68 -53.219 -12.242 1 92.88 120 ILE B O 1
ATOM 5892 N N . ALA B 1 121 ? -5.348 -51.688 -13.195 1 92.5 121 ALA B N 1
ATOM 5893 C CA . ALA B 1 121 ? -5.332 -52.375 -14.484 1 92.5 121 ALA B CA 1
ATOM 5894 C C . ALA B 1 121 ? -4.68 -53.75 -14.359 1 92.5 121 ALA B C 1
ATOM 5896 O O . ALA B 1 121 ? -5.168 -54.719 -14.93 1 92.5 121 ALA B O 1
ATOM 5897 N N . LYS B 1 122 ? -3.617 -53.812 -13.617 1 90.12 122 LYS B N 1
ATOM 5898 C CA . LYS B 1 122 ? -2.916 -55.094 -13.398 1 90.12 122 LYS B CA 1
ATOM 5899 C C . LYS B 1 122 ? -3.811 -56.094 -12.68 1 90.12 122 LYS B C 1
ATOM 5901 O O . LYS B 1 122 ? -3.854 -57.281 -13.055 1 90.12 122 LYS B O 1
ATOM 5906 N N . GLN B 1 123 ? -4.504 -55.656 -11.734 1 91.44 123 GLN B N 1
ATOM 5907 C CA . GLN B 1 123 ? -5.391 -56.562 -10.984 1 91.44 123 GLN B CA 1
ATOM 5908 C C . GLN B 1 123 ? -6.539 -57.031 -11.852 1 91.44 123 GLN B C 1
ATOM 5910 O O . GLN B 1 123 ? -6.914 -58.219 -11.789 1 91.44 123 GLN B O 1
ATOM 5915 N N . ASN B 1 124 ? -7.074 -56.125 -12.641 1 92.56 124 ASN B N 1
ATOM 5916 C CA . ASN B 1 124 ? -8.148 -56.531 -13.547 1 92.56 124 ASN B CA 1
ATOM 5917 C C . ASN B 1 124 ? -7.664 -57.531 -14.594 1 92.56 124 ASN B C 1
ATOM 5919 O O . ASN B 1 124 ? -8.406 -58.438 -14.992 1 92.56 124 ASN B O 1
ATOM 5923 N N . PHE B 1 125 ? -6.426 -57.312 -15 1 92.06 125 PHE B N 1
ATOM 5924 C CA . PHE B 1 125 ? -5.828 -58.219 -15.992 1 92.06 125 PHE B CA 1
ATOM 5925 C C . PHE B 1 125 ? -5.629 -59.625 -15.414 1 92.06 125 PHE B C 1
ATOM 5927 O O . PHE B 1 125 ? -5.82 -60.625 -16.109 1 92.06 125 PHE B O 1
ATOM 5934 N N . GLU B 1 126 ? -5.254 -59.688 -14.125 1 91.06 126 GLU B N 1
ATOM 5935 C CA . GLU B 1 126 ? -5.047 -60.969 -13.438 1 91.06 126 GLU B CA 1
ATOM 5936 C C . GLU B 1 126 ? -6.371 -61.688 -13.172 1 91.06 126 GLU B C 1
ATOM 5938 O O . GLU B 1 126 ? -6.438 -62.906 -13.188 1 91.06 126 GLU B O 1
ATOM 5943 N N . ARG B 1 127 ? -7.391 -61 -12.938 1 91.31 127 ARG B N 1
ATOM 5944 C CA . ARG B 1 127 ? -8.695 -61.594 -12.641 1 91.31 127 ARG B CA 1
ATOM 5945 C C . ARG B 1 127 ? -9.477 -61.875 -13.922 1 91.31 127 ARG B C 1
ATOM 5947 O O . ARG B 1 127 ? -10.359 -62.719 -13.93 1 91.31 127 ARG B O 1
ATOM 5954 N N . GLY B 1 128 ? -9.188 -61.281 -14.961 1 92.06 128 GLY B N 1
ATOM 5955 C CA . GLY B 1 128 ? -9.914 -61.406 -16.219 1 92.06 128 GLY B CA 1
ATOM 5956 C C . GLY B 1 128 ? -10.82 -60.219 -16.484 1 92.06 128 GLY B C 1
ATOM 5957 O O . GLY B 1 128 ? -11.617 -59.812 -15.625 1 92.06 128 GLY B O 1
ATOM 5958 N N . SER B 1 129 ? -10.578 -59.5 -17.5 1 92.31 129 SER B N 1
ATOM 5959 C CA . SER B 1 129 ? -11.367 -58.344 -17.859 1 92.31 129 SER B CA 1
ATOM 5960 C C . SER B 1 129 ? -11.477 -58.188 -19.375 1 92.31 129 SER B C 1
ATOM 5962 O O . SER B 1 129 ? -10.805 -58.906 -20.125 1 92.31 129 SER B O 1
ATOM 5964 N N . THR B 1 130 ? -12.414 -57.375 -19.766 1 92.81 130 THR B N 1
ATOM 5965 C CA . THR B 1 130 ? -12.547 -57.094 -21.188 1 92.81 130 THR B CA 1
ATOM 5966 C C . THR B 1 130 ? -11.375 -56.281 -21.703 1 92.81 130 THR B C 1
ATOM 5968 O O . THR B 1 130 ? -10.789 -55.469 -20.953 1 92.81 130 THR B O 1
ATOM 5971 N N . LEU B 1 131 ? -11.047 -56.531 -22.906 1 91.38 131 LEU B N 1
ATOM 5972 C CA . LEU B 1 131 ? -9.922 -55.812 -23.5 1 91.38 131 LEU B CA 1
ATOM 5973 C C . LEU B 1 131 ? -10.18 -54.312 -23.547 1 91.38 131 LEU B C 1
ATOM 5975 O O . LEU B 1 131 ? -9.258 -53.531 -23.344 1 91.38 131 LEU B O 1
ATOM 5979 N N . GLY B 1 132 ? -11.414 -53.875 -23.797 1 89.5 132 GLY B N 1
ATOM 5980 C CA . GLY B 1 132 ? -11.758 -52.469 -23.797 1 89.5 132 GLY B CA 1
ATOM 5981 C C . GLY B 1 132 ? -11.523 -51.812 -22.453 1 89.5 132 GLY B C 1
ATOM 5982 O O . GLY B 1 132 ? -10.969 -50.688 -22.406 1 89.5 132 GLY B O 1
ATOM 5983 N N . ARG B 1 133 ? -11.859 -52.406 -21.391 1 92.06 133 ARG B N 1
ATOM 5984 C CA . ARG B 1 133 ? -11.68 -51.875 -20.047 1 92.06 133 ARG B CA 1
ATOM 5985 C C . ARG B 1 133 ? -10.203 -51.812 -19.672 1 92.06 133 ARG B C 1
ATOM 5987 O O . ARG B 1 133 ? -9.75 -50.812 -19.078 1 92.06 133 ARG B O 1
ATOM 5994 N N . LEU B 1 134 ? -9.469 -52.781 -20.078 1 92.44 134 LEU B N 1
ATOM 5995 C CA . LEU B 1 134 ? -8.039 -52.812 -19.781 1 92.44 134 LEU B CA 1
ATOM 5996 C C . LEU B 1 134 ? -7.297 -51.719 -20.531 1 92.44 134 LEU B C 1
ATOM 5998 O O . LEU B 1 134 ? -6.414 -51.062 -19.984 1 92.44 134 LEU B O 1
ATOM 6002 N N . GLU B 1 135 ? -7.672 -51.562 -21.781 1 92.12 135 GLU B N 1
ATOM 6003 C CA . GLU B 1 135 ? -7.031 -50.531 -22.578 1 92.12 135 GLU B CA 1
ATOM 6004 C C . GLU B 1 135 ? -7.383 -49.125 -22.047 1 92.12 135 GLU B C 1
ATOM 6006 O O . GLU B 1 135 ? -6.535 -48.25 -22.031 1 92.12 135 GLU B O 1
ATOM 6011 N N . GLN B 1 136 ? -8.562 -48.969 -21.625 1 92.19 136 GLN B N 1
ATOM 6012 C CA . GLN B 1 136 ? -9 -47.688 -21.062 1 92.19 136 GLN B CA 1
ATOM 6013 C C . GLN B 1 136 ? -8.227 -47.375 -19.797 1 92.19 136 GLN B C 1
ATOM 6015 O O . GLN B 1 136 ? -7.793 -46.219 -19.594 1 92.19 136 GLN B O 1
ATOM 6020 N N . LEU B 1 137 ? -8.031 -48.25 -18.922 1 92.62 137 LEU B N 1
ATOM 6021 C CA . LEU B 1 137 ? -7.297 -48.031 -17.672 1 92.62 137 LEU B CA 1
ATOM 6022 C C . LEU B 1 137 ? -5.816 -47.781 -17.953 1 92.62 137 LEU B C 1
ATOM 6024 O O . LEU B 1 137 ? -5.23 -46.844 -17.438 1 92.62 137 LEU B O 1
ATOM 6028 N N . ASN B 1 138 ? -5.27 -48.531 -18.844 1 89.56 138 ASN B N 1
ATOM 6029 C CA . ASN B 1 138 ? -3.834 -48.469 -19.078 1 89.56 138 ASN B CA 1
ATOM 6030 C C . ASN B 1 138 ? -3.443 -47.156 -19.797 1 89.56 138 ASN B C 1
ATOM 6032 O O . ASN B 1 138 ? -2.354 -46.625 -19.578 1 89.56 138 ASN B O 1
ATOM 6036 N N . LYS B 1 139 ? -4.266 -46.656 -20.625 1 89.62 139 LYS B N 1
ATOM 6037 C CA . LYS B 1 139 ? -3.926 -45.438 -21.391 1 89.62 139 LYS B CA 1
ATOM 6038 C C . LYS B 1 139 ? -4.41 -44.188 -20.672 1 89.62 139 LYS B C 1
ATOM 6040 O O . LYS B 1 139 ? -4.156 -43.062 -21.125 1 89.62 139 LYS B O 1
ATOM 6045 N N . SER B 1 140 ? -5.086 -44.344 -19.547 1 90.94 140 SER B N 1
ATOM 6046 C CA . SER B 1 140 ? -5.559 -43.188 -18.766 1 90.94 140 SER B CA 1
ATOM 6047 C C . SER B 1 140 ? -4.66 -42.938 -17.562 1 90.94 140 SER B C 1
ATOM 6049 O O . SER B 1 140 ? -5.148 -42.656 -16.469 1 90.94 140 SER B O 1
ATOM 6051 N N . THR B 1 141 ? -3.369 -43.062 -17.719 1 90.06 141 THR B N 1
ATOM 6052 C CA . THR B 1 141 ? -2.434 -42.812 -16.625 1 90.06 141 THR B CA 1
ATOM 6053 C C . THR B 1 141 ? -1.983 -41.344 -16.609 1 90.06 141 THR B C 1
ATOM 6055 O O . THR B 1 141 ? -1.259 -40.938 -15.703 1 90.06 141 THR B O 1
ATOM 6058 N N . THR B 1 142 ? -2.324 -40.594 -17.625 1 88.44 142 THR B N 1
ATOM 6059 C CA . THR B 1 142 ? -2.092 -39.156 -17.688 1 88.44 142 THR B CA 1
ATOM 6060 C C . THR B 1 142 ? -3.396 -38.406 -17.938 1 88.44 142 THR B C 1
ATOM 6062 O O . THR B 1 142 ? -4.402 -39.031 -18.312 1 88.44 142 THR B O 1
ATOM 6065 N N . VAL B 1 143 ? -3.357 -37.156 -17.703 1 87.56 143 VAL B N 1
ATOM 6066 C CA . VAL B 1 143 ? -4.551 -36.344 -17.891 1 87.56 143 VAL B CA 1
ATOM 6067 C C . VAL B 1 143 ? -4.957 -36.375 -19.359 1 87.56 143 VAL B C 1
ATOM 6069 O O . VAL B 1 143 ? -6.129 -36.594 -19.688 1 87.56 143 VAL B O 1
ATOM 6072 N N . PHE B 1 144 ? -4.012 -36.25 -20.219 1 84.94 144 PHE B N 1
ATOM 6073 C CA . PHE B 1 144 ? -4.309 -36.25 -21.641 1 84.94 144 PHE B CA 1
ATOM 6074 C C . PHE B 1 144 ? -4.77 -37.625 -22.109 1 84.94 144 PHE B C 1
ATOM 6076 O O . PHE B 1 144 ? -5.66 -37.75 -22.953 1 84.94 144 PHE B O 1
ATOM 6083 N N . GLY B 1 145 ? -4.176 -38.656 -21.562 1 87.44 145 GLY B N 1
ATOM 6084 C CA . GLY B 1 145 ? -4.602 -40 -21.891 1 87.44 145 GLY B CA 1
ATOM 6085 C C . GLY B 1 145 ? -6.023 -40.281 -21.453 1 87.44 145 GLY B C 1
ATOM 6086 O O . GLY B 1 145 ? -6.77 -40.969 -22.172 1 87.44 145 GLY B O 1
ATOM 6087 N N . ALA B 1 146 ? -6.367 -39.688 -20.344 1 91.25 146 ALA B N 1
ATOM 6088 C CA . ALA B 1 146 ? -7.715 -39.938 -19.828 1 91.25 146 ALA B CA 1
ATOM 6089 C C . ALA B 1 146 ? -8.766 -39.25 -20.703 1 91.25 146 ALA B C 1
ATOM 6091 O O . ALA B 1 146 ? -9.875 -39.75 -20.859 1 91.25 146 ALA B O 1
ATOM 6092 N N . ILE B 1 147 ? -8.398 -38.188 -21.312 1 88.31 147 ILE B N 1
ATOM 6093 C CA . ILE B 1 147 ? -9.359 -37.438 -22.109 1 88.31 147 ILE B CA 1
ATOM 6094 C C . ILE B 1 147 ? -9.383 -38 -23.531 1 88.31 147 ILE B C 1
ATOM 6096 O O . ILE B 1 147 ? -10.445 -38.094 -24.156 1 88.31 147 ILE B O 1
ATOM 6100 N N . SER B 1 148 ? -8.258 -38.469 -24.031 1 86.94 148 SER B N 1
ATOM 6101 C CA . SER B 1 148 ? -8.156 -38.875 -25.438 1 86.94 148 SER B CA 1
ATOM 6102 C C . SER B 1 148 ? -8.594 -40.312 -25.625 1 86.94 148 SER B C 1
ATOM 6104 O O . SER B 1 148 ? -9.094 -40.688 -26.688 1 86.94 148 SER B O 1
ATOM 6106 N N . THR B 1 149 ? -8.477 -41.156 -24.625 1 89.06 149 THR B N 1
ATOM 6107 C CA . THR B 1 149 ? -8.719 -42.594 -24.75 1 89.06 149 THR B CA 1
ATOM 6108 C C . THR B 1 149 ? -10.188 -42.844 -25.078 1 89.06 149 THR B C 1
ATOM 6110 O O . THR B 1 149 ? -10.5 -43.594 -26 1 89.06 149 THR B O 1
ATOM 6113 N N . PRO B 1 150 ? -11.117 -42.156 -24.359 1 89.62 150 PRO B N 1
ATOM 6114 C CA . PRO B 1 150 ? -12.516 -42.406 -24.703 1 89.62 150 PRO B CA 1
ATOM 6115 C C . PRO B 1 150 ? -12.859 -41.969 -26.125 1 89.62 150 PRO B C 1
ATOM 6117 O O . PRO B 1 150 ? -13.719 -42.562 -26.781 1 89.62 150 PRO B O 1
ATOM 6120 N N . LEU B 1 151 ? -12.195 -41.031 -26.625 1 85.44 151 LEU B N 1
ATOM 6121 C CA . LEU B 1 151 ? -12.43 -40.562 -27.984 1 85.44 151 LEU B CA 1
ATOM 6122 C C . LEU B 1 151 ? -11.875 -41.531 -29.016 1 85.44 151 LEU B C 1
ATOM 6124 O O . LEU B 1 151 ? -12.516 -41.781 -30.047 1 85.44 151 LEU B O 1
ATOM 6128 N N . MET B 1 152 ? -10.68 -42.125 -28.719 1 84.88 152 MET B N 1
ATOM 6129 C CA . MET B 1 152 ? -10.031 -43.031 -29.656 1 84.88 152 MET B CA 1
ATOM 6130 C C . MET B 1 152 ? -10.719 -44.406 -29.656 1 84.88 152 MET B C 1
ATOM 6132 O O . MET B 1 152 ? -10.797 -45.062 -30.703 1 84.88 152 MET B O 1
ATOM 6136 N N . LEU B 1 153 ? -11.133 -44.812 -28.5 1 87.81 153 LEU B N 1
ATOM 6137 C CA . LEU B 1 153 ? -11.82 -46.094 -28.391 1 87.81 153 LEU B CA 1
ATOM 6138 C C . LEU B 1 153 ? -13.289 -45.969 -28.75 1 87.81 153 LEU B C 1
ATOM 6140 O O . LEU B 1 153 ? -13.984 -46.969 -28.938 1 87.81 153 LEU B O 1
ATOM 6144 N N . ARG B 1 154 ? -13.844 -44.719 -28.984 1 84.94 154 ARG B N 1
ATOM 6145 C CA . ARG B 1 154 ? -15.25 -44.438 -29.266 1 84.94 154 ARG B CA 1
ATOM 6146 C C . ARG B 1 154 ? -16.156 -45.125 -28.266 1 84.94 154 ARG B C 1
ATOM 6148 O O . ARG B 1 154 ? -17.156 -45.75 -28.641 1 84.94 154 ARG B O 1
ATOM 6155 N N . SER B 1 155 ? -15.688 -45.156 -27 1 82.75 155 SER B N 1
ATOM 6156 C CA . SER B 1 155 ? -16.453 -45.781 -25.922 1 82.75 155 SER B CA 1
ATOM 6157 C C . SER B 1 155 ? -16.609 -44.844 -24.734 1 82.75 155 SER B C 1
ATOM 6159 O O . SER B 1 155 ? -15.695 -44.688 -23.938 1 82.75 155 SER B O 1
ATOM 6161 N N . TRP B 1 156 ? -17.797 -44.188 -24.703 1 85.44 156 TRP B N 1
ATOM 6162 C CA . TRP B 1 156 ? -18.094 -43.312 -23.562 1 85.44 156 TRP B CA 1
ATOM 6163 C C . TRP B 1 156 ? -18.906 -44.062 -22.516 1 85.44 156 TRP B C 1
ATOM 6165 O O . TRP B 1 156 ? -20.094 -44.344 -22.719 1 85.44 156 TRP B O 1
ATOM 6175 N N . ASN B 1 157 ? -18.188 -44.594 -21.547 1 90.69 157 ASN B N 1
ATOM 6176 C CA . ASN B 1 157 ? -18.812 -45.344 -20.453 1 90.69 157 ASN B CA 1
ATOM 6177 C C . ASN B 1 157 ? -18.594 -44.656 -19.109 1 90.69 157 ASN B C 1
ATOM 6179 O O . ASN B 1 157 ? -17.969 -43.594 -19.047 1 90.69 157 ASN B O 1
ATOM 6183 N N . ILE B 1 158 ? -19.078 -45.25 -18.094 1 92.69 158 ILE B N 1
ATOM 6184 C CA . ILE B 1 158 ? -19.016 -44.688 -16.75 1 92.69 158 ILE B CA 1
ATOM 6185 C C . ILE B 1 158 ? -17.562 -44.719 -16.25 1 92.69 158 ILE B C 1
ATOM 6187 O O . ILE B 1 158 ? -17.141 -43.781 -15.555 1 92.69 158 ILE B O 1
ATOM 6191 N N . LEU B 1 159 ? -16.797 -45.625 -16.672 1 92.88 159 LEU B N 1
ATOM 6192 C CA . LEU B 1 159 ? -15.391 -45.719 -16.281 1 92.88 159 LEU B CA 1
ATOM 6193 C C . LEU B 1 159 ? -14.617 -44.531 -16.844 1 92.88 159 LEU B C 1
ATOM 6195 O O . LEU B 1 159 ? -13.805 -43.906 -16.141 1 92.88 159 LEU B O 1
ATOM 6199 N N . SER B 1 160 ? -14.914 -44.188 -18.078 1 93 160 SER B N 1
ATOM 6200 C CA . SER B 1 160 ? -14.25 -43.062 -18.688 1 93 160 SER B CA 1
ATOM 6201 C C . SER B 1 160 ? -14.602 -41.75 -17.969 1 93 160 SER B C 1
ATOM 6203 O O . SER B 1 160 ? -13.742 -40.875 -17.781 1 93 160 SER B O 1
ATOM 6205 N N . LEU B 1 161 ? -15.781 -41.625 -17.562 1 93.88 161 LEU B N 1
ATOM 6206 C CA . LEU B 1 161 ? -16.219 -40.406 -16.875 1 93.88 161 LEU B CA 1
ATOM 6207 C C . LEU B 1 161 ? -15.547 -40.281 -15.516 1 93.88 161 LEU B C 1
ATOM 6209 O O . LEU B 1 161 ? -15.07 -39.188 -15.156 1 93.88 161 LEU B O 1
ATOM 6213 N N . VAL B 1 162 ? -15.484 -41.375 -14.82 1 94.44 162 VAL B N 1
ATOM 6214 C CA . VAL B 1 162 ? -14.875 -41.344 -13.492 1 94.44 162 VAL B CA 1
ATOM 6215 C C . VAL B 1 162 ? -13.391 -41.031 -13.617 1 94.44 162 VAL B C 1
ATOM 6217 O O . VAL B 1 162 ? -12.844 -40.25 -12.82 1 94.44 162 VAL B O 1
ATOM 6220 N N . LEU B 1 163 ? -12.719 -41.531 -14.648 1 95 163 LEU B N 1
ATOM 6221 C CA . LEU B 1 163 ? -11.289 -41.281 -14.836 1 95 163 LEU B CA 1
ATOM 6222 C C . LEU B 1 163 ? -11.031 -39.844 -15.195 1 95 163 LEU B C 1
ATOM 6224 O O . LEU B 1 163 ? -10.102 -39.219 -14.68 1 95 163 LEU B O 1
ATOM 6228 N N . VAL B 1 164 ? -11.883 -39.281 -16.016 1 94.06 164 VAL B N 1
ATOM 6229 C CA . VAL B 1 164 ? -11.734 -37.875 -16.406 1 94.06 164 VAL B CA 1
ATOM 6230 C C . VAL B 1 164 ? -11.953 -36.969 -15.188 1 94.06 164 VAL B C 1
ATOM 6232 O O . VAL B 1 164 ? -11.219 -36 -14.969 1 94.06 164 VAL B O 1
ATOM 6235 N N . LEU B 1 165 ? -12.898 -37.281 -14.344 1 94.44 165 LEU B N 1
ATOM 6236 C CA . LEU B 1 165 ? -13.203 -36.5 -13.156 1 94.44 165 LEU B CA 1
ATOM 6237 C C . LEU B 1 165 ? -12.062 -36.562 -12.148 1 94.44 165 LEU B C 1
ATOM 6239 O O . LEU B 1 165 ? -11.711 -35.562 -11.531 1 94.44 165 LEU B O 1
ATOM 6243 N N . ILE B 1 166 ? -11.469 -37.719 -12.055 1 95.25 166 ILE B N 1
ATOM 6244 C CA . ILE B 1 166 ? -10.352 -37.875 -11.125 1 95.25 166 ILE B CA 1
ATOM 6245 C C . ILE B 1 166 ? -9.164 -37.031 -11.586 1 95.25 166 ILE B C 1
ATOM 6247 O O . ILE B 1 166 ? -8.5 -36.406 -10.781 1 95.25 166 ILE B O 1
ATOM 6251 N N . TRP B 1 167 ? -8.961 -37 -12.875 1 95.06 167 TRP B N 1
ATOM 6252 C CA . TRP B 1 167 ? -7.812 -36.281 -13.398 1 95.06 167 TRP B CA 1
ATOM 6253 C C . TRP B 1 167 ? -8.062 -34.781 -13.375 1 95.06 167 TRP B C 1
ATOM 6255 O O . TRP B 1 167 ? -7.125 -33.969 -13.297 1 95.06 167 TRP B O 1
ATOM 6265 N N . LEU B 1 168 ? -9.305 -34.312 -13.344 1 93.25 168 LEU B N 1
ATOM 6266 C CA . LEU B 1 168 ? -9.633 -32.875 -13.289 1 93.25 168 LEU B CA 1
ATOM 6267 C C . LEU B 1 168 ? -9.367 -32.312 -11.898 1 93.25 168 LEU B C 1
ATOM 6269 O O . LEU B 1 168 ? -9.258 -31.094 -11.734 1 93.25 168 LEU B O 1
ATOM 6273 N N . VAL B 1 169 ? -9.219 -33.125 -10.906 1 94.81 169 VAL B N 1
ATOM 6274 C CA . VAL B 1 169 ? -8.914 -32.688 -9.547 1 94.81 169 VAL B CA 1
ATOM 6275 C C . VAL B 1 169 ? -7.488 -32.156 -9.484 1 94.81 169 VAL B C 1
ATOM 6277 O O . VAL B 1 169 ? -7.18 -31.312 -8.641 1 94.81 169 VAL B O 1
ATOM 6280 N N . SER B 1 170 ? -6.621 -32.562 -10.43 1 92.81 170 SER B N 1
ATOM 6281 C CA . SER B 1 170 ? -5.219 -32.156 -10.414 1 92.81 170 SER B CA 1
ATOM 6282 C C . SER B 1 170 ? -5.074 -30.656 -10.641 1 92.81 170 SER B C 1
ATOM 6284 O O . SER B 1 170 ? -4.512 -29.953 -9.805 1 92.81 170 SER B O 1
ATOM 6286 N N . PRO B 1 171 ? -5.633 -30.062 -11.75 1 91.56 171 PRO B N 1
ATOM 6287 C CA . PRO B 1 171 ? -5.523 -28.609 -11.922 1 91.56 171 PRO B CA 1
ATOM 6288 C C . PRO B 1 171 ? -6.289 -27.844 -10.859 1 91.56 171 PRO B C 1
ATOM 6290 O O . PRO B 1 171 ? -5.871 -26.75 -10.469 1 91.56 171 PRO B O 1
ATOM 6293 N N . LEU B 1 172 ? -7.332 -28.391 -10.32 1 93 172 LEU B N 1
ATOM 6294 C CA . LEU B 1 172 ? -8.125 -27.719 -9.297 1 93 172 LEU B CA 1
ATOM 6295 C C . LEU B 1 172 ? -7.367 -27.656 -7.973 1 93 172 LEU B C 1
ATOM 6297 O O . LEU B 1 172 ? -7.375 -26.641 -7.289 1 93 172 LEU B O 1
ATOM 6301 N N . GLY B 1 173 ? -6.809 -28.766 -7.656 1 92.62 173 GLY B N 1
ATOM 6302 C CA . GLY B 1 173 ? -6.012 -28.797 -6.441 1 92.62 173 GLY B CA 1
ATOM 6303 C C . GLY B 1 173 ? -4.812 -27.875 -6.492 1 92.62 173 GLY B C 1
ATOM 6304 O O . GLY B 1 173 ? -4.508 -27.188 -5.516 1 92.62 173 GLY B O 1
ATOM 6305 N N . GLY B 1 174 ? -4.121 -27.812 -7.633 1 91.81 174 GLY B N 1
ATOM 6306 C CA . GLY B 1 174 ? -3.012 -26.891 -7.789 1 91.81 174 GLY B CA 1
ATOM 6307 C C . GLY B 1 174 ? -3.426 -25.438 -7.668 1 91.81 174 GLY B C 1
ATOM 6308 O O . GLY B 1 174 ? -2.777 -24.656 -6.969 1 91.81 174 GLY B O 1
ATOM 6309 N N . GLN B 1 175 ? -4.52 -25.094 -8.266 1 92.5 175 GLN B N 1
ATOM 6310 C CA . GLN B 1 175 ? -5.016 -23.719 -8.234 1 92.5 175 GLN B CA 1
ATOM 6311 C C . GLN B 1 175 ? -5.484 -23.344 -6.832 1 92.5 175 GLN B C 1
ATOM 6313 O O . GLN B 1 175 ? -5.371 -22.172 -6.43 1 92.5 175 GLN B O 1
ATOM 6318 N N . ALA B 1 176 ? -6.016 -24.281 -6.137 1 94.56 176 ALA B N 1
ATOM 6319 C CA . ALA B 1 176 ? -6.523 -24 -4.793 1 94.56 176 ALA B CA 1
ATOM 6320 C C . ALA B 1 176 ? -5.406 -23.5 -3.877 1 94.56 176 ALA B C 1
ATOM 6322 O O . ALA B 1 176 ? -5.645 -22.688 -2.986 1 94.56 176 ALA B O 1
ATOM 6323 N N . SER B 1 177 ? -4.203 -23.938 -4.121 1 93.38 177 SER B N 1
ATOM 6324 C CA . SER B 1 177 ? -3.078 -23.531 -3.281 1 93.38 177 SER B CA 1
ATOM 6325 C C . SER B 1 177 ? -2.744 -22.062 -3.469 1 93.38 177 SER B C 1
ATOM 6327 O O . SER B 1 177 ? -2.238 -21.406 -2.553 1 93.38 177 SER B O 1
ATOM 6329 N N . LEU B 1 178 ? -3.051 -21.5 -4.617 1 91.5 178 LEU B N 1
ATOM 6330 C CA . LEU B 1 178 ? -2.709 -20.109 -4.918 1 91.5 178 LEU B CA 1
ATOM 63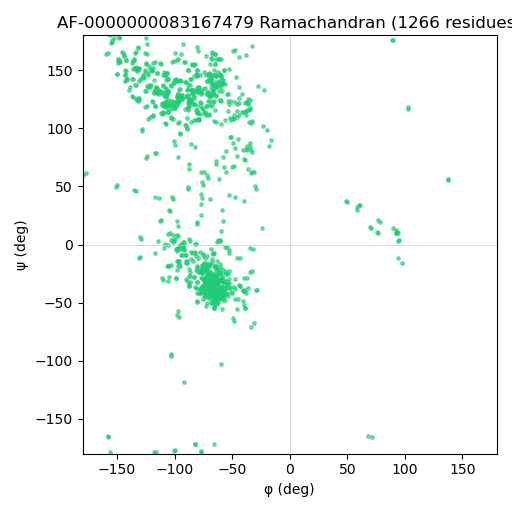31 C C . LEU B 1 178 ? -3.703 -19.156 -4.266 1 91.5 178 LEU B C 1
ATOM 6333 O O . LEU B 1 178 ? -3.377 -17.984 -4.016 1 91.5 178 LEU B O 1
ATOM 6337 N N . TYR B 1 179 ? -4.863 -19.656 -3.977 1 92.38 179 TYR B N 1
ATOM 6338 C CA . TYR B 1 179 ? -5.914 -18.781 -3.486 1 92.38 179 TYR B CA 1
ATOM 6339 C C . TYR B 1 179 ? -6.254 -19.078 -2.033 1 92.38 179 TYR B C 1
ATOM 6341 O O . TYR B 1 179 ? -7.312 -18.688 -1.541 1 92.38 179 TYR B O 1
ATOM 6349 N N . LEU B 1 180 ? -5.363 -19.719 -1.329 1 94.44 180 LEU B N 1
ATOM 6350 C CA . LEU B 1 180 ? -5.609 -20.188 0.027 1 94.44 180 LEU B CA 1
ATOM 6351 C C . LEU B 1 180 ? -5.762 -19.016 0.995 1 94.44 180 LEU B C 1
ATOM 6353 O O . LEU B 1 180 ? -6.707 -18.984 1.782 1 94.44 180 LEU B O 1
ATOM 6357 N N . ILE B 1 181 ? -4.832 -18.125 0.952 1 93.75 181 ILE B N 1
ATOM 6358 C CA . ILE B 1 181 ? -4.785 -17.062 1.953 1 93.75 181 ILE B CA 1
ATOM 6359 C C . ILE B 1 181 ? -4.34 -15.758 1.3 1 93.75 181 ILE B C 1
ATOM 6361 O O . ILE B 1 181 ? -3.58 -15.773 0.33 1 93.75 181 ILE B O 1
ATOM 6365 N N . SER B 1 182 ? -4.941 -14.641 1.716 1 91.69 182 SER B N 1
ATOM 6366 C CA . SER B 1 182 ? -4.57 -13.32 1.216 1 91.69 182 SER B CA 1
ATOM 6367 C C . SER B 1 182 ? -4.656 -12.273 2.318 1 91.69 182 SER B C 1
ATOM 6369 O O . SER B 1 182 ? -5.453 -12.398 3.248 1 91.69 182 SER B O 1
ATOM 6371 N N . PRO B 1 183 ? -3.77 -11.336 2.229 1 89.81 183 PRO B N 1
ATOM 6372 C CA . PRO B 1 183 ? -3.861 -10.234 3.191 1 89.81 183 PRO B CA 1
ATOM 6373 C C . PRO B 1 183 ? -4.977 -9.25 2.857 1 89.81 183 PRO B C 1
ATOM 6375 O O . PRO B 1 183 ? -5.141 -8.867 1.694 1 89.81 183 PRO B O 1
ATOM 6378 N N . ARG B 1 184 ? -5.844 -8.945 3.971 1 86.06 184 ARG B N 1
ATOM 6379 C CA . ARG B 1 184 ? -6.91 -7.969 3.791 1 86.06 184 ARG B CA 1
ATOM 6380 C C . ARG B 1 184 ? -6.961 -6.992 4.961 1 86.06 184 ARG B C 1
ATOM 6382 O O . ARG B 1 184 ? -6.68 -7.371 6.102 1 86.06 184 ARG B O 1
ATOM 6389 N N . THR B 1 185 ? -7.141 -5.816 4.566 1 82.12 185 THR B N 1
ATOM 6390 C CA . THR B 1 185 ? -7.348 -4.805 5.598 1 82.12 185 THR B CA 1
ATOM 6391 C C . THR B 1 185 ? -8.828 -4.684 5.949 1 82.12 185 THR B C 1
ATOM 6393 O O . THR B 1 185 ? -9.664 -4.449 5.07 1 82.12 185 THR B O 1
ATOM 6396 N N . LEU B 1 186 ? -9.18 -4.973 7.234 1 76.88 186 LEU B N 1
ATOM 6397 C CA . LEU B 1 186 ? -10.57 -4.934 7.68 1 76.88 186 LEU B CA 1
ATOM 6398 C C . LEU B 1 186 ? -11 -3.502 7.984 1 76.88 186 LEU B C 1
ATOM 6400 O O . LEU B 1 186 ? -10.227 -2.721 8.547 1 76.88 186 LEU B O 1
ATOM 6404 N N . GLU B 1 187 ? -12.133 -3.156 7.508 1 77.25 187 GLU B N 1
ATOM 6405 C CA . GLU B 1 187 ? -12.727 -1.845 7.762 1 77.25 187 GLU B CA 1
ATOM 6406 C C . GLU B 1 187 ? -13.82 -1.929 8.812 1 77.25 187 GLU B C 1
ATOM 6408 O O . GLU B 1 187 ? -14.688 -2.809 8.75 1 77.25 187 GLU B O 1
ATOM 6413 N N . HIS B 1 188 ? -13.672 -1.26 9.891 1 79.5 188 HIS B N 1
ATOM 6414 C CA . HIS B 1 188 ? -14.672 -1.177 10.953 1 79.5 188 HIS B CA 1
ATOM 6415 C C . HIS B 1 188 ? -15.445 0.135 10.875 1 79.5 188 HIS B C 1
ATOM 6417 O O . HIS B 1 188 ? -14.875 1.176 10.539 1 79.5 188 HIS B O 1
ATOM 6423 N N . VAL B 1 189 ? -16.75 0.023 11.102 1 82.56 189 VAL B N 1
ATOM 6424 C CA . VAL B 1 189 ? -17.594 1.219 11.164 1 82.56 189 VAL B CA 1
ATOM 6425 C C . VAL B 1 189 ? -18.234 1.321 12.547 1 82.56 189 VAL B C 1
ATOM 6427 O O . VAL B 1 189 ? -18.922 0.395 12.992 1 82.56 189 VAL B O 1
ATOM 6430 N N . GLU B 1 190 ? -17.922 2.213 13.367 1 83.75 190 GLU B N 1
ATOM 6431 C CA . GLU B 1 190 ? -18.484 2.465 14.688 1 83.75 190 GLU B CA 1
ATOM 6432 C C . GLU B 1 190 ? -19.125 3.846 14.758 1 83.75 190 GLU B C 1
ATOM 6434 O O . GLU B 1 190 ? -18.844 4.715 13.93 1 83.75 190 GLU B O 1
ATOM 6439 N N . ARG B 1 191 ? -20.125 3.879 15.82 1 86.31 191 ARG B N 1
ATOM 6440 C CA . ARG B 1 191 ? -20.75 5.172 16.078 1 86.31 191 ARG B CA 1
ATOM 6441 C C . ARG B 1 191 ? -20.047 5.898 17.219 1 86.31 191 ARG B C 1
ATOM 6443 O O . ARG B 1 191 ? -19.625 5.277 18.203 1 86.31 191 ARG B O 1
ATOM 6450 N N . GLN B 1 192 ? -19.734 7.254 17.047 1 85.62 192 GLN B N 1
ATOM 6451 C CA . GLN B 1 192 ? -19.125 8.086 18.078 1 85.62 192 GLN B CA 1
ATOM 6452 C C . GLN B 1 192 ? -19.938 9.367 18.297 1 85.62 192 GLN B C 1
ATOM 6454 O O . GLN B 1 192 ? -20.562 9.883 17.375 1 85.62 192 GLN B O 1
ATOM 6459 N N . GLU B 1 193 ? -19.969 9.797 19.5 1 85.75 193 GLU B N 1
ATOM 6460 C CA . GLU B 1 193 ? -20.641 11.047 19.828 1 85.75 193 GLU B CA 1
ATOM 6461 C C . GLU B 1 193 ? -19.703 12.242 19.656 1 85.75 193 GLU B C 1
ATOM 6463 O O . GLU B 1 193 ? -18.578 12.234 20.172 1 85.75 193 GLU B O 1
ATOM 6468 N N . VAL B 1 194 ? -20.172 13.117 18.875 1 86.5 194 VAL B N 1
ATOM 6469 C CA . VAL B 1 194 ? -19.406 14.336 18.625 1 86.5 194 VAL B CA 1
ATOM 6470 C C . VAL B 1 194 ? -20.188 15.539 19.156 1 86.5 194 VAL B C 1
ATOM 6472 O O . VAL B 1 194 ? -21.406 15.617 19.016 1 86.5 194 VAL B O 1
ATOM 6475 N N . GLN B 1 195 ? -19.469 16.359 19.828 1 86.06 195 GLN B N 1
ATOM 6476 C CA . GLN B 1 195 ? -20.047 17.609 20.312 1 86.06 195 GLN B CA 1
ATOM 6477 C C . GLN B 1 195 ? -19.469 18.812 19.562 1 86.06 195 GLN B C 1
ATOM 6479 O O . GLN B 1 195 ? -18.281 18.828 19.219 1 86.06 195 GLN B O 1
ATOM 6484 N N . TYR B 1 196 ? -20.328 19.703 19.219 1 87.88 196 TYR B N 1
ATOM 6485 C CA . TYR B 1 196 ? -19.875 20.922 18.531 1 87.88 196 TYR B CA 1
ATOM 6486 C C . TYR B 1 196 ? -20.578 22.141 19.094 1 87.88 196 TYR B C 1
ATOM 6488 O O . TYR B 1 196 ? -21.609 22.031 19.766 1 87.88 196 TYR B O 1
ATOM 6496 N N . LEU B 1 197 ? -19.969 23.266 18.938 1 84.88 197 LEU B N 1
ATOM 6497 C CA . LEU B 1 197 ? -20.578 24.531 19.375 1 84.88 197 LEU B CA 1
ATOM 6498 C C . LEU B 1 197 ? -21.797 24.875 18.531 1 84.88 197 LEU B C 1
ATOM 6500 O O . LEU B 1 197 ? -21.688 25.047 17.312 1 84.88 197 LEU B O 1
ATOM 6504 N N . ASP B 1 198 ? -22.922 24.953 19.234 1 83.06 198 ASP B N 1
ATOM 6505 C CA . ASP B 1 198 ? -24.141 25.344 18.547 1 83.06 198 ASP B CA 1
ATOM 6506 C C . ASP B 1 198 ? -24.328 26.859 18.562 1 83.06 198 ASP B C 1
ATOM 6508 O O . ASP B 1 198 ? -24.828 27.422 19.547 1 83.06 198 ASP B O 1
ATOM 6512 N N . ILE B 1 199 ? -24 27.453 17.484 1 79.81 199 ILE B N 1
ATOM 6513 C CA . ILE B 1 199 ? -24.094 28.906 17.375 1 79.81 199 ILE B CA 1
ATOM 6514 C C . ILE B 1 199 ? -25.562 29.312 17.344 1 79.81 199 ILE B C 1
ATOM 6516 O O . ILE B 1 199 ? -25.922 30.375 17.844 1 79.81 199 ILE B O 1
ATOM 6520 N N . ASN B 1 200 ? -26.391 28.469 16.797 1 74.19 200 ASN B N 1
ATOM 6521 C CA . ASN B 1 200 ? -27.812 28.766 16.656 1 74.19 200 ASN B CA 1
ATOM 6522 C C . ASN B 1 200 ? -28.531 28.703 18.016 1 74.19 200 ASN B C 1
ATOM 6524 O O . ASN B 1 200 ? -29.531 29.391 18.219 1 74.19 200 ASN B O 1
ATOM 6528 N N . GLY B 1 201 ? -28.047 27.75 18.812 1 62.88 201 GLY B N 1
ATOM 6529 C CA . GLY B 1 201 ? -28.719 27.578 20.094 1 62.88 201 GLY B CA 1
ATOM 6530 C C . GLY B 1 201 ? -28.266 28.578 21.141 1 62.88 201 GLY B C 1
ATOM 6531 O O . GLY B 1 201 ? -28.75 28.562 22.281 1 62.88 201 GLY B O 1
ATOM 6532 N N . LEU B 1 202 ? -27.203 29.281 20.781 1 57.88 202 LEU B N 1
ATOM 6533 C CA . LEU B 1 202 ? -26.719 30.25 21.766 1 57.88 202 LEU B CA 1
ATOM 6534 C C . LEU B 1 202 ? -27.766 31.328 22.016 1 57.88 202 LEU B C 1
ATOM 6536 O O . LEU B 1 202 ? -28.172 32.031 21.094 1 57.88 202 LEU B O 1
ATOM 6540 N N . SER B 1 203 ? -28.844 30.969 22.703 1 49.44 203 SER B N 1
ATOM 6541 C CA . SER B 1 203 ? -29.969 31.844 23.016 1 49.44 203 SER B CA 1
ATOM 6542 C C . SER B 1 203 ? -29.484 33.25 23.391 1 49.44 203 SER B C 1
ATOM 6544 O O . SER B 1 203 ? -30.188 34.219 23.188 1 49.44 203 SER B O 1
ATOM 6546 N N . LYS B 1 204 ? -28.359 33.375 24.172 1 48.31 204 LYS B N 1
ATOM 6547 C CA . LYS B 1 204 ? -27.984 34.719 24.656 1 48.31 204 LYS B CA 1
ATOM 6548 C C . LYS B 1 204 ? -26.562 35.094 24.234 1 48.31 204 LYS B C 1
ATOM 6550 O O . LYS B 1 204 ? -25.656 34.25 24.328 1 48.31 204 LYS B O 1
ATOM 6555 N N . ALA B 1 205 ? -26.609 36.031 23.281 1 47.81 205 ALA B N 1
ATOM 6556 C CA . ALA B 1 205 ? -25.297 36.594 22.938 1 47.81 205 ALA B CA 1
ATOM 6557 C C . ALA B 1 205 ? -24.391 36.656 24.172 1 47.81 205 ALA B C 1
ATOM 6559 O O . ALA B 1 205 ? -24.828 37.031 25.25 1 47.81 205 ALA B O 1
ATOM 6560 N N . PRO B 1 206 ? -23.484 35.844 24.297 1 48.47 206 PRO B N 1
ATOM 6561 C CA . PRO B 1 206 ? -22.656 35.969 25.516 1 48.47 206 PRO B CA 1
ATOM 6562 C C . PRO B 1 206 ? -22.406 37.406 25.922 1 48.47 206 PRO B C 1
ATOM 6564 O O . PRO B 1 206 ? -22.328 38.281 25.062 1 48.47 206 PRO B O 1
ATOM 6567 N N . ASN B 1 207 ? -22.859 37.812 27.016 1 44.91 207 ASN B N 1
ATOM 6568 C CA . ASN B 1 207 ? -22.562 39.156 27.531 1 44.91 207 ASN B CA 1
ATOM 6569 C C . ASN B 1 207 ? -21.109 39.531 27.266 1 44.91 207 ASN B C 1
ATOM 6571 O O . ASN B 1 207 ? -20.219 39.188 28.031 1 44.91 207 ASN B O 1
ATOM 6575 N N . LEU B 1 208 ? -20.844 39.812 26.094 1 46.19 208 LEU B N 1
ATOM 6576 C CA . LEU B 1 208 ? -19.531 40.312 25.719 1 46.19 208 LEU B CA 1
ATOM 6577 C C . LEU B 1 208 ? -19.016 41.344 26.703 1 46.19 208 LEU B C 1
ATOM 6579 O O . LEU B 1 208 ? -17.812 41.625 26.781 1 46.19 208 LEU B O 1
ATOM 6583 N N . THR B 1 209 ? -20 42.219 27.266 1 44.06 209 THR B N 1
ATOM 6584 C CA . THR B 1 209 ? -19.594 43.25 28.25 1 44.06 209 THR B CA 1
ATOM 6585 C C . THR B 1 209 ? -18.922 42.594 29.453 1 44.06 209 THR B C 1
ATOM 6587 O O . THR B 1 209 ? -18.125 43.219 30.141 1 44.06 209 THR B O 1
ATOM 6590 N N . SER B 1 210 ? -19.484 41.594 29.812 1 40.16 210 SER B N 1
ATOM 6591 C CA . SER B 1 210 ? -19 40.969 31.031 1 40.16 210 SER B CA 1
ATOM 6592 C C . SER B 1 210 ? -17.609 40.375 30.828 1 40.16 210 SER B C 1
ATOM 6594 O O . SER B 1 210 ? -17 39.875 31.781 1 40.16 210 SER B O 1
ATOM 6596 N N . PHE B 1 211 ? -17.125 40.438 29.625 1 41.75 211 PHE B N 1
ATOM 6597 C CA . PHE B 1 211 ? -15.836 39.75 29.516 1 41.75 211 PHE B CA 1
ATOM 6598 C C . PHE B 1 211 ? -14.727 40.719 29.156 1 41.75 211 PHE B C 1
ATOM 6600 O O . PHE B 1 211 ? -14.148 40.625 28.078 1 41.75 211 PHE B O 1
ATOM 6607 N N . PRO B 1 212 ? -14.805 41.844 29.766 1 44.75 212 PRO B N 1
ATOM 6608 C CA . PRO B 1 212 ? -13.695 42.75 29.531 1 44.75 212 PRO B CA 1
ATOM 6609 C C . PRO B 1 212 ? -12.344 42.062 29.469 1 44.75 212 PRO B C 1
ATOM 6611 O O . PRO B 1 212 ? -11.461 42.469 28.703 1 44.75 212 PRO B O 1
ATOM 6614 N N . ARG B 1 213 ? -12.211 41.062 30.391 1 47.59 213 ARG B N 1
ATOM 6615 C CA . ARG B 1 213 ? -10.977 40.344 30.688 1 47.59 213 ARG B CA 1
ATOM 6616 C C . ARG B 1 213 ? -10.531 39.531 29.484 1 47.59 213 ARG B C 1
ATOM 6618 O O . ARG B 1 213 ? -9.359 39.156 29.375 1 47.59 213 ARG B O 1
ATOM 6625 N N . PHE B 1 214 ? -11.547 39.312 28.547 1 54.69 214 PHE B N 1
ATOM 6626 C CA . PHE B 1 214 ? -11.281 38.438 27.406 1 54.69 214 PHE B CA 1
ATOM 6627 C C . PHE B 1 214 ? -10.961 39.25 26.172 1 54.69 214 PHE B C 1
ATOM 6629 O O . PHE B 1 214 ? -10.609 38.688 25.125 1 54.69 214 PHE B O 1
ATOM 6636 N N . THR B 1 215 ? -10.891 40.562 26.422 1 61.66 215 THR B N 1
ATOM 6637 C CA . THR B 1 215 ? -10.766 41.438 25.266 1 61.66 215 THR B CA 1
ATOM 6638 C C . THR B 1 215 ? -9.359 41.344 24.672 1 61.66 215 THR B C 1
ATOM 6640 O O . THR B 1 215 ? -9.203 41.25 23.438 1 61.66 215 THR B O 1
ATOM 6643 N N . ASP B 1 216 ? -8.445 41.094 25.609 1 64.44 216 ASP B N 1
ATOM 6644 C CA . ASP B 1 216 ? -7.09 41.062 25.062 1 64.44 216 ASP B CA 1
ATOM 6645 C C . ASP B 1 216 ? -6.801 39.75 24.359 1 64.44 216 ASP B C 1
ATOM 6647 O O . ASP B 1 216 ? -6.172 39.75 23.297 1 64.44 216 ASP B O 1
ATOM 6651 N N . ALA B 1 217 ? -7.336 38.688 25 1 70.44 217 ALA B N 1
ATOM 6652 C CA . ALA B 1 217 ? -7.121 37.375 24.359 1 70.44 217 ALA B CA 1
ATOM 6653 C C . ALA B 1 217 ? -7.855 37.312 23.016 1 70.44 217 ALA B C 1
ATOM 6655 O O . ALA B 1 217 ? -7.352 36.719 22.062 1 70.44 217 ALA B O 1
ATOM 6656 N N . LEU B 1 218 ? -9.023 37.844 23.047 1 80.38 218 LEU B N 1
ATOM 6657 C CA . LEU B 1 218 ? -9.797 37.844 21.812 1 80.38 218 LEU B CA 1
ATOM 6658 C C . LEU B 1 218 ? -9.086 38.688 20.734 1 80.38 218 LEU B C 1
ATOM 6660 O O . LEU B 1 218 ? -9.023 38.281 19.578 1 80.38 218 LEU B O 1
ATOM 6664 N N . GLU B 1 219 ? -8.547 39.781 21.156 1 78.12 219 GLU B N 1
ATOM 6665 C CA . GLU B 1 219 ? -7.82 40.625 20.219 1 78.12 219 GLU B CA 1
ATOM 6666 C C . GLU B 1 219 ? -6.582 39.938 19.672 1 78.12 219 GLU B C 1
ATOM 6668 O O . GLU B 1 219 ? -6.277 40.031 18.484 1 78.12 219 GLU B O 1
ATOM 6673 N N . ALA B 1 220 ? -5.957 39.25 20.547 1 74.62 220 ALA B N 1
ATOM 6674 C CA . ALA B 1 220 ? -4.758 38.531 20.141 1 74.62 220 ALA B CA 1
ATOM 6675 C C . ALA B 1 220 ? -5.098 37.438 19.141 1 74.62 220 ALA B C 1
ATOM 6677 O O . ALA B 1 220 ? -4.402 37.25 18.141 1 74.62 220 ALA B O 1
ATOM 6678 N N . MET B 1 221 ? -6.09 36.688 19.469 1 80.94 221 MET B N 1
ATOM 6679 C CA . MET B 1 221 ? -6.512 35.625 18.562 1 80.94 221 MET B CA 1
ATOM 6680 C C . MET B 1 221 ? -6.934 36.188 17.203 1 80.94 221 MET B C 1
ATOM 6682 O O . MET B 1 221 ? -6.586 35.625 16.172 1 80.94 221 MET B O 1
ATOM 6686 N N . PHE B 1 222 ? -7.684 37.25 17.25 1 86.06 222 PHE B N 1
ATOM 6687 C CA . PHE B 1 222 ? -8.156 37.875 16.031 1 86.06 222 PHE B CA 1
ATOM 6688 C C . PHE B 1 222 ? -6.988 38.344 15.172 1 86.06 222 PHE B C 1
ATOM 6690 O O . PHE B 1 222 ? -6.961 38.094 13.969 1 86.06 222 PHE B O 1
ATOM 6697 N N . LEU B 1 223 ? -6.086 38.906 15.773 1 79 223 LEU B N 1
ATOM 6698 C CA . LEU B 1 223 ? -4.914 39.406 15.055 1 79 223 LEU B CA 1
ATOM 6699 C C . LEU B 1 223 ? -4.098 38.219 14.508 1 79 223 LEU B C 1
ATOM 6701 O O . LEU B 1 223 ? -3.602 38.281 13.383 1 79 223 LEU B O 1
ATOM 6705 N N . ALA B 1 224 ? -3.947 37.25 15.328 1 78.94 224 ALA B N 1
ATOM 6706 C CA . ALA B 1 224 ? -3.213 36.062 14.891 1 78.94 224 ALA B CA 1
ATOM 6707 C C . ALA B 1 224 ? -3.848 35.469 13.641 1 78.94 224 ALA B C 1
ATOM 6709 O O . ALA B 1 224 ? -3.141 35 12.742 1 78.94 224 ALA B O 1
ATOM 6710 N N . CYS B 1 225 ? -5.082 35.469 13.555 1 87.06 225 CYS B N 1
ATOM 6711 C CA . CYS B 1 225 ? -5.785 34.906 12.398 1 87.06 225 CYS B CA 1
ATOM 6712 C C . CYS B 1 225 ? -5.574 35.781 11.172 1 87.06 225 CYS B C 1
ATOM 6714 O O . CYS B 1 225 ? -5.445 35.281 10.055 1 87.06 225 CYS B O 1
ATOM 6716 N N . LEU B 1 226 ? -5.539 37.062 11.359 1 84.81 226 LEU B N 1
ATOM 6717 C CA . LEU B 1 226 ? -5.398 37.969 10.227 1 84.81 226 LEU B CA 1
ATOM 6718 C C . LEU B 1 226 ? -3.996 37.875 9.633 1 84.81 226 LEU B C 1
ATOM 6720 O O . LEU B 1 226 ? -3.82 38.062 8.422 1 84.81 226 LEU B O 1
ATOM 6724 N N . ILE B 1 227 ? -3.051 37.562 10.484 1 77.06 227 ILE B N 1
ATOM 6725 C CA . ILE B 1 227 ? -1.673 37.625 10 1 77.06 227 ILE B CA 1
ATOM 6726 C C . ILE B 1 227 ? -1.209 36.219 9.625 1 77.06 227 ILE B C 1
ATOM 6728 O O . ILE B 1 227 ? -0.087 36.031 9.141 1 77.06 227 ILE B O 1
ATOM 6732 N N . ALA B 1 228 ? -2.094 35.281 9.891 1 79.81 228 ALA B N 1
ATOM 6733 C CA . ALA B 1 228 ? -1.741 33.906 9.539 1 79.81 228 ALA B CA 1
ATOM 6734 C C . ALA B 1 228 ? -1.412 33.781 8.055 1 79.81 228 ALA B C 1
ATOM 6736 O O . ALA B 1 228 ? -1.932 34.531 7.234 1 79.81 228 ALA B O 1
ATOM 6737 N N . PRO B 1 229 ? -0.537 32.844 7.723 1 76 229 PRO B N 1
ATOM 6738 C CA . PRO B 1 229 ? -0.226 32.656 6.305 1 76 229 PRO B CA 1
ATOM 6739 C C . PRO B 1 229 ? -1.429 32.156 5.496 1 76 229 PRO B C 1
ATOM 6741 O O . PRO B 1 229 ? -2.398 31.672 6.066 1 76 229 PRO B O 1
ATOM 6744 N N . VAL B 1 230 ? -1.323 32.281 4.207 1 76.69 230 VAL B N 1
ATOM 6745 C CA . VAL B 1 230 ? -2.416 31.953 3.301 1 76.69 230 VAL B CA 1
ATOM 6746 C C . VAL B 1 230 ? -2.715 30.453 3.389 1 76.69 230 VAL B C 1
ATOM 6748 O O . VAL B 1 230 ? -3.871 30.047 3.279 1 76.69 230 VAL B O 1
ATOM 6751 N N . SER B 1 231 ? -1.665 29.688 3.654 1 75.5 231 SER B N 1
ATOM 6752 C CA . SER B 1 231 ? -1.864 28.234 3.738 1 75.5 231 SER B CA 1
ATOM 6753 C C . SER B 1 231 ? -2.779 27.875 4.902 1 75.5 231 SER B C 1
ATOM 6755 O O . SER B 1 231 ? -3.562 26.938 4.812 1 75.5 231 SER B O 1
ATOM 6757 N N . VAL B 1 232 ? -2.713 28.641 5.926 1 79.81 232 VAL B N 1
ATOM 6758 C CA . VAL B 1 232 ? -3.553 28.391 7.094 1 79.81 232 VAL B CA 1
ATOM 6759 C C . VAL B 1 232 ? -4.949 28.969 6.859 1 79.81 232 VAL B C 1
ATOM 6761 O O . VAL B 1 232 ? -5.949 28.375 7.246 1 79.81 232 VAL B O 1
ATOM 6764 N N . LYS B 1 233 ? -4.973 30.094 6.211 1 84.19 233 LYS B N 1
ATOM 6765 C CA . LYS B 1 233 ? -6.254 30.75 5.961 1 84.19 233 LYS B CA 1
ATOM 6766 C C . LYS B 1 233 ? -7.102 29.938 4.988 1 84.19 233 LYS B C 1
ATOM 6768 O O . LYS B 1 233 ? -8.328 29.891 5.113 1 84.19 233 LYS B O 1
ATOM 6773 N N . GLU B 1 234 ? -6.457 29.266 4.109 1 83.5 234 GLU B N 1
ATOM 6774 C CA . GLU B 1 234 ? -7.195 28.531 3.086 1 83.5 234 GLU B CA 1
ATOM 6775 C C . GLU B 1 234 ? -7.332 27.062 3.459 1 83.5 234 GLU B C 1
ATOM 6777 O O . GLU B 1 234 ? -7.961 26.281 2.732 1 83.5 234 GLU B O 1
ATOM 6782 N N . ALA B 1 235 ? -6.738 26.766 4.512 1 83.75 235 ALA B N 1
ATOM 6783 C CA . ALA B 1 235 ? -6.871 25.391 4.965 1 83.75 235 ALA B CA 1
ATOM 6784 C C . ALA B 1 235 ? -8.305 25.078 5.402 1 83.75 235 ALA B C 1
ATOM 6786 O O . ALA B 1 235 ? -9.055 26 5.746 1 83.75 235 ALA B O 1
ATOM 6787 N N . ASP B 1 236 ? -8.641 23.828 5.43 1 88.81 236 ASP B N 1
ATOM 6788 C CA . ASP B 1 236 ? -9.984 23.391 5.797 1 88.81 236 ASP B CA 1
ATOM 6789 C C . ASP B 1 236 ? -10.227 23.562 7.297 1 88.81 236 ASP B C 1
ATOM 6791 O O . ASP B 1 236 ? -11.367 23.719 7.73 1 88.81 236 ASP B O 1
ATOM 6795 N N . SER B 1 237 ? -9.172 23.438 8.023 1 88.56 237 SER B N 1
ATOM 6796 C CA . SER B 1 237 ? -9.234 23.625 9.469 1 88.56 237 SER B CA 1
ATOM 6797 C C . SER B 1 237 ? -8.336 24.766 9.922 1 88.56 237 SER B C 1
ATOM 6799 O O . SER B 1 237 ? -7.367 25.109 9.242 1 88.56 237 SER B O 1
ATOM 6801 N N . ASP B 1 238 ? -8.773 25.375 10.969 1 87.81 238 ASP B N 1
ATOM 6802 C CA . ASP B 1 238 ? -7.945 26.453 11.484 1 87.81 238 ASP B CA 1
ATOM 6803 C C . ASP B 1 238 ? -6.742 25.922 12.258 1 87.81 238 ASP B C 1
ATOM 6805 O O . ASP B 1 238 ? -6.5 24.703 12.273 1 87.81 238 ASP B O 1
ATOM 6809 N N . ALA B 1 239 ? -5.965 26.781 12.781 1 79.62 239 ALA B N 1
ATOM 6810 C CA . ALA B 1 239 ? -4.723 26.391 13.453 1 79.62 239 ALA B CA 1
ATOM 6811 C C . ALA B 1 239 ? -5.004 25.547 14.688 1 79.62 239 ALA B C 1
ATOM 6813 O O . ALA B 1 239 ? -4.156 24.75 15.102 1 79.62 239 ALA B O 1
ATOM 6814 N N . TRP B 1 240 ? -6.199 25.734 15.25 1 81.38 240 TRP B N 1
ATOM 6815 C CA . TRP B 1 240 ? -6.551 24.984 16.453 1 81.38 240 TRP B CA 1
ATOM 6816 C C . TRP B 1 240 ? -7.277 23.703 16.109 1 81.38 240 TRP B C 1
ATOM 6818 O O . TRP B 1 240 ? -7.699 22.953 17 1 81.38 240 TRP B O 1
ATOM 6828 N N . GLY B 1 241 ? -7.488 23.453 14.859 1 81.69 241 GLY B N 1
ATOM 6829 C CA . GLY B 1 241 ? -8.086 22.203 14.422 1 81.69 241 GLY B CA 1
ATOM 6830 C C . GLY B 1 241 ? -9.594 22.297 14.258 1 81.69 241 GLY B C 1
ATOM 6831 O O . GLY B 1 241 ? -10.266 21.266 14.109 1 81.69 241 GLY B O 1
ATOM 6832 N N . ASN B 1 242 ? -10.133 23.438 14.32 1 88.75 242 ASN B N 1
ATOM 6833 C CA . ASN B 1 242 ? -11.57 23.609 14.125 1 88.75 242 ASN B CA 1
ATOM 6834 C C . ASN B 1 242 ? -11.93 23.641 12.648 1 88.75 242 ASN B C 1
ATOM 6836 O O . ASN B 1 242 ? -11.188 24.188 11.828 1 88.75 242 ASN B O 1
ATOM 6840 N N . VAL B 1 243 ? -13.07 23.141 12.359 1 91.56 243 VAL B N 1
ATOM 6841 C CA . VAL B 1 243 ? -13.477 23.031 10.961 1 91.56 243 VAL B CA 1
ATOM 6842 C C . VAL B 1 243 ? -14.062 24.359 10.492 1 91.56 243 VAL B C 1
ATOM 6844 O O . VAL B 1 243 ? -14.93 24.938 11.156 1 91.56 243 VAL B O 1
ATOM 6847 N N . LYS B 1 244 ? -13.602 24.781 9.414 1 94.19 244 LYS B N 1
ATOM 6848 C CA . LYS B 1 244 ? -14.102 26.047 8.859 1 94.19 244 LYS B CA 1
ATOM 6849 C C . LYS B 1 244 ? -15.32 25.812 7.977 1 94.19 244 LYS B C 1
ATOM 6851 O O . LYS B 1 244 ? -15.43 24.766 7.328 1 94.19 244 LYS B O 1
ATOM 6856 N N . ILE B 1 245 ? -16.125 26.812 7.965 1 95.44 245 ILE B N 1
ATOM 6857 C CA . ILE B 1 245 ? -17.344 26.734 7.172 1 95.44 245 ILE B CA 1
ATOM 6858 C C . ILE B 1 245 ? -17.156 27.484 5.852 1 95.44 245 ILE B C 1
ATOM 6860 O O . ILE B 1 245 ? -16.844 28.672 5.844 1 95.44 245 ILE B O 1
ATOM 6864 N N . PRO B 1 246 ? -17.344 26.812 4.773 1 95.25 246 PRO B N 1
ATOM 6865 C CA . PRO B 1 246 ? -17.266 27.531 3.494 1 95.25 246 PRO B CA 1
ATOM 6866 C C . PRO B 1 246 ? -18.344 28.594 3.336 1 95.25 246 PRO B C 1
ATOM 6868 O O . PRO B 1 246 ? -19.453 28.438 3.854 1 95.25 246 PRO B O 1
ATOM 6871 N N . LEU B 1 247 ? -17.938 29.625 2.695 1 95.5 247 LEU B N 1
ATOM 6872 C CA . LEU B 1 247 ? -18.875 30.688 2.398 1 95.5 247 LEU B CA 1
ATOM 6873 C C . LEU B 1 247 ? -19.812 30.297 1.252 1 95.5 247 LEU B C 1
ATOM 6875 O O . LEU B 1 247 ? -19.359 30.141 0.115 1 95.5 247 LEU B O 1
ATOM 6879 N N . LEU B 1 248 ? -21.047 30.219 1.529 1 93 248 LEU B N 1
ATOM 6880 C CA . LEU B 1 248 ? -22.031 29.734 0.56 1 93 248 LEU B CA 1
ATOM 6881 C C . LEU B 1 248 ? -22.141 30.688 -0.629 1 93 248 LEU B C 1
ATOM 6883 O O . LEU B 1 248 ? -22.266 30.234 -1.773 1 93 248 LEU B O 1
ATOM 6887 N N . ARG B 1 249 ? -22.094 31.938 -0.386 1 91.25 249 ARG B N 1
ATOM 6888 C CA . ARG B 1 249 ? -22.203 32.938 -1.451 1 91.25 249 ARG B CA 1
ATOM 6889 C C . ARG B 1 249 ? -21.109 32.75 -2.492 1 91.25 249 ARG B C 1
ATOM 6891 O O . ARG B 1 249 ? -21.359 32.812 -3.695 1 91.25 249 ARG B O 1
ATOM 6898 N N . SER B 1 250 ? -19.938 32.5 -2.018 1 88.81 250 SER B N 1
ATOM 6899 C CA . SER B 1 250 ? -18.812 32.312 -2.924 1 88.81 250 SER B CA 1
ATOM 6900 C C . SER B 1 250 ? -18.938 30.969 -3.658 1 88.81 250 SER B C 1
ATOM 6902 O O . SER B 1 250 ? -18.578 30.875 -4.832 1 88.81 250 SER B O 1
ATOM 6904 N N . LEU B 1 251 ? -19.469 30.031 -3.037 1 89.06 251 LEU B N 1
ATOM 6905 C CA . LEU B 1 251 ? -19.641 28.719 -3.643 1 89.06 251 LEU B CA 1
ATOM 6906 C C . LEU B 1 251 ? -20.719 28.75 -4.715 1 89.06 251 LEU B C 1
ATOM 6908 O O . LEU B 1 251 ? -20.594 28.094 -5.754 1 89.06 251 LEU B O 1
ATOM 6912 N N . VAL B 1 252 ? -21.734 29.469 -4.41 1 85.81 252 VAL B N 1
ATOM 6913 C CA . VAL B 1 252 ? -22.828 29.578 -5.363 1 85.81 252 VAL B CA 1
ATOM 6914 C C . VAL B 1 252 ? -22.328 30.281 -6.633 1 85.81 252 VAL B C 1
ATOM 6916 O O . VAL B 1 252 ? -22.75 29.938 -7.738 1 85.81 252 VAL B O 1
ATOM 6919 N N . ARG B 1 253 ? -21.422 31.094 -6.484 1 81.44 253 ARG B N 1
ATOM 6920 C CA . ARG B 1 253 ? -20.875 31.828 -7.617 1 81.44 253 ARG B CA 1
ATOM 6921 C C . ARG B 1 253 ? -20 30.938 -8.477 1 81.44 253 ARG B C 1
ATOM 6923 O O . ARG B 1 253 ? -19.984 31.062 -9.703 1 81.44 253 ARG B O 1
ATOM 6930 N N . ASN B 1 254 ? -19.312 30.062 -7.855 1 76.38 254 ASN B N 1
ATOM 6931 C CA . ASN B 1 254 ? -18.234 29.359 -8.547 1 76.38 254 ASN B CA 1
ATOM 6932 C C . ASN B 1 254 ? -18.609 27.922 -8.867 1 76.38 254 ASN B C 1
ATOM 6934 O O . ASN B 1 254 ? -17.953 27.266 -9.688 1 76.38 254 ASN B O 1
ATOM 6938 N N . ASN B 1 255 ? -19.594 27.406 -8.203 1 76.38 255 ASN B N 1
ATOM 6939 C CA . ASN B 1 255 ? -19.875 25.984 -8.344 1 76.38 255 ASN B CA 1
ATOM 6940 C C . ASN B 1 255 ? -21.328 25.734 -8.773 1 76.38 255 ASN B C 1
ATOM 6942 O O . ASN B 1 255 ? -22.172 26.625 -8.625 1 76.38 255 ASN B O 1
ATOM 6946 N N . THR B 1 256 ? -21.422 24.578 -9.383 1 77.44 256 THR B N 1
ATOM 6947 C CA . THR B 1 256 ? -22.766 24.156 -9.742 1 77.44 256 THR B CA 1
ATOM 6948 C C . THR B 1 256 ? -23.406 23.344 -8.617 1 77.44 256 THR B C 1
ATOM 6950 O O . THR B 1 256 ? -22.703 22.594 -7.918 1 77.44 256 THR B O 1
ATOM 6953 N N . VAL B 1 257 ? -24.672 23.625 -8.43 1 77.94 257 VAL B N 1
ATOM 6954 C CA . VAL B 1 257 ? -25.438 22.953 -7.379 1 77.94 257 VAL B CA 1
ATOM 6955 C C . VAL B 1 257 ? -25.625 21.484 -7.727 1 77.94 257 VAL B C 1
ATOM 6957 O O . VAL B 1 257 ? -25.906 21.141 -8.883 1 77.94 257 VAL B O 1
ATOM 6960 N N . GLN B 1 258 ? -25.266 20.688 -6.797 1 77.88 258 GLN B N 1
ATOM 6961 C CA . GLN B 1 258 ? -25.547 19.266 -6.953 1 77.88 258 GLN B CA 1
ATOM 6962 C C . GLN B 1 258 ? -26.969 18.938 -6.555 1 77.88 258 GLN B C 1
ATOM 6964 O O . GLN B 1 258 ? -27.766 19.828 -6.258 1 77.88 258 GLN B O 1
ATOM 6969 N N . SER B 1 259 ? -27.203 17.625 -6.523 1 76.62 259 SER B N 1
ATOM 6970 C CA . SER B 1 259 ? -28.547 17.156 -6.191 1 76.62 259 SER B CA 1
ATOM 6971 C C . SER B 1 259 ? -28.953 17.594 -4.789 1 76.62 259 SER B C 1
ATOM 6973 O O . SER B 1 259 ? -28.125 17.609 -3.875 1 76.62 259 SER B O 1
ATOM 6975 N N . GLU B 1 260 ? -30.203 18.016 -4.48 1 81.94 260 GLU B N 1
ATOM 6976 C CA . GLU B 1 260 ? -30.859 18.359 -3.223 1 81.94 260 GLU B CA 1
ATOM 6977 C C . GLU B 1 260 ? -30.297 19.656 -2.652 1 81.94 260 GLU B C 1
ATOM 6979 O O . GLU B 1 260 ? -30.312 19.875 -1.438 1 81.94 260 GLU B O 1
ATOM 6984 N N . GLY B 1 261 ? -29.547 20.453 -3.482 1 87.31 261 GLY B N 1
ATOM 6985 C CA . GLY B 1 261 ? -29.094 21.781 -3.055 1 87.31 261 GLY B CA 1
ATOM 6986 C C . GLY B 1 261 ? -27.703 21.766 -2.445 1 87.31 261 GLY B C 1
ATOM 6987 O O . GLY B 1 261 ? -27.234 22.781 -1.93 1 87.31 261 GLY B O 1
ATOM 6988 N N . TRP B 1 262 ? -27.062 20.609 -2.438 1 91.75 262 TRP B N 1
ATOM 6989 C CA . TRP B 1 262 ? -25.734 20.5 -1.838 1 91.75 262 TRP B CA 1
ATOM 6990 C C . TRP B 1 262 ? -24.672 21.031 -2.783 1 91.75 262 TRP B C 1
ATOM 6992 O O . TRP B 1 262 ? -24.719 20.797 -3.992 1 91.75 262 TRP B O 1
ATOM 7002 N N . PHE B 1 263 ? -23.766 21.812 -2.195 1 91.06 263 PHE B N 1
ATOM 7003 C CA . PHE B 1 263 ? -22.562 22.266 -2.891 1 91.06 263 PHE B CA 1
ATOM 7004 C C . PHE B 1 263 ? -21.328 21.516 -2.381 1 91.06 263 PHE B C 1
ATOM 7006 O O . PHE B 1 263 ? -21.156 21.375 -1.171 1 91.06 263 PHE B O 1
ATOM 7013 N N . GLU B 1 264 ? -20.516 21 -3.23 1 87.81 264 GLU B N 1
ATOM 7014 C CA . GLU B 1 264 ? -19.266 20.344 -2.852 1 87.81 264 GLU B CA 1
ATOM 7015 C C . GLU B 1 264 ? -18.062 21.25 -3.117 1 87.81 264 GLU B C 1
ATOM 7017 O O . GLU B 1 264 ? -17.75 21.547 -4.27 1 87.81 264 GLU B O 1
ATOM 7022 N N . PRO B 1 265 ? -17.516 21.703 -1.95 1 84.75 265 PRO B N 1
ATOM 7023 C CA . PRO B 1 265 ? -16.344 22.562 -2.141 1 84.75 265 PRO B CA 1
ATOM 7024 C C . PRO B 1 265 ? -15.156 21.812 -2.75 1 84.75 265 PRO B C 1
ATOM 7026 O O . PRO B 1 265 ? -14.844 20.703 -2.33 1 84.75 265 PRO B O 1
ATOM 7029 N N . THR B 1 266 ? -14.648 22.266 -3.848 1 70 266 THR B N 1
ATOM 7030 C CA . THR B 1 266 ? -13.461 21.672 -4.465 1 70 266 THR B CA 1
ATOM 7031 C C . THR B 1 266 ? -12.188 22.281 -3.891 1 70 266 THR B C 1
ATOM 7033 O O . THR B 1 266 ? -12.188 23.438 -3.453 1 70 266 THR B O 1
ATOM 7036 N N . CYS B 1 267 ? -11.031 21.578 -3.635 1 59.53 267 CYS B N 1
ATOM 7037 C CA . CYS B 1 267 ? -9.805 21.797 -2.877 1 59.53 267 CYS B CA 1
ATOM 7038 C C . CYS B 1 267 ? -9.156 23.109 -3.258 1 59.53 267 CYS B C 1
ATOM 7040 O O . CYS B 1 267 ? -8.562 23.781 -2.41 1 59.53 267 CYS B O 1
ATOM 7042 N N . ASN B 1 268 ? -9.211 23.656 -4.535 1 58.56 268 ASN B N 1
ATOM 7043 C CA . ASN B 1 268 ? -8.266 24.703 -4.914 1 58.56 268 ASN B CA 1
ATOM 7044 C C . ASN B 1 268 ? -8.891 26.094 -4.777 1 58.56 268 ASN B C 1
ATOM 7046 O O . ASN B 1 268 ? -8.188 27.094 -4.883 1 58.56 268 ASN B O 1
ATOM 7050 N N . ASN B 1 269 ? -9.969 26.297 -3.998 1 67.62 269 ASN B N 1
ATOM 7051 C CA . ASN B 1 269 ? -10.414 27.688 -3.982 1 67.62 269 ASN B CA 1
ATOM 7052 C C . ASN B 1 269 ? -11.633 27.875 -3.086 1 67.62 269 ASN B C 1
ATOM 7054 O O . ASN B 1 269 ? -12.664 28.391 -3.529 1 67.62 269 ASN B O 1
ATOM 7058 N N . ILE B 1 270 ? -11.359 27.547 -1.919 1 82.88 270 ILE B N 1
ATOM 7059 C CA . ILE B 1 270 ? -12.508 27.672 -1.035 1 82.88 270 ILE B CA 1
ATOM 7060 C C . ILE B 1 270 ? -12.352 28.906 -0.15 1 82.88 270 ILE B C 1
ATOM 7062 O O . ILE B 1 270 ? -11.305 29.109 0.473 1 82.88 270 ILE B O 1
ATOM 7066 N N . THR B 1 271 ? -13.336 29.797 -0.304 1 90.5 271 THR B N 1
ATOM 7067 C CA . THR B 1 271 ? -13.422 30.906 0.643 1 90.5 271 THR B CA 1
ATOM 7068 C C . THR B 1 271 ? -14.289 30.516 1.843 1 90.5 271 THR B C 1
ATOM 7070 O O . THR B 1 271 ? -15.422 30.062 1.679 1 90.5 271 THR B O 1
ATOM 7073 N N . TYR B 1 272 ? -13.719 30.734 2.92 1 94.75 272 TYR B N 1
ATOM 7074 C CA . TYR B 1 272 ? -14.445 30.344 4.125 1 94.75 272 TYR B CA 1
ATOM 7075 C C . TYR B 1 272 ? -15.164 31.531 4.738 1 94.75 272 TYR B C 1
ATOM 7077 O O . TYR B 1 272 ? -14.844 32.688 4.434 1 94.75 272 TYR B O 1
ATOM 7085 N N . SER B 1 273 ? -16.172 31.25 5.547 1 96.19 273 SER B N 1
ATOM 7086 C CA . SER B 1 273 ? -16.969 32.312 6.184 1 96.19 273 SER B CA 1
ATOM 7087 C C . SER B 1 273 ? -16.219 32.938 7.355 1 96.19 273 SER B C 1
ATOM 7089 O O . SER B 1 273 ? -16.547 34.031 7.805 1 96.19 273 SER B O 1
ATOM 7091 N N . SER B 1 274 ? -15.297 32.25 7.875 1 95.88 274 SER B N 1
ATOM 7092 C CA . SER B 1 274 ? -14.492 32.688 9.008 1 95.88 274 SER B CA 1
ATOM 7093 C C . SER B 1 274 ? -13.078 32.125 8.945 1 95.88 274 SER B C 1
ATOM 7095 O O . SER B 1 274 ? -12.836 31.125 8.242 1 95.88 274 SER B O 1
ATOM 7097 N N . LEU B 1 275 ? -12.195 32.781 9.609 1 93.69 275 LEU B N 1
ATOM 7098 C CA . LEU B 1 275 ? -10.828 32.281 9.688 1 93.69 275 LEU B CA 1
ATOM 7099 C C . LEU B 1 275 ? -10.688 31.25 10.812 1 93.69 275 LEU B C 1
ATOM 7101 O O . LEU B 1 275 ? -9.68 30.547 10.898 1 93.69 275 LEU B O 1
ATOM 7105 N N . VAL B 1 276 ? -11.688 31.25 11.609 1 92.81 276 VAL B N 1
ATOM 7106 C CA . VAL B 1 276 ? -11.758 30.234 12.648 1 92.81 276 VAL B CA 1
ATOM 7107 C C . VAL B 1 276 ? -12.961 29.312 12.398 1 92.81 276 VAL B C 1
ATOM 7109 O O . VAL B 1 276 ? -13.992 29.766 11.898 1 92.81 276 VAL B O 1
ATOM 7112 N N . GLY B 1 277 ? -12.742 28.141 12.773 1 91.94 277 GLY B N 1
ATOM 7113 C CA . GLY B 1 277 ? -13.805 27.188 12.523 1 91.94 277 GLY B CA 1
ATOM 7114 C C . GLY B 1 277 ? -14.664 26.906 13.742 1 91.94 277 GLY B C 1
ATOM 7115 O O . GLY B 1 277 ? -14.516 27.578 14.773 1 91.94 277 GLY B O 1
ATOM 7116 N N . VAL B 1 278 ? -15.57 26.016 13.539 1 90.81 278 VAL B N 1
ATOM 7117 C CA . VAL B 1 278 ? -16.453 25.578 14.609 1 90.81 278 VAL B CA 1
ATOM 7118 C C . VAL B 1 278 ? -15.758 24.5 15.453 1 90.81 278 VAL B C 1
ATOM 7120 O O . VAL B 1 278 ? -15.344 23.469 14.93 1 90.81 278 VAL B O 1
ATOM 7123 N N . PRO B 1 279 ? -15.633 24.828 16.703 1 87.38 279 PRO B N 1
ATOM 7124 C CA . PRO B 1 279 ? -14.984 23.828 17.547 1 87.38 279 PRO B CA 1
ATOM 7125 C C . PRO B 1 279 ? -15.797 22.547 17.703 1 87.38 279 PRO B C 1
ATOM 7127 O O . PRO B 1 279 ? -17.016 22.609 17.891 1 87.38 279 PRO B O 1
ATOM 7130 N N . MET B 1 280 ? -15.102 21.5 17.531 1 86.38 280 MET B N 1
ATOM 7131 C CA . MET B 1 280 ? -15.695 20.172 17.688 1 86.38 280 MET B CA 1
ATOM 7132 C C . MET B 1 280 ? -14.883 19.328 18.656 1 86.38 280 MET B C 1
ATOM 7134 O O . MET B 1 280 ? -13.656 19.375 18.672 1 86.38 280 MET B O 1
ATOM 7138 N N . PHE B 1 281 ? -15.656 18.562 19.391 1 81.81 281 PHE B N 1
ATOM 7139 C CA . PHE B 1 281 ? -15.016 17.75 20.422 1 81.81 281 PHE B CA 1
ATOM 7140 C C . PHE B 1 281 ? -15.484 16.312 20.344 1 81.81 281 PHE B C 1
ATOM 7142 O O . PHE B 1 281 ? -16.578 16.031 19.828 1 81.81 281 PHE B O 1
ATOM 7149 N N . GLY B 1 282 ? -14.609 15.414 20.766 1 78.19 282 GLY B N 1
ATOM 7150 C CA . GLY B 1 282 ? -14.984 14.016 20.891 1 78.19 282 GLY B CA 1
ATOM 7151 C C . GLY B 1 282 ? -14.68 13.203 19.641 1 78.19 282 GLY B C 1
ATOM 7152 O O . GLY B 1 282 ? -15.219 12.109 19.453 1 78.19 282 GLY B O 1
ATOM 7153 N N . ILE B 1 283 ? -13.992 13.75 18.734 1 81.12 283 ILE B N 1
ATOM 7154 C CA . ILE B 1 283 ? -13.656 13.023 17.516 1 81.12 283 ILE B CA 1
ATOM 7155 C C . ILE B 1 283 ? -12.375 12.211 17.734 1 81.12 283 ILE B C 1
ATOM 7157 O O . ILE B 1 283 ? -11.352 12.758 18.141 1 81.12 283 ILE B O 1
ATOM 7161 N N . SER B 1 284 ? -12.461 10.984 17.516 1 77.19 284 SER B N 1
ATOM 7162 C CA . SER B 1 284 ? -11.312 10.102 17.672 1 77.19 284 SER B CA 1
ATOM 7163 C C . SER B 1 284 ? -10.25 10.367 16.609 1 77.19 284 SER B C 1
ATOM 7165 O O . SER B 1 284 ? -10.578 10.727 15.477 1 77.19 284 SER B O 1
ATOM 7167 N N . SER B 1 285 ? -8.992 10.289 16.984 1 73.62 285 SER B N 1
ATOM 7168 C CA . SER B 1 285 ? -7.879 10.5 16.062 1 73.62 285 SER B CA 1
ATOM 7169 C C . SER B 1 285 ? -7.68 9.289 15.148 1 73.62 285 SER B C 1
ATOM 7171 O O . SER B 1 285 ? -6.977 9.375 14.141 1 73.62 285 SER B O 1
ATOM 7173 N N . ARG B 1 286 ? -8.43 8.312 15.531 1 73.69 286 ARG B N 1
ATOM 7174 C CA . ARG B 1 286 ? -8.273 7.098 14.742 1 73.69 286 ARG B CA 1
ATOM 7175 C C . ARG B 1 286 ? -9.414 6.949 13.742 1 73.69 286 ARG B C 1
ATOM 7177 O O . ARG B 1 286 ? -10.586 6.98 14.117 1 73.69 286 ARG B O 1
ATOM 7184 N N . GLY B 1 287 ? -9.055 6.875 12.469 1 76.19 287 GLY B N 1
ATOM 7185 C CA . GLY B 1 287 ? -10.055 6.617 11.453 1 76.19 287 GLY B CA 1
ATOM 7186 C C . GLY B 1 287 ? -10.695 7.883 10.906 1 76.19 287 GLY B C 1
ATOM 7187 O O . GLY B 1 287 ? -10.359 8.984 11.344 1 76.19 287 GLY B O 1
ATOM 7188 N N . ASN B 1 288 ? -11.562 7.574 9.906 1 81.75 288 ASN B N 1
ATOM 7189 C CA . ASN B 1 288 ? -12.312 8.672 9.305 1 81.75 288 ASN B CA 1
ATOM 7190 C C . ASN B 1 288 ? -13.711 8.789 9.914 1 81.75 288 ASN B C 1
ATOM 7192 O O . ASN B 1 288 ? -14.398 7.789 10.086 1 81.75 288 ASN B O 1
ATOM 7196 N N . SER B 1 289 ? -14.023 9.922 10.312 1 86.19 289 SER B N 1
ATOM 7197 C CA . SER B 1 289 ? -15.352 10.195 10.859 1 86.19 289 SER B CA 1
ATOM 7198 C C . SER B 1 289 ? -16.141 11.117 9.938 1 86.19 289 SER B C 1
ATOM 7200 O O . SER B 1 289 ? -15.602 12.086 9.398 1 86.19 289 SER B O 1
ATOM 7202 N N . THR B 1 290 ? -17.375 10.656 9.711 1 89.56 290 THR B N 1
ATOM 7203 C CA . THR B 1 290 ? -18.266 11.484 8.898 1 89.56 290 THR B CA 1
ATOM 7204 C C . THR B 1 290 ? -19.562 11.797 9.656 1 89.56 290 THR B C 1
ATOM 7206 O O . THR B 1 290 ? -20.078 10.945 10.375 1 89.56 290 THR B O 1
ATOM 7209 N N . PHE B 1 291 ? -20.016 12.969 9.609 1 90.19 291 PHE B N 1
ATOM 7210 C CA . PHE B 1 291 ? -21.25 13.375 10.258 1 90.19 291 PHE B CA 1
ATOM 7211 C C . PHE B 1 291 ? -21.797 14.648 9.633 1 90.19 291 PHE B C 1
ATOM 7213 O O . PHE B 1 291 ? -21.109 15.297 8.836 1 90.19 291 PHE B O 1
ATOM 7220 N N . GLN B 1 292 ? -23.078 14.898 9.938 1 90.88 292 GLN B N 1
ATOM 7221 C CA . GLN B 1 292 ? -23.766 16.094 9.469 1 90.88 292 GLN B CA 1
ATOM 7222 C C . GLN B 1 292 ? -24.109 17.016 10.633 1 90.88 292 GLN B C 1
ATOM 7224 O O . GLN B 1 292 ? -24.547 16.547 11.688 1 90.88 292 GLN B O 1
ATOM 7229 N N . LEU B 1 293 ? -23.812 18.281 10.469 1 91.12 293 LEU B N 1
ATOM 7230 C CA . LEU B 1 293 ? -24.188 19.219 11.508 1 91.12 293 LEU B CA 1
ATOM 7231 C C . LEU B 1 293 ? -24.828 20.469 10.906 1 91.12 293 LEU B C 1
ATOM 7233 O O . LEU B 1 293 ? -24.75 20.688 9.695 1 91.12 293 LEU B O 1
ATOM 7237 N N . GLN B 1 294 ? -25.5 21.234 11.812 1 91 294 GLN B N 1
ATOM 7238 C CA . GLN B 1 294 ? -26.141 22.5 11.445 1 91 294 GLN B CA 1
ATOM 7239 C C . GLN B 1 294 ? -25.5 23.672 12.195 1 91 294 GLN B C 1
ATOM 7241 O O . GLN B 1 294 ? -25.219 23.562 13.391 1 91 294 GLN B O 1
ATOM 7246 N N . THR B 1 295 ? -25.188 24.672 11.484 1 92 295 THR B N 1
ATOM 7247 C CA . THR B 1 295 ? -24.625 25.875 12.062 1 92 295 THR B CA 1
ATOM 7248 C C . THR B 1 295 ? -25.047 27.109 11.258 1 92 295 THR B C 1
ATOM 7250 O O . THR B 1 295 ? -25.906 27.031 10.383 1 92 295 THR B O 1
ATOM 7253 N N . SER B 1 296 ? -24.641 28.266 11.688 1 92.31 296 SER B N 1
ATOM 7254 C CA . SER B 1 296 ? -24.938 29.516 10.992 1 92.31 296 SER B CA 1
ATOM 7255 C C . SER B 1 296 ? -23.766 30.484 11.055 1 92.31 296 SER B C 1
ATOM 7257 O O . SER B 1 296 ? -22.844 30.281 11.836 1 92.31 296 SER B O 1
ATOM 7259 N N . TYR B 1 297 ? -23.703 31.391 10.203 1 93.38 297 TYR B N 1
ATOM 7260 C CA . TYR B 1 297 ? -22.734 32.469 10.227 1 93.38 297 TYR B CA 1
ATOM 7261 C C . TYR B 1 297 ? -23.344 33.781 9.719 1 93.38 297 TYR B C 1
ATOM 7263 O O . TYR B 1 297 ? -24.422 33.75 9.102 1 93.38 297 TYR B O 1
ATOM 7271 N N . ILE B 1 298 ? -22.703 34.844 10.016 1 92.31 298 ILE B N 1
ATOM 7272 C CA . ILE B 1 298 ? -23.125 36.188 9.594 1 92.31 298 ILE B CA 1
ATOM 7273 C C . ILE B 1 298 ? -22.547 36.5 8.227 1 92.31 298 ILE B C 1
ATOM 7275 O O . ILE B 1 298 ? -21.344 36.375 8 1 92.31 298 ILE B O 1
ATOM 7279 N N . ASP B 1 299 ? -23.406 36.844 7.336 1 94.69 299 ASP B N 1
ATOM 7280 C CA . ASP B 1 299 ? -22.969 37.25 5.996 1 94.69 299 ASP B CA 1
ATOM 7281 C C . ASP B 1 299 ? -23.125 38.75 5.766 1 94.69 299 ASP B C 1
ATOM 7283 O O . ASP B 1 299 ? -24.188 39.312 6.043 1 94.69 299 ASP B O 1
ATOM 7287 N N . THR B 1 300 ? -22.047 39.312 5.355 1 94.88 300 THR B N 1
ATOM 7288 C CA . THR B 1 300 ? -22.062 40.719 5.016 1 94.88 300 THR B CA 1
ATOM 7289 C C . THR B 1 300 ? -21.969 40.906 3.504 1 94.88 300 THR B C 1
ATOM 7291 O O . THR B 1 300 ? -20.891 40.781 2.924 1 94.88 300 THR B O 1
ATOM 7294 N N . ASP B 1 301 ? -23.062 41.219 2.93 1 93 301 ASP B N 1
ATOM 7295 C CA . ASP B 1 301 ? -23.125 41.5 1.493 1 93 301 ASP B CA 1
ATOM 7296 C C . ASP B 1 301 ? -23.047 43 1.201 1 93 301 ASP B C 1
ATOM 7298 O O . ASP B 1 301 ? -24.031 43.719 1.352 1 93 301 ASP B O 1
ATOM 7302 N N . CYS B 1 302 ? -21.844 43.344 0.716 1 94.12 302 CYS B N 1
ATOM 7303 C CA . CYS B 1 302 ? -21.609 44.781 0.463 1 94.12 302 CYS B CA 1
ATOM 7304 C C . CYS B 1 302 ? -22.062 45.156 -0.945 1 94.12 302 CYS B C 1
ATOM 7306 O O . CYS B 1 302 ? -21.812 44.406 -1.9 1 94.12 302 CYS B O 1
ATOM 7308 N N . PHE B 1 303 ? -22.766 46.344 -1.108 1 91.75 303 PHE B N 1
ATOM 7309 C CA . PHE B 1 303 ? -23.328 46.656 -2.416 1 91.75 303 PHE B CA 1
ATOM 7310 C C . PHE B 1 303 ? -22.938 48.094 -2.812 1 91.75 303 PHE B C 1
ATOM 7312 O O . PHE B 1 303 ? -23.125 48.5 -3.963 1 91.75 303 PHE B O 1
ATOM 7319 N N . GLU B 1 304 ? -22.391 48.906 -1.892 1 90.25 304 GLU B N 1
ATOM 7320 C CA . GLU B 1 304 ? -21.984 50.25 -2.232 1 90.25 304 GLU B CA 1
ATOM 7321 C C . GLU B 1 304 ? -20.609 50.594 -1.645 1 90.25 304 GLU B C 1
ATOM 7323 O O . GLU B 1 304 ? -20.328 50.281 -0.484 1 90.25 304 GLU B O 1
ATOM 7328 N N . LEU B 1 305 ? -19.75 51.031 -2.508 1 88.44 305 LEU B N 1
ATOM 7329 C CA . LEU B 1 305 ? -18.438 51.531 -2.125 1 88.44 305 LEU B CA 1
ATOM 7330 C C . LEU B 1 305 ? -18.203 52.938 -2.631 1 88.44 305 LEU B C 1
ATOM 7332 O O . LEU B 1 305 ? -18.406 53.219 -3.814 1 88.44 305 LEU B O 1
ATOM 7336 N N . GLY B 1 306 ? -17.984 53.875 -1.691 1 82 306 GLY B N 1
ATOM 7337 C CA . GLY B 1 306 ? -17.75 55.25 -2.102 1 82 306 GLY B CA 1
ATOM 7338 C C . GLY B 1 306 ? -16.984 56.062 -1.07 1 82 306 GLY B C 1
ATOM 7339 O O . GLY B 1 306 ? -16.516 55.531 -0.066 1 82 306 GLY B O 1
ATOM 7340 N N . GLU B 1 307 ? -16.781 57.312 -1.406 1 77.69 307 GLU B N 1
ATOM 7341 C CA . GLU B 1 307 ? -16.172 58.219 -0.461 1 77.69 307 GLU B CA 1
ATOM 7342 C C . GLU B 1 307 ? -17.156 58.625 0.629 1 77.69 307 GLU B C 1
ATOM 7344 O O . GLU B 1 307 ? -18.344 58.812 0.361 1 77.69 307 GLU B O 1
ATOM 7349 N N . PRO B 1 308 ? -16.625 58.562 1.82 1 76.56 308 PRO B N 1
ATOM 7350 C CA . PRO B 1 308 ? -17.531 58.969 2.895 1 76.56 308 PRO B CA 1
ATOM 7351 C C . PRO B 1 308 ? -18.062 60.375 2.723 1 76.56 308 PRO B C 1
ATOM 7353 O O . PRO B 1 308 ? -17.328 61.25 2.246 1 76.56 308 PRO B O 1
ATOM 7356 N N . PRO B 1 309 ? -19.344 60.562 3.066 1 72.5 309 PRO B N 1
ATOM 7357 C CA . PRO B 1 309 ? -19.875 61.938 3.031 1 72.5 309 PRO B CA 1
ATOM 7358 C C . PRO B 1 309 ? -19.141 62.875 3.982 1 72.5 309 PRO B C 1
ATOM 7360 O O . PRO B 1 309 ? -18.625 62.438 5.02 1 72.5 309 PRO B O 1
ATOM 7363 N N . ASP B 1 310 ? -18.984 64.125 3.639 1 64.88 310 ASP B N 1
ATOM 7364 C CA . ASP B 1 310 ? -18.25 65.125 4.383 1 64.88 310 ASP B CA 1
ATOM 7365 C C . ASP B 1 310 ? -18.75 65.25 5.824 1 64.88 310 ASP B C 1
ATOM 7367 O O . ASP B 1 310 ? -17.969 65.438 6.746 1 64.88 310 ASP B O 1
ATOM 7371 N N . GLU B 1 311 ? -20.047 65 6.031 1 63.72 311 GLU B N 1
ATOM 7372 C CA . GLU B 1 311 ? -20.625 65.125 7.367 1 63.72 311 GLU B CA 1
ATOM 7373 C C . GLU B 1 311 ? -20.062 64.062 8.305 1 63.72 311 GLU B C 1
ATOM 7375 O O . GLU B 1 311 ? -19.844 64.375 9.492 1 63.72 311 GLU B O 1
ATOM 7380 N N . LEU B 1 312 ? -19.844 62.969 7.793 1 62.97 312 LEU B N 1
ATOM 7381 C CA . LEU B 1 312 ? -19.344 61.875 8.617 1 62.97 312 LEU B CA 1
ATOM 7382 C C . LEU B 1 312 ? -17.859 62.031 8.906 1 62.97 312 LEU B C 1
ATOM 7384 O O . LEU B 1 312 ? -17.375 61.625 9.969 1 62.97 312 LEU B O 1
ATOM 7388 N N . VAL B 1 313 ? -17.234 62.688 7.949 1 59.44 313 VAL B N 1
ATOM 7389 C CA . VAL B 1 313 ? -15.805 62.969 8.117 1 59.44 313 VAL B CA 1
ATOM 7390 C C . VAL B 1 313 ? -15.602 63.938 9.273 1 59.44 313 VAL B C 1
ATOM 7392 O O . VAL B 1 313 ? -14.672 63.781 10.062 1 59.44 313 VAL B O 1
ATOM 7395 N N . TYR B 1 314 ? -16.484 64.875 9.383 1 54.53 314 TYR B N 1
ATOM 7396 C CA . TYR B 1 314 ? -16.375 65.938 10.398 1 54.53 314 TYR B CA 1
ATOM 7397 C C . TYR B 1 314 ? -16.75 65.375 11.773 1 54.53 314 TYR B C 1
ATOM 7399 O O . TYR B 1 314 ? -16.156 65.75 12.781 1 54.53 314 TYR B O 1
ATOM 7407 N N . GLU B 1 315 ? -17.781 64.688 11.859 1 54.66 315 GLU B N 1
ATOM 7408 C CA . GLU B 1 315 ? -18.25 64.125 13.141 1 54.66 315 GLU B CA 1
ATOM 7409 C C . GLU B 1 315 ? -17.188 63.281 13.812 1 54.66 315 GLU B C 1
ATOM 7411 O O . GLU B 1 315 ? -17.094 63.25 15.039 1 54.66 315 GLU B O 1
ATOM 7416 N N . TYR B 1 316 ? -16.547 62.656 12.992 1 51.72 316 TYR B N 1
ATOM 7417 C CA . TYR B 1 316 ? -15.57 61.75 13.562 1 51.72 316 TYR B CA 1
ATOM 7418 C C . TYR B 1 316 ? -14.156 62.312 13.43 1 51.72 316 TYR B C 1
ATOM 7420 O O . TYR B 1 316 ? -13.172 61.562 13.484 1 51.72 316 TYR B O 1
ATOM 7428 N N . LYS B 1 317 ? -13.984 63.625 13.016 1 49.44 317 LYS B N 1
ATOM 7429 C CA . LYS B 1 317 ? -12.711 64.312 12.844 1 49.44 317 LYS B CA 1
ATOM 7430 C C . LYS B 1 317 ? -11.727 63.938 13.953 1 49.44 317 LYS B C 1
ATOM 7432 O O . LYS B 1 317 ? -10.523 63.844 13.711 1 49.44 317 LYS B O 1
ATOM 7437 N N . GLY B 1 318 ? -12.133 64.062 15.078 1 44.62 318 GLY B N 1
ATOM 7438 C CA . GLY B 1 318 ? -11.172 63.875 16.156 1 44.62 318 GLY B CA 1
ATOM 7439 C C . GLY B 1 318 ? -10.727 62.438 16.297 1 44.62 318 GLY B C 1
ATOM 7440 O O . GLY B 1 318 ? -9.789 62.156 17.047 1 44.62 318 GLY B O 1
ATOM 7441 N N . GLN B 1 319 ? -11.484 61.594 16 1 46.22 319 GLN B N 1
ATOM 7442 C CA . GLN B 1 319 ? -11.062 60.219 16.188 1 46.22 319 GLN B CA 1
ATOM 7443 C C . GLN B 1 319 ? -10.328 59.688 14.961 1 46.22 319 GLN B C 1
ATOM 7445 O O . GLN B 1 319 ? -10.945 59.125 14.055 1 46.22 319 GLN B O 1
ATOM 7450 N N . SER B 1 320 ? -9.461 60.281 14.422 1 42.75 320 SER B N 1
ATOM 7451 C CA . SER B 1 320 ? -8.547 60.125 13.289 1 42.75 320 SER B CA 1
ATOM 7452 C C . SER B 1 320 ? -8.047 58.688 13.188 1 42.75 320 SER B C 1
ATOM 7454 O O . SER B 1 320 ? -7.578 58.125 14.172 1 42.75 320 SER B O 1
ATOM 7456 N N . GLY B 1 321 ? -8.305 57.969 11.922 1 51.59 321 GLY B N 1
ATOM 7457 C CA . GLY B 1 321 ? -7.57 56.875 11.352 1 51.59 321 GLY B CA 1
ATOM 7458 C C . GLY B 1 321 ? -8.125 55.5 11.758 1 51.59 321 GLY B C 1
ATOM 7459 O O . GLY B 1 321 ? -7.414 54.5 11.703 1 51.59 321 GLY B O 1
ATOM 7460 N N . GLN B 1 322 ? -9.375 55.594 12.367 1 61.81 322 GLN B N 1
ATOM 7461 C CA . GLN B 1 322 ? -9.688 54.281 12.977 1 61.81 322 GLN B CA 1
ATOM 7462 C C . GLN B 1 322 ? -10.727 53.531 12.164 1 61.81 322 GLN B C 1
ATOM 7464 O O . GLN B 1 322 ? -11.609 54.125 11.555 1 61.81 322 GLN B O 1
ATOM 7469 N N . PHE B 1 323 ? -10.586 52.375 11.688 1 76.62 323 PHE B N 1
ATOM 7470 C CA . PHE B 1 323 ? -11.555 51.375 11.242 1 76.62 323 PHE B CA 1
ATOM 7471 C C . PHE B 1 323 ? -12.789 51.406 12.141 1 76.62 323 PHE B C 1
ATOM 7473 O O . PHE B 1 323 ? -12.672 51.406 13.367 1 76.62 323 PHE B O 1
ATOM 7480 N N . ARG B 1 324 ? -14.055 51.656 11.477 1 79.56 324 ARG B N 1
ATOM 7481 C CA . ARG B 1 324 ? -15.281 51.656 12.273 1 79.56 324 ARG B CA 1
ATOM 7482 C C . ARG B 1 324 ? -16.391 50.875 11.555 1 79.56 324 ARG B C 1
ATOM 7484 O O . ARG B 1 324 ? -16.453 50.875 10.32 1 79.56 324 ARG B O 1
ATOM 7491 N N . VAL B 1 325 ? -17.234 50.344 12.359 1 84.25 325 VAL B N 1
ATOM 7492 C CA . VAL B 1 325 ? -18.438 49.656 11.875 1 84.25 325 VAL B CA 1
ATOM 7493 C C . VAL B 1 325 ? -19.656 50.156 12.656 1 84.25 325 VAL B C 1
ATOM 7495 O O . VAL B 1 325 ? -19.641 50.188 13.891 1 84.25 325 VAL B O 1
ATOM 7498 N N . PHE B 1 326 ? -20.656 50.656 11.953 1 81.56 326 PHE B N 1
ATOM 7499 C CA . PHE B 1 326 ? -21.859 51.156 12.625 1 81.56 326 PHE B CA 1
ATOM 7500 C C . PHE B 1 326 ? -23.094 50.938 11.758 1 81.56 326 PHE B C 1
ATOM 7502 O O . PHE B 1 326 ? -22.969 50.781 10.539 1 81.56 326 PHE B O 1
ATOM 7509 N N . PRO B 1 327 ? -24.219 50.906 12.367 1 80.44 327 PRO B N 1
ATOM 7510 C CA . PRO B 1 327 ? -25.438 50.719 11.586 1 80.44 327 PRO B CA 1
ATOM 7511 C C . PRO B 1 327 ? -25.766 51.938 10.711 1 80.44 327 PRO B C 1
ATOM 7513 O O . PRO B 1 327 ? -25.469 53.062 11.086 1 80.44 327 PRO B O 1
ATOM 7516 N N . ALA B 1 328 ? -26.234 51.688 9.492 1 74.25 328 ALA B N 1
ATOM 7517 C CA . ALA B 1 328 ? -26.578 52.75 8.539 1 74.25 328 ALA B CA 1
ATOM 7518 C C . ALA B 1 328 ? -27.719 53.594 9.07 1 74.25 328 ALA B C 1
ATOM 7520 O O . ALA B 1 328 ? -27.781 54.812 8.758 1 74.25 328 ALA B O 1
ATOM 7521 N N . ALA B 1 329 ? -28.734 53.125 9.625 1 64.12 329 ALA B N 1
ATOM 7522 C CA . ALA B 1 329 ? -29.828 53.906 10.195 1 64.12 329 ALA B CA 1
ATOM 7523 C C . ALA B 1 329 ? -29.766 53.906 11.719 1 64.12 329 ALA B C 1
ATOM 7525 O O . ALA B 1 329 ? -29.312 52.938 12.328 1 64.12 329 ALA B O 1
ATOM 7526 N N . PRO B 1 330 ? -29.906 55.281 12.281 1 56.47 330 PRO B N 1
ATOM 7527 C CA . PRO B 1 330 ? -29.906 55.344 13.742 1 56.47 330 PRO B CA 1
ATOM 7528 C C . PRO B 1 330 ? -30.797 54.25 14.375 1 56.47 330 PRO B C 1
ATOM 7530 O O . PRO B 1 330 ? -31.828 53.906 13.805 1 56.47 330 PRO B O 1
ATOM 7533 N N . TRP B 1 331 ? -30.297 53.625 15.367 1 52.38 331 TRP B N 1
ATOM 7534 C CA . TRP B 1 331 ? -30.875 52.469 16.016 1 52.38 331 TRP B CA 1
ATOM 7535 C C . TRP B 1 331 ? -32.312 52.719 16.453 1 52.38 331 TRP B C 1
ATOM 7537 O O . TRP B 1 331 ? -33.125 51.812 16.5 1 52.38 331 TRP B O 1
ATOM 7547 N N . ASN B 1 332 ? -32.594 53.812 17.016 1 47.31 332 ASN B N 1
ATOM 7548 C CA . ASN B 1 332 ? -33.969 54 17.453 1 47.31 332 ASN B CA 1
ATOM 7549 C C . ASN B 1 332 ? -34.969 53.625 16.375 1 47.31 332 ASN B C 1
ATOM 7551 O O . ASN B 1 332 ? -36.031 53.094 16.672 1 47.31 332 ASN B O 1
ATOM 7555 N N . ALA B 1 333 ? -34.781 54.031 15.266 1 44.59 333 ALA B N 1
ATOM 7556 C CA . ALA B 1 333 ? -35.719 53.719 14.172 1 44.59 333 ALA B CA 1
ATOM 7557 C C . ALA B 1 333 ? -35.562 52.281 13.734 1 44.59 333 ALA B C 1
ATOM 7559 O O . ALA B 1 333 ? -36.531 51.656 13.266 1 44.59 333 ALA B O 1
ATOM 7560 N N . THR B 1 334 ? -34.5 51.719 13.641 1 46.25 334 THR B N 1
ATOM 7561 C CA . THR B 1 334 ? -34.25 50.344 13.234 1 46.25 334 THR B CA 1
ATOM 7562 C C . THR B 1 334 ? -34.594 49.344 14.359 1 46.25 334 THR B C 1
ATOM 7564 O O . THR B 1 334 ? -34.25 48.188 14.297 1 46.25 334 THR B O 1
ATOM 7567 N N . ARG B 1 335 ? -34.719 49.781 15.609 1 48.09 335 ARG B N 1
ATOM 7568 C CA . ARG B 1 335 ? -35.25 48.906 16.672 1 48.09 335 ARG B CA 1
ATOM 7569 C C . ARG B 1 335 ? -36.406 48.094 16.156 1 48.09 335 ARG B C 1
ATOM 7571 O O . ARG B 1 335 ? -36.719 47.031 16.734 1 48.09 335 ARG B O 1
ATOM 7578 N N . SER B 1 336 ? -37.219 48.719 15.383 1 47.12 336 SER B N 1
ATOM 7579 C CA . SER B 1 336 ? -38.281 47.906 14.828 1 47.12 336 SER B CA 1
ATOM 7580 C C . SER B 1 336 ? -37.781 47 13.719 1 47.12 336 SER B C 1
ATOM 7582 O O . SER B 1 336 ? -37.719 47.406 12.555 1 47.12 336 SER B O 1
ATOM 7584 N N . VAL B 1 337 ? -36.781 46.312 14.031 1 51.84 337 VAL B N 1
ATOM 7585 C CA . VAL B 1 337 ? -36.156 45.344 13.102 1 51.84 337 VAL B CA 1
ATOM 7586 C C . VAL B 1 337 ? -37.25 44.594 12.344 1 51.84 337 VAL B C 1
ATOM 7588 O O . VAL B 1 337 ? -38.031 43.875 12.945 1 51.84 337 VAL B O 1
ATOM 7591 N N . ASN B 1 338 ? -37.75 45.188 11.352 1 55.81 338 ASN B N 1
ATOM 7592 C CA . ASN B 1 338 ? -38.594 44.438 10.43 1 55.81 338 ASN B CA 1
ATOM 7593 C C . ASN B 1 338 ? -37.938 43.125 10.016 1 55.81 338 ASN B C 1
ATOM 7595 O O . ASN B 1 338 ? -36.844 43.125 9.461 1 55.81 338 ASN B O 1
ATOM 7599 N N . ALA B 1 339 ? -38.438 42.031 10.5 1 63.72 339 ALA B N 1
ATOM 7600 C CA . ALA B 1 339 ? -37.969 40.688 10.273 1 63.72 339 ALA B CA 1
ATOM 7601 C C . ALA B 1 339 ? -37.844 40.375 8.789 1 63.72 339 ALA B C 1
ATOM 7603 O O . ALA B 1 339 ? -37.219 39.375 8.398 1 63.72 339 ALA B O 1
ATOM 7604 N N . SER B 1 340 ? -38.281 41.375 7.953 1 67.69 340 SER B N 1
ATOM 7605 C CA . SER B 1 340 ? -38.312 41.031 6.535 1 67.69 340 SER B CA 1
ATOM 7606 C C . SER B 1 340 ? -37.156 41.688 5.793 1 67.69 340 SER B C 1
ATOM 7608 O O . SER B 1 340 ? -36.844 41.312 4.664 1 67.69 340 SER B O 1
ATOM 7610 N N . VAL B 1 341 ? -36.562 42.781 6.473 1 74.88 341 VAL B N 1
ATOM 7611 C CA . VAL B 1 341 ? -35.5 43.469 5.742 1 74.88 341 VAL B CA 1
ATOM 7612 C C . VAL B 1 341 ? -34.188 43.344 6.5 1 74.88 341 VAL B C 1
ATOM 7614 O O . VAL B 1 341 ? -34.125 43.656 7.699 1 74.88 341 VAL B O 1
ATOM 7617 N N . ALA B 1 342 ? -33.156 43 5.789 1 81.38 342 ALA B N 1
ATOM 7618 C CA . ALA B 1 342 ? -31.844 42.844 6.383 1 81.38 342 ALA B CA 1
ATOM 7619 C C . ALA B 1 342 ? -31.281 44.219 6.777 1 81.38 342 ALA B C 1
ATOM 7621 O O . ALA B 1 342 ? -31.391 45.188 6.023 1 81.38 342 ALA B O 1
ATOM 7622 N N . PRO B 1 343 ? -30.812 44.312 7.957 1 84.25 343 PRO B N 1
ATOM 7623 C CA . PRO B 1 343 ? -30.203 45.594 8.367 1 84.25 343 PRO B CA 1
ATOM 7624 C C . PRO B 1 343 ? -28.938 45.938 7.582 1 84.25 343 PRO B C 1
ATOM 7626 O O . PRO B 1 343 ? -28.203 45.031 7.172 1 84.25 343 PRO B O 1
ATOM 7629 N N . ASP B 1 344 ? -28.781 47.281 7.375 1 87.38 344 ASP B N 1
ATOM 7630 C CA . ASP B 1 344 ? -27.578 47.75 6.691 1 87.38 344 ASP B CA 1
ATOM 7631 C C . ASP B 1 344 ? -26.547 48.281 7.691 1 87.38 344 ASP B C 1
ATOM 7633 O O . ASP B 1 344 ? -26.891 48.875 8.703 1 87.38 344 ASP B O 1
ATOM 7637 N N . ILE B 1 345 ? -25.297 47.969 7.371 1 88.06 345 ILE B N 1
ATOM 7638 C CA . ILE B 1 345 ? -24.219 48.5 8.188 1 88.06 345 ILE B CA 1
ATOM 7639 C C . ILE B 1 345 ? -23.266 49.312 7.32 1 88.06 345 ILE B C 1
ATOM 7641 O O . ILE B 1 345 ? -23.172 49.062 6.109 1 88.06 345 ILE B O 1
ATOM 7645 N N . HIS B 1 346 ? -22.594 50.25 7.918 1 87.69 346 HIS B N 1
ATOM 7646 C CA . HIS B 1 346 ? -21.547 51.062 7.281 1 87.69 346 HIS B CA 1
ATOM 7647 C C . HIS B 1 346 ? -20.188 50.719 7.867 1 87.69 346 HIS B C 1
ATOM 7649 O O . HIS B 1 346 ? -20.047 50.562 9.078 1 87.69 346 HIS B O 1
ATOM 7655 N N . VAL B 1 347 ? -19.281 50.469 6.961 1 87.19 347 VAL B N 1
ATOM 7656 C CA . VAL B 1 347 ? -17.875 50.312 7.348 1 87.19 347 VAL B CA 1
ATOM 7657 C C . VAL B 1 347 ? -17.047 51.469 6.832 1 87.19 347 VAL B C 1
ATOM 7659 O O . VAL B 1 347 ? -17.016 51.75 5.629 1 87.19 347 VAL B O 1
ATOM 7662 N N . LEU B 1 348 ? -16.406 52.156 7.773 1 79.94 348 LEU B N 1
ATOM 7663 C CA . LEU B 1 348 ? -15.594 53.312 7.43 1 79.94 348 LEU B CA 1
ATOM 7664 C C . LEU B 1 348 ? -14.109 53 7.582 1 79.94 348 LEU B C 1
ATOM 7666 O O . LEU B 1 348 ? -13.68 52.469 8.609 1 79.94 348 LEU B O 1
ATOM 7670 N N . SER B 1 349 ? -13.328 53.125 6.43 1 75.75 349 SER B N 1
ATOM 7671 C CA . SER B 1 349 ? -11.883 52.938 6.445 1 75.75 349 SER B CA 1
ATOM 7672 C C . SER B 1 349 ? -11.156 54.281 6.242 1 75.75 349 SER B C 1
ATOM 7674 O O . SER B 1 349 ? -11.547 55.094 5.402 1 75.75 349 SER B O 1
ATOM 7676 N N . GLY B 1 350 ? -9.812 54.594 6.855 1 61.5 350 GLY B N 1
ATOM 7677 C CA . GLY B 1 350 ? -8.875 55.656 6.527 1 61.5 350 GLY B CA 1
ATOM 7678 C C . GLY B 1 350 ? -9.258 57 7.109 1 61.5 350 GLY B C 1
ATOM 7679 O O . GLY B 1 350 ? -8.867 58.031 6.582 1 61.5 350 GLY B O 1
ATOM 7680 N N . TYR B 1 351 ? -10.109 57.281 8.141 1 50.56 351 TYR B N 1
ATOM 7681 C CA . TYR B 1 351 ? -10.562 58.656 8.328 1 50.56 351 TYR B CA 1
ATOM 7682 C C . TYR B 1 351 ? -9.578 59.438 9.195 1 50.56 351 TYR B C 1
ATOM 7684 O O . TYR B 1 351 ? -9.32 59.062 10.344 1 50.56 351 TYR B O 1
ATOM 7692 N N . GLY B 1 352 ? -8.375 59.75 8.945 1 45.78 352 GLY B N 1
ATOM 7693 C CA . GLY B 1 352 ? -7.711 60.812 9.664 1 45.78 352 GLY B CA 1
ATOM 7694 C C . GLY B 1 352 ? -7.781 62.156 8.953 1 45.78 352 GLY B C 1
ATOM 7695 O O . GLY B 1 352 ? -8.219 62.219 7.805 1 45.78 352 GLY B O 1
ATOM 7696 N N . ARG B 1 353 ? -7.5 63.25 9.672 1 45.12 353 ARG B N 1
ATOM 7697 C CA . ARG B 1 353 ? -7.473 64.625 9.172 1 45.12 353 ARG B CA 1
ATOM 7698 C C . ARG B 1 353 ? -6.871 64.688 7.773 1 45.12 353 ARG B C 1
ATOM 7700 O O . ARG B 1 353 ? -7.312 65.5 6.938 1 45.12 353 ARG B O 1
ATOM 7707 N N . GLU B 1 354 ? -5.711 64.188 7.586 1 43.62 354 GLU B N 1
ATOM 7708 C CA . GLU B 1 354 ? -4.965 64.25 6.332 1 43.62 354 GLU B CA 1
ATOM 7709 C C . GLU B 1 354 ? -5.383 63.062 5.414 1 43.62 354 GLU B C 1
ATOM 7711 O O . GLU B 1 354 ? -4.816 62.906 4.332 1 43.62 354 GLU B O 1
ATOM 7716 N N . ALA B 1 355 ? -6.129 62.219 5.852 1 45.66 355 ALA B N 1
ATOM 7717 C CA . ALA B 1 355 ? -6.391 61 5.051 1 45.66 355 ALA B CA 1
ATOM 7718 C C . ALA B 1 355 ? -7.363 61.312 3.916 1 45.66 355 ALA B C 1
ATOM 7720 O O . ALA B 1 355 ? -8.578 61.375 4.129 1 45.66 355 ALA B O 1
ATOM 7721 N N . THR B 1 356 ? -7.105 62.094 3.033 1 48.62 356 THR B N 1
ATOM 7722 C CA . THR B 1 356 ? -7.711 62.312 1.728 1 48.62 356 THR B CA 1
ATOM 7723 C C . THR B 1 356 ? -8.25 61.031 1.141 1 48.62 356 THR B C 1
ATOM 7725 O O . THR B 1 356 ? -8.906 61.031 0.098 1 48.62 356 THR B O 1
ATOM 7728 N N . ASN B 1 357 ? -8.094 59.875 1.723 1 55 357 ASN B N 1
ATOM 7729 C CA . ASN B 1 357 ? -8.406 58.656 0.984 1 55 357 ASN B CA 1
ATOM 7730 C C . ASN B 1 357 ? -9.25 57.688 1.819 1 55 357 ASN B C 1
ATOM 7732 O O . ASN B 1 357 ? -9 56.469 1.829 1 55 357 ASN B O 1
ATOM 7736 N N . GLY B 1 358 ? -10.344 58.156 2.525 1 68.69 358 GLY B N 1
ATOM 7737 C CA . GLY B 1 358 ? -11.242 57.25 3.23 1 68.69 358 GLY B CA 1
ATOM 7738 C C . GLY B 1 358 ? -12.258 56.594 2.32 1 68.69 358 GLY B C 1
ATOM 7739 O O . GLY B 1 358 ? -12.477 57.031 1.195 1 68.69 358 GLY B O 1
ATOM 7740 N N . ALA B 1 359 ? -12.695 55.375 2.668 1 79.25 359 ALA B N 1
ATOM 7741 C CA . ALA B 1 359 ? -13.727 54.625 1.937 1 79.25 359 ALA B CA 1
ATOM 7742 C C . ALA B 1 359 ? -14.867 54.219 2.861 1 79.25 359 ALA B C 1
ATOM 7744 O O . ALA B 1 359 ? -14.641 53.938 4.043 1 79.25 359 ALA B O 1
ATOM 7745 N N . MET B 1 360 ? -16.094 54.5 2.357 1 84.44 360 MET B N 1
ATOM 7746 C CA . MET B 1 360 ? -17.266 54 3.049 1 84.44 360 MET B CA 1
ATOM 7747 C C . MET B 1 360 ? -17.906 52.844 2.281 1 84.44 360 MET B C 1
ATOM 7749 O O . MET B 1 360 ? -18.156 52.938 1.08 1 84.44 360 MET B O 1
ATOM 7753 N N . ILE B 1 361 ? -18.109 51.781 3.062 1 89.81 361 ILE B N 1
ATOM 7754 C CA . ILE B 1 361 ? -18.719 50.594 2.48 1 89.81 361 ILE B CA 1
ATOM 7755 C C . ILE B 1 361 ? -20.062 50.344 3.141 1 89.81 361 ILE B C 1
ATOM 7757 O O . ILE B 1 361 ? -20.188 50.406 4.363 1 89.81 361 ILE B O 1
ATOM 7761 N N . THR B 1 362 ? -21.125 50.125 2.354 1 90.69 362 THR B N 1
ATOM 7762 C CA . THR B 1 362 ? -22.438 49.781 2.857 1 90.69 362 THR B CA 1
ATOM 7763 C C . THR B 1 362 ? -22.75 48.312 2.551 1 90.69 362 THR B C 1
ATOM 7765 O O . THR B 1 362 ? -22.625 47.875 1.407 1 90.69 362 THR B O 1
ATOM 7768 N N . CYS B 1 363 ? -23.125 47.625 3.6 1 93 363 CYS B N 1
ATOM 7769 C CA . CYS B 1 363 ? -23.359 46.188 3.457 1 93 363 CYS B CA 1
ATOM 7770 C C . CYS B 1 363 ? -24.688 45.781 4.098 1 93 363 CYS B C 1
ATOM 7772 O O . CYS B 1 363 ? -25.156 46.438 5.039 1 93 363 CYS B O 1
ATOM 7774 N N . HIS B 1 364 ? -25.344 44.719 3.539 1 90.75 364 HIS B N 1
ATOM 7775 C CA . HIS B 1 364 ? -26.453 44.031 4.191 1 90.75 364 HIS B CA 1
ATOM 7776 C C . HIS B 1 364 ? -25.969 42.969 5.16 1 90.75 364 HIS B C 1
ATOM 7778 O O . HIS B 1 364 ? -25.031 42.219 4.844 1 90.75 364 HIS B O 1
ATOM 7784 N N . LEU B 1 365 ? -26.469 43 6.352 1 90.69 365 LEU B N 1
ATOM 7785 C CA . LEU B 1 365 ? -26.125 41.969 7.332 1 90.69 365 LEU B CA 1
ATOM 7786 C C . LEU B 1 365 ? -27.219 40.906 7.438 1 90.69 365 LEU B C 1
ATOM 7788 O O . LEU B 1 365 ? -28.375 41.25 7.746 1 90.69 365 LEU B O 1
ATOM 7792 N N . THR B 1 366 ? -26.891 39.688 7.117 1 91 366 THR B N 1
ATOM 7793 C CA . THR B 1 366 ? -27.844 38.594 7.215 1 91 366 THR B CA 1
ATOM 7794 C C . THR B 1 366 ? -27.219 37.406 7.93 1 91 366 THR B C 1
ATOM 7796 O O . THR B 1 366 ? -26 37.281 7.992 1 91 366 THR B O 1
ATOM 7799 N N . ASN B 1 367 ? -28.047 36.656 8.57 1 90.81 367 ASN B N 1
ATOM 7800 C CA . ASN B 1 367 ? -27.625 35.375 9.148 1 90.81 367 ASN B CA 1
ATOM 7801 C C . ASN B 1 367 ? -27.969 34.188 8.242 1 90.81 367 ASN B C 1
ATOM 7803 O O . ASN B 1 367 ? -29.125 34 7.871 1 90.81 367 ASN B O 1
ATOM 7807 N N . VAL B 1 368 ? -26.984 33.469 7.832 1 93.38 368 VAL B N 1
ATOM 7808 C CA . VAL B 1 368 ? -27.188 32.312 6.93 1 93.38 368 VAL B CA 1
ATOM 7809 C C . VAL B 1 368 ? -27.109 31.016 7.711 1 93.38 368 VAL B C 1
ATOM 7811 O O . VAL B 1 368 ? -26.109 30.75 8.391 1 93.38 368 VAL B O 1
ATOM 7814 N N . TYR B 1 369 ? -28.156 30.266 7.602 1 93 369 TYR B N 1
ATOM 7815 C CA . TYR B 1 369 ? -28.203 28.953 8.219 1 93 369 TYR B CA 1
ATOM 7816 C C . TYR B 1 369 ? -27.781 27.859 7.234 1 93 369 TYR B C 1
ATOM 7818 O O . TYR B 1 369 ? -28.297 27.797 6.117 1 93 369 TYR B O 1
ATOM 7826 N N . VAL B 1 370 ? -26.859 27.047 7.68 1 94.25 370 VAL B N 1
ATOM 7827 C CA . VAL B 1 370 ? -26.328 26.062 6.742 1 94.25 370 VAL B CA 1
ATOM 7828 C C . VAL B 1 370 ? -26.266 24.688 7.406 1 94.25 370 VAL B C 1
ATOM 7830 O O . VAL B 1 370 ? -26.203 24.594 8.633 1 94.25 370 VAL B O 1
ATOM 7833 N N . GLU B 1 371 ? -26.359 23.703 6.586 1 93.88 371 GLU B N 1
ATOM 7834 C CA . GLU B 1 371 ? -26.078 22.312 6.938 1 93.88 371 GLU B CA 1
ATOM 7835 C C . GLU B 1 371 ? -24.766 21.844 6.32 1 93.88 371 GLU B C 1
ATOM 7837 O O . GLU B 1 371 ? -24.469 22.141 5.16 1 93.88 371 GLU B O 1
ATOM 7842 N N . LEU B 1 372 ? -23.953 21.188 7.117 1 94.81 372 LEU B N 1
ATOM 7843 C CA . LEU B 1 372 ? -22.625 20.781 6.684 1 94.81 372 LEU B CA 1
ATOM 7844 C C . LEU B 1 372 ? -22.453 19.266 6.789 1 94.81 372 LEU B C 1
ATOM 7846 O O . LEU B 1 372 ? -22.938 18.656 7.738 1 94.81 372 LEU B O 1
ATOM 7850 N N . LYS B 1 373 ? -21.891 18.719 5.793 1 93.19 373 LYS B N 1
ATOM 7851 C CA . LYS B 1 373 ? -21.312 17.391 5.902 1 93.19 373 LYS B CA 1
ATOM 7852 C C . LYS B 1 373 ? -19.812 17.453 6.152 1 93.19 373 LYS B C 1
ATOM 7854 O O . LYS B 1 373 ? -19.062 18.031 5.355 1 93.19 373 LYS B O 1
ATOM 7859 N N . VAL B 1 374 ? -19.391 16.859 7.227 1 92.88 374 VAL B N 1
ATOM 7860 C CA . VAL B 1 374 ? -18 16.984 7.641 1 92.88 374 VAL B CA 1
ATOM 7861 C C . VAL B 1 374 ? -17.328 15.625 7.605 1 92.88 374 VAL B C 1
ATOM 7863 O O . VAL B 1 374 ? -17.922 14.617 8.008 1 92.88 374 VAL B O 1
ATOM 7866 N N . LEU B 1 375 ? -16.188 15.641 7.078 1 90.81 375 LEU B N 1
ATOM 7867 C CA . LEU B 1 375 ? -15.312 14.477 7.09 1 90.81 375 LEU B CA 1
ATOM 7868 C C . LEU B 1 375 ? -14.039 14.766 7.871 1 90.81 375 LEU B C 1
ATOM 7870 O O . LEU B 1 375 ? -13.297 15.695 7.547 1 90.81 375 LEU B O 1
ATOM 7874 N N . CYS B 1 376 ? -13.75 14.109 8.883 1 86.31 376 CYS B N 1
ATOM 7875 C CA . CYS B 1 376 ? -12.508 14.188 9.648 1 86.31 376 CYS B CA 1
ATOM 7876 C C . CYS B 1 376 ? -11.625 12.977 9.383 1 86.31 376 CYS B C 1
ATOM 7878 O O . CYS B 1 376 ? -12.008 11.844 9.688 1 86.31 376 CYS B O 1
ATOM 7880 N N . SER B 1 377 ? -10.547 13.289 8.781 1 81 377 SER B N 1
ATOM 7881 C CA . SER B 1 377 ? -9.625 12.211 8.438 1 81 377 SER B CA 1
ATOM 7882 C C . SER B 1 377 ? -8.562 12.039 9.523 1 81 377 SER B C 1
ATOM 7884 O O . SER B 1 377 ? -7.953 13.008 9.969 1 81 377 SER B O 1
ATOM 7886 N N . GLY B 1 378 ? -8.445 10.93 10.023 1 71.19 378 GLY B N 1
ATOM 7887 C CA . GLY B 1 378 ? -7.418 10.594 10.992 1 71.19 378 GLY B CA 1
ATOM 7888 C C . GLY B 1 378 ? -6.387 9.617 10.461 1 71.19 378 GLY B C 1
ATOM 7889 O O . GLY B 1 378 ? -6.48 9.172 9.312 1 71.19 378 GLY B O 1
ATOM 7890 N N . SER B 1 379 ? -5.098 9.625 11.078 1 61.75 379 SER B N 1
ATOM 7891 C CA . SER B 1 379 ? -4.059 8.68 10.688 1 61.75 379 SER B CA 1
ATOM 7892 C C . SER B 1 379 ? -4.406 7.258 11.125 1 61.75 379 SER B C 1
ATOM 7894 O O . SER B 1 379 ? -5.043 7.062 12.164 1 61.75 379 SER B O 1
ATOM 7896 N N . ASN B 1 380 ? -4.422 6.367 10.133 1 57.69 380 ASN B N 1
ATOM 7897 C CA . ASN B 1 380 ? -4.621 4.973 10.516 1 57.69 380 ASN B CA 1
ATOM 7898 C C . ASN B 1 380 ? -3.506 4.477 11.43 1 57.69 380 ASN B C 1
ATOM 7900 O O . ASN B 1 380 ? -3.646 3.441 12.078 1 57.69 380 ASN B O 1
ATOM 7904 N N . THR B 1 381 ? -2.375 5.145 11.336 1 51.94 381 THR B N 1
ATOM 7905 C CA . THR B 1 381 ? -1.232 4.543 12.023 1 51.94 381 THR B CA 1
ATOM 7906 C C . THR B 1 381 ? -1.016 5.188 13.383 1 51.94 381 THR B C 1
ATOM 7908 O O . THR B 1 381 ? -0.65 4.508 14.344 1 51.94 381 THR B O 1
ATOM 7911 N N . THR B 1 382 ? -0.742 6.609 13.398 1 47.38 382 THR B N 1
ATOM 7912 C CA . THR B 1 382 ? -0.234 7.188 14.633 1 47.38 382 THR B CA 1
ATOM 7913 C C . THR B 1 382 ? -1.279 8.094 15.281 1 47.38 382 THR B C 1
ATOM 7915 O O . THR B 1 382 ? -1.947 8.867 14.586 1 47.38 382 THR B O 1
ATOM 7918 N N . ALA B 1 383 ? -1.662 7.75 16.484 1 44.69 383 ALA B N 1
ATOM 7919 C CA . ALA B 1 383 ? -2.553 8.492 17.375 1 44.69 383 ALA B CA 1
ATOM 7920 C C . ALA B 1 383 ? -2.268 9.984 17.312 1 44.69 383 ALA B C 1
ATOM 7922 O O . ALA B 1 383 ? -3.119 10.805 17.688 1 44.69 383 ALA B O 1
ATOM 7923 N N . GLN B 1 384 ? -1.138 10.297 17.047 1 45.88 384 GLN B N 1
ATOM 7924 C CA . GLN B 1 384 ? -0.735 11.664 17.328 1 45.88 384 GLN B CA 1
ATOM 7925 C C . GLN B 1 384 ? -0.935 12.562 16.109 1 45.88 384 GLN B C 1
ATOM 7927 O O . GLN B 1 384 ? -0.692 13.766 16.172 1 45.88 384 GLN B O 1
ATOM 7932 N N . SER B 1 385 ? -1.413 11.828 15.016 1 50.97 385 SER B N 1
ATOM 7933 C CA . SER B 1 385 ? -1.431 12.719 13.859 1 50.97 385 SER B CA 1
ATOM 7934 C C . SER B 1 385 ? -2.631 13.656 13.906 1 50.97 385 SER B C 1
ATOM 7936 O O . SER B 1 385 ? -3.662 13.328 14.5 1 50.97 385 SER B O 1
ATOM 7938 N N . GLN B 1 386 ? -2.305 14.906 13.664 1 59 386 GLN B N 1
ATOM 7939 C CA . GLN B 1 386 ? -3.287 15.984 13.656 1 59 386 GLN B CA 1
ATOM 7940 C C . GLN B 1 386 ? -4.461 15.648 12.742 1 59 386 GLN B C 1
ATOM 7942 O O . GLN B 1 386 ? -4.262 15.258 11.586 1 59 386 GLN B O 1
ATOM 7947 N N . ARG B 1 387 ? -5.59 15.375 13.383 1 69.69 387 ARG B N 1
ATOM 7948 C CA . ARG B 1 387 ? -6.84 15.203 12.656 1 69.69 387 ARG B CA 1
ATOM 7949 C C . ARG B 1 387 ? -7.133 16.406 11.773 1 69.69 387 ARG B C 1
ATOM 7951 O O . ARG B 1 387 ? -6.875 17.547 12.164 1 69.69 387 ARG B O 1
ATOM 7958 N N . SER B 1 388 ? -7.426 16.078 10.508 1 77 388 SER B N 1
ATOM 7959 C CA . SER B 1 388 ? -7.844 17.156 9.625 1 77 388 SER B CA 1
ATOM 7960 C C . SER B 1 388 ? -9.312 17.016 9.234 1 77 388 SER B C 1
ATOM 7962 O O . SER B 1 388 ? -9.711 16.016 8.648 1 77 388 SER B O 1
ATOM 7964 N N . CYS B 1 389 ? -10.047 17.953 9.719 1 86.38 389 CYS B N 1
ATOM 7965 C CA . CYS B 1 389 ? -11.469 17.938 9.375 1 86.38 389 CYS B CA 1
ATOM 7966 C C . CYS B 1 389 ? -11.758 18.891 8.227 1 86.38 389 CYS B C 1
ATOM 7968 O O . CYS B 1 389 ? -11.148 19.969 8.133 1 86.38 389 CYS B O 1
ATOM 7970 N N . ARG B 1 390 ? -12.641 18.438 7.344 1 89.94 390 ARG B N 1
ATOM 7971 C CA . ARG B 1 390 ? -13.016 19.281 6.215 1 89.94 390 ARG B CA 1
ATOM 7972 C C . ARG B 1 390 ? -14.492 19.141 5.883 1 89.94 390 ARG B C 1
ATOM 7974 O O . ARG B 1 390 ? -15.078 18.078 6.105 1 89.94 390 ARG B O 1
ATOM 7981 N N . VAL B 1 391 ? -15.055 20.172 5.387 1 93.19 391 VAL B N 1
ATOM 7982 C CA . VAL B 1 391 ? -16.438 20.141 4.91 1 93.19 391 VAL B CA 1
ATOM 7983 C C . VAL B 1 391 ? -16.469 19.594 3.486 1 93.19 391 VAL B C 1
ATOM 7985 O O . VAL B 1 391 ? -15.805 20.109 2.592 1 93.19 391 VAL B O 1
ATOM 7988 N N . THR B 1 392 ? -17.266 18.594 3.309 1 90.75 392 THR B N 1
ATOM 7989 C CA . THR B 1 392 ? -17.328 17.953 1.996 1 90.75 392 THR B CA 1
ATOM 7990 C C . THR B 1 392 ? -18.531 18.469 1.209 1 90.75 392 THR B C 1
ATOM 7992 O O . THR B 1 392 ? -18.531 18.438 -0.024 1 90.75 392 THR B O 1
ATOM 7995 N N . ALA B 1 393 ? -19.5 18.828 1.944 1 92.62 393 ALA B N 1
ATOM 7996 C CA . ALA B 1 393 ? -20.703 19.359 1.305 1 92.62 393 ALA B CA 1
ATOM 7997 C C . ALA B 1 393 ? -21.406 20.375 2.215 1 92.62 393 ALA B C 1
ATOM 7999 O O . ALA B 1 393 ? -21.375 20.234 3.439 1 92.62 393 ALA B O 1
ATOM 8000 N N . ILE B 1 394 ? -22 21.359 1.582 1 93.88 394 ILE B N 1
ATOM 8001 C CA . ILE B 1 394 ? -22.688 22.406 2.318 1 93.88 394 ILE B CA 1
ATOM 8002 C C . ILE B 1 394 ? -23.969 22.797 1.577 1 93.88 394 ILE B C 1
ATOM 8004 O O . ILE B 1 394 ? -24 22.781 0.345 1 93.88 394 ILE B O 1
ATOM 8008 N N . ARG B 1 395 ? -25.031 23.078 2.271 1 93.75 395 ARG B N 1
ATOM 8009 C CA . ARG B 1 395 ? -26.266 23.609 1.711 1 93.75 395 ARG B CA 1
ATOM 8010 C C . ARG B 1 395 ? -26.984 24.5 2.721 1 93.75 395 ARG B C 1
ATOM 8012 O O . ARG B 1 395 ? -26.656 24.484 3.91 1 93.75 395 ARG B O 1
ATOM 8019 N N . GLU B 1 396 ? -27.828 25.344 2.186 1 93.19 396 GLU B N 1
ATOM 8020 C CA . GLU B 1 396 ? -28.672 26.125 3.086 1 93.19 396 GLU B CA 1
ATOM 8021 C C . GLU B 1 396 ? -29.609 25.219 3.889 1 93.19 396 GLU B C 1
ATOM 8023 O O . GLU B 1 396 ? -30.172 24.25 3.348 1 93.19 396 GLU B O 1
ATOM 8028 N N . SER B 1 397 ? -29.672 25.531 5.148 1 92.06 397 SER B N 1
ATOM 8029 C CA . SER B 1 397 ? -30.469 24.688 6.027 1 92.06 397 SER B CA 1
ATOM 8030 C C . SER B 1 397 ? -31.922 24.641 5.578 1 92.06 397 SER B C 1
ATOM 8032 O O . SER B 1 397 ? -32.5 25.672 5.219 1 92.06 397 SER B O 1
ATOM 8034 N N . VAL B 1 398 ? -32.469 23.422 5.594 1 88.69 398 VAL B N 1
ATOM 8035 C CA . VAL B 1 398 ? -33.875 23.234 5.199 1 88.69 398 VAL B CA 1
ATOM 8036 C C . VAL B 1 398 ? -34.75 23.234 6.438 1 88.69 398 VAL B C 1
ATOM 8038 O O . VAL B 1 398 ? -36 23.281 6.328 1 88.69 398 VAL B O 1
ATOM 8041 N N . GLU B 1 399 ? -34.219 23.312 7.539 1 87 399 GLU B N 1
ATOM 8042 C CA . GLU B 1 399 ? -35 23.328 8.773 1 87 399 GLU B CA 1
ATOM 8043 C C . GLU B 1 399 ? -35.531 24.734 9.086 1 87 399 GLU B C 1
ATOM 8045 O O . GLU B 1 399 ? -34.969 25.719 8.602 1 87 399 GLU B O 1
ATOM 8050 N N . PRO B 1 400 ? -36.531 24.766 9.773 1 86.88 400 PRO B N 1
ATOM 8051 C CA . PRO B 1 400 ? -37.031 26.078 10.125 1 86.88 400 PRO B CA 1
ATOM 8052 C C . PRO B 1 400 ? -36.156 26.828 11.102 1 86.88 400 PRO B C 1
ATOM 8054 O O . PRO B 1 400 ? -35.688 26.25 12.086 1 86.88 400 PRO B O 1
ATOM 8057 N N . HIS B 1 401 ? -35.844 28.016 10.727 1 84.69 401 HIS B N 1
ATOM 8058 C CA . HIS B 1 401 ? -35.031 28.906 11.555 1 84.69 401 HIS B CA 1
ATOM 8059 C C . HIS B 1 401 ? -35.656 30.281 11.672 1 84.69 401 HIS B C 1
ATOM 8061 O O . HIS B 1 401 ? -36.656 30.578 11.023 1 84.69 401 HIS B O 1
ATOM 8067 N N . GLN B 1 402 ? -35.062 31.031 12.586 1 80.69 402 GLN B N 1
ATOM 8068 C CA . GLN B 1 402 ? -35.438 32.438 12.641 1 80.69 402 GLN B CA 1
ATOM 8069 C C . GLN B 1 402 ? -35.094 33.156 11.328 1 80.69 402 GLN B C 1
ATOM 8071 O O . GLN B 1 402 ? -34.25 32.688 10.57 1 80.69 402 GLN B O 1
ATOM 8076 N N . SER B 1 403 ? -35.75 34.25 11.156 1 83.31 403 SER B N 1
ATOM 8077 C CA . SER B 1 403 ? -35.5 35 9.922 1 83.31 403 SER B CA 1
ATOM 8078 C C . SER B 1 403 ? -34.031 35.344 9.758 1 83.31 403 SER B C 1
ATOM 8080 O O . SER B 1 403 ? -33.375 35.719 10.727 1 83.31 403 SER B O 1
ATOM 8082 N N . SER B 1 404 ? -33.5 35.219 8.578 1 86.19 404 SER B N 1
ATOM 8083 C CA . SER B 1 404 ? -32.094 35.531 8.25 1 86.19 404 SER B CA 1
ATOM 8084 C C . SER B 1 404 ? -31.828 37 8.422 1 86.19 404 SER B C 1
ATOM 8086 O O . SER B 1 404 ? -30.672 37.406 8.555 1 86.19 404 SER B O 1
ATOM 8088 N N . SER B 1 405 ? -32.906 37.812 8.445 1 83.94 405 SER B N 1
ATOM 8089 C CA . SER B 1 405 ? -32.719 39.25 8.539 1 83.94 405 SER B CA 1
ATOM 8090 C C . SER B 1 405 ? -32.625 39.719 9.992 1 83.94 405 SER B C 1
ATOM 8092 O O . SER B 1 405 ? -32.594 40.906 10.273 1 83.94 405 SER B O 1
ATOM 8094 N N . LEU B 1 406 ? -32.625 38.75 10.844 1 79.12 406 LEU B N 1
ATOM 8095 C CA . LEU B 1 406 ? -32.406 39.062 12.266 1 79.12 406 LEU B CA 1
ATOM 8096 C C . LEU B 1 406 ? -31.125 38.406 12.773 1 79.12 406 LEU B C 1
ATOM 8098 O O . LEU B 1 406 ? -31.156 37.406 13.492 1 79.12 406 LEU B O 1
ATOM 8102 N N . PRO B 1 407 ? -30.062 39.062 12.43 1 78.56 407 PRO B N 1
ATOM 8103 C CA . PRO B 1 407 ? -28.797 38.469 12.898 1 78.56 407 PRO B CA 1
ATOM 8104 C C . PRO B 1 407 ? -28.672 38.5 14.414 1 78.56 407 PRO B C 1
ATOM 8106 O O . PRO B 1 407 ? -29.172 39.406 15.07 1 78.56 407 PRO B O 1
ATOM 8109 N N . PRO B 1 408 ? -28.031 37.469 14.969 1 76.31 408 PRO B N 1
ATOM 8110 C CA . PRO B 1 408 ? -27.938 37.344 16.422 1 76.31 408 PRO B CA 1
ATOM 8111 C C . PRO B 1 408 ? -27.219 38.5 17.078 1 76.31 408 PRO B C 1
ATOM 8113 O O . PRO B 1 408 ? -27.438 38.781 18.266 1 76.31 408 PRO B O 1
ATOM 8116 N N . LEU B 1 409 ? -26.438 39.281 16.406 1 77.19 409 LEU B N 1
ATOM 8117 C CA . LEU B 1 409 ? -25.719 40.406 16.969 1 77.19 409 LEU B CA 1
ATOM 8118 C C . LEU B 1 409 ? -26.656 41.594 17.172 1 77.19 409 LEU B C 1
ATOM 8120 O O . LEU B 1 409 ? -26.375 42.469 17.984 1 77.19 409 LEU B O 1
ATOM 8124 N N . MET B 1 410 ? -27.688 41.625 16.453 1 72.94 410 MET B N 1
ATOM 8125 C CA . MET B 1 410 ? -28.547 42.781 16.484 1 72.94 410 MET B CA 1
ATOM 8126 C C . MET B 1 410 ? -29.891 42.469 17.156 1 72.94 410 MET B C 1
ATOM 8128 O O . MET B 1 410 ? -30.562 43.344 17.688 1 72.94 410 MET B O 1
ATOM 8132 N N . TYR B 1 411 ? -30.281 41.25 17.016 1 68.06 411 TYR B N 1
ATOM 8133 C CA . TYR B 1 411 ? -31.562 40.844 17.594 1 68.06 411 TYR B CA 1
ATOM 8134 C C . TYR B 1 411 ? -31.344 39.812 18.703 1 68.06 411 TYR B C 1
ATOM 8136 O O . TYR B 1 411 ? -30.516 38.906 18.578 1 68.06 411 TYR B O 1
ATOM 8144 N N . PRO B 1 412 ? -31.938 40 19.906 1 64.44 412 PRO B N 1
ATOM 8145 C CA . PRO B 1 412 ? -32.969 40.969 20.312 1 64.44 412 PRO B CA 1
ATOM 8146 C C . PRO B 1 412 ? -32.406 42.219 20.953 1 64.44 412 PRO B C 1
ATOM 8148 O O . PRO B 1 412 ? -33.094 43.219 21.094 1 64.44 412 PRO B O 1
ATOM 8151 N N . ASP B 1 413 ? -31.234 42.188 21.391 1 65.5 413 ASP B N 1
ATOM 8152 C CA . ASP B 1 413 ? -30.625 43.312 22.125 1 65.5 413 ASP B CA 1
ATOM 8153 C C . ASP B 1 413 ? -29.547 43.969 21.297 1 65.5 413 ASP B C 1
ATOM 8155 O O . ASP B 1 413 ? -28.484 43.406 21.047 1 65.5 413 ASP B O 1
ATOM 8159 N N . PHE B 1 414 ? -29.828 45.219 20.938 1 66.19 414 PHE B N 1
ATOM 8160 C CA . PHE B 1 414 ? -28.922 46 20.094 1 66.19 414 PHE B CA 1
ATOM 8161 C C . PHE B 1 414 ? -27.656 46.375 20.844 1 66.19 414 PHE B C 1
ATOM 8163 O O . PHE B 1 414 ? -26.656 46.75 20.234 1 66.19 414 PHE B O 1
ATOM 8170 N N . ASN B 1 415 ? -27.766 46.281 22.141 1 68.62 415 ASN B N 1
ATOM 8171 C CA . ASN B 1 415 ? -26.562 46.594 22.922 1 68.62 415 ASN B CA 1
ATOM 8172 C C . ASN B 1 415 ? -25.438 45.625 22.609 1 68.62 415 ASN B C 1
ATOM 8174 O O . ASN B 1 415 ? -24.266 45.969 22.781 1 68.62 415 ASN B O 1
ATOM 8178 N N . VAL B 1 416 ? -25.891 44.531 22.094 1 75.75 416 VAL B N 1
ATOM 8179 C CA . VAL B 1 416 ? -24.891 43.5 21.75 1 75.75 416 VAL B CA 1
ATOM 8180 C C . VAL B 1 416 ? -24.078 43.969 20.547 1 75.75 416 VAL B C 1
ATOM 8182 O O . VAL B 1 416 ? -22.859 43.781 20.5 1 75.75 416 VAL B O 1
ATOM 8185 N N . TRP B 1 417 ? -24.734 44.625 19.672 1 79.5 417 TRP B N 1
ATOM 8186 C CA . TRP B 1 417 ? -24.047 45.125 18.469 1 79.5 417 TRP B CA 1
ATOM 8187 C C . TRP B 1 417 ? -23 46.188 18.828 1 79.5 417 TRP B C 1
ATOM 8189 O O . TRP B 1 417 ? -21.875 46.125 18.328 1 79.5 417 TRP B O 1
ATOM 8199 N N . ASP B 1 418 ? -23.359 47.125 19.703 1 75.88 418 ASP B N 1
ATOM 8200 C CA . ASP B 1 418 ? -22.453 48.219 20.062 1 75.88 418 ASP B CA 1
ATOM 8201 C C . ASP B 1 418 ? -21.188 47.688 20.734 1 75.88 418 ASP B C 1
ATOM 8203 O O . ASP B 1 418 ? -20.078 48.125 20.406 1 75.88 418 ASP B O 1
ATOM 8207 N N . THR B 1 419 ? -21.406 46.781 21.562 1 76.94 419 THR B N 1
ATOM 8208 C CA . THR B 1 419 ? -20.25 46.188 22.25 1 76.94 419 THR B CA 1
ATOM 8209 C C . THR B 1 419 ? -19.391 45.406 21.281 1 76.94 419 THR B C 1
ATOM 8211 O O . THR B 1 419 ? -18.156 45.438 21.344 1 76.94 419 THR B O 1
ATOM 8214 N N . PHE B 1 420 ? -20.047 44.688 20.422 1 83.62 420 PHE B N 1
ATOM 8215 C CA . PHE B 1 420 ? -19.344 43.906 19.422 1 83.62 420 PHE B CA 1
ATOM 8216 C C . PHE B 1 420 ? -18.531 44.812 18.484 1 83.62 420 PHE B C 1
ATOM 8218 O O . PHE B 1 420 ? -17.359 44.562 18.234 1 83.62 420 PHE B O 1
ATOM 8225 N N . ALA B 1 421 ? -19.203 45.844 17.969 1 82.38 421 ALA B N 1
ATOM 8226 C CA . ALA B 1 421 ? -18.562 46.75 17.016 1 82.38 421 ALA B CA 1
ATOM 8227 C C . ALA B 1 421 ? -17.375 47.469 17.656 1 82.38 421 ALA B C 1
ATOM 8229 O O . ALA B 1 421 ? -16.312 47.594 17.031 1 82.38 421 ALA B O 1
ATOM 8230 N N . GLN B 1 422 ? -17.547 47.875 18.859 1 79.19 422 GLN B N 1
ATOM 8231 C CA . GLN B 1 422 ? -16.453 48.531 19.562 1 79.19 422 GLN B CA 1
ATOM 8232 C C . GLN B 1 422 ? -15.289 47.562 19.797 1 79.19 422 GLN B C 1
ATOM 8234 O O . GLN B 1 422 ? -14.125 47.938 19.688 1 79.19 422 GLN B O 1
ATOM 8239 N N . GLY B 1 423 ? -15.664 46.375 20.219 1 80.62 423 GLY B N 1
ATOM 8240 C CA . GLY B 1 423 ? -14.633 45.375 20.391 1 80.62 423 GLY B CA 1
ATOM 8241 C C . GLY B 1 423 ? -13.852 45.094 19.125 1 80.62 423 GLY B C 1
ATOM 8242 O O . GLY B 1 423 ? -12.625 44.969 19.156 1 80.62 423 GLY B O 1
ATOM 8243 N N . LEU B 1 424 ? -14.547 45.031 18.016 1 86.5 424 LEU B N 1
ATOM 8244 C CA . LEU B 1 424 ? -13.906 44.75 16.734 1 86.5 424 LEU B CA 1
ATOM 8245 C C . LEU B 1 424 ? -12.969 45.906 16.344 1 86.5 424 LEU B C 1
ATOM 8247 O O . LEU B 1 424 ? -11.867 45.656 15.852 1 86.5 424 LEU B O 1
ATOM 8251 N N . VAL B 1 425 ? -13.391 47.062 16.578 1 80.31 425 VAL B N 1
ATOM 8252 C CA . V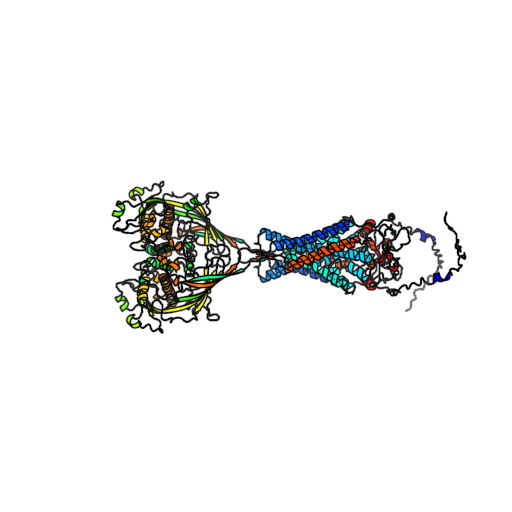AL B 1 425 ? -12.578 48.219 16.266 1 80.31 425 VAL B CA 1
ATOM 8253 C C . VAL B 1 425 ? -11.32 48.219 17.125 1 80.31 425 VAL B C 1
ATOM 8255 O O . VAL B 1 425 ? -10.219 48.5 16.625 1 80.31 425 VAL B O 1
ATOM 8258 N N . ASN B 1 426 ? -11.477 47.906 18.344 1 74.88 426 ASN B N 1
ATOM 8259 C CA . ASN B 1 426 ? -10.336 47.844 19.25 1 74.88 426 ASN B CA 1
ATOM 8260 C C . ASN B 1 426 ? -9.352 46.75 18.859 1 74.88 426 ASN B C 1
ATOM 8262 O O . ASN B 1 426 ? -8.141 46.938 19 1 74.88 426 ASN B O 1
ATOM 8266 N N . ALA B 1 427 ? -9.922 45.688 18.391 1 79.44 427 ALA B N 1
ATOM 8267 C CA . ALA B 1 427 ? -9.086 44.562 18.016 1 79.44 427 ALA B CA 1
ATOM 8268 C C . ALA B 1 427 ? -8.344 44.812 16.719 1 79.44 427 ALA B C 1
ATOM 8270 O O . ALA B 1 427 ? -7.375 44.125 16.391 1 79.44 427 ALA B O 1
ATOM 8271 N N . SER B 1 428 ? -8.781 45.719 15.898 1 75.81 428 SER B N 1
ATOM 8272 C CA . SER B 1 428 ? -8.164 46.031 14.609 1 75.81 428 SER B CA 1
ATOM 8273 C C . SER B 1 428 ? -6.91 46.875 14.789 1 75.81 428 SER B C 1
ATOM 8275 O O . SER B 1 428 ? -6.297 47.312 13.805 1 75.81 428 SER B O 1
ATOM 8277 N N . LEU B 1 429 ? -6.035 46.625 15.703 1 62.88 429 LEU B N 1
ATOM 8278 C CA . LEU B 1 429 ? -4.824 47.375 16.078 1 62.88 429 LEU B CA 1
ATOM 8279 C C . LEU B 1 429 ? -4.277 48.156 14.906 1 62.88 429 LEU B C 1
ATOM 8281 O O . LEU B 1 429 ? -4.445 47.781 13.75 1 62.88 429 LEU B O 1
ATOM 8285 N N . SER B 1 430 ? -3.902 49.344 15.164 1 57.84 430 SER B N 1
ATOM 8286 C CA . SER B 1 430 ? -3.303 50.219 14.141 1 57.84 430 SER B CA 1
ATOM 8287 C C . SER B 1 430 ? -1.904 49.719 13.766 1 57.84 430 SER B C 1
ATOM 8289 O O . SER B 1 430 ? -1.15 49.281 14.633 1 57.84 430 SER B O 1
ATOM 8291 N N . VAL B 1 431 ? -1.66 49.219 12.523 1 51.69 431 VAL B N 1
ATOM 8292 C CA . VAL B 1 431 ? -0.302 48.938 12.078 1 51.69 431 VAL B CA 1
ATOM 8293 C C . VAL B 1 431 ? 0.596 50.125 12.336 1 51.69 431 VAL B C 1
ATOM 8295 O O . VAL B 1 431 ? 1.696 50 12.883 1 51.69 431 VAL B O 1
ATOM 8298 N N . ASN B 1 432 ? 0.406 51.312 11.734 1 46.16 432 ASN B N 1
ATOM 8299 C CA . ASN B 1 432 ? 1.07 52.594 11.922 1 46.16 432 ASN B CA 1
ATOM 8300 C C . ASN B 1 432 ? 0.062 53.719 12.055 1 46.16 432 ASN B C 1
ATOM 8302 O O . ASN B 1 432 ? -1.036 53.656 11.5 1 46.16 432 ASN B O 1
ATOM 8306 N N . ARG B 1 433 ? 0.198 54.531 13.203 1 47.28 433 ARG B N 1
ATOM 8307 C CA . ARG B 1 433 ? -0.678 55.656 13.484 1 47.28 433 ARG B CA 1
ATOM 8308 C C . ARG B 1 433 ? -1.205 56.281 12.195 1 47.28 433 ARG B C 1
ATOM 8310 O O . ARG B 1 433 ? -2.318 56.812 12.164 1 47.28 433 ARG B O 1
ATOM 8317 N N . LYS B 1 434 ? -0.258 56.344 11.188 1 48.22 434 LYS B N 1
ATOM 8318 C CA . LYS B 1 434 ? -0.63 57.031 9.953 1 48.22 434 LYS B CA 1
ATOM 8319 C C . LYS B 1 434 ? -1.175 56.031 8.922 1 48.22 434 LYS B C 1
ATOM 8321 O O . LYS B 1 434 ? -1.58 56.438 7.828 1 48.22 434 LYS B O 1
ATOM 8326 N N . VAL B 1 435 ? -1.195 54.75 9.375 1 54.69 435 VAL B N 1
ATOM 8327 C CA . VAL B 1 435 ? -1.481 53.812 8.297 1 54.69 435 VAL B CA 1
ATOM 8328 C C . VAL B 1 435 ? -2.682 52.938 8.664 1 54.69 435 VAL B C 1
ATOM 8330 O O . VAL B 1 435 ? -3.166 53 9.797 1 54.69 435 VAL B O 1
ATOM 8333 N N . SER B 1 436 ? -3.184 52 7.809 1 65.88 436 SER B N 1
ATOM 8334 C CA . SER B 1 436 ? -4.34 51.094 7.797 1 65.88 436 SER B CA 1
ATOM 8335 C C . SER B 1 436 ? -4.223 50.031 8.875 1 65.88 436 SER B C 1
ATOM 8337 O O . SER B 1 436 ? -3.125 49.75 9.367 1 65.88 436 SER B O 1
ATOM 8339 N N . THR B 1 437 ? -5.332 49.75 9.562 1 76.5 437 THR B N 1
ATOM 8340 C CA . THR B 1 437 ? -5.406 48.656 10.516 1 76.5 437 THR B CA 1
ATOM 8341 C C . THR B 1 437 ? -5.211 47.312 9.812 1 76.5 437 THR B C 1
ATOM 8343 O O . THR B 1 437 ? -5.293 47.25 8.586 1 76.5 437 THR B O 1
ATOM 8346 N N . TYR B 1 438 ? -4.852 46.344 10.562 1 77.56 438 TYR B N 1
ATOM 8347 C CA . TYR B 1 438 ? -4.703 45 10.016 1 77.56 438 TYR B CA 1
ATOM 8348 C C . TYR B 1 438 ? -6.004 44.531 9.383 1 77.56 438 TYR B C 1
ATOM 8350 O O . TYR B 1 438 ? -5.988 43.812 8.391 1 77.56 438 TYR B O 1
ATOM 8358 N N . THR B 1 439 ? -7.082 44.969 9.93 1 84.19 439 THR B N 1
ATOM 8359 C CA . THR B 1 439 ? -8.375 44.594 9.375 1 84.19 439 THR B CA 1
ATOM 8360 C C . THR B 1 439 ? -8.578 45.219 8 1 84.19 439 THR B C 1
ATOM 8362 O O . THR B 1 439 ? -9.062 44.562 7.074 1 84.19 439 THR B O 1
ATOM 8365 N N . GLU B 1 440 ? -8.172 46.406 7.875 1 81.12 440 GLU B N 1
ATOM 8366 C CA . GLU B 1 440 ? -8.305 47.062 6.59 1 81.12 440 GLU B CA 1
ATOM 8367 C C . GLU B 1 440 ? -7.383 46.438 5.543 1 81.12 440 GLU B C 1
ATOM 8369 O O . GLU B 1 440 ? -7.754 46.312 4.375 1 81.12 440 GLU B O 1
ATOM 8374 N N . ALA B 1 441 ? -6.223 46.125 5.984 1 78.44 441 ALA B N 1
ATOM 8375 C CA . ALA B 1 441 ? -5.297 45.438 5.074 1 78.44 441 ALA B CA 1
ATOM 8376 C C . ALA B 1 441 ? -5.867 44.125 4.602 1 78.44 441 ALA B C 1
ATOM 8378 O O . ALA B 1 441 ? -5.715 43.75 3.434 1 78.44 441 ALA B O 1
ATOM 8379 N N . TYR B 1 442 ? -6.48 43.469 5.508 1 85.31 442 TYR B N 1
ATOM 8380 C CA . TYR B 1 442 ? -7.07 42.188 5.16 1 85.31 442 TYR B CA 1
ATOM 8381 C C . TYR B 1 442 ? -8.227 42.344 4.184 1 85.31 442 TYR B C 1
ATOM 8383 O O . TYR B 1 442 ? -8.422 41.531 3.287 1 85.31 442 TYR B O 1
ATOM 8391 N N . LEU B 1 443 ? -8.992 43.344 4.383 1 86.69 443 LEU B N 1
ATOM 8392 C CA . LEU B 1 443 ? -10.117 43.625 3.488 1 86.69 443 LEU B CA 1
ATOM 8393 C C . LEU B 1 443 ? -9.633 43.844 2.059 1 86.69 443 LEU B C 1
ATOM 8395 O O . LEU B 1 443 ? -10.359 43.531 1.103 1 86.69 443 LEU B O 1
ATOM 8399 N N . GLN B 1 444 ? -8.43 44.25 1.969 1 79.38 444 GLN B N 1
ATOM 8400 C CA . GLN B 1 444 ? -7.867 44.5 0.648 1 79.38 444 GLN B CA 1
ATOM 8401 C C . GLN B 1 444 ? -7.039 43.312 0.155 1 79.38 444 GLN B C 1
ATOM 8403 O O . GLN B 1 444 ? -6.438 43.375 -0.918 1 79.38 444 GLN B O 1
ATOM 8408 N N . ASP B 1 445 ? -7.074 42.25 0.849 1 74.38 445 ASP B N 1
ATOM 8409 C CA . ASP B 1 445 ? -6.359 41.031 0.504 1 74.38 445 ASP B CA 1
ATOM 8410 C C . ASP B 1 445 ? -4.852 41.281 0.446 1 74.38 445 ASP B C 1
ATOM 8412 O O . ASP B 1 445 ? -4.176 40.812 -0.474 1 74.38 445 ASP B O 1
ATOM 8416 N N . ILE B 1 446 ? -4.457 42.094 1.251 1 62.84 446 ILE B N 1
ATOM 8417 C CA . ILE B 1 446 ? -3.025 42.344 1.298 1 62.84 446 ILE B CA 1
ATOM 8418 C C . ILE B 1 446 ? -2.381 41.531 2.41 1 62.84 446 ILE B C 1
ATOM 8420 O O . ILE B 1 446 ? -2.914 41.438 3.52 1 62.84 446 ILE B O 1
ATOM 8424 N N . ASP B 1 447 ? -1.421 40.75 2.07 1 58.03 447 ASP B N 1
ATOM 8425 C CA . ASP B 1 447 ? -0.693 39.969 3.068 1 58.03 447 ASP B CA 1
ATOM 8426 C C . ASP B 1 447 ? -0.017 40.875 4.09 1 58.03 447 ASP B C 1
ATOM 8428 O O . ASP B 1 447 ? 0.528 41.938 3.732 1 58.03 447 ASP B O 1
ATOM 8432 N N . VAL B 1 448 ? -0.335 40.625 5.348 1 55.66 448 VAL B N 1
ATOM 8433 C CA . VAL B 1 448 ? 0.169 41.438 6.449 1 55.66 448 VAL B CA 1
ATOM 8434 C C . VAL B 1 448 ? 1.675 41.625 6.293 1 55.66 448 VAL B C 1
ATOM 8436 O O . VAL B 1 448 ? 2.211 42.656 6.699 1 55.66 448 VAL B O 1
ATOM 8439 N N . ALA B 1 449 ? 2.213 40.562 5.832 1 50.81 449 ALA B N 1
ATOM 8440 C CA . ALA B 1 449 ? 3.664 40.688 5.707 1 50.81 449 ALA B CA 1
ATOM 8441 C C . ALA B 1 449 ? 4.035 41.781 4.707 1 50.81 449 ALA B C 1
ATOM 8443 O O . ALA B 1 449 ? 5.191 42.188 4.645 1 50.81 449 ALA B O 1
ATOM 8444 N N . GLU B 1 450 ? 2.949 42.156 3.941 1 49.41 450 GLU B N 1
ATOM 8445 C CA . GLU B 1 450 ? 3.221 43.156 2.916 1 49.41 450 GLU B CA 1
ATOM 8446 C C . GLU B 1 450 ? 3.135 44.562 3.492 1 49.41 450 GLU B C 1
ATOM 8448 O O . GLU B 1 450 ? 2.131 44.906 4.109 1 49.41 450 GLU B O 1
ATOM 8453 N N . ILE B 1 451 ? 4.023 45.094 4.008 1 45.41 451 ILE B N 1
ATOM 8454 C CA . ILE B 1 451 ? 4.156 46.438 4.59 1 45.41 451 ILE B CA 1
ATOM 8455 C C . ILE B 1 451 ? 3.613 47.469 3.619 1 45.41 451 ILE B C 1
ATOM 8457 O O . ILE B 1 451 ? 4.375 48.094 2.857 1 45.41 451 ILE B O 1
ATOM 8461 N N . ILE B 1 452 ? 2.516 47.469 2.814 1 43.62 452 ILE B N 1
ATOM 8462 C CA . ILE B 1 452 ? 2.248 48.531 1.842 1 43.62 452 ILE B CA 1
ATOM 8463 C C . ILE B 1 452 ? 1.461 49.656 2.506 1 43.62 452 ILE B C 1
ATOM 8465 O O . ILE B 1 452 ? 0.542 49.406 3.289 1 43.62 452 ILE B O 1
ATOM 8469 N N . PRO B 1 453 ? 1.906 50.844 2.543 1 44.34 453 PRO B N 1
ATOM 8470 C CA . PRO B 1 453 ? 1.05 52 2.859 1 44.34 453 PRO B CA 1
ATOM 8471 C C . PRO B 1 453 ? -0.374 51.844 2.332 1 44.34 453 PRO B C 1
ATOM 8473 O O . PRO B 1 453 ? -0.589 51.844 1.116 1 44.34 453 PRO B O 1
ATOM 8476 N N . LEU B 1 454 ? -1.383 51.281 2.891 1 48.31 454 LEU B N 1
ATOM 8477 C CA . LEU B 1 454 ? -2.588 50.5 2.65 1 48.31 454 LEU B CA 1
ATOM 8478 C C . LEU B 1 454 ? -3.734 51.406 2.182 1 48.31 454 LEU B C 1
ATOM 8480 O O . LEU B 1 454 ? -4.613 50.938 1.446 1 48.31 454 LEU B O 1
ATOM 8484 N N . PRO B 1 455 ? -4.008 52.656 2.738 1 49.5 455 PRO B N 1
ATOM 8485 C CA . PRO B 1 455 ? -5.391 53.125 2.656 1 49.5 455 PRO B CA 1
ATOM 8486 C C . PRO B 1 455 ? -5.867 53.312 1.218 1 49.5 455 PRO B C 1
ATOM 8488 O O . PRO B 1 455 ? -7.047 53.094 0.926 1 49.5 455 PRO B O 1
ATOM 8491 N N . LYS B 1 456 ? -5.145 53.969 0.298 1 50.94 456 LYS B N 1
ATOM 8492 C CA . LYS B 1 456 ? -5.672 54.375 -0.998 1 50.94 456 LYS B CA 1
ATOM 8493 C C . LYS B 1 456 ? -6.223 53.188 -1.776 1 50.94 456 LYS B C 1
ATOM 8495 O O . LYS B 1 456 ? -7.086 53.344 -2.643 1 50.94 456 LYS B O 1
ATOM 8500 N N . TYR B 1 457 ? -6.148 51.906 -1.257 1 59.06 457 TYR B N 1
ATOM 8501 C CA . TYR B 1 457 ? -6.277 50.75 -2.133 1 59.06 457 TYR B CA 1
ATOM 8502 C C . TYR B 1 457 ? -7.602 50.031 -1.907 1 59.06 457 TYR B C 1
ATOM 8504 O O . TYR B 1 457 ? -8.062 49.281 -2.766 1 59.06 457 TYR B O 1
ATOM 8512 N N . LEU B 1 458 ? -8.414 50.531 -0.908 1 72.5 458 LEU B N 1
ATOM 8513 C CA . LEU B 1 458 ? -9.68 49.844 -0.702 1 72.5 458 LEU B CA 1
ATOM 8514 C C . LEU B 1 458 ? -10.672 50.188 -1.812 1 72.5 458 LEU B C 1
ATOM 8516 O O . LEU B 1 458 ? -11.438 49.312 -2.24 1 72.5 458 LEU B O 1
ATOM 8520 N N . LEU B 1 459 ? -10.547 51.438 -2.328 1 74.62 459 LEU B N 1
ATOM 8521 C CA . LEU B 1 459 ? -11.469 51.875 -3.375 1 74.62 459 LEU B CA 1
ATOM 8522 C C . LEU B 1 459 ? -11.195 51.125 -4.68 1 74.62 459 LEU B C 1
ATOM 8524 O O . LEU B 1 459 ? -12.055 51.094 -5.562 1 74.62 459 LEU B O 1
ATOM 8528 N N . LYS B 1 460 ? -10.117 50.562 -4.762 1 76.19 460 LYS B N 1
ATOM 8529 C CA . LYS B 1 460 ? -9.758 49.844 -5.98 1 76.19 460 LYS B CA 1
ATOM 8530 C C . LYS B 1 460 ? -10.023 48.344 -5.828 1 76.19 460 LYS B C 1
ATOM 8532 O O . LYS B 1 460 ? -9.906 47.594 -6.797 1 76.19 460 LYS B O 1
ATOM 8537 N N . THR B 1 461 ? -10.422 48 -4.699 1 84.44 461 THR B N 1
ATOM 8538 C CA . THR B 1 461 ? -10.688 46.594 -4.453 1 84.44 461 THR B CA 1
ATOM 8539 C C . THR B 1 461 ? -12.102 46.219 -4.875 1 84.44 461 THR B C 1
ATOM 8541 O O . THR B 1 461 ? -13.055 46.938 -4.578 1 84.44 461 THR B O 1
ATOM 8544 N N . PRO B 1 462 ? -12.219 45.125 -5.594 1 88.12 462 PRO B N 1
ATOM 8545 C CA . PRO B 1 462 ? -13.57 44.719 -5.977 1 88.12 462 PRO B CA 1
ATOM 8546 C C . PRO B 1 462 ? -14.469 44.469 -4.77 1 88.12 462 PRO B C 1
ATOM 8548 O O . PRO B 1 462 ? -14.023 43.938 -3.75 1 88.12 462 PRO B O 1
ATOM 8551 N N . LEU B 1 463 ? -15.742 44.812 -4.945 1 90.69 463 LEU B N 1
ATOM 8552 C CA . LEU B 1 463 ? -16.719 44.781 -3.859 1 90.69 463 LEU B CA 1
ATOM 8553 C C . LEU B 1 463 ? -16.938 43.344 -3.381 1 90.69 463 LEU B C 1
ATOM 8555 O O . LEU B 1 463 ? -17.156 43.125 -2.193 1 90.69 463 LEU B O 1
ATOM 8559 N N . HIS B 1 464 ? -16.859 42.438 -4.293 1 90.44 464 HIS B N 1
ATOM 8560 C CA . HIS B 1 464 ? -17.094 41.062 -3.895 1 90.44 464 HIS B CA 1
ATOM 8561 C C . HIS B 1 464 ? -15.992 40.562 -2.957 1 90.44 464 HIS B C 1
ATOM 8563 O O . HIS B 1 464 ? -16.266 39.812 -2.023 1 90.44 464 HIS B O 1
ATOM 8569 N N . ASP B 1 465 ? -14.789 41.031 -3.227 1 90.12 465 ASP B N 1
ATOM 8570 C CA . ASP B 1 465 ? -13.688 40.625 -2.357 1 90.12 465 ASP B CA 1
ATOM 8571 C C . ASP B 1 465 ? -13.828 41.281 -0.976 1 90.12 465 ASP B C 1
ATOM 8573 O O . ASP B 1 465 ? -13.578 40.625 0.041 1 90.12 465 ASP B O 1
ATOM 8577 N N . ILE B 1 466 ? -14.258 42.469 -0.959 1 91.19 466 ILE B N 1
ATOM 8578 C CA . ILE B 1 466 ? -14.453 43.156 0.304 1 91.19 466 ILE B CA 1
ATOM 8579 C C . ILE B 1 466 ? -15.562 42.5 1.105 1 91.19 466 ILE B C 1
ATOM 8581 O O . ILE B 1 466 ? -15.43 42.312 2.318 1 91.19 466 ILE B O 1
ATOM 8585 N N . SER B 1 467 ? -16.594 42.094 0.402 1 94.38 467 SER B N 1
ATOM 8586 C CA . SER B 1 467 ? -17.703 41.438 1.069 1 94.38 467 SER B CA 1
ATOM 8587 C C . SER B 1 467 ? -17.266 40.125 1.701 1 94.38 467 SER B C 1
ATOM 8589 O O . SER B 1 467 ? -17.609 39.812 2.848 1 94.38 467 SER B O 1
ATOM 8591 N N . ASP B 1 468 ? -16.516 39.375 0.945 1 93.56 468 ASP B N 1
ATOM 8592 C CA . ASP B 1 468 ? -16.047 38.094 1.442 1 93.56 468 ASP B CA 1
ATOM 8593 C C . ASP B 1 468 ? -15.125 38.281 2.652 1 93.56 468 ASP B C 1
ATOM 8595 O O . ASP B 1 468 ? -15.297 37.594 3.668 1 93.56 468 ASP B O 1
ATOM 8599 N N . HIS B 1 469 ? -14.234 39.188 2.557 1 93.44 469 HIS B N 1
ATOM 8600 C CA . HIS B 1 469 ? -13.273 39.406 3.639 1 93.44 469 HIS B CA 1
ATOM 8601 C C . HIS B 1 469 ? -13.953 39.969 4.871 1 93.44 469 HIS B C 1
ATOM 8603 O O . HIS B 1 469 ? -13.594 39.656 6.004 1 93.44 469 HIS B O 1
ATOM 8609 N N . LEU B 1 470 ? -14.883 40.844 4.641 1 94.5 470 LEU B N 1
ATOM 8610 C CA . LEU B 1 470 ? -15.602 41.438 5.777 1 94.5 470 LEU B CA 1
ATOM 8611 C C . LEU B 1 470 ? -16.406 40.344 6.5 1 94.5 470 LEU B C 1
ATOM 8613 O O . LEU B 1 470 ? -16.484 40.344 7.734 1 94.5 470 LEU B O 1
ATOM 8617 N N . THR B 1 471 ? -17.016 39.531 5.73 1 96 471 THR B N 1
ATOM 8618 C CA . THR B 1 471 ? -17.734 38.406 6.34 1 96 471 THR B CA 1
ATOM 8619 C C . THR B 1 471 ? -16.781 37.562 7.207 1 96 471 THR B C 1
ATOM 8621 O O . THR B 1 471 ? -17.125 37.188 8.328 1 96 471 THR B O 1
ATOM 8624 N N . GLN B 1 472 ? -15.586 37.312 6.73 1 95.81 472 GLN B N 1
ATOM 8625 C CA . GLN B 1 472 ? -14.602 36.562 7.48 1 95.81 472 GLN B CA 1
ATOM 8626 C C . GLN B 1 472 ? -14.195 37.281 8.766 1 95.81 472 GLN B C 1
ATOM 8628 O O . GLN B 1 472 ? -14.102 36.656 9.828 1 95.81 472 GLN B O 1
ATOM 8633 N N . VAL B 1 473 ? -14.016 38.5 8.602 1 93.88 473 VAL B N 1
ATOM 8634 C CA . VAL B 1 473 ? -13.602 39.312 9.742 1 93.88 473 VAL B CA 1
ATOM 8635 C C . VAL B 1 473 ? -14.688 39.312 10.805 1 93.88 473 VAL B C 1
ATOM 8637 O O . VAL B 1 473 ? -14.414 39.062 11.984 1 93.88 473 VAL B O 1
ATOM 8640 N N . MET B 1 474 ? -15.898 39.531 10.398 1 92.69 474 MET B N 1
ATOM 8641 C CA . MET B 1 474 ? -17.031 39.625 11.32 1 92.69 474 MET B CA 1
ATOM 8642 C C . MET B 1 474 ? -17.25 38.281 12.039 1 92.69 474 MET B C 1
ATOM 8644 O O . MET B 1 474 ? -17.391 38.25 13.258 1 92.69 474 MET B O 1
ATOM 8648 N N . ASN B 1 475 ? -17.188 37.281 11.352 1 94.12 475 ASN B N 1
ATOM 8649 C CA . ASN B 1 475 ? -17.469 35.969 11.938 1 94.12 475 ASN B CA 1
ATOM 8650 C C . ASN B 1 475 ? -16.312 35.5 12.805 1 94.12 475 ASN B C 1
ATOM 8652 O O . ASN B 1 475 ? -16.516 34.812 13.805 1 94.12 475 ASN B O 1
ATOM 8656 N N . THR B 1 476 ? -15.062 35.781 12.367 1 93.56 476 THR B N 1
ATOM 8657 C CA . THR B 1 476 ? -13.914 35.406 13.18 1 93.56 476 THR B CA 1
ATOM 8658 C C . THR B 1 476 ? -13.984 36.062 14.555 1 93.56 476 THR B C 1
ATOM 8660 O O . THR B 1 476 ? -13.797 35.375 15.578 1 93.56 476 THR B O 1
ATOM 8663 N N . PHE B 1 477 ? -14.281 37.312 14.547 1 90.44 477 PHE B N 1
ATOM 8664 C CA . PHE B 1 477 ? -14.391 38.031 15.812 1 90.44 477 PHE B CA 1
ATOM 8665 C C . PHE B 1 477 ? -15.625 37.594 16.578 1 90.44 477 PHE B C 1
ATOM 8667 O O . PHE B 1 477 ? -15.594 37.469 17.812 1 90.44 477 PHE B O 1
ATOM 8674 N N . TYR B 1 478 ? -16.672 37.312 15.891 1 88.06 478 TYR B N 1
ATOM 8675 C CA . TYR B 1 478 ? -17.906 36.875 16.516 1 88.06 478 TYR B CA 1
ATOM 8676 C C . TYR B 1 478 ? -17.734 35.562 17.219 1 88.06 478 TYR B C 1
ATOM 8678 O O . TYR B 1 478 ? -18.078 35.406 18.391 1 88.06 478 TYR B O 1
ATOM 8686 N N . LEU B 1 479 ? -17.172 34.625 16.562 1 87.19 479 LEU B N 1
ATOM 8687 C CA . LEU B 1 479 ? -16.969 33.312 17.141 1 87.19 479 LEU B CA 1
ATOM 8688 C C . LEU B 1 479 ? -16.031 33.375 18.344 1 87.19 479 LEU B C 1
ATOM 8690 O O . LEU B 1 479 ? -16.25 32.688 19.344 1 87.19 479 LEU B O 1
ATOM 8694 N N . GLY B 1 480 ? -15.023 34.125 18.172 1 83.38 480 GLY B N 1
ATOM 8695 C CA . GLY B 1 480 ? -14.117 34.312 19.297 1 83.38 480 GLY B CA 1
ATOM 8696 C C . GLY B 1 480 ? -14.789 34.969 20.5 1 83.38 480 GLY B C 1
ATOM 8697 O O . GLY B 1 480 ? -14.469 34.656 21.641 1 83.38 480 GLY B O 1
ATOM 8698 N N . SER B 1 481 ? -15.727 35.812 20.188 1 81.31 481 SER B N 1
ATOM 8699 C CA . SER B 1 481 ? -16.406 36.562 21.266 1 81.31 481 SER B CA 1
ATOM 8700 C C . SER B 1 481 ? -17.359 35.656 22.031 1 81.31 481 SER B C 1
ATOM 8702 O O . SER B 1 481 ? -17.547 35.812 23.234 1 81.31 481 SER B O 1
ATOM 8704 N N . ILE B 1 482 ? -17.938 34.688 21.391 1 77.56 482 ILE B N 1
ATOM 8705 C CA . ILE B 1 482 ? -18.953 33.844 22.031 1 77.56 482 ILE B CA 1
ATOM 8706 C C . ILE B 1 482 ? -18.281 32.656 22.688 1 77.56 482 ILE B C 1
ATOM 8708 O O . ILE B 1 482 ? -18.766 32.125 23.703 1 77.56 482 ILE B O 1
ATOM 8712 N N . ALA B 1 483 ? -17.188 32.25 22.141 1 77.88 483 ALA B N 1
ATOM 8713 C CA . ALA B 1 483 ? -16.656 30.969 22.625 1 77.88 483 ALA B CA 1
ATOM 8714 C C . ALA B 1 483 ? -15.141 30.922 22.5 1 77.88 483 ALA B C 1
ATOM 8716 O O . ALA B 1 483 ? -14.578 29.953 21.984 1 77.88 483 ALA B O 1
ATOM 8717 N N . LEU B 1 484 ? -14.445 31.906 22.953 1 77.88 484 LEU B N 1
ATOM 8718 C CA . LEU B 1 484 ? -12.992 32 22.781 1 77.88 484 LEU B CA 1
ATOM 8719 C C . LEU B 1 484 ? -12.312 30.766 23.359 1 77.88 484 LEU B C 1
ATOM 8721 O O . LEU B 1 484 ? -11.469 30.141 22.703 1 77.88 484 LEU B O 1
ATOM 8725 N N . PRO B 1 485 ? -12.734 30.266 24.547 1 72.31 485 PRO B N 1
ATOM 8726 C CA . PRO B 1 485 ? -12.031 29.109 25.109 1 72.31 485 PRO B CA 1
ATOM 8727 C C . PRO B 1 485 ? -12.219 27.844 24.266 1 72.31 485 PRO B C 1
ATOM 8729 O O . PRO B 1 485 ? -11.289 27.047 24.141 1 72.31 485 PRO B O 1
ATOM 8732 N N . PHE B 1 486 ? -13.422 27.703 23.719 1 77.12 486 PHE B N 1
ATOM 8733 C CA . PHE B 1 486 ? -13.68 26.516 22.906 1 77.12 486 PHE B CA 1
ATOM 8734 C C . PHE B 1 486 ? -12.891 26.578 21.594 1 77.12 486 PHE B C 1
ATOM 8736 O O . PHE B 1 486 ? -12.445 25.547 21.094 1 77.12 486 PHE B O 1
ATOM 8743 N N . VAL B 1 487 ? -12.734 27.734 21.125 1 79.75 487 VAL B N 1
ATOM 8744 C CA . VAL B 1 487 ? -12.016 27.906 19.875 1 79.75 487 VAL B CA 1
ATOM 8745 C C . VAL B 1 487 ? -10.531 27.625 20.078 1 79.75 487 VAL B C 1
ATOM 8747 O O . VAL B 1 487 ? -9.891 27.016 19.219 1 79.75 487 VAL B O 1
ATOM 8750 N N . THR B 1 488 ? -10.023 27.984 21.25 1 75.06 488 THR B N 1
ATOM 8751 C CA . THR B 1 488 ? -8.578 27.922 21.422 1 75.06 488 THR B CA 1
ATOM 8752 C C . THR B 1 488 ? -8.172 26.625 22.109 1 75.06 488 THR B C 1
ATOM 8754 O O . THR B 1 488 ? -6.992 26.281 22.156 1 75.06 488 THR B O 1
ATOM 8757 N N . LEU B 1 489 ? -9.094 25.922 22.688 1 65.25 489 LEU B N 1
ATOM 8758 C CA . LEU B 1 489 ? -8.773 24.656 23.359 1 65.25 489 LEU B CA 1
ATOM 8759 C C . LEU B 1 489 ? -8.477 23.562 22.344 1 65.25 489 LEU B C 1
ATOM 8761 O O . LEU B 1 489 ? -7.719 22.625 22.625 1 65.25 489 LEU B O 1
ATOM 8765 N N . GLY B 1 490 ? -8.82 23.703 21.25 1 58 490 GLY B N 1
ATOM 8766 C CA . GLY B 1 490 ? -8.609 22.656 20.25 1 58 490 GLY B CA 1
ATOM 8767 C C . GLY B 1 490 ? -9.438 21.422 20.5 1 58 490 GLY B C 1
ATOM 8768 O O . GLY B 1 490 ? -10.406 21.453 21.266 1 58 490 GLY B O 1
ATOM 8769 N N . PRO B 1 491 ? -9.172 20.172 19.859 1 56.47 491 PRO B N 1
ATOM 8770 C CA . PRO B 1 491 ? -10.008 18.969 19.859 1 56.47 491 PRO B CA 1
ATOM 8771 C C . PRO B 1 491 ? -10.016 18.266 21.203 1 56.47 491 PRO B C 1
ATOM 8773 O O . PRO B 1 491 ? -10.867 17.406 21.453 1 56.47 491 PRO B O 1
ATOM 8776 N N . ASN B 1 492 ? -9.055 18.484 22.125 1 52.97 492 ASN B N 1
ATOM 8777 C CA . ASN B 1 492 ? -9.031 17.688 23.344 1 52.97 492 ASN B CA 1
ATOM 8778 C C . ASN B 1 492 ? -9.703 18.406 24.5 1 52.97 492 ASN B C 1
ATOM 8780 O O . ASN B 1 492 ? -9.125 19.328 25.094 1 52.97 492 ASN B O 1
ATOM 8784 N N . LEU B 1 493 ? -11.062 18.406 24.422 1 54.16 493 LEU B N 1
ATOM 8785 C CA . LEU B 1 493 ? -11.688 18.875 25.656 1 54.16 493 LEU B CA 1
ATOM 8786 C C . LEU B 1 493 ? -11.375 17.922 26.812 1 54.16 493 LEU B C 1
ATOM 8788 O O . LEU B 1 493 ? -11.625 16.719 26.719 1 54.16 493 LEU B O 1
ATOM 8792 N N . PRO B 1 494 ? -10.445 18.359 27.75 1 44.53 494 PRO B N 1
ATOM 8793 C CA . PRO B 1 494 ? -10.289 17.391 28.844 1 44.53 494 PRO B CA 1
ATOM 8794 C C . PRO B 1 494 ? -11.625 16.891 29.375 1 44.53 494 PRO B C 1
ATOM 8796 O O . PRO B 1 494 ? -12.625 17.609 29.344 1 44.53 494 PRO B O 1
ATOM 8799 N N . SER B 1 495 ? -11.828 15.594 29.297 1 38.94 495 SER B N 1
ATOM 8800 C CA . SER B 1 495 ? -13.008 14.992 29.922 1 38.94 495 SER B CA 1
ATOM 8801 C C . SER B 1 495 ? -13.406 15.727 31.188 1 38.94 495 SER B C 1
ATOM 8803 O O . SER B 1 495 ? -12.602 16.453 31.766 1 38.94 495 SER B O 1
ATOM 8805 N N . GLU B 1 496 ? -14.594 15.461 31.844 1 39.28 496 GLU B N 1
ATOM 8806 C CA . GLU B 1 496 ? -15.266 16 33.031 1 39.28 496 GLU B CA 1
ATOM 8807 C C . GLU B 1 496 ? -14.258 16.438 34.094 1 39.28 496 GLU B C 1
ATOM 8809 O O . GLU B 1 496 ? -14.422 17.5 34.719 1 39.28 496 GLU B O 1
ATOM 8814 N N . GLY B 1 497 ? -13.516 15.461 34.812 1 33.91 497 GLY B N 1
ATOM 8815 C CA . GLY B 1 497 ? -13.023 15.555 36.188 1 33.91 497 GLY B CA 1
ATOM 8816 C C . GLY B 1 497 ? -11.852 16.516 36.344 1 33.91 497 GLY B C 1
ATOM 8817 O O . GLY B 1 497 ? -11.523 16.922 37.438 1 33.91 497 GLY B O 1
ATOM 8818 N N . ASN B 1 498 ? -10.883 16.375 35.625 1 33.19 498 ASN B N 1
ATOM 8819 C CA . ASN B 1 498 ? -9.672 17.062 36.031 1 33.19 498 ASN B CA 1
ATOM 8820 C C . ASN B 1 498 ? -9.703 18.531 35.625 1 33.19 498 ASN B C 1
ATOM 8822 O O . ASN B 1 498 ? -8.711 19.062 35.125 1 33.19 498 ASN B O 1
ATOM 8826 N N . TYR B 1 499 ? -10.758 18.953 35.406 1 36.19 499 TYR B N 1
ATOM 8827 C CA . TYR B 1 499 ? -11 20.375 35.156 1 36.19 499 TYR B CA 1
ATOM 8828 C C . TYR B 1 499 ? -10.414 21.234 36.281 1 36.19 499 TYR B C 1
ATOM 8830 O O . TYR B 1 499 ? -10.539 22.453 36.25 1 36.19 499 TYR B O 1
ATOM 8838 N N . SER B 1 500 ? -10.289 20.578 37.344 1 35.78 500 SER B N 1
ATOM 8839 C CA . SER B 1 500 ? -9.867 21.344 38.531 1 35.78 500 SER B CA 1
ATOM 8840 C C . SER B 1 500 ? -8.625 22.188 38.219 1 35.78 500 SER B C 1
ATOM 8842 O O . SER B 1 500 ? -8.305 23.125 38.938 1 35.78 500 SER B O 1
ATOM 8844 N N . LYS B 1 501 ? -7.809 21.562 37.531 1 37.62 501 LYS B N 1
ATOM 8845 C CA . LYS B 1 501 ? -6.613 22.391 37.375 1 37.62 501 LYS B CA 1
ATOM 8846 C C . LYS B 1 501 ? -6.879 23.578 36.469 1 37.62 501 LYS B C 1
ATOM 8848 O O . LYS B 1 501 ? -6.043 24.484 36.344 1 37.62 501 LYS B O 1
ATOM 8853 N N . TYR B 1 502 ? -7.746 23.406 35.438 1 36.94 502 TYR B N 1
ATOM 8854 C CA . TYR B 1 502 ? -8.047 24.531 34.562 1 36.94 502 TYR B CA 1
ATOM 8855 C C . TYR B 1 502 ? -9.031 25.484 35.219 1 36.94 502 TYR B C 1
ATOM 8857 O O . TYR B 1 502 ? -9.984 25.062 35.875 1 36.94 502 TYR B O 1
ATOM 8865 N N . SER B 1 503 ? -8.648 26.719 35.438 1 38.69 503 SER B N 1
ATOM 8866 C CA . SER B 1 503 ? -9.188 27.797 36.25 1 38.69 503 SER B CA 1
ATOM 8867 C C . SER B 1 503 ? -10.688 27.969 36.031 1 38.69 503 SER B C 1
ATOM 8869 O O . SER B 1 503 ? -11.227 27.453 35.031 1 38.69 503 SER B O 1
ATOM 8871 N N . GLU B 1 504 ? -11.336 28.766 36.938 1 39.03 504 GLU B N 1
ATOM 8872 C CA . GLU B 1 504 ? -12.609 29.469 37.031 1 39.03 504 GLU B CA 1
ATOM 8873 C C . GLU B 1 504 ? -13.094 29.969 35.688 1 39.03 504 GLU B C 1
ATOM 8875 O O . GLU B 1 504 ? -14.289 30.141 35.469 1 39.03 504 GLU B O 1
ATOM 8880 N N . ALA B 1 505 ? -12.258 30.125 34.844 1 39.91 505 ALA B N 1
ATOM 8881 C CA . ALA B 1 505 ? -12.664 30.766 33.594 1 39.91 505 ALA B CA 1
ATOM 8882 C C . ALA B 1 505 ? -13.484 29.812 32.75 1 39.91 505 ALA B C 1
ATOM 8884 O O . ALA B 1 505 ? -14.43 30.219 32.062 1 39.91 505 ALA B O 1
ATOM 8885 N N . TYR B 1 506 ? -13.125 28.516 32.719 1 45.72 506 TYR B N 1
ATOM 8886 C CA . TYR B 1 506 ? -13.93 27.578 31.938 1 45.72 506 TYR B CA 1
ATOM 8887 C C . TYR B 1 506 ? -15.266 27.312 32.625 1 45.72 506 TYR B C 1
ATOM 8889 O O . TYR B 1 506 ? -16.25 26.953 31.953 1 45.72 506 TYR B O 1
ATOM 8897 N N . GLU B 1 507 ? -15.219 27.453 33.938 1 44.78 507 GLU B N 1
ATOM 8898 C CA . GLU B 1 507 ? -16.5 27.312 34.625 1 44.78 507 GLU B CA 1
ATOM 8899 C C . GLU B 1 507 ? -17.547 28.266 34.062 1 44.78 507 GLU B C 1
ATOM 8901 O O . GLU B 1 507 ? -18.734 27.984 34.094 1 44.78 507 GLU B O 1
ATOM 8906 N N . ALA B 1 508 ? -16.969 29.328 33.5 1 44.78 508 ALA B N 1
ATOM 8907 C CA . ALA B 1 508 ? -17.953 30.297 33.062 1 44.78 508 ALA B CA 1
ATOM 8908 C C . ALA B 1 508 ? -18.562 29.906 31.703 1 44.78 508 ALA B C 1
ATOM 8910 O O . ALA B 1 508 ? -19.547 30.516 31.25 1 44.78 508 ALA B O 1
ATOM 8911 N N . PHE B 1 509 ? -17.797 29.078 30.984 1 50.41 509 PHE B N 1
ATOM 8912 C CA . PHE B 1 509 ? -18.453 28.844 29.703 1 50.41 509 PHE B CA 1
ATOM 8913 C C . PHE B 1 509 ? -19.406 27.656 29.781 1 50.41 509 PHE B C 1
ATOM 8915 O O . PHE B 1 509 ? -19.047 26.594 30.266 1 50.41 509 PHE B O 1
ATOM 8922 N N . ASP B 1 510 ? -20.656 27.969 29.75 1 54.94 510 ASP B N 1
ATOM 8923 C CA . ASP B 1 510 ? -21.828 27.109 29.781 1 54.94 510 ASP B CA 1
ATOM 8924 C C . ASP B 1 510 ? -21.75 26.016 28.734 1 54.94 510 ASP B C 1
ATOM 8926 O O . ASP B 1 510 ? -21.766 26.297 27.531 1 54.94 510 ASP B O 1
ATOM 8930 N N . ARG B 1 511 ? -21.234 24.766 29 1 60.59 511 ARG B N 1
ATOM 8931 C CA . ARG B 1 511 ? -21.25 23.594 28.141 1 60.59 511 ARG B CA 1
ATOM 8932 C C . ARG B 1 511 ? -22.625 23.391 27.516 1 60.59 511 ARG B C 1
ATOM 8934 O O . ARG B 1 511 ? -22.781 22.609 26.578 1 60.59 511 ARG B O 1
ATOM 8941 N N . SER B 1 512 ? -23.578 24.141 28.047 1 62.5 512 SER B N 1
ATOM 8942 C CA . SER B 1 512 ? -24.938 24 27.516 1 62.5 512 SER B CA 1
ATOM 8943 C C . SER B 1 512 ? -25.016 24.484 26.062 1 62.5 512 SER B C 1
ATOM 8945 O O . SER B 1 512 ? -25.953 24.156 25.344 1 62.5 512 SER B O 1
ATOM 8947 N N . SER B 1 513 ? -23.875 25.078 25.641 1 71.12 513 SER B N 1
ATOM 8948 C CA . SER B 1 513 ? -23.891 25.594 24.281 1 71.12 513 SER B CA 1
ATOM 8949 C C . SER B 1 513 ? -23.391 24.562 23.281 1 71.12 513 SER B C 1
ATOM 8951 O O . SER B 1 513 ? -23.438 24.766 22.062 1 71.12 513 SER B O 1
ATOM 8953 N N . LEU B 1 514 ? -23.094 23.406 23.891 1 77.06 514 LEU B N 1
ATOM 8954 C CA . LEU B 1 514 ? -22.594 22.359 23 1 77.06 514 LEU B CA 1
ATOM 8955 C C . LEU B 1 514 ? -23.719 21.406 22.609 1 77.06 514 LEU B C 1
ATOM 8957 O O . LEU B 1 514 ? -24.531 21.016 23.453 1 77.06 514 LEU B O 1
ATOM 8961 N N . ALA B 1 515 ? -23.875 21.234 21.328 1 82.19 515 ALA B N 1
ATOM 8962 C CA . ALA B 1 515 ? -24.812 20.25 20.797 1 82.19 515 ALA B CA 1
ATOM 8963 C C . ALA B 1 515 ? -24.125 18.922 20.5 1 82.19 515 ALA B C 1
ATOM 8965 O O . ALA B 1 515 ? -22.938 18.906 20.172 1 82.19 515 ALA B O 1
ATOM 8966 N N . SER B 1 516 ? -24.844 17.875 20.812 1 85 516 SER B N 1
ATOM 8967 C CA . SER B 1 516 ? -24.281 16.562 20.578 1 85 516 SER B CA 1
ATOM 8968 C C . SER B 1 516 ? -24.875 15.914 19.328 1 85 516 SER B C 1
ATOM 8970 O O . SER B 1 516 ? -26.062 16.094 19.031 1 85 516 SER B O 1
ATOM 8972 N N . LEU B 1 517 ? -24.016 15.297 18.516 1 86.62 517 LEU B N 1
ATOM 8973 C CA . LEU B 1 517 ? -24.453 14.539 17.344 1 86.62 517 LEU B CA 1
ATOM 8974 C C . LEU B 1 517 ? -23.719 13.203 17.266 1 86.62 517 LEU B C 1
ATOM 8976 O O . LEU B 1 517 ? -22.703 13 17.938 1 86.62 517 LEU B O 1
ATOM 8980 N N . VAL B 1 518 ? -24.328 12.312 16.547 1 84.81 518 VAL B N 1
ATOM 8981 C CA . VAL B 1 518 ? -23.734 11 16.375 1 84.81 518 VAL B CA 1
ATOM 8982 C C . VAL B 1 518 ? -23.016 10.93 15.023 1 84.81 518 VAL B C 1
ATOM 8984 O O . VAL B 1 518 ? -23.609 11.258 13.992 1 84.81 518 VAL B O 1
ATOM 8987 N N . ALA B 1 519 ? -21.766 10.672 15.031 1 84.88 519 ALA B N 1
ATOM 8988 C CA . ALA B 1 519 ? -20.953 10.531 13.828 1 84.88 519 ALA B CA 1
ATOM 8989 C C . ALA B 1 519 ? -20.609 9.07 13.555 1 84.88 519 ALA B C 1
ATOM 8991 O O . ALA B 1 519 ? -20.547 8.258 14.484 1 84.88 519 ALA B O 1
ATOM 8992 N N . GLU B 1 520 ? -20.609 8.734 12.312 1 83.75 520 GLU B N 1
ATOM 8993 C CA . GLU B 1 520 ? -20.125 7.422 11.906 1 83.75 520 GLU B CA 1
ATOM 8994 C C . GLU B 1 520 ? -18.609 7.434 11.672 1 83.75 520 GLU B C 1
ATOM 8996 O O . GLU B 1 520 ? -18.109 8.25 10.891 1 83.75 520 GLU B O 1
ATOM 9001 N N . ARG B 1 521 ? -17.891 6.641 12.32 1 79 521 ARG B N 1
ATOM 9002 C CA . ARG B 1 521 ? -16.438 6.531 12.195 1 79 521 ARG B CA 1
ATOM 9003 C C . ARG B 1 521 ? -16.047 5.238 11.492 1 79 521 ARG B C 1
ATOM 9005 O O . ARG B 1 521 ? -16.422 4.148 11.93 1 79 521 ARG B O 1
ATOM 9012 N N . ALA B 1 522 ? -15.398 5.426 10.414 1 74.25 522 ALA B N 1
ATOM 9013 C CA . ALA B 1 522 ? -14.859 4.277 9.688 1 74.25 522 ALA B CA 1
ATOM 9014 C C . ALA B 1 522 ? -13.336 4.215 9.812 1 74.25 522 ALA B C 1
ATOM 9016 O O . ALA B 1 522 ? -12.648 5.207 9.562 1 74.25 522 ALA B O 1
ATOM 9017 N N . PHE B 1 523 ? -12.797 3.211 10.289 1 72.94 523 PHE B N 1
ATOM 9018 C CA . PHE B 1 523 ? -11.344 3.102 10.367 1 72.94 523 PHE B CA 1
ATOM 9019 C C . PHE B 1 523 ? -10.883 1.716 9.938 1 72.94 523 PHE B C 1
ATOM 9021 O O . PHE B 1 523 ? -11.672 0.769 9.922 1 72.94 523 PHE B O 1
ATOM 9028 N N . ARG B 1 524 ? -9.758 1.854 9.273 1 70.75 524 ARG B N 1
ATOM 9029 C CA . ARG B 1 524 ? -9.102 0.625 8.844 1 70.75 524 ARG B CA 1
ATOM 9030 C C . ARG B 1 524 ? -7.973 0.241 9.797 1 70.75 524 ARG B C 1
ATOM 9032 O O . ARG B 1 524 ? -7.277 1.111 10.32 1 70.75 524 ARG B O 1
ATOM 9039 N N . ASP B 1 525 ? -7.949 -1.048 9.938 1 66.94 525 ASP B N 1
ATOM 9040 C CA . ASP B 1 525 ? -6.844 -1.502 10.781 1 66.94 525 ASP B CA 1
ATOM 9041 C C . ASP B 1 525 ? -5.5 -1.239 10.109 1 66.94 525 ASP B C 1
ATOM 9043 O O . ASP B 1 525 ? -5.391 -1.292 8.875 1 66.94 525 ASP B O 1
ATOM 9047 N N . THR B 1 526 ? -4.609 -0.698 10.766 1 65.75 526 THR B N 1
ATOM 9048 C CA . THR B 1 526 ? -3.283 -0.365 10.258 1 65.75 526 THR B CA 1
ATOM 9049 C C . THR B 1 526 ? -2.561 -1.617 9.773 1 65.75 526 THR B C 1
ATOM 9051 O O . THR B 1 526 ? -1.73 -1.546 8.867 1 65.75 526 THR B O 1
ATOM 9054 N N . THR B 1 527 ? -2.889 -2.646 10.406 1 72.12 527 THR B N 1
ATOM 9055 C CA . THR B 1 527 ? -2.176 -3.867 10.047 1 72.12 527 THR B CA 1
ATOM 9056 C C . THR B 1 527 ? -3.084 -4.816 9.273 1 72.12 527 THR B C 1
ATOM 9058 O O . THR B 1 527 ? -4.262 -4.965 9.602 1 72.12 527 THR B O 1
ATOM 9061 N N . ALA B 1 528 ? -2.637 -5.16 8.094 1 81.94 528 ALA B N 1
ATOM 9062 C CA . ALA B 1 528 ? -3.385 -6.145 7.309 1 81.94 528 ALA B CA 1
ATOM 9063 C C . ALA B 1 528 ? -3.502 -7.469 8.055 1 81.94 528 ALA B C 1
ATOM 9065 O O . ALA B 1 528 ? -2.631 -7.812 8.859 1 81.94 528 ALA B O 1
ATOM 9066 N N . THR B 1 529 ? -4.707 -8.039 7.965 1 88.19 529 THR B N 1
ATOM 9067 C CA . THR B 1 529 ? -4.938 -9.352 8.562 1 88.19 529 THR B CA 1
ATOM 9068 C C . THR B 1 529 ? -5.078 -10.422 7.484 1 88.19 529 THR B C 1
ATOM 9070 O O . THR B 1 529 ? -5.488 -10.125 6.363 1 88.19 529 THR B O 1
ATOM 9073 N N . TYR B 1 530 ? -4.582 -11.664 7.844 1 92.75 530 TYR B N 1
ATOM 9074 C CA . TYR B 1 530 ? -4.719 -12.789 6.926 1 92.75 530 TYR B CA 1
ATOM 9075 C C . TYR B 1 530 ? -6.168 -13.258 6.848 1 92.75 530 TYR B C 1
ATOM 9077 O O . TYR B 1 530 ? -6.832 -13.406 7.871 1 92.75 530 TYR B O 1
ATOM 9085 N N . VAL B 1 531 ? -6.652 -13.383 5.676 1 92.81 531 VAL B N 1
ATOM 9086 C CA . VAL B 1 531 ? -7.992 -13.93 5.473 1 92.81 531 VAL B CA 1
ATOM 9087 C C . VAL B 1 531 ? -7.906 -15.195 4.621 1 92.81 531 VAL B C 1
ATOM 9089 O O . VAL B 1 531 ? -7.359 -15.172 3.518 1 92.81 531 VAL B O 1
ATOM 9092 N N . VAL B 1 532 ? -8.422 -16.234 5.176 1 95.12 532 VAL B N 1
ATOM 9093 C CA . VAL B 1 532 ? -8.398 -17.531 4.488 1 95.12 532 VAL B CA 1
ATOM 9094 C C . VAL B 1 532 ? -9.648 -17.672 3.621 1 95.12 532 VAL B C 1
ATOM 9096 O O . VAL B 1 532 ? -10.742 -17.266 4.027 1 95.12 532 VAL B O 1
ATOM 9099 N N . ASN B 1 533 ? -9.438 -18.109 2.35 1 95 533 ASN B N 1
ATOM 9100 C CA . ASN B 1 533 ? -10.555 -18.484 1.49 1 95 533 ASN B CA 1
ATOM 9101 C C . ASN B 1 533 ? -11.031 -19.906 1.774 1 95 533 ASN B C 1
ATOM 9103 O O . ASN B 1 533 ? -10.422 -20.875 1.315 1 95 533 ASN B O 1
ATOM 9107 N N . TRP B 1 534 ? -12.141 -20.094 2.385 1 94.62 534 TRP B N 1
ATOM 9108 C CA . TRP B 1 534 ? -12.625 -21.391 2.844 1 94.62 534 TRP B CA 1
ATOM 9109 C C . TRP B 1 534 ? -13.016 -22.281 1.663 1 94.62 534 TRP B C 1
ATOM 9111 O O . TRP B 1 534 ? -12.859 -23.5 1.713 1 94.62 534 TRP B O 1
ATOM 9121 N N . GLY B 1 535 ? -13.562 -21.656 0.61 1 94.44 535 GLY B N 1
ATOM 9122 C CA . GLY B 1 535 ? -13.883 -22.438 -0.576 1 94.44 535 GLY B CA 1
ATOM 9123 C C . GLY B 1 535 ? -12.68 -23.156 -1.157 1 94.44 535 GLY B C 1
ATOM 9124 O O . GLY B 1 535 ? -12.727 -24.375 -1.385 1 94.44 535 GLY B O 1
ATOM 9125 N N . TRP B 1 536 ? -11.633 -22.469 -1.309 1 95.19 536 TRP B N 1
ATOM 9126 C CA . TRP B 1 536 ? -10.422 -23.031 -1.896 1 95.19 536 TRP B CA 1
ATOM 9127 C C . TRP B 1 536 ? -9.719 -23.969 -0.905 1 95.19 536 TRP B C 1
ATOM 9129 O O . TRP B 1 536 ? -9.086 -24.938 -1.303 1 95.19 536 TRP B O 1
ATOM 9139 N N . THR B 1 537 ? -9.859 -23.688 0.42 1 95.75 537 THR B N 1
ATOM 9140 C CA . THR B 1 537 ? -9.281 -24.562 1.43 1 95.75 537 THR B CA 1
ATOM 9141 C C . THR B 1 537 ? -9.953 -25.938 1.399 1 95.75 537 THR B C 1
ATOM 9143 O O . THR B 1 537 ? -9.273 -26.969 1.454 1 95.75 537 THR B O 1
ATOM 9146 N N . VAL B 1 538 ? -11.203 -25.953 1.201 1 95.62 538 VAL B N 1
ATOM 9147 C CA . VAL B 1 538 ? -11.945 -27.219 1.13 1 95.62 538 VAL B CA 1
ATOM 9148 C C . VAL B 1 538 ? -11.562 -27.969 -0.135 1 95.62 538 VAL B C 1
ATOM 9150 O O . VAL B 1 538 ? -11.391 -29.203 -0.105 1 95.62 538 VAL B O 1
ATOM 9153 N N . VAL B 1 539 ? -11.391 -27.25 -1.231 1 96 539 VAL B N 1
ATOM 9154 C CA . VAL B 1 539 ? -10.992 -27.891 -2.488 1 96 539 VAL B CA 1
ATOM 9155 C C . VAL B 1 539 ? -9.617 -28.531 -2.334 1 96 539 VAL B C 1
ATOM 9157 O O . VAL B 1 539 ? -9.406 -29.656 -2.771 1 96 539 VAL B O 1
ATOM 9160 N N . LEU B 1 540 ? -8.711 -27.859 -1.687 1 96.38 540 LEU B N 1
ATOM 9161 C CA . LEU B 1 540 ? -7.371 -28.406 -1.483 1 96.38 540 LEU B CA 1
ATOM 9162 C C . LEU B 1 540 ? -7.41 -29.625 -0.572 1 96.38 540 LEU B C 1
ATOM 9164 O O . LEU B 1 540 ? -6.738 -30.625 -0.838 1 96.38 540 LEU B O 1
ATOM 9168 N N . LEU B 1 541 ? -8.211 -29.625 0.409 1 96 541 LEU B N 1
ATOM 9169 C CA . LEU B 1 541 ? -8.328 -30.75 1.331 1 96 541 LEU B CA 1
ATOM 9170 C C . LEU B 1 541 ? -8.969 -31.953 0.647 1 96 541 LEU B C 1
ATOM 9172 O O . LEU B 1 541 ? -8.523 -33.094 0.82 1 96 541 LEU B O 1
ATOM 9176 N N . LEU B 1 542 ? -9.984 -31.703 -0.146 1 95.62 542 LEU B N 1
ATOM 9177 C CA . LEU B 1 542 ? -10.625 -32.781 -0.886 1 95.62 542 LEU B CA 1
ATOM 9178 C C . LEU B 1 542 ? -9.672 -33.406 -1.902 1 95.62 542 LEU B C 1
ATOM 9180 O O . LEU B 1 542 ? -9.625 -34.625 -2.062 1 95.62 542 LEU B O 1
ATOM 9184 N N . ALA B 1 543 ? -8.945 -32.531 -2.586 1 95.81 543 ALA B N 1
ATOM 9185 C CA . ALA B 1 543 ? -7.957 -33 -3.543 1 95.81 543 ALA B CA 1
ATOM 9186 C C . ALA B 1 543 ? -6.879 -33.844 -2.846 1 95.81 543 ALA B C 1
ATOM 9188 O O . ALA B 1 543 ? -6.445 -34.875 -3.363 1 95.81 543 ALA B O 1
ATOM 9189 N N . SER B 1 544 ? -6.465 -33.375 -1.688 1 94.5 544 SER B N 1
ATOM 9190 C CA . SER B 1 544 ? -5.469 -34.125 -0.921 1 94.5 544 SER B CA 1
ATOM 9191 C C . SER B 1 544 ? -6.031 -35.469 -0.42 1 94.5 544 SER B C 1
ATOM 9193 O O . SER B 1 544 ? -5.316 -36.469 -0.364 1 94.5 544 SER B O 1
ATOM 9195 N N . LEU B 1 545 ? -7.289 -35.5 -0.153 1 94 545 LEU B N 1
ATOM 9196 C CA . LEU B 1 545 ? -7.938 -36.75 0.269 1 94 545 LEU B CA 1
ATOM 9197 C C . LEU B 1 545 ? -7.996 -37.75 -0.879 1 94 545 LEU B C 1
ATOM 9199 O O . LEU B 1 545 ? -7.836 -38.938 -0.666 1 94 545 LEU B O 1
ATOM 9203 N N . VAL B 1 546 ? -8.242 -37.219 -2.037 1 94.38 546 VAL B N 1
ATOM 9204 C CA . VAL B 1 546 ? -8.227 -38.094 -3.209 1 94.38 546 VAL B CA 1
ATOM 9205 C C . VAL B 1 546 ? -6.836 -38.688 -3.391 1 94.38 546 VAL B C 1
ATOM 9207 O O . VAL B 1 546 ? -6.695 -39.875 -3.699 1 94.38 546 VAL B O 1
ATOM 9210 N N . LEU B 1 547 ? -5.832 -37.906 -3.154 1 93.62 547 LEU B N 1
ATOM 9211 C CA . LEU B 1 547 ? -4.453 -38.375 -3.262 1 93.62 547 LEU B CA 1
ATOM 9212 C C . LEU B 1 547 ? -4.16 -39.438 -2.227 1 93.62 547 LEU B C 1
ATOM 9214 O O . LEU B 1 547 ? -3.568 -40.469 -2.551 1 93.62 547 LEU B O 1
ATOM 9218 N N . ILE B 1 548 ? -4.582 -39.25 -1.057 1 93 548 ILE B N 1
ATOM 9219 C CA . ILE B 1 548 ? -4.371 -40.219 0.01 1 93 548 ILE B CA 1
ATOM 9220 C C . ILE B 1 548 ? -5.16 -41.5 -0.29 1 93 548 ILE B C 1
ATOM 9222 O O . ILE B 1 548 ? -4.637 -42.594 -0.15 1 93 548 ILE B O 1
ATOM 9226 N N . GLY B 1 549 ? -6.379 -41.312 -0.722 1 92.81 549 GLY B N 1
ATOM 9227 C CA . GLY B 1 549 ? -7.188 -42.469 -1.094 1 92.81 549 GLY B CA 1
ATOM 9228 C C . GLY B 1 549 ? -6.578 -43.281 -2.211 1 92.81 549 GLY B C 1
ATOM 9229 O O . GLY B 1 549 ? -6.578 -44.531 -2.15 1 92.81 549 GLY B O 1
ATOM 9230 N N . ALA B 1 550 ? -6.055 -42.594 -3.23 1 93.62 550 ALA B N 1
ATOM 9231 C CA . ALA B 1 550 ? -5.414 -43.281 -4.344 1 93.62 550 ALA B CA 1
ATOM 9232 C C . ALA B 1 550 ? -4.176 -44.031 -3.881 1 93.62 550 ALA B C 1
ATOM 9234 O O . ALA B 1 550 ? -3.889 -45.125 -4.371 1 93.62 550 ALA B O 1
ATOM 9235 N N . SER B 1 551 ? -3.434 -43.438 -2.939 1 92.12 551 SER B N 1
ATOM 9236 C CA . SER B 1 551 ? -2.254 -44.094 -2.406 1 92.12 551 SER B CA 1
ATOM 9237 C C . SER B 1 551 ? -2.637 -45.344 -1.624 1 92.12 551 SER B C 1
ATOM 9239 O O . SER B 1 551 ? -1.963 -46.375 -1.719 1 92.12 551 SER B O 1
ATOM 9241 N N . VAL B 1 552 ? -3.705 -45.344 -0.975 1 91 552 VAL B N 1
ATOM 9242 C CA . VAL B 1 552 ? -4.176 -46.5 -0.202 1 91 552 VAL B CA 1
ATOM 9243 C C . VAL B 1 552 ? -4.691 -47.562 -1.146 1 91 552 VAL B C 1
ATOM 9245 O O . VAL B 1 552 ? -4.391 -48.75 -0.969 1 91 552 VAL B O 1
ATOM 9248 N N . VAL B 1 553 ? -5.406 -47.156 -2.145 1 91.12 553 VAL B N 1
ATOM 9249 C CA . VAL B 1 553 ? -5.93 -48.094 -3.115 1 91.12 553 VAL B CA 1
ATOM 9250 C C . VAL B 1 553 ? -4.773 -48.781 -3.836 1 91.12 553 VAL B C 1
ATOM 9252 O O . VAL B 1 553 ? -4.789 -50 -4.027 1 91.12 553 VAL B O 1
ATOM 9255 N N . SER B 1 554 ? -3.809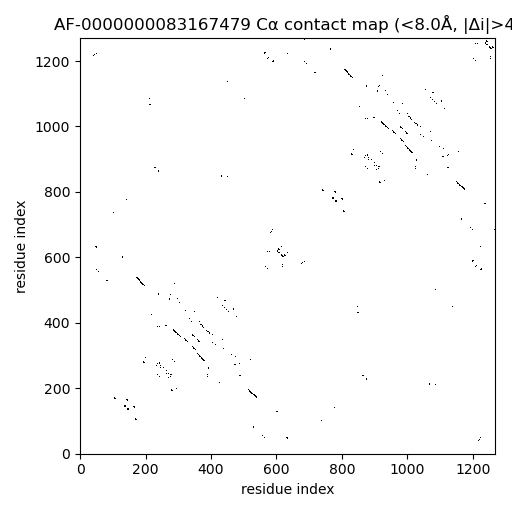 -47.969 -4.254 1 90.38 554 SER B N 1
ATOM 9256 C CA . SER B 1 554 ? -2.643 -48.531 -4.922 1 90.38 554 SER B CA 1
ATOM 9257 C C . SER B 1 554 ? -1.939 -49.562 -4.027 1 90.38 554 SER B C 1
ATOM 9259 O O . SER B 1 554 ? -1.533 -50.625 -4.496 1 90.38 554 SER B O 1
ATOM 9261 N N . PHE B 1 555 ? -1.88 -49.312 -2.82 1 88.62 555 PHE B N 1
ATOM 9262 C CA . PHE B 1 555 ? -1.23 -50.188 -1.865 1 88.62 555 PHE B CA 1
ATOM 9263 C C . PHE B 1 555 ? -2.031 -51.469 -1.693 1 88.62 555 PHE B C 1
ATOM 9265 O O . PHE B 1 555 ? -1.468 -52.562 -1.725 1 88.62 555 PHE B O 1
ATOM 9272 N N . LEU B 1 556 ? -3.316 -51.406 -1.524 1 89.62 556 LEU B N 1
ATOM 9273 C CA . LEU B 1 556 ? -4.172 -52.562 -1.292 1 89.62 556 LEU B CA 1
ATOM 9274 C C . LEU B 1 556 ? -4.238 -53.469 -2.533 1 89.62 556 LEU B C 1
ATOM 9276 O O . LEU B 1 556 ? -4.176 -54.688 -2.43 1 89.62 556 LEU B O 1
ATOM 9280 N N . VAL B 1 557 ? -4.301 -52.812 -3.697 1 89.62 557 VAL B N 1
ATOM 9281 C CA . VAL B 1 557 ? -4.391 -53.562 -4.945 1 89.62 557 VAL B CA 1
ATOM 9282 C C . VAL B 1 557 ? -3.055 -54.219 -5.246 1 89.62 557 VAL B C 1
ATOM 9284 O O . VAL B 1 557 ? -3.016 -55.375 -5.742 1 89.62 557 VAL B O 1
ATOM 9287 N N . ALA B 1 558 ? -1.981 -53.594 -4.949 1 85.06 558 ALA B N 1
ATOM 9288 C CA . ALA B 1 558 ? -0.651 -54.125 -5.184 1 85.06 558 ALA B CA 1
ATOM 9289 C C . ALA B 1 558 ? -0.419 -55.375 -4.328 1 85.06 558 ALA B C 1
ATOM 9291 O O . ALA B 1 558 ? 0.291 -56.312 -4.742 1 85.06 558 ALA B O 1
ATOM 9292 N N . ARG B 1 559 ? -1.067 -55.469 -3.199 1 83.81 559 ARG B N 1
ATOM 9293 C CA . ARG B 1 559 ? -0.9 -56.625 -2.301 1 83.81 559 ARG B CA 1
ATOM 9294 C C . ARG B 1 559 ? -1.727 -57.812 -2.77 1 83.81 559 ARG B C 1
ATOM 9296 O O . ARG B 1 559 ? -1.412 -58.969 -2.443 1 83.81 559 ARG B O 1
ATOM 9303 N N . GLN B 1 560 ? -2.674 -57.5 -3.58 1 84.31 560 GLN B N 1
ATOM 9304 C CA . GLN B 1 560 ? -3.555 -58.594 -4.031 1 84.31 560 GLN B CA 1
ATOM 9305 C C . GLN B 1 560 ? -3.105 -59.125 -5.379 1 84.31 560 GLN B C 1
ATOM 9307 O O . GLN B 1 560 ? -3.568 -60.188 -5.809 1 84.31 560 GLN B O 1
ATOM 9312 N N . SER B 1 561 ? -2.264 -58.375 -6.012 1 83.56 561 SER B N 1
ATOM 9313 C CA . SER B 1 561 ? -1.805 -58.812 -7.324 1 83.56 561 SER B CA 1
ATOM 9314 C C . SER B 1 561 ? -0.451 -59.531 -7.234 1 83.56 561 SER B C 1
ATOM 9316 O O . SER B 1 561 ? 0.461 -59.031 -6.566 1 83.56 561 SER B O 1
ATOM 9318 N N . LEU B 1 562 ? -0.336 -60.75 -7.855 1 84.44 562 LEU B N 1
ATOM 9319 C CA . LEU B 1 562 ? 0.885 -61.562 -7.797 1 84.44 562 LEU B CA 1
ATOM 9320 C C . LEU B 1 562 ? 1.624 -61.5 -9.133 1 84.44 562 LEU B C 1
ATOM 9322 O O . LEU B 1 562 ? 2.855 -61.594 -9.164 1 84.44 562 LEU B O 1
ATOM 9326 N N . ASN B 1 563 ? 0.88 -61.344 -10.25 1 86.25 563 ASN B N 1
ATOM 9327 C CA . ASN B 1 563 ? 1.471 -61.406 -11.578 1 86.25 563 ASN B CA 1
ATOM 9328 C C . ASN B 1 563 ? 2.361 -60.188 -11.867 1 86.25 563 ASN B C 1
ATOM 9330 O O . ASN B 1 563 ? 2.137 -59.125 -11.328 1 86.25 563 ASN B O 1
ATOM 9334 N N . PRO B 1 564 ? 3.408 -60.344 -12.555 1 85 564 PRO B N 1
ATOM 9335 C CA . PRO B 1 564 ? 4.262 -59.219 -12.93 1 85 564 PRO B CA 1
ATOM 9336 C C . PRO B 1 564 ? 3.561 -58.219 -13.859 1 85 564 PRO B C 1
ATOM 9338 O O . PRO B 1 564 ? 2.586 -58.594 -14.523 1 85 564 PRO B O 1
ATOM 9341 N N . ASP B 1 565 ? 4.02 -57.031 -13.836 1 83.56 565 ASP B N 1
ATOM 9342 C CA . ASP B 1 565 ? 3.436 -55.969 -14.68 1 83.56 565 ASP B CA 1
ATOM 9343 C C . ASP B 1 565 ? 3.98 -56.062 -16.109 1 83.56 565 ASP B C 1
ATOM 9345 O O . ASP B 1 565 ? 5.172 -55.844 -16.328 1 83.56 565 ASP B O 1
ATOM 9349 N N . ILE B 1 566 ? 3.109 -56.344 -17.062 1 80.06 566 ILE B N 1
ATOM 9350 C CA . ILE B 1 566 ? 3.555 -56.438 -18.453 1 80.06 566 ILE B CA 1
ATOM 9351 C C . ILE B 1 566 ? 2.664 -55.594 -19.344 1 80.06 566 ILE B C 1
ATOM 9353 O O . ILE B 1 566 ? 2.812 -55.594 -20.578 1 80.06 566 ILE B O 1
ATOM 9357 N N . ILE B 1 567 ? 1.797 -54.875 -18.781 1 72.56 567 ILE B N 1
ATOM 9358 C CA . ILE B 1 567 ? 0.772 -54.219 -19.594 1 72.56 567 ILE B CA 1
ATOM 9359 C C . ILE B 1 567 ? 1.336 -52.969 -20.219 1 72.56 567 ILE B C 1
ATOM 9361 O O . ILE B 1 567 ? 1.834 -52.094 -19.516 1 72.56 567 ILE B O 1
ATOM 9365 N N . GLY B 1 568 ? 1.454 -52.969 -21.469 1 74.12 568 GLY B N 1
ATOM 9366 C CA . GLY B 1 568 ? 1.588 -51.75 -22.281 1 74.12 568 GLY B CA 1
ATOM 9367 C C . GLY B 1 568 ? 0.308 -51.375 -23 1 74.12 568 GLY B C 1
ATOM 9368 O O . GLY B 1 568 ? -0.642 -50.906 -22.375 1 74.12 568 GLY B O 1
ATOM 9369 N N . TYR B 1 569 ? 0.226 -51.844 -24.281 1 71.5 569 TYR B N 1
ATOM 9370 C CA . TYR B 1 569 ? -1.055 -51.969 -24.969 1 71.5 569 TYR B CA 1
ATOM 9371 C C . TYR B 1 569 ? -1.67 -53.344 -24.75 1 71.5 569 TYR B C 1
ATOM 9373 O O . TYR B 1 569 ? -1.041 -54.344 -25.031 1 71.5 569 TYR B O 1
ATOM 9381 N N . ALA B 1 570 ? -2.832 -53.281 -24.094 1 76.69 570 ALA B N 1
ATOM 9382 C CA . ALA B 1 570 ? -3.508 -54.562 -23.891 1 76.69 570 ALA B CA 1
ATOM 9383 C C . ALA B 1 570 ? -3.797 -55.219 -25.219 1 76.69 570 ALA B C 1
ATOM 9385 O O . ALA B 1 570 ? -3.75 -56.469 -25.312 1 76.69 570 ALA B O 1
ATOM 9386 N N . SER B 1 571 ? -3.963 -54.375 -26.172 1 81.75 571 SER B N 1
ATOM 9387 C CA . SER B 1 571 ? -4.289 -54.906 -27.484 1 81.75 571 SER B CA 1
ATOM 9388 C C . SER B 1 571 ? -3.07 -55.562 -28.141 1 81.75 571 SER B C 1
ATOM 9390 O O . SER B 1 571 ? -3.205 -56.5 -28.922 1 81.75 571 SER B O 1
ATOM 9392 N N . THR B 1 572 ? -1.925 -55.062 -27.797 1 82.69 572 THR B N 1
ATOM 9393 C CA . THR B 1 572 ? -0.706 -55.625 -28.391 1 82.69 572 THR B CA 1
ATOM 9394 C C . THR B 1 572 ? -0.397 -57 -27.828 1 82.69 572 THR B C 1
ATOM 9396 O O . THR B 1 572 ? 0.237 -57.812 -28.5 1 82.69 572 THR B O 1
ATOM 9399 N N . LEU B 1 573 ? -0.907 -57.281 -26.688 1 82.94 573 LEU B N 1
ATOM 9400 C CA . LEU B 1 573 ? -0.69 -58.594 -26.062 1 82.94 573 LEU B CA 1
ATOM 9401 C C . LEU B 1 573 ? -1.487 -59.688 -26.781 1 82.94 573 LEU B C 1
ATOM 9403 O O . LEU B 1 573 ? -1.188 -60.875 -26.625 1 82.94 573 LEU B O 1
ATOM 9407 N N . THR B 1 574 ? -2.439 -59.281 -27.578 1 83.88 574 THR B N 1
ATOM 9408 C CA . THR B 1 574 ? -3.291 -60.25 -28.266 1 83.88 574 THR B CA 1
ATOM 9409 C C . THR B 1 574 ? -2.727 -60.594 -29.641 1 83.88 574 THR B C 1
ATOM 9411 O O . THR B 1 574 ? -3.182 -61.531 -30.281 1 83.88 574 THR B O 1
ATOM 9414 N N . ARG B 1 575 ? -1.658 -59.844 -29.891 1 82.19 575 ARG B N 1
ATOM 9415 C CA . ARG B 1 575 ? -1.064 -60.094 -31.203 1 82.19 575 ARG B CA 1
ATOM 9416 C C . ARG B 1 575 ? -0.232 -61.375 -31.172 1 82.19 575 ARG B C 1
ATOM 9418 O O . ARG B 1 575 ? 0.649 -61.531 -30.328 1 82.19 575 ARG B O 1
ATOM 9425 N N . GLU B 1 576 ? -0.52 -62.312 -31.984 1 77.56 576 GLU B N 1
ATOM 9426 C CA . GLU B 1 576 ? 0.21 -63.562 -32.156 1 77.56 576 GLU B CA 1
ATOM 9427 C C . GLU B 1 576 ? 0.305 -64.375 -30.859 1 77.56 576 GLU B C 1
ATOM 9429 O O . GLU B 1 576 ? 1.35 -64.938 -30.547 1 77.56 576 GLU B O 1
ATOM 9434 N N . ALA B 1 577 ? -0.732 -64.188 -30.047 1 78.88 577 ALA B N 1
ATOM 9435 C CA . ALA B 1 577 ? -0.772 -64.938 -28.797 1 78.88 577 ALA B CA 1
ATOM 9436 C C . ALA B 1 577 ? -1.112 -66.375 -29.047 1 78.88 577 ALA B C 1
ATOM 9438 O O . ALA B 1 577 ? -2.203 -66.688 -29.531 1 78.88 577 ALA B O 1
ATOM 9439 N N . PRO B 1 578 ? -0.157 -67.25 -28.781 1 79.88 578 PRO B N 1
ATOM 9440 C CA . PRO B 1 578 ? -0.361 -68.688 -29.125 1 79.88 578 PRO B CA 1
ATOM 9441 C C . PRO B 1 578 ? -1.524 -69.312 -28.359 1 79.88 578 PRO B C 1
ATOM 9443 O O . PRO B 1 578 ? -2.154 -70.25 -28.859 1 79.88 578 PRO B O 1
ATOM 9446 N N . TYR B 1 579 ? -1.844 -68.812 -27.219 1 83.06 579 TYR B N 1
ATOM 9447 C CA . TYR B 1 579 ? -2.848 -69.438 -26.391 1 83.06 579 TYR B CA 1
ATOM 9448 C C . TYR B 1 579 ? -4.18 -68.75 -26.469 1 83.06 579 TYR B C 1
ATOM 9450 O O . TYR B 1 579 ? -5.102 -69 -25.703 1 83.06 579 TYR B O 1
ATOM 9458 N N . LEU B 1 580 ? -4.242 -67.75 -27.328 1 83.5 580 LEU B N 1
ATOM 9459 C CA . LEU B 1 580 ? -5.488 -67 -27.531 1 83.5 580 LEU B CA 1
ATOM 9460 C C . LEU B 1 580 ? -6.152 -67.438 -28.844 1 83.5 580 LEU B C 1
ATOM 9462 O O . LEU B 1 580 ? -5.539 -67.312 -29.906 1 83.5 580 LEU B O 1
ATOM 9466 N N . PRO B 1 581 ? -7.312 -68 -28.703 1 78.5 581 PRO B N 1
ATOM 9467 C CA . PRO B 1 581 ? -7.996 -68.438 -29.922 1 78.5 581 PRO B CA 1
ATOM 9468 C C . PRO B 1 581 ? -8.516 -67.25 -30.766 1 78.5 581 PRO B C 1
ATOM 9470 O O . PRO B 1 581 ? -9.727 -67.062 -30.875 1 78.5 581 PRO B O 1
ATOM 9473 N N . LEU B 1 582 ? -7.723 -66.312 -31.203 1 76.38 582 LEU B N 1
ATOM 9474 C CA . LEU B 1 582 ? -8.117 -65.188 -32.062 1 76.38 582 LEU B CA 1
ATOM 9475 C C . LEU B 1 582 ? -7.371 -65.25 -33.375 1 76.38 582 LEU B C 1
ATOM 9477 O O . LEU B 1 582 ? -6.254 -65.75 -33.469 1 76.38 582 LEU B O 1
ATOM 9481 N N . PRO B 1 583 ? -8.18 -64.875 -34.406 1 61.97 583 PRO B N 1
ATOM 9482 C CA . PRO B 1 583 ? -7.508 -64.938 -35.719 1 61.97 583 PRO B CA 1
ATOM 9483 C C . PRO B 1 583 ? -6.27 -64 -35.75 1 61.97 583 PRO B C 1
ATOM 9485 O O . PRO B 1 583 ? -6.266 -62.938 -35.125 1 61.97 583 PRO B O 1
ATOM 9488 N N . SER B 1 584 ? -5.109 -64.625 -36.062 1 61.78 584 SER B N 1
ATOM 9489 C CA . SER B 1 584 ? -3.824 -63.938 -36.125 1 61.78 584 SER B CA 1
ATOM 9490 C C . SER B 1 584 ? -3.852 -62.812 -37.188 1 61.78 584 SER B C 1
ATOM 9492 O O . SER B 1 584 ? -2.914 -62.031 -37.281 1 61.78 584 SER B O 1
ATOM 9494 N N . ALA B 1 585 ? -5.023 -62.625 -37.781 1 61.62 585 ALA B N 1
ATOM 9495 C CA . ALA B 1 585 ? -5.145 -61.75 -38.938 1 61.62 585 ALA B CA 1
ATOM 9496 C C . ALA B 1 585 ? -5.379 -60.312 -38.5 1 61.62 585 ALA B C 1
ATOM 9498 O O . ALA B 1 585 ? -5.852 -60.062 -37.406 1 61.62 585 ALA B O 1
ATOM 9499 N N . ALA B 1 586 ? -4.492 -59.188 -38.844 1 73.75 586 ALA B N 1
ATOM 9500 C CA . ALA B 1 586 ? -4.707 -57.75 -38.719 1 73.75 586 ALA B CA 1
ATOM 9501 C C . ALA B 1 586 ? -3.457 -57.062 -38.188 1 73.75 586 ALA B C 1
ATOM 9503 O O . ALA B 1 586 ? -3.521 -56.312 -37.219 1 73.75 586 ALA B O 1
ATOM 9504 N N . SER B 1 587 ? -2.441 -57.25 -38.844 1 80.38 587 SER B N 1
ATOM 9505 C CA . SER B 1 587 ? -1.142 -56.719 -38.469 1 80.38 587 SER B CA 1
ATOM 9506 C C . SER B 1 587 ? -1.072 -55.219 -38.719 1 80.38 587 SER B C 1
ATOM 9508 O O . SER B 1 587 ? -0.206 -54.531 -38.188 1 80.38 587 SER B O 1
ATOM 9510 N N . THR B 1 588 ? -2.105 -54.688 -39.469 1 82.69 588 THR B N 1
ATOM 9511 C CA . THR B 1 588 ? -2.057 -53.281 -39.875 1 82.69 588 THR B CA 1
ATOM 9512 C C . THR B 1 588 ? -2.801 -52.406 -38.844 1 82.69 588 THR B C 1
ATOM 9514 O O . THR B 1 588 ? -2.736 -51.188 -38.906 1 82.69 588 THR B O 1
ATOM 9517 N N . LEU B 1 589 ? -3.494 -53.031 -37.906 1 83.75 589 LEU B N 1
ATOM 9518 C CA . LEU B 1 589 ? -4.285 -52.25 -36.969 1 83.75 589 LEU B CA 1
ATOM 9519 C C . LEU B 1 589 ? -3.4 -51.656 -35.875 1 83.75 589 LEU B C 1
ATOM 9521 O O . LEU B 1 589 ? -2.496 -52.344 -35.375 1 83.75 589 LEU B O 1
ATOM 9525 N N . SER B 1 590 ? -3.605 -50.406 -35.656 1 84.75 590 SER B N 1
ATOM 9526 C CA . SER B 1 590 ? -2.902 -49.781 -34.531 1 84.75 590 SER B CA 1
ATOM 9527 C C . SER B 1 590 ? -3.404 -50.312 -33.188 1 84.75 590 SER B C 1
ATOM 9529 O O . SER B 1 590 ? -4.387 -51.062 -33.125 1 84.75 590 SER B O 1
ATOM 9531 N N . GLY B 1 591 ? -2.654 -50.031 -32.156 1 82.31 591 GLY B N 1
ATOM 9532 C CA . GLY B 1 591 ? -3.059 -50.469 -30.828 1 82.31 591 GLY B CA 1
ATOM 9533 C C . GLY B 1 591 ? -4.477 -50.062 -30.469 1 82.31 591 GLY B C 1
ATOM 9534 O O . GLY B 1 591 ? -5.254 -50.875 -29.969 1 82.31 591 GLY B O 1
ATOM 9535 N N . TYR B 1 592 ? -4.902 -48.906 -30.875 1 84.44 592 TYR B N 1
ATOM 9536 C CA . TYR B 1 592 ? -6.23 -48.406 -30.547 1 84.44 592 TYR B CA 1
ATOM 9537 C C . TYR B 1 592 ? -7.289 -49.031 -31.438 1 84.44 592 TYR B C 1
ATOM 9539 O O . TYR B 1 592 ? -8.375 -49.375 -30.984 1 84.44 592 TYR B O 1
ATOM 9547 N N . GLU B 1 593 ? -6.992 -49.156 -32.688 1 84.94 593 GLU B N 1
ATOM 9548 C CA . GLU B 1 593 ? -7.949 -49.75 -33.594 1 84.94 593 GLU B CA 1
ATOM 9549 C C . GLU B 1 593 ? -8.211 -51.219 -33.281 1 84.94 593 GLU B C 1
ATOM 9551 O O . GLU B 1 593 ? -9.352 -51.688 -33.344 1 84.94 593 GLU B O 1
ATOM 9556 N N . ARG B 1 594 ? -7.133 -51.875 -32.875 1 87.69 594 ARG B N 1
ATOM 9557 C CA . ARG B 1 594 ? -7.289 -53.25 -32.5 1 87.69 594 ARG B CA 1
ATOM 9558 C C . ARG B 1 594 ? -8.062 -53.375 -31.203 1 87.69 594 ARG B C 1
ATOM 9560 O O . ARG B 1 594 ? -8.867 -54.312 -31.031 1 87.69 594 ARG B O 1
ATOM 9567 N N . ALA B 1 595 ? -7.762 -52.469 -30.328 1 87.62 595 ALA B N 1
ATOM 9568 C CA . ALA B 1 595 ? -8.492 -52.5 -29.062 1 87.62 595 ALA B CA 1
ATOM 9569 C C . ALA B 1 595 ? -9.984 -52.219 -29.297 1 87.62 595 ALA B C 1
ATOM 9571 O O . ALA B 1 595 ? -10.828 -52.812 -28.609 1 87.62 595 ALA B O 1
ATOM 9572 N N . ARG B 1 596 ? -10.359 -51.406 -30.25 1 87.31 596 ARG B N 1
ATOM 9573 C CA . ARG B 1 596 ? -11.75 -51.125 -30.594 1 87.31 596 ARG B CA 1
ATOM 9574 C C . ARG B 1 596 ? -12.414 -52.344 -31.219 1 87.31 596 ARG B C 1
ATOM 9576 O O . ARG B 1 596 ? -13.586 -52.625 -30.938 1 87.31 596 ARG B O 1
ATOM 9583 N N . TRP B 1 597 ? -11.648 -53 -32 1 86.06 597 TRP B N 1
ATOM 9584 C CA . TRP B 1 597 ? -12.148 -54.188 -32.688 1 86.06 597 TRP B CA 1
ATOM 9585 C C . TRP B 1 597 ? -12.406 -55.312 -31.703 1 86.06 597 TRP B C 1
ATOM 9587 O O . TRP B 1 597 ? -13.414 -56.031 -31.812 1 86.06 597 TRP B O 1
ATOM 9597 N N . LEU B 1 598 ? -11.508 -55.5 -30.703 1 88.5 598 LEU B N 1
ATOM 9598 C CA . LEU B 1 598 ? -11.602 -56.594 -29.75 1 88.5 598 LEU B CA 1
ATOM 9599 C C . LEU B 1 598 ? -12.094 -56.094 -28.391 1 88.5 598 LEU B C 1
ATOM 9601 O O . LEU B 1 598 ? -11.766 -56.688 -27.359 1 88.5 598 LEU B O 1
ATOM 9605 N N . LYS B 1 599 ? -12.836 -55.125 -28.359 1 88.19 599 LYS B N 1
ATOM 9606 C CA . LYS B 1 599 ? -13.203 -54.438 -27.125 1 88.19 599 LYS B CA 1
ATOM 9607 C C . LYS B 1 599 ? -13.961 -55.344 -26.172 1 88.19 599 LYS B C 1
ATOM 9609 O O . LYS B 1 599 ? -13.789 -55.281 -24.953 1 88.19 599 LYS B O 1
ATOM 9614 N N . ASP B 1 600 ? -14.711 -56.281 -26.641 1 88.25 600 ASP B N 1
ATOM 9615 C CA . ASP B 1 600 ? -15.609 -57.094 -25.812 1 88.25 600 ASP B CA 1
ATOM 9616 C C . ASP B 1 600 ? -15.016 -58.469 -25.516 1 88.25 600 ASP B C 1
ATOM 9618 O O . ASP B 1 600 ? -15.617 -59.281 -24.797 1 88.25 600 ASP B O 1
ATOM 9622 N N . VAL B 1 601 ? -13.766 -58.75 -25.984 1 90.06 601 VAL B N 1
ATOM 9623 C CA . VAL B 1 601 ? -13.109 -60.031 -25.734 1 90.06 601 VAL B CA 1
ATOM 9624 C C . VAL B 1 601 ? -12.531 -60.062 -24.328 1 90.06 601 VAL B C 1
ATOM 9626 O O . VAL B 1 601 ? -11.914 -59.094 -23.875 1 90.06 601 VAL B O 1
ATOM 9629 N N . LEU B 1 602 ? -12.82 -61.125 -23.625 1 92.5 602 LEU B N 1
ATOM 9630 C CA . LEU B 1 602 ? -12.312 -61.281 -22.266 1 92.5 602 LEU B CA 1
ATOM 9631 C C . LEU B 1 602 ? -10.938 -61.938 -22.281 1 92.5 602 LEU B C 1
ATOM 9633 O O . LEU B 1 602 ? -10.75 -63 -22.906 1 92.5 602 LEU B O 1
ATOM 9637 N N . ILE B 1 603 ? -9.969 -61.25 -21.656 1 90.94 603 ILE B N 1
ATOM 9638 C CA . ILE B 1 603 ? -8.633 -61.812 -21.594 1 90.94 603 ILE B CA 1
ATOM 9639 C C . ILE B 1 603 ? -8.156 -61.875 -20.141 1 90.94 603 ILE B C 1
ATOM 9641 O O . ILE B 1 603 ? -8.602 -61.094 -19.312 1 90.94 603 ILE B O 1
ATOM 9645 N N . ARG B 1 604 ? -7.34 -62.844 -19.891 1 92.75 604 ARG B N 1
ATOM 9646 C CA . ARG B 1 604 ? -6.762 -63.031 -18.562 1 92.75 604 ARG B CA 1
ATOM 9647 C C . ARG B 1 604 ? -5.293 -63.438 -18.641 1 92.75 604 ARG B C 1
ATOM 9649 O O . ARG B 1 604 ? -4.902 -64.188 -19.516 1 92.75 604 ARG B O 1
ATOM 9656 N N . PHE B 1 605 ? -4.465 -62.781 -17.844 1 91.31 605 PHE B N 1
ATOM 9657 C CA . PHE B 1 605 ? -3.072 -63.156 -17.656 1 91.31 605 PHE B CA 1
ATOM 9658 C C . PHE B 1 605 ? -2.922 -64.125 -16.5 1 91.31 605 PHE B C 1
ATOM 9660 O O . PHE B 1 605 ? -3.068 -63.719 -15.336 1 91.31 605 PHE B O 1
ATOM 9667 N N . GLY B 1 606 ? -2.746 -65.375 -16.781 1 90.12 606 GLY B N 1
ATOM 9668 C CA . GLY B 1 606 ? -2.691 -66.375 -15.742 1 90.12 606 GLY B CA 1
ATOM 9669 C C . GLY B 1 606 ? -1.969 -67.625 -16.188 1 90.12 606 GLY B C 1
ATOM 9670 O O . GLY B 1 606 ? -1.174 -67.625 -17.125 1 90.12 606 GLY B O 1
ATOM 9671 N N . ASP B 1 607 ? -2.166 -68.688 -15.383 1 91.25 607 ASP B N 1
ATOM 9672 C CA . ASP B 1 607 ? -1.514 -70 -15.617 1 91.25 607 ASP B CA 1
ATOM 9673 C C . ASP B 1 607 ? -2.227 -70.75 -16.719 1 91.25 607 ASP B C 1
ATOM 9675 O O . ASP B 1 607 ? -3.377 -71.188 -16.547 1 91.25 607 ASP B O 1
ATOM 9679 N N . VAL B 1 608 ? -1.521 -70.938 -17.891 1 89.62 608 VAL B N 1
ATOM 9680 C CA . VAL B 1 608 ? -2.117 -71.625 -19.031 1 89.62 608 VAL B CA 1
ATOM 9681 C C . VAL B 1 608 ? -1.853 -73.125 -18.938 1 89.62 608 VAL B C 1
ATOM 9683 O O . VAL B 1 608 ? -2.473 -73.938 -19.641 1 89.62 608 VAL B O 1
ATOM 9686 N N . GLN B 1 609 ? -0.914 -73.562 -18.047 1 89.5 609 GLN B N 1
ATOM 9687 C CA . GLN B 1 609 ? -0.622 -74.938 -17.828 1 89.5 609 GLN B CA 1
ATOM 9688 C C . GLN B 1 609 ? -0.773 -75.312 -16.359 1 89.5 609 GLN B C 1
ATOM 9690 O O . GLN B 1 609 ? 0.207 -75.688 -15.695 1 89.5 609 GLN B O 1
ATOM 9695 N N . PRO B 1 610 ? -1.975 -75.438 -15.961 1 87.25 610 PRO B N 1
ATOM 9696 C CA . PRO B 1 610 ? -2.184 -75.688 -14.531 1 87.25 610 PRO B CA 1
ATOM 9697 C C . PRO B 1 610 ? -1.861 -77.125 -14.133 1 87.25 610 PRO B C 1
ATOM 9699 O O . PRO B 1 610 ? -1.544 -77.375 -12.969 1 87.25 610 PRO B O 1
ATOM 9702 N N . GLU B 1 611 ? -1.817 -78 -15.07 1 86.81 611 GLU B N 1
ATOM 9703 C CA . GLU B 1 611 ? -1.653 -79.375 -14.758 1 86.81 611 GLU B CA 1
ATOM 9704 C C . GLU B 1 611 ? -0.177 -79.75 -14.695 1 86.81 611 GLU B C 1
ATOM 9706 O O . GLU B 1 611 ? 0.18 -80.812 -14.094 1 86.81 611 GLU B O 1
ATOM 9711 N N . SER B 1 612 ? 0.583 -78.938 -15.211 1 87.06 612 SER B N 1
ATOM 9712 C CA . SER B 1 612 ? 2.012 -79.25 -15.211 1 87.06 612 SER B CA 1
ATOM 9713 C C . SER B 1 612 ? 2.656 -78.812 -13.883 1 87.06 612 SER B C 1
ATOM 9715 O O . SER B 1 612 ? 2.086 -78 -13.125 1 87.06 612 SER B O 1
ATOM 9717 N N . THR B 1 613 ? 3.787 -79.438 -13.461 1 85.81 613 THR B N 1
ATOM 9718 C CA . THR B 1 613 ? 4.508 -79.125 -12.234 1 85.81 613 THR B CA 1
ATOM 9719 C C . THR B 1 613 ? 5.043 -77.688 -12.25 1 85.81 613 THR B C 1
ATOM 9721 O O . THR B 1 613 ? 5.004 -77 -11.234 1 85.81 613 THR B O 1
ATOM 9724 N N . VAL B 1 614 ? 5.543 -77.375 -13.391 1 88.25 614 VAL B N 1
ATOM 9725 C CA . VAL B 1 614 ? 5.98 -76 -13.57 1 88.25 614 VAL B CA 1
ATOM 9726 C C . VAL B 1 614 ? 5 -75.25 -14.477 1 88.25 614 VAL B C 1
ATOM 9728 O O . VAL B 1 614 ? 4.719 -75.688 -15.586 1 88.25 614 VAL B O 1
ATOM 9731 N N . GLY B 1 615 ? 4.395 -74.25 -13.945 1 87.31 615 GLY B N 1
ATOM 9732 C CA . GLY B 1 615 ? 3.391 -73.562 -14.695 1 87.31 615 GLY B CA 1
ATOM 9733 C C . GLY B 1 615 ? 3.988 -72.562 -15.688 1 87.31 615 GLY B C 1
ATOM 9734 O O . GLY B 1 615 ? 5.207 -72.375 -15.719 1 87.31 615 GLY B O 1
ATOM 9735 N N . ARG B 1 616 ? 3.131 -72.062 -16.547 1 87.75 616 ARG B N 1
ATOM 9736 C CA . ARG B 1 616 ? 3.492 -71 -17.5 1 87.75 616 ARG B CA 1
ATOM 9737 C C . ARG B 1 616 ? 2.443 -69.875 -17.547 1 87.75 616 ARG B C 1
ATOM 9739 O O . ARG B 1 616 ? 1.245 -70.188 -17.641 1 87.75 616 ARG B O 1
ATOM 9746 N N . LEU B 1 617 ? 2.992 -68.688 -17.312 1 89.44 617 LEU B N 1
ATOM 9747 C CA . LEU B 1 617 ? 2.08 -67.5 -17.359 1 89.44 617 LEU B CA 1
ATOM 9748 C C . LEU B 1 617 ? 1.94 -67 -18.781 1 89.44 617 LEU B C 1
ATOM 9750 O O . LEU B 1 617 ? 2.941 -66.75 -19.453 1 89.44 617 LEU B O 1
ATOM 9754 N N . ALA B 1 618 ? 0.763 -66.875 -19.312 1 88.31 618 ALA B N 1
ATOM 9755 C CA . ALA B 1 618 ? 0.488 -66.312 -20.641 1 88.31 618 ALA B CA 1
ATOM 9756 C C . ALA B 1 618 ? -0.926 -65.75 -20.734 1 88.31 618 ALA B C 1
ATOM 9758 O O . ALA B 1 618 ? -1.684 -65.812 -19.766 1 88.31 618 ALA B O 1
ATOM 9759 N N . ILE B 1 619 ? -1.212 -65.125 -21.812 1 90.06 619 ILE B N 1
ATOM 9760 C CA . ILE B 1 619 ? -2.516 -64.5 -22 1 90.06 619 ILE B CA 1
ATOM 9761 C C . ILE B 1 619 ? -3.463 -65.5 -22.688 1 90.06 619 ILE B C 1
ATOM 9763 O O . ILE B 1 619 ? -3.086 -66.188 -23.656 1 90.06 619 ILE B O 1
ATOM 9767 N N . SER B 1 620 ? -4.527 -65.688 -22.125 1 90.69 620 SER B N 1
ATOM 9768 C CA . SER B 1 620 ? -5.562 -66.562 -22.703 1 90.69 620 SER B CA 1
ATOM 9769 C C . SER B 1 620 ? -6.949 -66.125 -22.219 1 90.69 620 SER B C 1
ATOM 9771 O O . SER B 1 620 ? -7.113 -65.125 -21.594 1 90.69 620 SER B O 1
ATOM 9773 N N . THR B 1 621 ? -7.984 -66.75 -22.656 1 90.81 621 THR B N 1
ATOM 9774 C CA . THR B 1 621 ? -9.336 -66.5 -22.156 1 90.81 621 THR B CA 1
ATOM 9775 C C . THR B 1 621 ? -9.508 -67.125 -20.75 1 90.81 621 THR B C 1
ATOM 9777 O O . THR B 1 621 ? -8.836 -68.062 -20.391 1 90.81 621 THR B O 1
ATOM 9780 N N . PRO B 1 622 ? -10.305 -66.5 -19.984 1 90.81 622 PRO B N 1
ATOM 9781 C CA . PRO B 1 622 ? -10.477 -66.938 -18.609 1 90.81 622 PRO B CA 1
ATOM 9782 C C . PRO B 1 622 ? -10.891 -68.375 -18.5 1 90.81 622 PRO B C 1
ATOM 9784 O O . PRO B 1 622 ? -10.602 -69.062 -17.5 1 90.81 622 PRO B O 1
ATOM 9787 N N . ASP B 1 623 ? -11.492 -68.938 -19.469 1 86.69 623 ASP B N 1
ATOM 9788 C CA . ASP B 1 623 ? -11.961 -70.312 -19.453 1 86.69 623 ASP B CA 1
ATOM 9789 C C . ASP B 1 623 ? -10.797 -71.312 -19.625 1 86.69 623 ASP B C 1
ATOM 9791 O O . ASP B 1 623 ? -10.844 -72.438 -19.141 1 86.69 623 ASP B O 1
ATOM 9795 N N . LEU B 1 624 ? -9.727 -70.812 -20.25 1 88.19 624 LEU B N 1
ATOM 9796 C CA . LEU B 1 624 ? -8.609 -71.688 -20.578 1 88.19 624 LEU B CA 1
ATOM 9797 C C . LEU B 1 624 ? -7.418 -71.438 -19.656 1 88.19 624 LEU B C 1
ATOM 9799 O O . LEU B 1 624 ? -6.355 -72.062 -19.812 1 88.19 624 LEU B O 1
ATOM 9803 N N . THR B 1 625 ? -7.566 -70.5 -18.734 1 90.44 625 THR B N 1
ATOM 9804 C CA . THR B 1 625 ? -6.465 -70.125 -17.859 1 90.44 625 THR B CA 1
ATOM 9805 C C . THR B 1 625 ? -6.922 -70.125 -16.391 1 90.44 625 THR B C 1
ATOM 9807 O O . THR B 1 625 ? -8.055 -69.75 -16.094 1 90.44 625 THR B O 1
ATOM 9810 N N . ASP B 1 626 ? -6.031 -70.562 -15.523 1 89.12 626 ASP B N 1
ATOM 9811 C CA . ASP B 1 626 ? -6.301 -70.5 -14.094 1 89.12 626 ASP B CA 1
ATOM 9812 C C . ASP B 1 626 ? -5.539 -69.312 -13.461 1 89.12 626 ASP B C 1
ATOM 9814 O O . ASP B 1 626 ? -4.543 -68.875 -14.023 1 89.12 626 ASP B O 1
ATOM 9818 N N . ARG B 1 627 ? -6.043 -68.875 -12.336 1 89 627 ARG B N 1
ATOM 9819 C CA . ARG B 1 627 ? -5.383 -67.812 -11.602 1 89 627 ARG B CA 1
ATOM 9820 C C . ARG B 1 627 ? -4.039 -68.312 -11.039 1 89 627 ARG B C 1
ATOM 9822 O O . ARG B 1 627 ? -3.875 -69.438 -10.703 1 89 627 ARG B O 1
ATOM 9829 N N . SER B 1 628 ? -3.145 -67.312 -11.062 1 88 628 SER B N 1
ATOM 9830 C CA . SER B 1 628 ? -1.822 -67.625 -10.531 1 88 628 SER B CA 1
ATOM 9831 C C . SER B 1 628 ? -1.884 -67.938 -9.031 1 88 628 SER B C 1
ATOM 9833 O O . SER B 1 628 ? -2.676 -67.312 -8.312 1 88 628 SER B O 1
ATOM 9835 N N . ARG B 1 629 ? -1.168 -68.938 -8.602 1 86.44 629 ARG B N 1
ATOM 9836 C CA . ARG B 1 629 ? -1.128 -69.312 -7.199 1 86.44 629 ARG B CA 1
ATOM 9837 C C . ARG B 1 629 ? 0.192 -68.938 -6.551 1 86.44 629 ARG B C 1
ATOM 9839 O O . ARG B 1 629 ? 1.247 -69 -7.184 1 86.44 629 ARG B O 1
ATOM 9846 N N . LYS B 1 630 ? 0.02 -68.5 -5.328 1 83.5 630 LYS B N 1
ATOM 9847 C CA . LYS B 1 630 ? 1.194 -68.125 -4.551 1 83.5 630 LYS B CA 1
ATOM 9848 C C . LYS B 1 630 ? 2.068 -69.312 -4.234 1 83.5 630 LYS B C 1
ATOM 9850 O O . LYS B 1 630 ? 1.562 -70.375 -3.844 1 83.5 630 LYS B O 1
ATOM 9855 N N . GLY B 1 631 ? 3.363 -69.25 -4.488 1 81.25 631 GLY B N 1
ATOM 9856 C CA . GLY B 1 631 ? 4.289 -70.312 -4.113 1 81.25 631 GLY B CA 1
ATOM 9857 C C . GLY B 1 631 ? 4.578 -71.25 -5.242 1 81.25 631 GLY B C 1
ATOM 9858 O O . GLY B 1 631 ? 5.5 -72.062 -5.152 1 81.25 631 GLY B O 1
ATOM 9859 N N . ARG B 1 632 ? 3.783 -71.25 -6.312 1 87.12 632 ARG B N 1
ATOM 9860 C CA . ARG B 1 632 ? 4 -72.125 -7.465 1 87.12 632 ARG B CA 1
ATOM 9861 C C . ARG B 1 632 ? 5.129 -71.562 -8.344 1 87.12 632 ARG B C 1
ATOM 9863 O O . ARG B 1 632 ? 5.375 -70.375 -8.391 1 87.12 632 ARG B O 1
ATOM 9870 N N . LEU B 1 633 ? 5.867 -72.625 -8.914 1 87.81 633 LEU B N 1
ATOM 9871 C CA . LEU B 1 633 ? 6.965 -72.25 -9.805 1 87.81 633 LEU B CA 1
ATOM 9872 C C . LEU B 1 633 ? 6.461 -72 -11.227 1 87.81 633 LEU B C 1
ATOM 9874 O O . LEU B 1 633 ? 5.613 -72.75 -11.711 1 87.81 633 LEU B O 1
ATOM 9878 N N . TYR B 1 634 ? 6.895 -70.938 -11.758 1 87.44 634 TYR B N 1
ATOM 9879 C CA . TYR B 1 634 ? 6.531 -70.625 -13.133 1 87.44 634 TYR B CA 1
ATOM 9880 C C . TYR B 1 634 ? 7.773 -70.438 -13.992 1 87.44 634 TYR B C 1
ATOM 9882 O O . TYR B 1 634 ? 8.797 -69.938 -13.508 1 87.44 634 TYR B O 1
ATOM 9890 N N . PHE B 1 635 ? 7.66 -70.812 -15.273 1 83.44 635 PHE B N 1
ATOM 9891 C CA . PHE B 1 635 ? 8.75 -70.625 -16.203 1 83.44 635 PHE B CA 1
ATOM 9892 C C . PHE B 1 635 ? 8.719 -69.188 -16.734 1 83.44 635 PHE B C 1
ATOM 9894 O O . PHE B 1 635 ? 7.645 -68.625 -17.016 1 83.44 635 PHE B O 1
#

Solvent-accessible surface area (backbone atoms only — not comparable to full-atom values): 67585 Å² total; per-residue (Å²): 142,82,87,73,88,85,74,87,72,78,81,75,82,67,77,68,74,72,77,73,76,74,71,70,71,73,68,64,70,68,56,61,72,62,52,78,62,74,71,67,68,76,72,73,72,59,72,66,42,61,70,65,85,66,68,68,57,55,52,52,33,54,52,44,39,52,58,31,47,55,58,47,47,52,48,49,51,46,61,67,44,41,74,33,71,67,44,75,68,60,52,53,52,51,49,52,52,24,60,49,40,30,52,48,41,38,55,52,44,43,52,42,49,21,48,22,35,44,35,52,32,50,39,37,34,46,73,41,32,36,38,37,60,42,37,52,36,50,48,36,40,42,62,62,30,28,61,46,43,37,66,67,49,71,46,90,48,71,67,47,50,53,48,40,55,60,47,54,40,32,63,51,28,15,52,17,42,64,53,31,60,45,79,40,65,55,74,46,76,46,81,42,61,31,34,31,62,28,62,73,68,47,82,60,70,56,64,59,77,77,38,62,80,46,46,41,59,42,28,46,54,49,43,29,57,68,60,46,37,67,71,49,62,57,38,45,27,24,92,39,54,15,34,33,47,67,28,61,72,61,44,59,72,74,46,72,73,43,81,96,56,32,33,63,68,58,90,91,70,60,56,45,36,24,62,49,30,52,34,48,30,60,72,65,34,65,14,34,34,38,38,71,51,70,43,58,50,54,41,36,52,45,81,46,79,44,69,58,57,68,69,61,51,58,75,41,41,83,59,51,38,50,60,42,59,45,65,66,58,68,55,82,74,52,65,66,63,47,62,85,51,53,47,47,34,32,37,39,38,37,46,27,87,81,42,88,46,35,36,28,33,36,24,38,39,32,32,47,50,30,33,37,34,37,38,32,44,26,36,55,77,46,77,78,40,78,53,49,29,33,56,54,31,38,28,71,46,86,63,92,69,76,54,37,28,48,30,68,50,51,44,88,49,53,66,48,33,56,52,49,37,51,49,51,41,64,38,30,47,68,50,39,89,92,33,40,23,57,54,55,33,45,37,56,70,42,57,62,74,53,72,55,94,46,47,76,48,54,82,73,42,57,55,68,53,35,17,50,35,46,12,18,51,53,33,31,50,48,50,36,62,64,36,42,57,54,48,57,56,30,55,67,67,77,64,85,76,70,44,73,79,56,53,72,58,59,72,66,55,62,68,80,39,46,42,78,45,75,24,46,30,38,31,51,50,68,58,36,22,28,42,56,35,63,73,29,43,50,45,32,48,51,37,32,46,51,47,39,50,33,27,50,49,28,48,57,41,50,73,71,43,64,75,58,62,49,81,34,37,54,43,43,61,60,58,58,30,85,65,34,99,56,78,77,57,45,47,63,51,25,31,53,56,40,27,49,73,43,26,83,44,55,36,16,50,15,20,58,34,77,86,46,86,61,24,35,52,44,56,20,35,57,91,63,30,42,70,75,59,87,80,46,42,23,42,134,82,88,91,90,73,85,87,78,76,78,77,75,75,77,82,75,79,77,80,74,82,79,77,72,74,72,65,70,70,59,63,74,63,59,78,64,76,69,69,68,76,74,74,76,58,70,64,43,61,70,65,86,65,67,68,57,54,52,52,32,52,52,44,39,52,58,30,48,56,57,48,48,52,49,49,50,44,59,68,45,41,75,33,71,65,44,74,68,60,51,52,52,51,49,52,52,23,61,48,40,29,54,49,39,39,56,52,44,43,54,43,49,22,49,22,34,44,33,52,32,51,39,38,34,46,71,41,34,35,38,38,59,41,37,50,35,50,46,36,39,43,62,61,29,28,61,46,41,36,65,67,50,71,48,91,47,71,67,47,50,53,48,39,54,60,47,53,38,32,61,51,28,15,52,17,43,63,53,30,60,46,81,41,65,56,75,46,77,46,82,42,60,31,34,30,62,26,64,74,69,45,80,59,70,54,64,59,77,79,36,65,81,45,46,41,58,42,25,43,52,50,44,30,58,66,57,44,40,66,71,50,64,57,37,45,28,23,93,40,54,14,34,31,47,69,27,61,72,61,42,61,73,74,45,72,73,44,81,97,57,31,32,64,69,60,90,90,71,59,57,45,35,23,60,48,30,52,33,47,31,59,71,64,34,63,14,34,33,38,38,73,50,70,44,58,49,54,41,37,52,45,81,46,80,43,69,58,57,68,68,61,53,58,74,43,42,84,61,48,37,50,58,44,59,46,65,64,57,67,56,82,71,52,67,65,62,48,64,84,50,51,46,47,34,33,38,39,39,35,44,27,88,82,41,87,43,37,38,28,35,37,24,36,38,31,33,47,50,30,32,36,33,36,39,31,42,26,35,57,76,46,75,79,39,77,53,49,32,32,56,54,31,36,27,70,48,85,64,93,69,76,54,36,28,48,30,69,51,51,44,91,49,53,67,49,33,56,53,48,37,51,49,51,40,64,39,30,47,65,49,39,91,93,36,41,24,56,54,56,32,44,39,54,70,43,56,64,76,52,70,55,92,43,45,74,48,54,81,73,42,56,55,69,54,35,18,49,38,46,13,17,51,51,31,31,49,47,48,37,62,65,36,42,57,54,48,58,55,29,54,68,63,78,66,87,77,73,44,73,76,56,56,74,57,60,72,66,57,63,69,81,38,47,41,76,44,74,24,47,30,40,31,49,50,68,58,36,24,28,43,58,34,63,71,30,42,50,46,32,48,51,38,33,46,51,47,39,49,33,27,49,48,30,48,57,42,50,72,71,44,66,75,58,61,49,80,36,36,54,43,43,61,62,57,61,32,88,62,33,100,58,80,75,59,46,46,63,51,26,31,54,56,41,26,49,73,42,25,83,45,56,36,17,50,17,22,59,33,76,86,46,88,61,25,36,51,44,56,22,36,56,90,66,32,42,70,74,60,88,79,46,39,24,43